Protein AF-0000000080063330 (afdb_homodimer)

Organism: NCBI:txid656916

Foldseek 3Di:
DPPPPDDPPDDQPFDPLFADFFLCGQPVFQFDALVNVVSLVVLLCQQLDPQFPPVQQCDFLDPQWHRNLLQLQQLLLCLQLLQCVLVVHDGQPPPCSCQANPAIWGADPVGRVDIPDGHDHDPDDDDSVVSVVSSVVSSVVVVVCNVDCCCQAPLSNRVSNNVSSQVSLVVSVVSNLSCLSPPRGAPRPPRDDDPLLVQLLVLLVQFDDFDKDKQAKDKDKFAAADDLDSVVDHSRGHDDALQRHDIDMDIDHMWIWTQAFQFQLLLLVVCQVVVNLVPDFSQKDFDPPDDDLPGSPHPPDDVSSSVSQQRMWGGFSNGTHRSSSRRQFFDDWFLQSLQSSQVVVVFGFAAPVVLLSLQVVQQVVVCVVVVPPPPPQDPSPVFFPRQVPALARPSDRDFHGLRNDPPHHAHARRRRFAWEFHPDQLAHDPPRDARPSCRPPRPVRSPRFKTKIAAGGSSRRRVQNGGSSHIDIDGRHDRRHRHTHMTMHGDD/DPPPPDDPPDDQPFDPLFADFFLCGQPVFQFDALVNVVSLVVLLCQQLDPQFPPVQQCDFLDPQWHRNLLQLQQLLLCLQLLQCVLVVHDGQPPPCSCQANPAIWGADPVGRVDIPDGHDHDPDDDDSVVSVVSSVVSSVVVVVCNVDCCCQAPLSNRVSNNVSSQVSLVVSVVSNLSCLSPPRGAPRPPRDDDPLLVQLLVLLVQFDDFDKDKQAKDKDKFAAADDLDSVVDHSRGHDDALQRHDIDMDIDHMWIWTQAFQFQLLLLVVCQVVVNLVPDFSQKDFDPPDDDCPGSPHPPDDPSSSVSQQRMWGGFSNGTHRSSSRRQFFDDWFLQSLQSSQVVVVFGFAAPVVLLSLQVVQQVVVCVVVVPPPPPQDPSPVFFPRQVPALARPSDRDFHGLRNDPPHHAHARRRRFAWEFHPDQLAHDPPRDARPSCRPPRPVRSPRFKTKIAAGGSSRRRVQRGGSSHIDIDGRPDRRHRHTHMTIHGDD

Solvent-accessible surface area (backbone atoms only — not comparable to full-atom values): 52958 Å² total; per-residue (Å²): 133,80,76,75,67,76,77,71,89,73,78,76,75,69,42,94,65,36,51,56,42,42,39,75,69,43,46,69,50,41,42,74,49,70,67,56,48,51,55,50,50,51,45,46,47,41,58,62,64,60,16,24,54,78,68,52,32,60,30,48,62,42,84,64,42,67,34,51,49,50,55,63,39,18,48,41,37,43,32,32,54,40,42,19,64,49,68,71,45,79,62,67,72,68,63,65,46,57,54,51,20,52,42,70,64,64,35,36,83,93,46,59,90,44,55,66,89,51,38,54,80,66,97,66,78,78,56,67,68,58,40,53,52,41,37,50,51,41,52,47,54,55,54,55,45,68,77,49,63,46,49,61,66,34,34,52,41,15,47,26,52,30,54,33,50,54,50,46,33,52,45,49,30,50,52,49,58,40,39,59,63,34,91,60,45,38,47,61,79,95,49,80,80,76,64,49,63,60,52,25,40,52,37,62,75,40,50,46,77,80,46,76,39,83,42,74,57,49,70,49,75,47,50,39,81,53,71,88,56,52,84,76,53,60,43,71,50,54,78,61,57,45,89,22,30,46,58,47,78,47,76,42,76,53,29,30,31,40,21,46,48,43,26,32,46,56,49,50,46,50,26,54,77,66,72,38,74,84,69,61,47,75,54,47,44,81,47,84,69,59,44,64,76,72,56,49,59,67,74,98,59,59,65,70,51,51,55,56,37,59,34,27,23,32,62,47,42,83,38,73,37,58,30,56,48,44,32,43,16,49,31,49,38,21,52,56,56,43,51,54,50,25,53,73,70,74,39,32,56,29,40,58,66,54,50,51,50,47,28,49,52,34,52,53,53,53,46,61,71,61,65,56,63,86,54,85,72,48,73,60,57,74,41,29,44,74,34,72,91,32,35,35,13,32,50,40,84,56,64,36,65,56,36,50,62,66,98,44,69,48,33,66,28,46,42,18,20,20,20,35,48,33,67,30,64,34,60,83,54,73,84,55,52,66,35,84,93,52,44,68,76,58,59,75,50,50,69,80,50,21,30,30,28,38,43,20,28,15,55,26,38,40,62,51,28,26,27,73,51,49,73,49,68,45,48,41,78,43,58,79,47,61,24,22,42,39,46,24,42,77,64,128,132,81,74,75,68,76,78,74,88,78,80,77,77,69,41,94,66,35,52,56,41,43,39,75,68,41,46,68,50,41,43,74,49,71,67,56,48,52,54,50,51,50,44,44,46,42,59,62,63,60,16,25,55,79,69,52,33,59,31,47,63,42,84,64,43,65,34,51,51,49,55,63,39,19,49,41,36,43,31,32,55,38,42,19,63,48,68,71,46,80,64,66,71,68,64,66,45,56,53,50,21,50,41,70,64,65,35,35,84,92,47,59,90,44,56,68,90,51,38,53,80,65,96,64,77,77,55,66,69,58,39,51,51,39,36,52,51,41,52,47,55,54,55,56,45,68,77,49,63,46,50,62,68,33,34,53,42,16,48,25,51,31,53,33,51,55,49,43,34,52,47,49,31,50,53,50,57,40,40,59,63,33,92,60,44,38,48,60,80,96,48,79,82,76,64,50,62,60,52,26,39,53,38,63,74,39,51,45,77,80,46,76,41,82,42,75,57,47,72,49,75,47,49,38,80,54,71,88,54,50,84,77,53,59,40,71,52,52,79,58,58,43,89,22,29,46,58,45,77,47,77,43,74,54,31,30,31,41,21,46,47,42,25,33,47,57,50,49,45,50,25,53,77,67,73,38,74,84,70,61,46,76,53,48,45,80,48,83,69,58,44,65,78,73,58,47,59,67,74,99,60,60,65,69,51,52,55,56,38,60,34,27,23,34,62,47,40,83,38,74,37,57,31,56,48,44,33,42,16,47,31,48,38,21,51,56,57,42,51,52,52,24,53,72,70,72,39,31,56,28,41,57,67,54,49,51,49,48,29,49,51,35,53,52,54,52,47,62,70,63,64,55,62,88,55,86,74,48,71,60,58,72,43,30,44,75,34,73,92,32,35,34,14,33,52,38,86,54,65,37,66,56,35,50,61,67,97,43,67,49,34,65,29,45,41,18,21,20,19,36,47,32,66,30,64,34,60,84,54,73,82,55,53,66,36,83,92,51,47,68,76,57,60,76,51,51,69,80,52,20,31,30,29,39,43,22,27,16,54,25,37,39,61,51,30,27,28,73,50,51,72,50,69,44,45,40,78,44,54,79,47,59,24,22,43,38,46,26,43,77,64,131

pLDDT: mean 90.63, std 13.73, range [19.3, 98.75]

Secondary structure (DSSP, 8-state):
----------S----TTPPP-SHHHH-SSSSPPHHHHHHHHHHHHIIIIISS-GGGTT--SSTTS--HHHHHHHHHHHHHHHHHHHHT-PPPSPTTHHHHHS------SS-TT---S-PPPPSSPPPHHHHHHHHHHHHHHHHHHTTSSHHHH-HHHHHHHHHHHHHHHHHHHHHHHHHHTSTT--PPTTSPPP-HHHHHHHHHHH-----EEEEPPEEEEE-B---S-TTSS-TTSPP--GGGBS-EEEEE--EEEESSPPBHHHHHHHHHHTT-TT---TTEEE-SS-S-TTTT--SS--HHHHHHHHTEEEEETTEEEEGGGGTTSBPP--HHHHHHHHHHTT-BPPPHHHHHHHHHHHHHHHHHHTT-------HHHHHB---TTSS-TTS-SS----SS-TT----TT-SSS-EEEEEEE--PPTT----SS-TTTTGGG-SSSEEEEEE--TTS-HHHHTBTT--EEEETT-----EE---EEE--/----------S----TTPPP-SHHHH-SSSSPPHHHHHHHHHHHHIIIIISS-GGGTT--SSTTS--HHHHHHHHHHHHHHHHHHHHT-PPPSPTTHHHHHS------SS-TT---S-PPPPSSPPPHHHHHHHHHHHHHHHHHHTTSSHHHH-HHHHHHHHHHHHHHHHHHHHHHHHHHTSTT--PPTTSPPP-HHHHHHHHHHH-----EEEEPPEEEEE-B---S-TTSS-TTSPP--GGGBS-EEEEE--EEEESSPPBHHHHHHHHHHTT-TT---TTEEE-SS-S-TTTT--SS--HHHHHHHHTEEEEETTEEEEGGGGTTSBPP--HHHHHHHHHHTT-BPPPHHHHHHHHHHHHHHHHHHTT-------HHHHHB---TTSS-TTS-SS----SS-TT----TT-SSS-EEEEEEE--PPTT----SS-TTTTGGG-SSSEEEEEE--TTS-HHHHTBTT--EEEETT-----EE---EEE--

Structure (mmCIF, N/CA/C/O backbone):
data_AF-0000000080063330-model_v1
#
loop_
_entity.id
_entity.type
_entity.pdbx_description
1 polymer 'Sulfatase-modifying factor enzyme domain-containing protein'
#
loop_
_atom_site.group_PDB
_atom_site.id
_atom_site.type_symbol
_atom_site.label_atom_id
_atom_site.label_alt_id
_atom_site.label_comp_id
_atom_site.label_asym_id
_atom_site.label_entity_id
_atom_site.label_seq_id
_atom_site.pdbx_PDB_ins_code
_atom_site.Cartn_x
_atom_site.Cartn_y
_atom_site.Cartn_z
_atom_site.occupancy
_atom_site.B_iso_or_equiv
_atom_site.auth_seq_id
_atom_site.auth_comp_id
_atom_site.auth_asym_id
_atom_site.auth_atom_id
_atom_site.pdbx_PDB_model_num
ATOM 1 N N . MET A 1 1 ? 43.281 0.624 14.016 1 19.88 1 MET A N 1
ATOM 2 C CA . MET A 1 1 ? 42.25 0.145 14.93 1 19.88 1 MET A CA 1
ATOM 3 C C . MET A 1 1 ? 40.969 -0.174 14.172 1 19.88 1 MET A C 1
ATOM 5 O O . MET A 1 1 ? 40.375 0.697 13.516 1 19.88 1 MET A O 1
ATOM 9 N N . GLY A 1 2 ? 40.781 -1.378 13.539 1 19.64 2 GLY A N 1
ATOM 10 C CA . GLY A 1 2 ? 40.062 -1.909 12.391 1 19.64 2 GLY A CA 1
ATOM 11 C C . GLY A 1 2 ? 38.562 -1.984 12.602 1 19.64 2 GLY A C 1
ATOM 12 O O . GLY A 1 2 ? 38.062 -2.77 13.422 1 19.64 2 GLY A O 1
ATOM 13 N N . ALA A 1 3 ? 38 -0.767 12.695 1 23.09 3 ALA A N 1
ATOM 14 C CA . ALA A 1 3 ? 36.688 -0.627 13.336 1 23.09 3 ALA A CA 1
ATOM 15 C C . ALA A 1 3 ? 35.688 -1.68 12.82 1 23.09 3 ALA A C 1
ATOM 17 O O . ALA A 1 3 ? 35.625 -1.923 11.617 1 23.09 3 ALA A O 1
ATOM 18 N N . ASN A 1 4 ? 35.5 -2.734 13.547 1 21.28 4 ASN A N 1
ATOM 19 C CA . ASN A 1 4 ? 34.625 -3.889 13.492 1 21.28 4 ASN A CA 1
ATOM 20 C C . ASN A 1 4 ? 33.219 -3.494 13.047 1 21.28 4 ASN A C 1
ATOM 22 O O . ASN A 1 4 ? 32.5 -2.781 13.758 1 21.28 4 ASN A O 1
ATOM 26 N N . TYR A 1 5 ? 33.094 -3.113 11.781 1 22.16 5 TYR A N 1
ATOM 27 C CA . TYR A 1 5 ? 31.812 -2.715 11.203 1 22.16 5 TYR A CA 1
ATOM 28 C C . TYR A 1 5 ? 30.719 -3.699 11.578 1 22.16 5 TYR A C 1
ATOM 30 O O . TYR A 1 5 ? 30.891 -4.914 11.445 1 22.16 5 TYR A O 1
ATOM 38 N N . PRO A 1 6 ? 30 -3.389 12.594 1 27.75 6 PRO A N 1
ATOM 39 C CA . PRO A 1 6 ? 29.047 -4.414 13.039 1 27.75 6 PRO A CA 1
ATOM 40 C C . PRO A 1 6 ? 28.484 -5.238 11.891 1 27.75 6 PRO A C 1
ATOM 42 O O . PRO A 1 6 ? 28.516 -4.797 10.734 1 27.75 6 PRO A O 1
ATOM 45 N N . GLY A 1 7 ? 28.281 -6.57 12.062 1 26.25 7 GLY A N 1
ATOM 46 C CA . GLY A 1 7 ? 27.922 -7.695 11.211 1 26.25 7 GLY A CA 1
ATOM 47 C C . GLY A 1 7 ? 26.766 -7.398 10.281 1 26.25 7 GLY A C 1
ATOM 48 O O . GLY A 1 7 ? 26 -6.461 10.516 1 26.25 7 GLY A O 1
ATOM 49 N N . THR A 1 8 ? 26.906 -7.59 8.984 1 28.14 8 THR A N 1
ATOM 50 C CA . THR A 1 8 ? 25.969 -7.637 7.867 1 28.14 8 THR A CA 1
ATOM 51 C C . THR A 1 8 ? 24.641 -8.242 8.297 1 28.14 8 THR A C 1
ATOM 53 O O . THR A 1 8 ? 24.578 -9.406 8.695 1 28.14 8 THR A O 1
ATOM 56 N N . PRO A 1 9 ? 23.812 -7.57 9.023 1 32.69 9 PRO A N 1
ATOM 57 C CA . PRO A 1 9 ? 22.609 -8.359 9.344 1 32.69 9 PRO A CA 1
ATOM 58 C C . PRO A 1 9 ? 22.203 -9.297 8.211 1 32.69 9 PRO A C 1
ATOM 60 O O . PRO A 1 9 ? 21.922 -8.844 7.098 1 32.69 9 PRO A O 1
ATOM 63 N N . ASN A 1 10 ? 22.922 -10.367 7.918 1 32.94 10 ASN A N 1
ATOM 64 C CA . ASN A 1 10 ? 22.781 -11.414 6.914 1 32.94 10 ASN A CA 1
ATOM 65 C C . ASN A 1 10 ? 21.328 -11.617 6.504 1 32.94 10 ASN A C 1
ATOM 67 O O . ASN A 1 10 ? 21 -11.586 5.316 1 32.94 10 ASN A O 1
ATOM 71 N N . LEU A 1 11 ? 20.672 -12.875 7.078 1 36.94 11 LEU A N 1
ATOM 72 C CA . LEU A 1 11 ? 19.672 -13.875 6.688 1 36.94 11 LEU A CA 1
ATOM 73 C C . LEU A 1 11 ? 18.266 -13.281 6.711 1 36.94 11 LEU A C 1
ATOM 75 O O . LEU A 1 11 ? 17.859 -12.68 7.707 1 36.94 11 LEU A O 1
ATOM 79 N N . THR A 1 12 ? 17.688 -13.016 5.672 1 45.28 12 THR A N 1
ATOM 80 C CA . THR A 1 12 ? 16.281 -12.758 5.375 1 45.28 12 THR A CA 1
ATOM 81 C C . THR A 1 12 ? 15.375 -13.555 6.316 1 45.28 12 THR A C 1
ATOM 83 O O . THR A 1 12 ? 15.43 -14.781 6.352 1 45.28 12 THR A O 1
ATOM 86 N N . GLU A 1 13 ? 15.281 -13.18 7.48 1 55.09 13 GLU A N 1
ATOM 87 C CA . GLU A 1 13 ? 14.266 -13.789 8.336 1 55.09 13 GLU A CA 1
ATOM 88 C C . GLU A 1 13 ? 13.055 -14.242 7.523 1 55.09 13 GLU A C 1
ATOM 90 O O . GLU A 1 13 ? 12.469 -13.453 6.789 1 55.09 13 GLU A O 1
ATOM 95 N N . THR A 1 14 ? 13.023 -15.57 7.273 1 65.38 14 THR A N 1
ATOM 96 C CA . THR A 1 14 ? 11.93 -16.234 6.566 1 65.38 14 THR A CA 1
ATOM 97 C C . THR A 1 14 ? 10.578 -15.766 7.109 1 65.38 14 THR A C 1
ATOM 99 O O . THR A 1 14 ? 10.398 -15.648 8.32 1 65.38 14 THR A O 1
ATOM 102 N N . SER A 1 15 ? 9.773 -15.32 6.203 1 76.81 15 SER A N 1
ATOM 103 C CA . SER A 1 15 ? 8.406 -14.93 6.516 1 76.81 15 SER A CA 1
ATOM 104 C C . SER A 1 15 ? 7.727 -15.953 7.414 1 76.81 15 SER A C 1
ATOM 106 O O . SER A 1 15 ? 7.969 -17.156 7.285 1 76.81 15 SER A O 1
ATOM 108 N N . GLN A 1 16 ? 7.078 -15.547 8.461 1 85.38 16 GLN A N 1
ATOM 109 C CA . GLN A 1 16 ? 6.297 -16.438 9.297 1 85.38 16 GLN A CA 1
ATOM 110 C C . GLN A 1 16 ? 5.25 -17.203 8.477 1 85.38 16 GLN A C 1
ATOM 112 O O . GLN A 1 16 ? 4.68 -18.188 8.945 1 85.38 16 GLN A O 1
ATOM 117 N N . TYR A 1 17 ? 5.094 -16.828 7.242 1 90.88 17 TYR A N 1
ATOM 118 C CA . TYR A 1 17 ? 4.09 -17.438 6.391 1 90.88 17 TYR A CA 1
ATOM 119 C C . TYR A 1 17 ? 4.73 -18.406 5.395 1 90.88 17 TYR A C 1
ATOM 121 O O . TYR A 1 17 ? 4.035 -19.078 4.629 1 90.88 17 TYR A O 1
ATOM 129 N N . ALA A 1 18 ? 6.066 -18.484 5.43 1 95.44 18 ALA A N 1
ATOM 130 C CA . ALA A 1 18 ? 6.773 -19.375 4.508 1 95.44 18 ALA A CA 1
ATOM 131 C C . ALA A 1 18 ? 6.457 -20.844 4.805 1 95.44 18 ALA A C 1
ATOM 133 O O . ALA A 1 18 ? 6.484 -21.266 5.961 1 95.44 18 ALA A O 1
ATOM 134 N N . PHE A 1 19 ? 6.129 -21.562 3.781 1 97.75 19 PHE A N 1
ATOM 135 C CA . PHE A 1 19 ? 5.918 -23 3.916 1 97.75 19 PHE A CA 1
ATOM 136 C C . PHE A 1 19 ? 7.242 -23.75 3.879 1 97.75 19 PHE A C 1
ATOM 138 O O . PHE A 1 19 ? 8.227 -23.25 3.322 1 97.75 19 PHE A O 1
ATOM 145 N N . PRO A 1 20 ? 7.242 -24.938 4.48 1 96.81 20 PRO A N 1
ATOM 146 C CA . PRO A 1 20 ? 8.469 -25.734 4.395 1 96.81 20 PRO A CA 1
ATOM 147 C C . PRO A 1 20 ? 8.789 -26.172 2.965 1 96.81 20 PRO A C 1
ATOM 149 O O . PRO A 1 20 ? 7.891 -26.219 2.115 1 96.81 20 PRO A O 1
ATOM 152 N N . LEU A 1 21 ? 10.062 -26.578 2.74 1 96.5 21 LEU A N 1
ATOM 153 C CA . LEU A 1 21 ? 10.484 -26.781 1.361 1 96.5 21 LEU A CA 1
ATOM 154 C C . LEU A 1 21 ? 10.992 -28.203 1.163 1 96.5 21 LEU A C 1
ATOM 156 O O . LEU A 1 21 ? 11.25 -28.625 0.032 1 96.5 21 LEU A O 1
ATOM 160 N N . LYS A 1 22 ? 11.102 -28.938 2.201 1 95.88 22 LYS A N 1
ATOM 161 C CA . LYS A 1 22 ? 11.492 -30.328 2.092 1 95.88 22 LYS A CA 1
ATOM 162 C C . LYS A 1 22 ? 10.273 -31.234 2.041 1 95.88 22 LYS A C 1
ATOM 164 O O . LYS A 1 22 ? 9.32 -31.062 2.805 1 95.88 22 LYS A O 1
ATOM 169 N N . PRO A 1 23 ? 10.297 -32.219 1.199 1 95.75 23 PRO A N 1
ATOM 170 C CA . PRO A 1 23 ? 9.125 -33.094 1.052 1 95.75 23 PRO A CA 1
ATOM 171 C C . PRO A 1 23 ? 8.672 -33.688 2.379 1 95.75 23 PRO A C 1
ATOM 173 O O . PRO A 1 23 ? 7.465 -33.781 2.641 1 95.75 23 PRO A O 1
ATOM 176 N N . LYS A 1 24 ? 9.555 -34.062 3.25 1 94.81 24 LYS A N 1
ATOM 177 C CA . LYS A 1 24 ? 9.195 -34.656 4.527 1 94.81 24 LYS A CA 1
ATOM 178 C C . LYS A 1 24 ? 8.398 -33.688 5.391 1 94.81 24 LYS A C 1
ATOM 180 O O . LYS A 1 24 ? 7.672 -34.125 6.297 1 94.81 24 LYS A O 1
ATOM 185 N N . ASP A 1 25 ? 8.586 -32.406 5.043 1 95.75 25 ASP A N 1
ATOM 186 C CA . ASP A 1 25 ? 7.938 -31.375 5.859 1 95.75 25 ASP A CA 1
ATOM 187 C C . ASP A 1 25 ? 6.676 -30.844 5.176 1 95.75 25 ASP A C 1
ATOM 189 O O . ASP A 1 25 ? 5.672 -30.578 5.84 1 95.75 25 ASP A O 1
ATOM 193 N N . TYR A 1 26 ? 6.656 -30.703 3.791 1 97.12 26 TYR A N 1
ATOM 194 C CA . TYR A 1 26 ? 5.5 -30.078 3.156 1 97.12 26 TYR A CA 1
ATOM 195 C C . TYR A 1 26 ? 4.531 -31.141 2.635 1 97.12 26 TYR A C 1
ATOM 197 O O . TYR A 1 26 ? 3.406 -30.812 2.246 1 97.12 26 TYR A O 1
ATOM 205 N N . ALA A 1 27 ? 4.914 -32.344 2.615 1 96.56 27 ALA A N 1
ATOM 206 C CA . ALA A 1 27 ? 4.074 -33.5 2.264 1 96.56 27 ALA A CA 1
ATOM 207 C C . ALA A 1 27 ? 4.449 -34.719 3.08 1 96.56 27 ALA A C 1
ATOM 209 O O . ALA A 1 27 ? 4.805 -35.781 2.52 1 96.56 27 ALA A O 1
ATOM 210 N N . PRO A 1 28 ? 4.289 -34.656 4.387 1 95.56 28 PRO A N 1
ATOM 211 C CA . PRO A 1 28 ? 4.707 -35.781 5.23 1 95.56 28 PRO A CA 1
ATOM 212 C C . PRO A 1 28 ? 3.914 -37.062 4.953 1 95.56 28 PRO A C 1
ATOM 214 O O . PRO A 1 28 ? 4.406 -38.156 5.199 1 95.56 28 PRO A O 1
ATOM 217 N N . GLY A 1 29 ? 2.73 -36.938 4.488 1 95.5 29 GLY A N 1
ATOM 218 C CA . GLY A 1 29 ? 1.872 -38.062 4.141 1 95.5 29 GLY A CA 1
ATOM 219 C C . GLY A 1 29 ? 0.851 -37.719 3.07 1 95.5 29 GLY A C 1
ATOM 220 O O . GLY A 1 29 ? 0.811 -36.594 2.582 1 95.5 29 GLY A O 1
ATOM 221 N N . ALA A 1 30 ? 0.068 -38.781 2.734 1 95.94 30 ALA A N 1
ATOM 222 C CA . ALA A 1 30 ? -0.929 -38.625 1.68 1 95.94 30 ALA A CA 1
ATOM 223 C C . ALA A 1 30 ? -1.987 -37.594 2.082 1 95.94 30 ALA A C 1
ATOM 225 O O . ALA A 1 30 ? -2.377 -36.75 1.277 1 95.94 30 ALA A O 1
ATOM 226 N N . VAL A 1 31 ? -2.436 -37.656 3.336 1 97.75 31 VAL A N 1
ATOM 227 C CA . VAL A 1 31 ? -3.428 -36.719 3.877 1 97.75 31 VAL A CA 1
ATOM 228 C C . VAL A 1 31 ? -2.725 -35.562 4.586 1 97.75 31 VAL A C 1
ATOM 230 O O . VAL A 1 31 ? -1.835 -35.781 5.41 1 97.75 31 VAL A O 1
ATOM 233 N N . PRO A 1 32 ? -3.066 -34.281 4.246 1 98.12 32 PRO A N 1
ATOM 234 C CA . PRO A 1 32 ? -2.469 -33.156 4.984 1 98.12 32 PRO A CA 1
ATOM 235 C C . PRO A 1 32 ? -2.744 -33.25 6.484 1 98.12 32 PRO A C 1
ATOM 237 O O . PRO A 1 32 ? -3.834 -33.656 6.898 1 98.12 32 PRO A O 1
ATOM 240 N N . THR A 1 33 ? -1.76 -32.844 7.289 1 97.69 33 THR A N 1
ATOM 241 C CA . THR A 1 33 ? -1.933 -32.812 8.734 1 97.69 33 THR A CA 1
ATOM 242 C C . THR A 1 33 ? -2.719 -31.578 9.148 1 97.69 33 THR A C 1
ATOM 244 O O . THR A 1 33 ? -2.902 -30.656 8.352 1 97.69 33 THR A O 1
ATOM 247 N N . LEU A 1 34 ? -3.193 -31.656 10.367 1 98.12 34 LEU A N 1
ATOM 248 C CA . LEU A 1 34 ? -3.887 -30.484 10.883 1 98.12 34 LEU A CA 1
ATOM 249 C C . LEU A 1 34 ? -2.953 -29.281 10.922 1 98.12 34 LEU A C 1
ATOM 251 O O . LEU A 1 34 ? -3.381 -28.141 10.688 1 98.12 34 LEU A O 1
ATOM 255 N N . GLU A 1 35 ? -1.698 -29.516 11.227 1 97.25 35 GLU A N 1
ATOM 256 C CA . GLU A 1 35 ? -0.711 -28.438 11.227 1 97.25 35 GLU A CA 1
ATOM 257 C C . GLU A 1 35 ? -0.576 -27.812 9.836 1 97.25 35 GLU A C 1
ATOM 259 O O . GLU A 1 35 ? -0.47 -26.594 9.711 1 97.25 35 GLU A O 1
ATOM 264 N N . GLU A 1 36 ? -0.546 -28.594 8.82 1 97.81 36 GLU A N 1
ATOM 265 C CA . GLU A 1 36 ? -0.504 -28.094 7.453 1 97.81 36 GLU A CA 1
ATOM 266 C C . GLU A 1 36 ? -1.725 -27.234 7.141 1 97.81 36 GLU A C 1
ATOM 268 O O . GLU A 1 36 ? -1.604 -26.188 6.516 1 97.81 36 GLU A O 1
ATOM 273 N N . TRP A 1 37 ? -2.887 -27.703 7.602 1 98.5 37 TRP A N 1
ATOM 274 C CA . TRP A 1 37 ? -4.117 -26.938 7.422 1 98.5 37 TRP A CA 1
ATOM 275 C C . TRP A 1 37 ? -4.02 -25.578 8.094 1 98.5 37 TRP A C 1
ATOM 277 O O . TRP A 1 37 ? -4.34 -24.547 7.492 1 98.5 37 TRP A O 1
ATOM 287 N N . GLN A 1 38 ? -3.545 -25.609 9.289 1 97.94 38 GLN A N 1
ATOM 288 C CA . GLN A 1 38 ? -3.463 -24.375 10.062 1 97.94 38 GLN A CA 1
ATOM 289 C C . GLN A 1 38 ? -2.527 -23.375 9.398 1 97.94 38 GLN A C 1
ATOM 291 O O . GLN A 1 38 ? -2.814 -22.172 9.367 1 97.94 38 GLN A O 1
ATOM 296 N N . LYS A 1 39 ? -1.451 -23.828 8.867 1 97.56 39 LYS A N 1
ATOM 297 C CA . LYS A 1 39 ? -0.531 -22.953 8.156 1 97.56 39 LYS A CA 1
ATOM 298 C C . LYS A 1 39 ? -1.171 -22.406 6.879 1 97.56 39 LYS A C 1
ATOM 300 O O . LYS A 1 39 ? -1.009 -21.219 6.559 1 97.56 39 LYS A O 1
ATOM 305 N N . LEU A 1 40 ? -1.871 -23.25 6.176 1 98.44 40 LEU A N 1
ATOM 306 C CA . LEU A 1 40 ? -2.545 -22.828 4.957 1 98.44 40 LEU A CA 1
ATOM 307 C C . LEU A 1 40 ? -3.646 -21.812 5.273 1 98.44 40 LEU A C 1
ATOM 309 O O . LEU A 1 40 ? -3.795 -20.812 4.57 1 98.44 40 LEU A O 1
ATOM 313 N N . TRP A 1 41 ? -4.418 -22.109 6.391 1 98.44 41 TRP A N 1
ATOM 314 C CA . TRP A 1 41 ? -5.477 -21.203 6.809 1 98.44 41 TRP A CA 1
ATOM 315 C C . TRP A 1 41 ? -4.906 -19.844 7.191 1 98.44 41 TRP A C 1
ATOM 317 O O . TRP A 1 41 ? -5.488 -18.797 6.871 1 98.44 41 TRP A O 1
ATOM 327 N N . ALA A 1 42 ? -3.766 -19.859 7.832 1 97.06 42 ALA A N 1
ATOM 328 C CA . ALA A 1 42 ? -3.113 -18.609 8.195 1 97.06 42 ALA A CA 1
ATOM 329 C C . ALA A 1 42 ? -2.693 -17.828 6.957 1 97.06 42 ALA A C 1
ATOM 331 O O . ALA A 1 42 ? -2.854 -16.609 6.898 1 97.06 42 ALA A O 1
ATOM 332 N N . ALA A 1 43 ? -2.16 -18.516 5.984 1 97.44 43 ALA A N 1
ATOM 333 C CA . ALA A 1 43 ? -1.756 -17.875 4.734 1 97.44 43 ALA A CA 1
ATOM 334 C C . ALA A 1 43 ? -2.967 -17.328 3.984 1 97.44 43 ALA A C 1
ATOM 336 O O . ALA A 1 43 ? -2.912 -16.234 3.418 1 97.44 43 ALA A O 1
ATOM 337 N N . TRP A 1 44 ? -4.035 -18.062 3.973 1 97.94 44 TRP A N 1
ATOM 338 C CA . TRP A 1 44 ? -5.266 -17.625 3.322 1 97.94 44 TRP A CA 1
ATOM 339 C C . TRP A 1 44 ? -5.809 -16.359 3.977 1 97.94 44 TRP A C 1
ATOM 341 O O . TRP A 1 44 ? -6.184 -15.414 3.287 1 97.94 44 TRP A O 1
ATOM 351 N N . ASP A 1 45 ? -5.816 -16.344 5.297 1 96.38 45 ASP A N 1
ATOM 352 C CA . ASP A 1 45 ? -6.27 -15.164 6.035 1 96.38 45 ASP A CA 1
ATOM 353 C C . ASP A 1 45 ? -5.383 -13.953 5.746 1 96.38 45 ASP A C 1
ATOM 355 O O . ASP A 1 45 ? -5.879 -12.844 5.586 1 96.38 45 ASP A O 1
ATOM 359 N N . LEU A 1 46 ? -4.148 -14.203 5.688 1 95.38 46 LEU A N 1
ATOM 360 C CA . LEU A 1 46 ? -3.209 -13.125 5.379 1 95.38 46 LEU A CA 1
ATOM 361 C C . LEU A 1 46 ? -3.545 -12.484 4.039 1 95.38 46 LEU A C 1
ATOM 363 O O . LEU A 1 46 ? -3.734 -11.266 3.963 1 95.38 46 LEU A O 1
ATOM 367 N N . VAL A 1 47 ? -3.703 -13.281 2.994 1 96.69 47 VAL A N 1
ATOM 368 C CA . VAL A 1 47 ? -3.811 -12.797 1.622 1 96.69 47 VAL A CA 1
ATOM 369 C C . VAL A 1 47 ? -5.188 -12.18 1.398 1 96.69 47 VAL A C 1
ATOM 371 O O . VAL A 1 47 ? -5.32 -11.18 0.689 1 96.69 47 VAL A O 1
ATOM 374 N N . THR A 1 48 ? -6.227 -12.656 2.066 1 96.75 48 THR A N 1
ATOM 375 C CA . THR A 1 48 ? -7.59 -12.25 1.742 1 96.75 48 THR A CA 1
ATOM 376 C C . THR A 1 48 ? -8.055 -11.133 2.672 1 96.75 48 THR A C 1
ATOM 378 O O . THR A 1 48 ? -8.867 -10.289 2.281 1 96.75 48 THR A O 1
ATOM 381 N N . LEU A 1 49 ? -7.492 -11.125 3.92 1 93.25 49 LEU A N 1
ATOM 382 C CA . LEU A 1 49 ? -8.109 -10.234 4.898 1 93.25 49 LEU A CA 1
ATOM 383 C C . LEU A 1 49 ? -7.105 -9.203 5.402 1 93.25 49 LEU A C 1
ATOM 385 O O . LEU A 1 49 ? -7.492 -8.195 5.996 1 93.25 49 LEU A O 1
ATOM 389 N N . LYS A 1 50 ? -5.895 -9.492 5.156 1 91.56 50 LYS A N 1
ATOM 390 C CA . LYS A 1 50 ? -4.902 -8.555 5.68 1 91.56 50 LYS A CA 1
ATOM 391 C C . LYS A 1 50 ? -4.199 -7.812 4.547 1 91.56 50 LYS A C 1
ATOM 393 O O . LYS A 1 50 ? -3.902 -6.621 4.672 1 91.56 50 LYS A O 1
ATOM 398 N N . MET A 1 51 ? -3.939 -8.477 3.451 1 93.38 51 MET A N 1
ATOM 399 C CA . MET A 1 51 ? -3.232 -7.863 2.33 1 93.38 51 MET A CA 1
ATOM 400 C C . MET A 1 51 ? -4.211 -7.207 1.36 1 93.38 51 MET A C 1
ATOM 402 O O . MET A 1 51 ? -3.803 -6.676 0.326 1 93.38 51 MET A O 1
ATOM 406 N N . PHE A 1 52 ? -5.453 -7.293 1.644 1 92.38 52 PHE A N 1
ATOM 407 C CA . PHE A 1 52 ? -6.477 -6.68 0.804 1 92.38 52 PHE A CA 1
ATOM 408 C C . PHE A 1 52 ? -7.598 -6.098 1.655 1 92.38 52 PHE A C 1
ATOM 410 O O . PHE A 1 52 ? -8.07 -6.738 2.596 1 92.38 52 PHE A O 1
ATOM 417 N N . PRO A 1 53 ? -8.055 -4.879 1.345 1 88.75 53 PRO A N 1
ATOM 418 C CA . PRO A 1 53 ? -9.078 -4.242 2.178 1 88.75 53 PRO A CA 1
ATOM 419 C C . PRO A 1 53 ? -10.445 -4.902 2.035 1 88.75 53 PRO A C 1
ATOM 421 O O . PRO A 1 53 ? -10.867 -5.223 0.921 1 88.75 53 PRO A O 1
ATOM 424 N N . LYS A 1 54 ? -11.172 -5.008 3.178 1 88.19 54 LYS A N 1
ATOM 425 C CA . LYS A 1 54 ? -12.492 -5.629 3.205 1 88.19 54 LYS A CA 1
ATOM 426 C C . LYS A 1 54 ? -13.477 -4.871 2.314 1 88.19 54 LYS A C 1
ATOM 428 O O . LYS A 1 54 ? -14.328 -5.48 1.666 1 88.19 54 LYS A O 1
ATOM 433 N N . GLU A 1 55 ? -13.328 -3.594 2.252 1 86.5 55 GLU A N 1
ATOM 434 C CA . GLU A 1 55 ? -14.281 -2.756 1.523 1 86.5 55 GLU A CA 1
ATOM 435 C C . GLU A 1 55 ? -14.062 -2.861 0.016 1 86.5 55 GLU A C 1
ATOM 437 O O . GLU A 1 55 ? -14.891 -2.402 -0.769 1 86.5 55 GLU A O 1
ATOM 442 N N . ALA A 1 56 ? -12.969 -3.533 -0.407 1 88.31 56 ALA A N 1
ATOM 443 C CA . ALA A 1 56 ? -12.664 -3.637 -1.832 1 88.31 56 ALA A CA 1
ATOM 444 C C . ALA A 1 56 ? -12.883 -5.059 -2.338 1 88.31 56 ALA A C 1
ATOM 446 O O . ALA A 1 56 ? -12.602 -5.359 -3.5 1 88.31 56 ALA A O 1
ATOM 447 N N . LEU A 1 57 ? -13.445 -5.977 -1.584 1 91.75 57 LEU A N 1
ATOM 448 C CA . LEU A 1 57 ? -13.531 -7.398 -1.905 1 91.75 57 LEU A CA 1
ATOM 449 C C . LEU A 1 57 ? -14.562 -7.648 -2.998 1 91.75 57 LEU A C 1
ATOM 451 O O . LEU A 1 57 ? -14.625 -8.742 -3.562 1 91.75 57 LEU A O 1
ATOM 455 N N . HIS A 1 58 ? -15.336 -6.648 -3.398 1 88.69 58 HIS A N 1
ATOM 456 C CA . HIS A 1 58 ? -16.281 -6.805 -4.492 1 88.69 58 HIS A CA 1
ATOM 457 C C . HIS A 1 58 ? -15.656 -6.434 -5.832 1 88.69 58 HIS A C 1
ATOM 459 O O . HIS A 1 58 ? -16.281 -6.574 -6.883 1 88.69 58 HIS A O 1
ATOM 465 N N . GLU A 1 59 ? -14.406 -6.027 -5.754 1 88.25 59 GLU A N 1
ATOM 466 C CA . GLU A 1 59 ? -13.672 -5.754 -6.984 1 88.25 59 GLU A CA 1
ATOM 467 C C . GLU A 1 59 ? -13.523 -7.016 -7.828 1 88.25 59 GLU A C 1
ATOM 469 O O . GLU A 1 59 ? -13.477 -8.125 -7.293 1 88.25 59 GLU A O 1
ATOM 474 N N . GLN A 1 60 ? -13.531 -6.809 -9.109 1 89.62 60 GLN A N 1
ATOM 475 C CA . GLN A 1 60 ? -13.172 -7.801 -10.109 1 89.62 60 GLN A CA 1
ATOM 476 C C . GLN A 1 60 ? -11.945 -7.363 -10.898 1 89.62 60 GLN A C 1
ATOM 478 O O . GLN A 1 60 ? -12.055 -6.957 -12.062 1 89.62 60 GLN A O 1
ATOM 483 N N . PRO A 1 61 ? -10.758 -7.531 -10.258 1 89.19 61 PRO A N 1
ATOM 484 C CA . PRO A 1 61 ? -9.547 -6.973 -10.859 1 89.19 61 PRO A CA 1
ATOM 485 C C . PRO A 1 61 ? -9.258 -7.551 -12.25 1 89.19 61 PRO A C 1
ATOM 487 O O . PRO A 1 61 ? -8.641 -6.883 -13.078 1 89.19 61 PRO A O 1
ATOM 490 N N . ILE A 1 62 ? -9.586 -8.859 -12.445 1 90.12 62 ILE A N 1
ATOM 491 C CA . ILE A 1 62 ? -9.484 -9.516 -13.742 1 90.12 62 ILE A CA 1
ATOM 492 C C . ILE A 1 62 ? -10.883 -9.828 -14.273 1 90.12 62 ILE A C 1
ATOM 494 O O . ILE A 1 62 ? -11.625 -10.594 -13.664 1 90.12 62 ILE A O 1
ATOM 498 N N . ALA A 1 63 ? -11.211 -9.312 -15.406 1 85.44 63 ALA A N 1
ATOM 499 C CA . ALA A 1 63 ? -12.562 -9.391 -15.945 1 85.44 63 ALA A CA 1
ATOM 500 C C . ALA A 1 63 ? -12.961 -10.844 -16.219 1 85.44 63 ALA A C 1
ATOM 502 O O . ALA A 1 63 ? -14.141 -11.195 -16.141 1 85.44 63 ALA A O 1
ATOM 503 N N . LEU A 1 64 ? -11.992 -11.68 -16.422 1 89.12 64 LEU A N 1
ATOM 504 C CA . LEU A 1 64 ? -12.242 -13.07 -16.766 1 89.12 64 LEU A CA 1
ATOM 505 C C . LEU A 1 64 ? -12.43 -13.922 -15.523 1 89.12 64 LEU A C 1
ATOM 507 O O . LEU A 1 64 ? -12.609 -15.133 -15.609 1 89.12 64 LEU A O 1
ATOM 511 N N . ARG A 1 65 ? -12.406 -13.336 -14.344 1 92.25 65 ARG A N 1
ATOM 512 C CA . ARG A 1 65 ? -12.562 -14.031 -13.07 1 92.25 65 ARG A CA 1
ATOM 513 C C . ARG A 1 65 ? -13.727 -13.453 -12.273 1 92.25 65 ARG A C 1
ATOM 515 O O . ARG A 1 65 ? -14.211 -12.359 -12.578 1 92.25 65 ARG A O 1
ATOM 522 N N . ASN A 1 66 ? -14.211 -14.117 -11.32 1 92.12 66 ASN A N 1
ATOM 523 C CA . ASN A 1 66 ? -15.25 -13.633 -10.414 1 92.12 66 ASN A CA 1
ATOM 524 C C . ASN A 1 66 ? -14.711 -12.539 -9.492 1 92.12 66 ASN A C 1
ATOM 526 O O . ASN A 1 66 ? -13.5 -12.391 -9.344 1 92.12 66 ASN A O 1
ATOM 530 N N . PRO A 1 67 ? -15.664 -11.711 -8.914 1 91.69 67 PRO A N 1
ATOM 531 C CA . PRO A 1 67 ? -15.211 -10.789 -7.871 1 91.69 67 PRO A CA 1
ATOM 532 C C . PRO A 1 67 ? -14.492 -11.508 -6.727 1 91.69 67 PRO A C 1
ATOM 534 O O . PRO A 1 67 ? -14.758 -12.688 -6.473 1 91.69 67 PRO A O 1
ATOM 537 N N . LEU A 1 68 ? -13.648 -10.836 -6.094 1 95.25 68 LEU A N 1
ATOM 538 C CA . LEU A 1 68 ? -12.781 -11.43 -5.078 1 95.25 68 LEU A CA 1
ATOM 539 C C . LEU A 1 68 ? -13.602 -12.078 -3.973 1 95.25 68 LEU A C 1
ATOM 541 O O . LEU A 1 68 ? -13.219 -13.125 -3.439 1 95.25 68 LEU A O 1
ATOM 545 N N . ILE A 1 69 ? -14.805 -11.523 -3.645 1 94.5 69 ILE A N 1
ATOM 546 C CA . ILE A 1 69 ? -15.648 -12.016 -2.562 1 94.5 69 ILE A CA 1
ATOM 547 C C . ILE A 1 69 ? -16.094 -13.445 -2.865 1 94.5 69 ILE A C 1
ATOM 549 O O . ILE A 1 69 ? -16.266 -14.258 -1.951 1 94.5 69 ILE A O 1
ATOM 553 N N . PHE A 1 70 ? -16.234 -13.805 -4.113 1 96.88 70 PHE A N 1
ATOM 554 C CA . PHE A 1 70 ? -16.625 -15.148 -4.527 1 96.88 70 PHE A CA 1
ATOM 555 C C . PHE A 1 70 ? -15.68 -16.188 -3.945 1 96.88 70 PHE A C 1
ATOM 557 O O . PHE A 1 70 ? -16.125 -17.234 -3.447 1 96.88 70 PHE A O 1
ATOM 564 N N . TYR A 1 71 ? -14.438 -15.945 -4.008 1 97.88 71 TYR A N 1
ATOM 565 C CA . TYR A 1 71 ? -13.43 -16.938 -3.645 1 97.88 71 TYR A CA 1
ATOM 566 C C . TYR A 1 71 ? -13.438 -17.188 -2.143 1 97.88 71 TYR A C 1
ATOM 568 O O . TYR A 1 71 ? -13.117 -18.297 -1.699 1 97.88 71 TYR A O 1
ATOM 576 N N . LEU A 1 72 ? -13.789 -16.172 -1.38 1 97.88 72 LEU A N 1
ATOM 577 C CA . LEU A 1 72 ? -13.898 -16.359 0.062 1 97.88 72 LEU A CA 1
ATOM 578 C C . LEU A 1 72 ? -15.023 -17.344 0.398 1 97.88 72 LEU A C 1
ATOM 580 O O . LEU A 1 72 ? -14.922 -18.094 1.362 1 97.88 72 LEU A O 1
ATOM 584 N N . GLY A 1 73 ? -16.047 -17.344 -0.397 1 98.06 73 GLY A N 1
ATOM 585 C CA . GLY A 1 73 ? -17.141 -18.281 -0.218 1 98.06 73 GLY A CA 1
ATOM 586 C C . GLY A 1 73 ? -16.891 -19.609 -0.914 1 98.06 73 GLY A C 1
ATOM 587 O O . GLY A 1 73 ? -17.266 -20.672 -0.403 1 98.06 73 GLY A O 1
ATOM 588 N N . HIS A 1 74 ? -16.25 -19.562 -2.049 1 98 74 HIS A N 1
ATOM 589 C CA . HIS A 1 74 ? -16.016 -20.719 -2.906 1 98 74 HIS A CA 1
ATOM 590 C C . HIS A 1 74 ? -15.172 -21.766 -2.199 1 98 74 HIS A C 1
ATOM 592 O O . HIS A 1 74 ? -15.492 -22.953 -2.227 1 98 74 HIS A O 1
ATOM 598 N N . ILE A 1 75 ? -14.133 -21.359 -1.515 1 98.25 75 ILE A N 1
ATOM 599 C CA . ILE A 1 75 ? -13.141 -22.281 -0.97 1 98.25 75 ILE A CA 1
ATOM 600 C C . ILE A 1 75 ? -13.781 -23.156 0.115 1 98.25 75 ILE A C 1
ATOM 602 O O . ILE A 1 75 ? -13.773 -24.375 0.023 1 98.25 75 ILE A O 1
ATOM 606 N N . PRO A 1 76 ? -14.414 -22.516 1.146 1 98.44 76 PRO A N 1
ATOM 607 C CA . PRO A 1 76 ? -15.039 -23.375 2.16 1 98.44 76 PRO A CA 1
ATOM 608 C C . PRO A 1 76 ? -16.219 -24.172 1.611 1 98.44 76 PRO A C 1
ATOM 610 O O . PRO A 1 76 ? -16.469 -25.297 2.068 1 98.44 76 PRO A O 1
ATOM 613 N N . THR A 1 77 ? -16.922 -23.641 0.635 1 98.5 77 THR A N 1
ATOM 614 C CA . THR A 1 77 ? -18.047 -24.375 0.048 1 98.5 77 THR A CA 1
ATOM 615 C C . THR A 1 77 ? -17.547 -25.641 -0.662 1 98.5 77 THR A C 1
ATOM 617 O O . THR A 1 77 ? -18.109 -26.719 -0.49 1 98.5 77 THR A O 1
ATOM 620 N N . PHE A 1 78 ? -16.516 -25.5 -1.455 1 98.12 78 PHE A N 1
ATOM 621 C CA . PHE A 1 78 ? -15.914 -26.641 -2.152 1 98.12 78 PHE A CA 1
ATOM 622 C C . PHE A 1 78 ? -15.461 -27.703 -1.163 1 98.12 78 PHE A C 1
ATOM 624 O O . PHE A 1 78 ? -15.734 -28.891 -1.35 1 98.12 78 PHE A O 1
ATOM 631 N N . GLU A 1 79 ? -14.758 -27.266 -0.133 1 98.5 79 GLU A N 1
ATOM 632 C CA . GLU A 1 79 ? -14.305 -28.188 0.909 1 98.5 79 GLU A CA 1
ATOM 633 C C . GLU A 1 79 ? -15.484 -28.922 1.555 1 98.5 79 GLU A C 1
ATOM 635 O O . GLU A 1 79 ? -15.438 -30.125 1.746 1 98.5 79 GLU A O 1
ATOM 640 N N . ASP A 1 80 ? -16.484 -28.172 1.848 1 98.5 80 ASP A N 1
ATOM 641 C CA . ASP A 1 80 ? -17.641 -28.719 2.543 1 98.5 80 ASP A CA 1
ATOM 642 C C . ASP A 1 80 ? -18.375 -29.734 1.676 1 98.5 80 ASP A C 1
ATOM 644 O O . ASP A 1 80 ? -18.875 -30.75 2.18 1 98.5 80 ASP A O 1
ATOM 648 N N . ILE A 1 81 ? -18.516 -29.484 0.434 1 97.81 81 ILE A N 1
ATOM 649 C CA . ILE A 1 81 ? -19.156 -30.406 -0.496 1 97.81 81 ILE A CA 1
ATOM 650 C C . ILE A 1 81 ? -18.453 -31.75 -0.464 1 97.81 81 ILE A C 1
ATOM 652 O O . ILE A 1 81 ? -19.094 -32.781 -0.333 1 97.81 81 ILE A O 1
ATOM 656 N N . HIS A 1 82 ? -17.141 -31.766 -0.559 1 97.94 82 HIS A N 1
ATOM 657 C CA . HIS A 1 82 ? -16.375 -33 -0.579 1 97.94 82 HIS A CA 1
ATOM 658 C C . HIS A 1 82 ? -16.406 -33.688 0.78 1 97.94 82 HIS A C 1
ATOM 660 O O . HIS A 1 82 ? -16.422 -34.938 0.855 1 97.94 82 HIS A O 1
ATOM 666 N N . LEU A 1 83 ? -16.391 -32.875 1.846 1 98.06 83 LEU A N 1
ATOM 667 C CA . LEU A 1 83 ? -16.469 -33.469 3.184 1 98.06 83 LEU A CA 1
ATOM 668 C C . LEU A 1 83 ? -17.828 -34.125 3.42 1 98.06 83 LEU A C 1
ATOM 670 O O . LEU A 1 83 ? -17.906 -35.219 3.965 1 98.06 83 LEU A O 1
ATOM 674 N N . ALA A 1 84 ? -18.859 -33.375 3.074 1 98.06 84 ALA A N 1
ATOM 675 C CA . ALA A 1 84 ? -20.219 -33.906 3.236 1 98.06 84 ALA A CA 1
ATOM 676 C C . ALA A 1 84 ? -20.375 -35.219 2.473 1 98.06 84 ALA A C 1
ATOM 678 O O . ALA A 1 84 ? -20.922 -36.188 2.998 1 98.06 84 ALA A O 1
ATOM 679 N N . ARG A 1 85 ? -19.922 -35.312 1.285 1 97.38 85 ARG A N 1
ATOM 680 C CA . ARG A 1 85 ? -19.969 -36.531 0.473 1 97.38 85 ARG A CA 1
ATOM 681 C C . ARG A 1 85 ? -19.219 -37.656 1.151 1 97.38 85 ARG A C 1
ATOM 683 O O . ARG A 1 85 ? -19.75 -38.781 1.284 1 97.38 85 ARG A O 1
ATOM 690 N N . ALA A 1 86 ? -17.984 -37.438 1.584 1 97.62 86 ALA A N 1
ATOM 691 C CA . ALA A 1 86 ? -17.109 -38.469 2.098 1 97.62 86 ALA A CA 1
ATOM 692 C C . ALA A 1 86 ? -17.578 -38.969 3.451 1 97.62 86 ALA A C 1
ATOM 694 O O . ALA A 1 86 ? -17.453 -40.156 3.752 1 97.62 86 ALA A O 1
ATOM 695 N N . THR A 1 87 ? -18.109 -38.062 4.273 1 97.12 87 THR A N 1
ATOM 696 C CA . THR A 1 87 ? -18.531 -38.438 5.621 1 97.12 87 THR A CA 1
ATOM 697 C C . THR A 1 87 ? -19.984 -38.875 5.629 1 97.12 87 THR A C 1
ATOM 699 O O . THR A 1 87 ? -20.5 -39.344 6.652 1 97.12 87 THR A O 1
ATOM 702 N N . LYS A 1 88 ? -20.688 -38.656 4.539 1 96.88 88 LYS A N 1
ATOM 703 C CA . LYS A 1 88 ? -22.125 -38.938 4.441 1 96.88 88 LYS A CA 1
ATOM 704 C C . LYS A 1 88 ? -22.906 -38.188 5.508 1 96.88 88 LYS A C 1
ATOM 706 O O . LYS A 1 88 ? -23.719 -38.781 6.223 1 96.88 88 LYS A O 1
ATOM 711 N N . THR A 1 89 ? -22.578 -36.938 5.719 1 96.69 89 THR A N 1
ATOM 712 C CA . THR A 1 89 ? -23.25 -36.031 6.629 1 96.69 89 THR A CA 1
ATOM 713 C C . THR A 1 89 ? -23.781 -34.812 5.883 1 96.69 89 THR A C 1
ATOM 715 O O . THR A 1 89 ? -23.297 -34.5 4.785 1 96.69 89 THR A O 1
ATOM 718 N N . PRO A 1 90 ? -24.766 -34.094 6.418 1 96.56 90 PRO A N 1
ATOM 719 C CA . PRO A 1 90 ? -25.281 -32.906 5.738 1 96.56 90 PRO A CA 1
ATOM 720 C C . PRO A 1 90 ? -24.234 -31.797 5.574 1 96.56 90 PRO A C 1
ATOM 722 O O . PRO A 1 90 ? -23.328 -31.672 6.41 1 96.56 90 PRO A O 1
ATOM 725 N N . PRO A 1 91 ? -24.422 -31.062 4.531 1 96.69 91 PRO A N 1
ATOM 726 C CA . PRO A 1 91 ? -23.516 -29.922 4.375 1 96.69 91 PRO A CA 1
ATOM 727 C C . PRO A 1 91 ? -23.688 -28.875 5.469 1 96.69 91 PRO A C 1
ATOM 729 O O . PRO A 1 91 ? -24.734 -28.828 6.125 1 96.69 91 PRO A O 1
ATOM 732 N N . THR A 1 92 ? -22.672 -28.094 5.645 1 97.44 92 THR A N 1
ATOM 733 C CA . THR A 1 92 ? -22.703 -26.984 6.578 1 97.44 92 THR A CA 1
ATOM 734 C C . THR A 1 92 ? -23.672 -25.906 6.098 1 97.44 92 THR A C 1
ATOM 736 O O . THR A 1 92 ? -23.75 -25.609 4.906 1 97.44 92 THR A O 1
ATOM 739 N N . GLU A 1 93 ? -24.531 -25.359 6.961 1 96.69 93 GLU A N 1
ATOM 740 C CA . GLU A 1 93 ? -25.438 -24.281 6.629 1 96.69 93 GLU A CA 1
ATOM 741 C C . GLU A 1 93 ? -24.688 -22.953 6.496 1 96.69 93 GLU A C 1
ATOM 743 O O . GLU A 1 93 ? -23.734 -22.703 7.227 1 96.69 93 GLU A O 1
ATOM 748 N N . PRO A 1 94 ? -25.141 -22.047 5.473 1 96.44 94 PRO A N 1
ATOM 749 C CA . PRO A 1 94 ? -26.328 -22.219 4.637 1 96.44 94 PRO A CA 1
ATOM 750 C C . PRO A 1 94 ? -26.062 -23.094 3.408 1 96.44 94 PRO A C 1
ATOM 752 O O . PRO A 1 94 ? -25.078 -22.875 2.691 1 96.44 94 PRO A O 1
ATOM 755 N N . LYS A 1 95 ? -26.953 -23.953 3.119 1 93.69 95 LYS A N 1
ATOM 756 C CA . LYS A 1 95 ? -26.812 -24.938 2.053 1 93.69 95 LYS A CA 1
ATOM 757 C C . LYS A 1 95 ? -26.812 -24.266 0.681 1 93.69 95 LYS A C 1
ATOM 759 O O . LYS A 1 95 ? -26.203 -24.781 -0.265 1 93.69 95 LYS A O 1
ATOM 764 N N . TYR A 1 96 ? -27.438 -23.125 0.612 1 94.12 96 TYR A N 1
ATOM 765 C CA . TYR A 1 96 ? -27.578 -22.484 -0.695 1 94.12 96 TYR A CA 1
ATOM 766 C C . TYR A 1 96 ? -26.234 -21.984 -1.22 1 94.12 96 TYR A C 1
ATOM 768 O O . TYR A 1 96 ? -26.109 -21.672 -2.402 1 94.12 96 TYR A O 1
ATOM 776 N N . TYR A 1 97 ? -25.188 -21.891 -0.328 1 96.44 97 TYR A N 1
ATOM 777 C CA . TYR A 1 97 ? -23.859 -21.5 -0.78 1 96.44 97 TYR A CA 1
ATOM 778 C C . TYR A 1 97 ? -23.359 -22.453 -1.863 1 96.44 97 TYR A C 1
ATOM 780 O O . TYR A 1 97 ? -22.562 -22.062 -2.729 1 96.44 97 TYR A O 1
ATOM 788 N N . GLU A 1 98 ? -23.828 -23.719 -1.903 1 95.62 98 GLU A N 1
ATOM 789 C CA . GLU A 1 98 ? -23.484 -24.672 -2.955 1 95.62 98 GLU A CA 1
ATOM 790 C C . GLU A 1 98 ? -23.953 -24.188 -4.32 1 95.62 98 GLU A C 1
ATOM 792 O O . GLU A 1 98 ? -23.328 -24.469 -5.344 1 95.62 98 GLU A O 1
ATOM 797 N N . GLN A 1 99 ? -24.984 -23.422 -4.324 1 93.94 99 GLN A N 1
ATOM 798 C CA . GLN A 1 99 ? -25.562 -22.953 -5.578 1 93.94 99 GLN A CA 1
ATOM 799 C C . GLN A 1 99 ? -24.766 -21.781 -6.152 1 93.94 99 GLN A C 1
ATOM 801 O O . GLN A 1 99 ? -24.672 -21.625 -7.371 1 93.94 99 GLN A O 1
ATOM 806 N N . ILE A 1 100 ? -24.109 -21.016 -5.273 1 94.38 100 ILE A N 1
ATOM 807 C CA . ILE A 1 100 ? -23.562 -19.766 -5.766 1 94.38 100 ILE A CA 1
ATOM 808 C C . ILE A 1 100 ? -22.031 -19.797 -5.672 1 94.38 100 ILE A C 1
ATOM 810 O O . ILE A 1 100 ? -21.344 -19 -6.32 1 94.38 100 ILE A O 1
ATOM 814 N N . PHE A 1 101 ? -21.453 -20.734 -4.871 1 95 101 PHE A N 1
ATOM 815 C CA . PHE A 1 101 ? -20.016 -20.703 -4.613 1 95 101 PHE A CA 1
ATOM 816 C C . PHE A 1 101 ? -19.344 -21.984 -5.066 1 95 101 PHE A C 1
ATOM 818 O O . PHE A 1 101 ? -18.172 -22.219 -4.773 1 95 101 PHE A O 1
ATOM 825 N N . GLU A 1 102 ? -20.031 -22.906 -5.738 1 91.75 102 GLU A N 1
ATOM 826 C CA . GLU A 1 102 ? -19.469 -24.219 -6.031 1 91.75 102 GLU A CA 1
ATOM 827 C C . GLU A 1 102 ? -18.359 -24.141 -7.074 1 91.75 102 GLU A C 1
ATOM 829 O O . GLU A 1 102 ? -17.281 -24.703 -6.891 1 91.75 102 GLU A O 1
ATOM 834 N N . ARG A 1 103 ? -18.719 -23.469 -8.164 1 87.56 103 ARG A N 1
ATOM 835 C CA . ARG A 1 103 ? -17.797 -23.516 -9.297 1 87.56 103 ARG A CA 1
ATOM 836 C C . ARG A 1 103 ? -17.578 -22.125 -9.883 1 87.56 103 ARG A C 1
ATOM 838 O O . ARG A 1 103 ? -18.516 -21.359 -10.055 1 87.56 103 ARG A O 1
ATOM 845 N N . GLY A 1 104 ? -16.297 -21.844 -10.141 1 86.62 104 GLY A N 1
ATOM 846 C CA . GLY A 1 104 ? -15.922 -20.562 -10.719 1 86.62 104 GLY A CA 1
ATOM 847 C C . GLY A 1 104 ? -16.031 -20.531 -12.227 1 86.62 104 GLY A C 1
ATOM 848 O O . GLY A 1 104 ? -16.688 -21.391 -12.828 1 86.62 104 GLY A O 1
ATOM 849 N N . ILE A 1 105 ? -15.492 -19.453 -12.766 1 81.06 105 ILE A N 1
ATOM 850 C CA . ILE A 1 105 ? -15.633 -19.234 -14.203 1 81.06 105 ILE A CA 1
ATOM 851 C C . ILE A 1 105 ? -14.258 -19.234 -14.867 1 81.06 105 ILE A C 1
ATOM 853 O O . ILE A 1 105 ? -13.25 -18.984 -14.211 1 81.06 105 ILE A O 1
ATOM 857 N N . ASP A 1 106 ? -14.125 -19.594 -16.078 1 84.25 106 ASP A N 1
ATOM 858 C CA . ASP A 1 106 ? -12.992 -19.5 -17 1 84.25 106 ASP A CA 1
ATOM 859 C C . ASP A 1 106 ? -13.461 -19.203 -18.422 1 84.25 106 ASP A C 1
ATOM 861 O O . ASP A 1 106 ? -13.297 -20.047 -19.312 1 84.25 106 ASP A O 1
ATOM 865 N N . PRO A 1 107 ? -13.914 -18 -18.594 1 81.62 107 PRO A N 1
ATOM 866 C CA . PRO A 1 107 ? -14.414 -17.656 -19.938 1 81.62 107 PRO A CA 1
ATOM 867 C C . PRO A 1 107 ? -13.328 -17.703 -21 1 81.62 107 PRO A C 1
ATOM 869 O O . PRO A 1 107 ? -12.148 -17.516 -20.703 1 81.62 107 PRO A O 1
ATOM 872 N N . ASP A 1 108 ? -13.773 -18 -22.156 1 86.69 108 ASP A N 1
ATOM 873 C CA . ASP A 1 108 ? -12.883 -17.953 -23.312 1 86.69 108 ASP A CA 1
ATOM 874 C C . ASP A 1 108 ? -12.242 -16.578 -23.453 1 86.69 108 ASP A C 1
ATOM 876 O O . ASP A 1 108 ? -12.945 -15.562 -23.422 1 86.69 108 ASP A O 1
ATOM 880 N N . VAL A 1 109 ? -10.945 -16.562 -23.594 1 83.31 109 VAL A N 1
ATOM 881 C CA . VAL A 1 109 ? -10.219 -15.297 -23.609 1 83.31 109 VAL A CA 1
ATOM 882 C C . VAL A 1 109 ? -10.586 -14.508 -24.859 1 83.31 109 VAL A C 1
ATOM 884 O O . VAL A 1 109 ? -10.711 -13.281 -24.812 1 83.31 109 VAL A O 1
ATOM 887 N N . ASP A 1 110 ? -10.781 -15.195 -25.984 1 80.75 110 ASP A N 1
ATOM 888 C CA . ASP A 1 110 ? -11.078 -14.555 -27.266 1 80.75 110 ASP A CA 1
ATOM 889 C C . ASP A 1 110 ? -12.562 -14.195 -27.359 1 80.75 110 ASP A C 1
ATOM 891 O O . ASP A 1 110 ? -12.93 -13.25 -28.062 1 80.75 110 ASP A O 1
ATOM 895 N N . ASP A 1 111 ? -13.438 -14.992 -26.734 1 82.56 111 ASP A N 1
ATOM 896 C CA . ASP A 1 111 ? -14.883 -14.773 -26.703 1 82.56 111 ASP A CA 1
ATOM 897 C C . ASP A 1 111 ? -15.453 -15.039 -25.312 1 82.56 111 ASP A C 1
ATOM 899 O O . ASP A 1 111 ? -16.031 -16.094 -25.078 1 82.56 111 ASP A O 1
ATOM 903 N N . PRO A 1 112 ? -15.438 -14.094 -24.516 1 82.69 112 PRO A N 1
ATOM 904 C CA . PRO A 1 112 ? -15.773 -14.273 -23.109 1 82.69 112 PRO A CA 1
ATOM 905 C C . PRO A 1 112 ? -17.234 -14.672 -22.891 1 82.69 112 PRO A C 1
ATOM 907 O O . PRO A 1 112 ? -17.625 -15.055 -21.797 1 82.69 112 PRO A O 1
ATOM 910 N N . SER A 1 113 ? -18.078 -14.562 -23.891 1 82 113 SER A N 1
ATOM 911 C CA . SER A 1 113 ? -19.453 -15.031 -23.781 1 82 113 SER A CA 1
ATOM 912 C C . SER A 1 113 ? -19.516 -16.547 -23.641 1 82 113 SER A C 1
ATOM 914 O O . SER A 1 113 ? -20.531 -17.094 -23.203 1 82 113 SER A O 1
ATOM 916 N N . GLN A 1 114 ? -18.406 -17.203 -24.062 1 78.56 114 GLN A N 1
ATOM 917 C CA . GLN A 1 114 ? -18.297 -18.641 -23.906 1 78.56 114 GLN A CA 1
ATOM 918 C C . GLN A 1 114 ? -17.578 -19.016 -22.609 1 78.56 114 GLN A C 1
ATOM 920 O O . GLN A 1 114 ? -16.453 -18.562 -22.359 1 78.56 114 GLN A O 1
ATOM 925 N N . CYS A 1 115 ? -18.359 -19.688 -21.875 1 82.94 115 CYS A N 1
ATOM 926 C CA . CYS A 1 115 ? -17.812 -20.125 -20.594 1 82.94 115 CYS A CA 1
ATOM 927 C C . CYS A 1 115 ? -18.359 -21.5 -20.203 1 82.94 115 CYS A C 1
ATOM 929 O O . CYS A 1 115 ? -19.5 -21.828 -20.531 1 82.94 115 CYS A O 1
ATOM 931 N N . HIS A 1 116 ? -17.578 -22.328 -19.594 1 79.88 116 HIS A N 1
ATOM 932 C CA . HIS A 1 116 ? -18.031 -23.625 -19.109 1 79.88 116 HIS A CA 1
ATOM 933 C C . HIS A 1 116 ? -19.109 -23.469 -18.047 1 79.88 116 HIS A C 1
ATOM 935 O O . HIS A 1 116 ? -19.375 -22.359 -17.578 1 79.88 116 HIS A O 1
ATOM 941 N N . ASP A 1 117 ? -19.703 -24.609 -17.688 1 79.12 117 ASP A N 1
ATOM 942 C CA . ASP A 1 117 ? -20.703 -24.594 -16.625 1 79.12 117 ASP A CA 1
ATOM 943 C C . ASP A 1 117 ? -20.125 -24.031 -15.328 1 79.12 117 ASP A C 1
ATOM 945 O O . ASP A 1 117 ? -18.984 -24.344 -14.969 1 79.12 117 ASP A O 1
ATOM 949 N N . HIS A 1 118 ? -20.859 -23.125 -14.734 1 83.25 118 HIS A N 1
ATOM 950 C CA . HIS A 1 118 ? -20.438 -22.453 -13.516 1 83.25 118 HIS A CA 1
ATOM 951 C C . HIS A 1 118 ? -21.641 -22.078 -12.648 1 83.25 118 HIS A C 1
ATOM 953 O O . HIS A 1 118 ? -22.781 -22.25 -13.07 1 83.25 118 HIS A O 1
ATOM 959 N N . SER A 1 119 ? -21.344 -21.641 -11.484 1 85.38 119 SER A N 1
ATOM 960 C CA . SER A 1 119 ? -22.391 -21.312 -10.523 1 85.38 119 SER A CA 1
ATOM 961 C C . SER A 1 119 ? -23.172 -20.078 -10.945 1 85.38 119 SER A C 1
ATOM 963 O O . SER A 1 119 ? -22.656 -19.234 -11.688 1 85.38 119 SER A O 1
ATOM 965 N N . GLU A 1 120 ? -24.359 -20 -10.398 1 83.5 120 GLU A N 1
ATOM 966 C CA . GLU A 1 120 ? -25.172 -18.812 -10.609 1 83.5 120 GLU A CA 1
ATOM 967 C C . GLU A 1 120 ? -24.547 -17.578 -9.969 1 83.5 120 GLU A C 1
ATOM 969 O O . GLU A 1 120 ? -23.984 -17.672 -8.867 1 83.5 120 GLU A O 1
ATOM 974 N N . VAL A 1 121 ? -24.609 -16.547 -10.695 1 83.06 121 VAL A N 1
ATOM 975 C CA . VAL A 1 121 ? -24.188 -15.281 -10.125 1 83.06 121 VAL A CA 1
ATOM 976 C C . VAL A 1 121 ? -25.344 -14.633 -9.383 1 83.06 121 VAL A C 1
ATOM 978 O O . VAL A 1 121 ? -26.359 -14.289 -9.984 1 83.06 121 VAL A O 1
ATOM 981 N N . PRO A 1 122 ? -25.172 -14.453 -8.109 1 86.12 122 PRO A N 1
ATOM 982 C CA . PRO A 1 122 ? -26.281 -13.859 -7.363 1 86.12 122 PRO A CA 1
ATOM 983 C C . PRO A 1 122 ? -26.438 -12.367 -7.625 1 86.12 122 PRO A C 1
ATOM 985 O O . PRO A 1 122 ? -25.484 -11.703 -8.031 1 86.12 122 PRO A O 1
ATOM 988 N N . ASN A 1 123 ? -27.594 -11.891 -7.336 1 80.06 123 ASN A N 1
ATOM 989 C CA . ASN A 1 123 ? -27.828 -10.453 -7.441 1 80.06 123 ASN A CA 1
ATOM 990 C C . ASN A 1 123 ? -26.984 -9.672 -6.449 1 80.06 123 ASN A C 1
ATOM 992 O O . ASN A 1 123 ? -26.5 -8.586 -6.766 1 80.06 123 ASN A O 1
ATOM 996 N N . THR A 1 124 ? -26.938 -10.297 -5.305 1 83.94 124 THR A N 1
ATOM 997 C CA . THR A 1 124 ? -26.094 -9.727 -4.254 1 83.94 124 THR A CA 1
ATOM 998 C C . THR A 1 124 ? -25.312 -10.82 -3.537 1 83.94 124 THR A C 1
ATOM 1000 O O . THR A 1 124 ? -25.875 -11.852 -3.158 1 83.94 124 THR A O 1
ATOM 1003 N N . TRP A 1 125 ? -24.062 -10.602 -3.418 1 89.38 125 TRP A N 1
ATOM 1004 C CA . TRP A 1 125 ? -23.25 -11.547 -2.664 1 89.38 125 TRP A CA 1
ATOM 1005 C C . TRP A 1 125 ? -23.578 -11.484 -1.177 1 89.38 125 TRP A C 1
ATOM 1007 O O . TRP A 1 125 ? -23.953 -10.43 -0.66 1 89.38 125 TRP A O 1
ATOM 1017 N N . PRO A 1 126 ? -23.469 -12.586 -0.523 1 91.69 126 PRO A N 1
ATOM 1018 C CA . PRO A 1 126 ? -23.656 -12.555 0.929 1 91.69 126 PRO A CA 1
ATOM 1019 C C . PRO A 1 126 ? -22.688 -11.602 1.627 1 91.69 126 PRO A C 1
ATOM 1021 O O . PRO A 1 126 ? -21.625 -11.297 1.085 1 91.69 126 PRO A O 1
ATOM 1024 N N . GLU A 1 127 ? -23.062 -11.172 2.848 1 89.06 127 GLU A N 1
ATOM 1025 C CA . GLU A 1 127 ? -22.188 -10.312 3.645 1 89.06 127 GLU A CA 1
ATOM 1026 C C . GLU A 1 127 ? -20.891 -11.031 3.998 1 89.06 127 GLU A C 1
ATOM 1028 O O . GLU A 1 127 ? -20.891 -12.227 4.273 1 89.06 127 GLU A O 1
ATOM 1033 N N . LEU A 1 128 ? -19.859 -10.25 3.99 1 92.31 128 LEU A N 1
ATOM 1034 C CA . LEU A 1 128 ? -18.547 -10.805 4.305 1 92.31 128 LEU A CA 1
ATOM 1035 C C . LEU A 1 128 ? -18.578 -11.539 5.645 1 92.31 128 LEU A C 1
ATOM 1037 O O . LEU A 1 128 ? -18.016 -12.625 5.777 1 92.31 128 LEU A O 1
ATOM 1041 N N . SER A 1 129 ? -19.25 -10.93 6.668 1 92.38 129 SER A N 1
ATOM 1042 C CA . SER A 1 129 ? -19.297 -11.539 7.996 1 92.38 129 SER A CA 1
ATOM 1043 C C . SER A 1 129 ? -19.938 -12.922 7.949 1 92.38 129 SER A C 1
ATOM 1045 O O . SER A 1 129 ? -19.484 -13.844 8.625 1 92.38 129 SER A O 1
ATOM 1047 N N . ASP A 1 130 ? -20.969 -13.086 7.125 1 96.38 130 ASP A N 1
ATOM 1048 C CA . ASP A 1 130 ? -21.656 -14.367 6.98 1 96.38 130 ASP A CA 1
ATOM 1049 C C . ASP A 1 130 ? -20.734 -15.406 6.32 1 96.38 130 ASP A C 1
ATOM 1051 O O . ASP A 1 130 ? -20.719 -16.562 6.723 1 96.38 130 ASP A O 1
ATOM 1055 N N . ILE A 1 131 ? -20.062 -14.961 5.32 1 97.62 131 ILE A N 1
ATOM 1056 C CA . ILE A 1 131 ? -19.156 -15.844 4.598 1 97.62 131 ILE A CA 1
ATOM 1057 C C . ILE A 1 131 ? -18.047 -16.312 5.535 1 97.62 131 ILE A C 1
ATOM 1059 O O . ILE A 1 131 ? -17.688 -17.5 5.547 1 97.62 131 ILE A O 1
ATOM 1063 N N . LEU A 1 132 ? -17.516 -15.406 6.324 1 97.44 132 LEU A N 1
ATOM 1064 C CA . LEU A 1 132 ? -16.438 -15.734 7.246 1 97.44 132 LEU A CA 1
ATOM 1065 C C . LEU A 1 132 ? -16.922 -16.688 8.336 1 97.44 132 LEU A C 1
ATOM 1067 O O . LEU A 1 132 ? -16.188 -17.594 8.75 1 97.44 132 LEU A O 1
ATOM 1071 N N . GLU A 1 133 ? -18.156 -16.469 8.805 1 97.5 133 GLU A N 1
ATOM 1072 C CA . GLU A 1 133 ? -18.734 -17.391 9.766 1 97.5 133 GLU A CA 1
ATOM 1073 C C . GLU A 1 133 ? -18.875 -18.797 9.172 1 97.5 133 GLU A C 1
ATOM 1075 O O . GLU A 1 133 ? -18.594 -19.781 9.836 1 97.5 133 GLU A O 1
ATOM 1080 N N . PHE A 1 134 ? -19.391 -18.891 7.973 1 98.12 134 PHE A N 1
ATOM 1081 C CA . PHE A 1 134 ? -19.484 -20.156 7.262 1 98.12 134 PHE A CA 1
ATOM 1082 C C . PHE A 1 134 ? -18.125 -20.844 7.18 1 98.12 134 PHE A C 1
ATOM 1084 O O . PHE A 1 134 ? -18.016 -22.047 7.441 1 98.12 134 PHE A O 1
ATOM 1091 N N . ARG A 1 135 ? -17.062 -20.109 6.781 1 98.5 135 ARG A N 1
ATOM 1092 C CA . ARG A 1 135 ? -15.703 -20.641 6.699 1 98.5 135 ARG A CA 1
ATOM 1093 C C . ARG A 1 135 ? -15.25 -21.203 8.039 1 98.5 135 ARG A C 1
ATOM 1095 O O . ARG A 1 135 ? -14.641 -22.281 8.102 1 98.5 135 ARG A O 1
ATOM 1102 N N . GLU A 1 136 ? -15.547 -20.484 9.102 1 98.12 136 GLU A N 1
ATOM 1103 C CA . GLU A 1 136 ? -15.18 -20.953 10.438 1 98.12 136 GLU A CA 1
ATOM 1104 C C . GLU A 1 136 ? -15.836 -22.297 10.742 1 98.12 136 GLU A C 1
ATOM 1106 O O . GLU A 1 136 ? -15.211 -23.172 11.344 1 98.12 136 GLU A O 1
ATOM 1111 N N . LYS A 1 137 ? -17.047 -22.391 10.344 1 98.44 137 LYS A N 1
ATOM 1112 C CA . LYS A 1 137 ? -17.781 -23.641 10.562 1 98.44 137 LYS A CA 1
ATOM 1113 C C . LYS A 1 137 ? -17.141 -24.797 9.781 1 98.44 137 LYS A C 1
ATOM 1115 O O . LYS A 1 137 ? -17.016 -25.906 10.297 1 98.44 137 LYS A O 1
ATOM 1120 N N . VAL A 1 138 ? -16.797 -24.578 8.562 1 98.62 138 VAL A N 1
ATOM 1121 C CA . VAL A 1 138 ? -16.188 -25.609 7.73 1 98.62 138 VAL A CA 1
ATOM 1122 C C . VAL A 1 138 ? -14.82 -25.984 8.297 1 98.62 138 VAL A C 1
ATOM 1124 O O . VAL A 1 138 ? -14.484 -27.172 8.367 1 98.62 138 VAL A O 1
ATOM 1127 N N . CYS A 1 139 ? -14.008 -24.953 8.688 1 98.56 139 CYS A N 1
ATOM 1128 C CA . CYS A 1 139 ? -12.719 -25.234 9.312 1 98.56 139 CYS A CA 1
ATOM 1129 C C . CYS A 1 139 ? -12.891 -26.094 10.562 1 98.56 139 CYS A C 1
ATOM 1131 O O . CYS A 1 139 ? -12.094 -26.984 10.82 1 98.56 139 CYS A O 1
ATOM 1133 N N . ALA A 1 140 ? -13.93 -25.781 11.344 1 98.19 140 ALA A N 1
ATOM 1134 C CA . ALA A 1 140 ? -14.219 -26.562 12.539 1 98.19 140 ALA A CA 1
ATOM 1135 C C . ALA A 1 140 ? -14.562 -28.016 12.188 1 98.19 140 ALA A C 1
ATOM 1137 O O . ALA A 1 140 ? -14.188 -28.938 12.898 1 98.19 140 ALA A O 1
ATOM 1138 N N . ARG A 1 141 ? -15.32 -28.156 11.141 1 97.69 141 ARG A N 1
ATOM 1139 C CA . ARG A 1 141 ? -15.672 -29.5 10.656 1 97.69 141 ARG A CA 1
ATOM 1140 C C . ARG A 1 141 ? -14.422 -30.297 10.289 1 97.69 141 ARG A C 1
ATOM 1142 O O . ARG A 1 141 ? -14.312 -31.469 10.625 1 97.69 141 ARG A O 1
ATOM 1149 N N . ILE A 1 142 ? -13.477 -29.688 9.609 1 98.5 142 ILE A N 1
ATOM 1150 C CA . ILE A 1 142 ? -12.211 -30.312 9.242 1 98.5 142 ILE A CA 1
ATOM 1151 C C . ILE A 1 142 ? -11.43 -30.656 10.508 1 98.5 142 ILE A C 1
ATOM 1153 O O . ILE A 1 142 ? -10.961 -31.797 10.664 1 98.5 142 ILE A O 1
ATOM 1157 N N . THR A 1 143 ? -11.312 -29.688 11.414 1 98.56 143 THR A N 1
ATOM 1158 C CA . THR A 1 143 ? -10.562 -29.859 12.648 1 98.56 143 THR A CA 1
ATOM 1159 C C . THR A 1 143 ? -11.125 -31.031 13.453 1 98.56 143 THR A C 1
ATOM 1161 O O . THR A 1 143 ? -10.359 -31.812 14.039 1 98.56 143 THR A O 1
ATOM 1164 N N . ALA A 1 144 ? -12.398 -31.188 13.469 1 97.94 144 ALA A N 1
ATOM 1165 C CA . ALA A 1 144 ? -13.062 -32.25 14.227 1 97.94 144 ALA A CA 1
ATOM 1166 C C . ALA A 1 144 ? -12.672 -33.625 13.703 1 97.94 144 ALA A C 1
ATOM 1168 O O . ALA A 1 144 ? -12.57 -34.594 14.469 1 97.94 144 ALA A O 1
ATOM 1169 N N . LEU A 1 145 ? -12.492 -33.781 12.414 1 97.88 145 LEU A N 1
ATOM 1170 C CA . LEU A 1 145 ? -12.094 -35.062 11.836 1 97.88 145 LEU A CA 1
ATOM 1171 C C . LEU A 1 145 ? -10.734 -35.5 12.367 1 97.88 145 LEU A C 1
ATOM 1173 O O . LEU A 1 145 ? -10.492 -36.688 12.562 1 97.88 145 LEU A O 1
ATOM 1177 N N . TYR A 1 146 ? -9.859 -34.5 12.602 1 97.88 146 TYR A N 1
ATOM 1178 C CA . TYR A 1 146 ? -8.5 -34.812 13.023 1 97.88 146 TYR A CA 1
ATOM 1179 C C . TYR A 1 146 ? -8.453 -35.188 14.5 1 97.88 146 TYR A C 1
ATOM 1181 O O . TYR A 1 146 ? -7.41 -35.594 15.016 1 97.88 146 TYR A O 1
ATOM 1189 N N . GLN A 1 147 ? -9.539 -35.031 15.195 1 96.69 147 GLN A N 1
ATOM 1190 C CA . GLN A 1 147 ? -9.664 -35.531 16.547 1 96.69 147 GLN A CA 1
ATOM 1191 C C . GLN A 1 147 ? -9.938 -37.062 16.531 1 96.69 147 GLN A C 1
ATOM 1193 O O . GLN A 1 147 ? -9.938 -37.688 17.578 1 96.69 147 GLN A O 1
ATOM 1198 N N . THR A 1 148 ? -10.094 -37.562 15.352 1 96.06 148 THR A N 1
ATOM 1199 C CA . THR A 1 148 ? -10.289 -39 15.141 1 96.06 148 THR A CA 1
ATOM 1200 C C . THR A 1 148 ? -9.172 -39.594 14.281 1 96.06 148 THR A C 1
ATOM 1202 O O . THR A 1 148 ? -8.234 -38.875 13.906 1 96.06 148 THR A O 1
ATOM 1205 N N . GLN A 1 149 ? -9.289 -40.875 13.969 1 95.19 149 GLN A N 1
ATOM 1206 C CA . GLN A 1 149 ? -8.305 -41.531 13.109 1 95.19 149 GLN A CA 1
ATOM 1207 C C . GLN A 1 149 ? -8.82 -41.656 11.68 1 95.19 149 GLN A C 1
ATOM 1209 O O . GLN A 1 149 ? -8.117 -42.156 10.805 1 95.19 149 GLN A O 1
ATOM 1214 N N . LYS A 1 150 ? -9.93 -41.094 11.398 1 95.88 150 LYS A N 1
ATOM 1215 C CA . LYS A 1 150 ? -10.633 -41.312 10.141 1 95.88 150 LYS A CA 1
ATOM 1216 C C . LYS A 1 150 ? -9.82 -40.781 8.961 1 95.88 150 LYS A C 1
ATOM 1218 O O . LYS A 1 150 ? -9.773 -41.375 7.902 1 95.88 150 LYS A O 1
ATOM 1223 N N . PRO A 1 151 ? -9.172 -39.625 9.133 1 96.69 151 PRO A N 1
ATOM 1224 C CA . PRO A 1 151 ? -8.406 -39.125 7.992 1 96.69 151 PRO A CA 1
ATOM 1225 C C . PRO A 1 151 ? -7.355 -40.125 7.492 1 96.69 151 PRO A C 1
ATOM 1227 O O . PRO A 1 151 ? -7.066 -40.156 6.293 1 96.69 151 PRO A O 1
ATOM 1230 N N . TRP A 1 152 ? -6.906 -40.969 8.398 1 95.56 152 TRP A N 1
ATOM 1231 C CA . TRP A 1 152 ? -5.805 -41.875 8.047 1 95.56 152 TRP A CA 1
ATOM 1232 C C . TRP A 1 152 ? -6.305 -43.281 7.785 1 95.56 152 TRP A C 1
ATOM 1234 O O . TRP A 1 152 ? -5.594 -44.094 7.199 1 95.56 152 TRP A O 1
ATOM 1244 N N . GLN A 1 153 ? -7.484 -43.594 8.188 1 96.12 153 GLN A N 1
ATOM 1245 C CA . GLN A 1 153 ? -7.996 -44.969 8.086 1 96.12 153 GLN A CA 1
ATOM 1246 C C . GLN A 1 153 ? -9.008 -45.094 6.953 1 96.12 153 GLN A C 1
ATOM 1248 O O . GLN A 1 153 ? -9.188 -46.156 6.395 1 96.12 153 GLN A O 1
ATOM 1253 N N . ASP A 1 154 ? -9.656 -44.094 6.695 1 96.88 154 ASP A N 1
ATOM 1254 C CA . ASP A 1 154 ? -10.664 -44.062 5.637 1 96.88 154 ASP A CA 1
ATOM 1255 C C . ASP A 1 154 ? -10.172 -43.25 4.441 1 96.88 154 ASP A C 1
ATOM 1257 O O . ASP A 1 154 ? -10.195 -42 4.473 1 96.88 154 ASP A O 1
ATOM 1261 N N . ARG A 1 155 ? -9.852 -43.875 3.367 1 97.38 155 ARG A N 1
ATOM 1262 C CA . ARG A 1 155 ? -9.242 -43.25 2.207 1 97.38 155 ARG A CA 1
ATOM 1263 C C . ARG A 1 155 ? -10.211 -42.25 1.562 1 97.38 155 ARG A C 1
ATOM 1265 O O . ARG A 1 155 ? -9.789 -41.25 0.987 1 97.38 155 ARG A O 1
ATOM 1272 N N . THR A 1 156 ? -11.539 -42.531 1.652 1 97.56 156 THR A N 1
ATOM 1273 C CA . THR A 1 156 ? -12.531 -41.625 1.102 1 97.56 156 THR A CA 1
ATOM 1274 C C . THR A 1 156 ? -12.484 -40.281 1.833 1 97.56 156 THR A C 1
ATOM 1276 O O . THR A 1 156 ? -12.555 -39.219 1.206 1 97.56 156 THR A O 1
ATOM 1279 N N . ILE A 1 157 ? -12.367 -40.344 3.143 1 98.06 157 ILE A N 1
ATOM 1280 C CA . ILE A 1 157 ? -12.266 -39.125 3.949 1 98.06 157 ILE A CA 1
ATOM 1281 C C . ILE A 1 157 ? -10.914 -38.469 3.705 1 98.06 157 ILE A C 1
ATOM 1283 O O . ILE A 1 157 ? -10.828 -37.25 3.551 1 98.06 157 ILE A O 1
ATOM 1287 N N . GLY A 1 158 ? -9.867 -39.25 3.641 1 98.12 158 GLY A N 1
ATOM 1288 C CA . GLY A 1 158 ? -8.562 -38.719 3.312 1 98.12 158 GLY A CA 1
ATOM 1289 C C . GLY A 1 158 ? -8.531 -37.969 1.991 1 98.12 158 GLY A C 1
ATOM 1290 O O . GLY A 1 158 ? -7.953 -36.875 1.895 1 98.12 158 GLY A O 1
ATOM 1291 N N . ARG A 1 159 ? -9.156 -38.562 1.003 1 98 159 ARG A N 1
ATOM 1292 C CA . ARG A 1 159 ? -9.211 -37.938 -0.321 1 98 159 ARG A CA 1
ATOM 1293 C C . ARG A 1 159 ? -9.969 -36.625 -0.279 1 98 159 ARG A C 1
ATOM 1295 O O . ARG A 1 159 ? -9.578 -35.656 -0.942 1 98 159 ARG A O 1
ATOM 1302 N N . ALA A 1 160 ? -11.055 -36.594 0.454 1 98.25 160 ALA A N 1
ATOM 1303 C CA . ALA A 1 160 ? -11.812 -35.344 0.592 1 98.25 160 ALA A CA 1
ATOM 1304 C C . ALA A 1 160 ? -10.961 -34.25 1.218 1 98.25 160 ALA A C 1
ATOM 1306 O O . ALA A 1 160 ? -11.016 -33.094 0.794 1 98.25 160 ALA A O 1
ATOM 1307 N N . LEU A 1 161 ? -10.18 -34.594 2.225 1 98.69 161 LEU A N 1
ATOM 1308 C CA . LEU A 1 161 ? -9.305 -33.625 2.889 1 98.69 161 LEU A CA 1
ATOM 1309 C C . LEU A 1 161 ? -8.188 -33.188 1.955 1 98.69 161 LEU A C 1
ATOM 1311 O O . LEU A 1 161 ? -7.875 -31.984 1.88 1 98.69 161 LEU A O 1
ATOM 1315 N N . TRP A 1 162 ? -7.652 -34.125 1.224 1 98.31 162 TRP A N 1
ATOM 1316 C CA . TRP A 1 162 ? -6.586 -33.812 0.273 1 98.31 162 TRP A CA 1
ATOM 1317 C C . TRP A 1 162 ? -7.086 -32.875 -0.818 1 98.31 162 TRP A C 1
ATOM 1319 O O . TRP A 1 162 ? -6.441 -31.859 -1.115 1 98.31 162 TRP A O 1
ATOM 1329 N N . ILE A 1 163 ? -8.18 -33.188 -1.428 1 97.94 163 ILE A N 1
ATOM 1330 C CA . ILE A 1 163 ? -8.711 -32.375 -2.535 1 97.94 163 ILE A CA 1
ATOM 1331 C C . ILE A 1 163 ? -8.992 -30.969 -2.068 1 97.94 163 ILE A C 1
ATOM 1333 O O . ILE A 1 163 ? -8.703 -30 -2.781 1 97.94 163 ILE A O 1
ATOM 1337 N N . GLY A 1 164 ? -9.594 -30.844 -0.884 1 98.44 164 GLY A N 1
ATOM 1338 C CA . GLY A 1 164 ? -9.859 -29.531 -0.329 1 98.44 164 GLY A CA 1
ATOM 1339 C C . GLY A 1 164 ? -8.594 -28.734 -0.072 1 98.44 164 GLY A C 1
ATOM 1340 O O . GLY A 1 164 ? -8.539 -27.531 -0.375 1 98.44 164 GLY A O 1
ATOM 1341 N N . PHE A 1 165 ? -7.59 -29.375 0.467 1 98.75 165 PHE A N 1
ATOM 1342 C CA . PHE A 1 165 ? -6.336 -28.734 0.838 1 98.75 165 PHE A CA 1
ATOM 1343 C C . PHE A 1 165 ? -5.617 -28.203 -0.394 1 98.75 165 PHE A C 1
ATOM 1345 O O . PHE A 1 165 ? -5.234 -27.031 -0.433 1 98.75 165 PHE A O 1
ATOM 1352 N N . GLU A 1 166 ? -5.43 -29.031 -1.402 1 98.38 166 GLU A N 1
ATOM 1353 C CA . GLU A 1 166 ? -4.715 -28.594 -2.598 1 98.38 166 GLU A CA 1
ATOM 1354 C C . GLU A 1 166 ? -5.527 -27.562 -3.379 1 98.38 166 GLU A C 1
ATOM 1356 O O . GLU A 1 166 ? -4.961 -26.641 -3.961 1 98.38 166 GLU A O 1
ATOM 1361 N N . HIS A 1 167 ? -6.848 -27.734 -3.35 1 98.5 167 HIS A N 1
ATOM 1362 C CA . HIS A 1 167 ? -7.703 -26.734 -3.988 1 98.5 167 HIS A CA 1
ATOM 1363 C C . HIS A 1 167 ? -7.527 -25.359 -3.348 1 98.5 167 HIS A C 1
ATOM 1365 O O . HIS A 1 167 ? -7.41 -24.359 -4.051 1 98.5 167 HIS A O 1
ATOM 1371 N N . GLU A 1 168 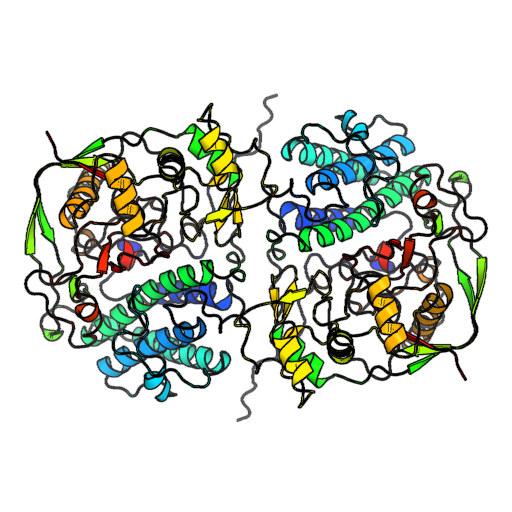? -7.523 -25.328 -2.031 1 98.62 168 GLU A N 1
ATOM 1372 C CA . GLU A 1 168 ? -7.309 -24.062 -1.341 1 98.62 168 GLU A CA 1
ATOM 1373 C C . GLU A 1 168 ? -5.922 -23.484 -1.647 1 98.62 168 GLU A C 1
ATOM 1375 O O . GLU A 1 168 ? -5.766 -22.281 -1.827 1 98.62 168 GLU A O 1
ATOM 1380 N N . GLY A 1 169 ? -4.914 -24.375 -1.71 1 98.38 169 GLY A N 1
ATOM 1381 C CA . GLY A 1 169 ? -3.582 -23.938 -2.088 1 98.38 169 GLY A CA 1
ATOM 1382 C C . GLY A 1 169 ? -3.527 -23.328 -3.471 1 98.38 169 GLY A C 1
ATOM 1383 O O . GLY A 1 169 ? -2.84 -22.328 -3.682 1 98.38 169 GLY A O 1
ATOM 1384 N N . LEU A 1 170 ? -4.219 -23.891 -4.402 1 97.88 170 LEU A N 1
ATOM 1385 C CA . LEU A 1 170 ? -4.293 -23.359 -5.758 1 97.88 170 LEU A CA 1
ATOM 1386 C C . LEU A 1 170 ? -4.977 -21.984 -5.773 1 97.88 170 LEU A C 1
ATOM 1388 O O . LEU A 1 170 ? -4.523 -21.062 -6.457 1 97.88 170 LEU A O 1
ATOM 1392 N N . HIS A 1 171 ? -6.031 -21.859 -5.004 1 98.06 171 HIS A N 1
ATOM 1393 C CA . HIS A 1 171 ? -6.777 -20.609 -4.988 1 98.06 171 HIS A CA 1
ATOM 1394 C C . HIS A 1 171 ? -6.031 -19.531 -4.195 1 98.06 171 HIS A C 1
ATOM 1396 O O . HIS A 1 171 ? -6.223 -18.344 -4.43 1 98.06 171 HIS A O 1
ATOM 1402 N N . LEU A 1 172 ? -5.199 -20.031 -3.225 1 98.12 172 LEU A N 1
ATOM 1403 C CA . LEU A 1 172 ? -4.316 -19.062 -2.578 1 98.12 172 LEU A CA 1
ATOM 1404 C C . LEU A 1 172 ? -3.475 -18.328 -3.609 1 98.12 172 LEU A C 1
ATOM 1406 O O . LEU A 1 172 ? -3.393 -17.094 -3.58 1 98.12 172 LEU A O 1
ATOM 1410 N N . GLU A 1 173 ? -2.902 -19 -4.48 1 97.25 173 GLU A N 1
ATOM 1411 C CA . GLU A 1 173 ? -2.088 -18.422 -5.547 1 97.25 173 GLU A CA 1
ATOM 1412 C C . GLU A 1 173 ? -2.934 -17.578 -6.492 1 97.25 173 GLU A C 1
ATOM 1414 O O . GLU A 1 173 ? -2.559 -16.453 -6.82 1 97.25 173 GLU A O 1
ATOM 1419 N N . THR A 1 174 ? -4.047 -18.094 -6.91 1 95.81 174 THR A N 1
ATOM 1420 C CA . THR A 1 174 ? -4.91 -17.391 -7.855 1 95.81 174 THR A CA 1
ATOM 1421 C C . THR A 1 174 ? -5.406 -16.078 -7.258 1 95.81 174 THR A C 1
ATOM 1423 O O . THR A 1 174 ? -5.473 -15.07 -7.949 1 95.81 174 THR A O 1
ATOM 1426 N N . PHE A 1 175 ? -5.848 -16.141 -5.984 1 97.19 175 PHE A N 1
ATOM 1427 C CA . PHE A 1 175 ? -6.32 -14.93 -5.324 1 97.19 175 PHE A CA 1
ATOM 1428 C C . PHE A 1 175 ? -5.23 -13.867 -5.301 1 97.19 175 PHE A C 1
ATOM 1430 O O . PHE A 1 175 ? -5.5 -12.688 -5.547 1 97.19 175 PHE A O 1
ATOM 1437 N N . LEU A 1 176 ? -4.055 -14.281 -5.027 1 96.12 176 LEU A N 1
ATOM 1438 C CA . LEU A 1 176 ? -2.932 -13.352 -4.98 1 96.12 176 LEU A CA 1
ATOM 1439 C C . LEU A 1 176 ? -2.67 -12.75 -6.355 1 96.12 176 LEU A C 1
ATOM 1441 O O . LEU A 1 176 ? -2.4 -11.547 -6.469 1 96.12 176 LEU A O 1
ATOM 1445 N N . TRP A 1 177 ? -2.746 -13.57 -7.328 1 92.88 177 TRP A N 1
ATOM 1446 C CA . TRP A 1 177 ? -2.566 -13.07 -8.688 1 92.88 177 TRP A CA 1
ATOM 1447 C C . TRP A 1 177 ? -3.619 -12.023 -9.023 1 92.88 177 TRP A C 1
ATOM 1449 O O . TRP A 1 177 ? -3.301 -10.977 -9.594 1 92.88 177 TRP A O 1
ATOM 1459 N N . MET A 1 178 ? -4.812 -12.266 -8.688 1 95.56 178 MET A N 1
ATOM 1460 C CA . MET A 1 178 ? -5.902 -11.336 -8.977 1 95.56 178 MET A CA 1
ATOM 1461 C C . MET A 1 178 ? -5.707 -10.023 -8.227 1 95.56 178 MET A C 1
ATOM 1463 O O . MET A 1 178 ? -5.848 -8.945 -8.812 1 95.56 178 MET A O 1
ATOM 1467 N N . THR A 1 179 ? -5.375 -10.148 -6.977 1 95.31 179 THR A N 1
ATOM 1468 C CA . THR A 1 179 ? -5.266 -8.945 -6.156 1 95.31 179 THR A CA 1
ATOM 1469 C C . THR A 1 179 ? -4.051 -8.117 -6.57 1 95.31 179 THR A C 1
ATOM 1471 O O . THR A 1 179 ? -4.043 -6.895 -6.41 1 95.31 179 THR A O 1
ATOM 1474 N N . LEU A 1 180 ? -3.051 -8.758 -7.121 1 94.12 180 LEU A N 1
ATOM 1475 C CA . LEU A 1 180 ? -1.898 -8.031 -7.645 1 94.12 180 LEU A CA 1
ATOM 1476 C C . LEU A 1 180 ? -2.32 -7.062 -8.742 1 94.12 180 LEU A C 1
ATOM 1478 O O . LEU A 1 180 ? -1.656 -6.051 -8.977 1 94.12 180 LEU A O 1
ATOM 1482 N N . MET A 1 181 ? -3.434 -7.312 -9.414 1 92.06 181 MET A N 1
ATOM 1483 C CA . MET A 1 181 ? -3.914 -6.461 -10.5 1 92.06 181 MET A CA 1
ATOM 1484 C C . MET A 1 181 ? -4.734 -5.297 -9.953 1 92.06 181 MET A C 1
ATOM 1486 O O . MET A 1 181 ? -5.051 -4.355 -10.688 1 92.06 181 MET A O 1
ATOM 1490 N N . SER A 1 182 ? -5.012 -5.336 -8.672 1 91.12 182 SER A N 1
ATOM 1491 C CA . SER A 1 182 ? -5.766 -4.266 -8.023 1 91.12 182 SER A CA 1
ATOM 1492 C C . SER A 1 182 ? -4.84 -3.184 -7.484 1 91.12 182 SER A C 1
ATOM 1494 O O . SER A 1 182 ? -3.777 -3.486 -6.934 1 91.12 182 SER A O 1
ATOM 1496 N N . PRO A 1 183 ? -5.238 -1.886 -7.641 1 84.75 183 PRO A N 1
ATOM 1497 C CA . PRO A 1 183 ? -4.461 -0.828 -6.996 1 84.75 183 PRO A CA 1
ATOM 1498 C C . PRO A 1 183 ? -4.555 -0.874 -5.473 1 84.75 183 PRO A C 1
ATOM 1500 O O . PRO A 1 183 ? -3.801 -0.18 -4.781 1 84.75 183 PRO A O 1
ATOM 1503 N N . ASN A 1 184 ? -5.406 -1.766 -4.922 1 88.25 184 ASN A N 1
ATOM 1504 C CA . ASN A 1 184 ? -5.691 -1.743 -3.492 1 88.25 184 ASN A CA 1
ATOM 1505 C C . ASN A 1 184 ? -4.887 -2.799 -2.742 1 88.25 184 ASN A C 1
ATOM 1507 O O . ASN A 1 184 ? -4.973 -2.9 -1.518 1 88.25 184 ASN A O 1
ATOM 1511 N N . ILE A 1 185 ? -4.098 -3.607 -3.477 1 92.38 185 ILE A N 1
ATOM 1512 C CA . ILE A 1 185 ? -3.299 -4.641 -2.826 1 92.38 185 ILE A CA 1
ATOM 1513 C C . ILE A 1 185 ? -2.316 -3.996 -1.852 1 92.38 185 ILE A C 1
ATOM 1515 O O . ILE A 1 185 ? -1.755 -2.936 -2.135 1 92.38 185 ILE A O 1
ATOM 1519 N N . LEU A 1 186 ? -2.135 -4.598 -0.697 1 88.81 186 LEU A N 1
ATOM 1520 C CA . LEU A 1 186 ? -1.222 -4.137 0.345 1 88.81 186 LEU A CA 1
ATOM 1521 C C . LEU A 1 186 ? -0.118 -5.16 0.591 1 88.81 186 LEU A C 1
ATOM 1523 O O . LEU A 1 186 ? -0.318 -6.359 0.382 1 88.81 186 LEU A O 1
ATOM 1527 N N . PRO A 1 187 ? 1.098 -4.652 0.956 1 90.19 187 PRO A N 1
ATOM 1528 C CA . PRO A 1 187 ? 2.123 -5.617 1.364 1 90.19 187 PRO A CA 1
ATOM 1529 C C . PRO A 1 187 ? 1.723 -6.414 2.602 1 90.19 187 PRO A C 1
ATOM 1531 O O . PRO A 1 187 ? 0.856 -5.984 3.367 1 90.19 187 PRO A O 1
ATOM 1534 N N . PRO A 1 188 ? 2.25 -7.652 2.73 1 90.62 188 PRO A N 1
ATOM 1535 C CA . PRO A 1 188 ? 1.957 -8.398 3.957 1 90.62 188 PRO A CA 1
ATOM 1536 C C . PRO A 1 188 ? 2.383 -7.648 5.219 1 90.62 188 PRO A C 1
ATOM 1538 O O . PRO A 1 188 ? 3.525 -7.188 5.309 1 90.62 188 PRO A O 1
ATOM 1541 N N . PRO A 1 189 ? 1.379 -7.582 6.105 1 82.56 189 PRO A N 1
ATOM 1542 C CA . PRO A 1 189 ? 1.751 -6.906 7.352 1 82.56 189 PRO A CA 1
ATOM 1543 C C . PRO A 1 189 ? 2.789 -7.684 8.156 1 82.56 189 PRO A C 1
ATOM 1545 O O . PRO A 1 189 ? 2.834 -8.914 8.086 1 82.56 189 PRO A O 1
ATOM 1548 N N . ASP A 1 190 ? 3.76 -7.062 8.828 1 76.69 190 ASP A N 1
ATOM 1549 C CA . ASP A 1 190 ? 4.742 -7.625 9.75 1 76.69 190 ASP A CA 1
ATOM 1550 C C . ASP A 1 190 ? 5.855 -8.344 8.992 1 76.69 190 ASP A C 1
ATOM 1552 O O . ASP A 1 190 ? 6.555 -9.188 9.555 1 76.69 190 ASP A O 1
ATOM 1556 N N . VAL A 1 191 ? 5.77 -8.328 7.719 1 83.31 191 VAL A N 1
ATOM 1557 C CA . VAL A 1 191 ? 6.895 -8.781 6.902 1 83.31 191 VAL A CA 1
ATOM 1558 C C . VAL A 1 191 ? 7.699 -7.578 6.418 1 83.31 191 VAL A C 1
ATOM 1560 O O . VAL A 1 191 ? 7.16 -6.68 5.766 1 83.31 191 VAL A O 1
ATOM 1563 N N . PRO A 1 192 ? 8.922 -7.547 6.84 1 83 192 PRO A N 1
ATOM 1564 C CA . PRO A 1 192 ? 9.727 -6.398 6.418 1 83 192 PRO A CA 1
ATOM 1565 C C . PRO A 1 192 ? 9.828 -6.277 4.898 1 83 192 PRO A C 1
ATOM 1567 O O . PRO A 1 192 ? 9.945 -7.289 4.203 1 83 192 PRO A O 1
ATOM 1570 N N . ARG A 1 193 ? 9.695 -5.062 4.422 1 86.69 193 ARG A N 1
ATOM 1571 C CA . ARG A 1 193 ? 9.898 -4.816 3 1 86.69 193 ARG A CA 1
ATOM 1572 C C . ARG A 1 193 ? 11.32 -5.176 2.58 1 86.69 193 ARG A C 1
ATOM 1574 O O . ARG A 1 193 ? 12.289 -4.789 3.24 1 86.69 193 ARG A O 1
ATOM 1581 N N . PRO A 1 194 ? 11.492 -5.863 1.514 1 90.38 194 PRO A N 1
ATOM 1582 C CA . PRO A 1 194 ? 12.836 -6.215 1.055 1 90.38 194 PRO A CA 1
ATOM 1583 C C . PRO A 1 194 ? 13.648 -5 0.617 1 90.38 194 PRO A C 1
ATOM 1585 O O . PRO A 1 194 ? 13.078 -3.994 0.185 1 90.38 194 PRO A O 1
ATOM 1588 N N . ASP A 1 195 ? 15.008 -5.082 0.793 1 89.19 195 ASP A N 1
ATOM 1589 C CA . ASP A 1 195 ? 15.906 -4.105 0.187 1 89.19 195 ASP A CA 1
ATOM 1590 C C . ASP A 1 195 ? 16.109 -4.398 -1.297 1 89.19 195 ASP A C 1
ATOM 1592 O O . ASP A 1 195 ? 17.094 -5.043 -1.678 1 89.19 195 ASP A O 1
ATOM 1596 N N . PHE A 1 196 ? 15.258 -3.922 -2.137 1 92.31 196 PHE A N 1
ATOM 1597 C CA . PHE A 1 196 ? 15.266 -4.23 -3.562 1 92.31 196 PHE A CA 1
ATOM 1598 C C . PHE A 1 196 ? 16.5 -3.654 -4.238 1 92.31 196 PHE A C 1
ATOM 1600 O O . PHE A 1 196 ? 16.984 -4.207 -5.223 1 92.31 196 PHE A O 1
ATOM 1607 N N . ILE A 1 197 ? 16.984 -2.535 -3.729 1 89.12 197 ILE A N 1
ATOM 1608 C CA . ILE A 1 197 ? 18.188 -1.939 -4.297 1 89.12 197 ILE A CA 1
ATOM 1609 C C . ILE A 1 197 ? 19.375 -2.875 -4.094 1 89.12 197 ILE A C 1
ATOM 1611 O O . ILE A 1 197 ? 20.078 -3.215 -5.047 1 89.12 197 ILE A O 1
ATOM 1615 N N . ARG A 1 198 ? 19.562 -3.275 -2.857 1 89.94 198 ARG A N 1
ATOM 1616 C CA . ARG A 1 198 ? 20.656 -4.184 -2.555 1 89.94 198 ARG A CA 1
ATOM 1617 C C . ARG A 1 198 ? 20.516 -5.492 -3.326 1 89.94 198 ARG A C 1
ATOM 1619 O O . ARG A 1 198 ? 21.5 -6.023 -3.846 1 89.94 198 ARG A O 1
ATOM 1626 N N . MET A 1 199 ? 19.328 -6.008 -3.373 1 93.69 199 MET A N 1
ATOM 1627 C CA . MET A 1 199 ? 19.062 -7.242 -4.109 1 93.69 199 MET A CA 1
ATOM 1628 C C . MET A 1 199 ? 19.469 -7.098 -5.574 1 93.69 199 MET A C 1
ATOM 1630 O O . MET A 1 199 ? 20.109 -7.977 -6.137 1 93.69 199 MET A O 1
ATOM 1634 N N . ALA A 1 200 ? 19.062 -6.023 -6.199 1 93.44 200 ALA A N 1
ATOM 1635 C CA . ALA A 1 200 ? 19.375 -5.766 -7.602 1 93.44 200 ALA A CA 1
ATOM 1636 C C . ALA A 1 200 ? 20.891 -5.617 -7.805 1 93.44 200 ALA A C 1
ATOM 1638 O O . ALA A 1 200 ? 21.438 -6.141 -8.773 1 93.44 200 ALA A O 1
ATOM 1639 N N . GLU A 1 201 ? 21.531 -4.879 -6.906 1 90.88 201 GLU A N 1
ATOM 1640 C CA . GLU A 1 201 ? 22.969 -4.688 -7 1 90.88 201 GLU A CA 1
ATOM 1641 C C . GLU A 1 201 ? 23.719 -6.02 -6.922 1 90.88 201 GLU A C 1
ATOM 1643 O O . GLU A 1 201 ? 24.656 -6.258 -7.688 1 90.88 201 GLU A O 1
ATOM 1648 N N . GLN A 1 202 ? 23.312 -6.832 -6.004 1 92.75 202 GLN A N 1
ATOM 1649 C CA . GLN A 1 202 ? 23.922 -8.148 -5.859 1 92.75 202 GLN A CA 1
ATOM 1650 C C . GLN A 1 202 ? 23.688 -9.008 -7.098 1 92.75 202 GLN A C 1
ATOM 1652 O O . GLN A 1 202 ? 24.594 -9.727 -7.539 1 92.75 202 GLN A O 1
ATOM 1657 N N . ALA A 1 203 ? 22.484 -8.969 -7.648 1 93.75 203 ALA A N 1
ATOM 1658 C CA . ALA A 1 203 ? 22.172 -9.742 -8.852 1 93.75 203 ALA A CA 1
ATOM 1659 C C . ALA A 1 203 ? 23.031 -9.297 -10.031 1 93.75 203 ALA A C 1
ATOM 1661 O O . ALA A 1 203 ? 23.516 -10.133 -10.797 1 93.75 203 ALA A O 1
ATOM 1662 N N . VAL A 1 204 ? 23.219 -7.996 -10.195 1 91.12 204 VAL A N 1
ATOM 1663 C CA . VAL A 1 204 ? 24.031 -7.453 -11.281 1 91.12 204 VAL A CA 1
ATOM 1664 C C . VAL A 1 204 ? 25.469 -7.941 -11.148 1 91.12 204 VAL A C 1
ATOM 1666 O O . VAL A 1 204 ? 26.094 -8.336 -12.141 1 91.12 204 VAL A O 1
ATOM 1669 N N . ARG A 1 205 ? 25.984 -7.934 -9.953 1 91.56 205 ARG A N 1
ATOM 1670 C CA . ARG A 1 205 ? 27.359 -8.344 -9.711 1 91.56 205 ARG A CA 1
ATOM 1671 C C . ARG A 1 205 ? 27.547 -9.82 -10.008 1 91.56 205 ARG A C 1
ATOM 1673 O O . ARG A 1 205 ? 28.625 -10.234 -10.461 1 91.56 205 ARG A O 1
ATOM 1680 N N . GLY A 1 206 ? 26.547 -10.578 -9.789 1 93.44 206 GLY A N 1
ATOM 1681 C CA . GLY A 1 206 ? 26.672 -12.023 -9.961 1 93.44 206 GLY A CA 1
ATOM 1682 C C . GLY A 1 206 ? 26.125 -12.508 -11.289 1 93.44 206 GLY A C 1
ATOM 1683 O O . GLY A 1 206 ? 26.109 -13.711 -11.555 1 93.44 206 GLY A O 1
ATOM 1684 N N . ARG A 1 207 ? 25.734 -11.641 -12.125 1 94.5 207 ARG A N 1
ATOM 1685 C CA . ARG A 1 207 ? 25.047 -12 -13.367 1 94.5 207 ARG A CA 1
ATOM 1686 C C . ARG A 1 207 ? 25.969 -12.797 -14.289 1 94.5 207 ARG A C 1
ATOM 1688 O O . ARG A 1 207 ? 27.125 -12.414 -14.5 1 94.5 207 ARG A O 1
ATOM 1695 N N . VAL A 1 208 ? 25.469 -13.93 -14.82 1 95.38 208 VAL A N 1
ATOM 1696 C CA . VAL A 1 208 ? 26.172 -14.719 -15.82 1 95.38 208 VAL A CA 1
ATOM 1697 C C . VAL A 1 208 ? 25.266 -14.945 -17.031 1 95.38 208 VAL A C 1
ATOM 1699 O O . VAL A 1 208 ? 24.047 -14.789 -16.938 1 95.38 208 VAL A O 1
ATOM 1702 N N . ASP A 1 209 ? 25.844 -15.297 -18.094 1 94.62 209 ASP A N 1
ATOM 1703 C CA . ASP A 1 209 ? 25.078 -15.594 -19.297 1 94.62 209 ASP A CA 1
ATOM 1704 C C . ASP A 1 209 ? 24.188 -16.828 -19.094 1 94.62 209 ASP A C 1
ATOM 1706 O O . ASP A 1 209 ? 24.531 -17.719 -18.328 1 94.62 209 ASP A O 1
ATOM 1710 N N . ASN A 1 210 ? 23.047 -16.797 -19.766 1 97.19 210 ASN A N 1
ATOM 1711 C CA . ASN A 1 210 ? 22.172 -17.969 -19.75 1 97.19 210 ASN A CA 1
ATOM 1712 C C . ASN A 1 210 ? 22.75 -19.094 -20.594 1 97.19 210 ASN A C 1
ATOM 1714 O O . ASN A 1 210 ? 22.484 -19.172 -21.797 1 97.19 210 ASN A O 1
ATOM 1718 N N . GLN A 1 211 ? 23.391 -20.047 -19.984 1 97.19 211 GLN A N 1
ATOM 1719 C CA . GLN A 1 211 ? 24.141 -21.094 -20.672 1 97.19 211 GLN A CA 1
ATOM 1720 C C . GLN A 1 211 ? 23.203 -22.188 -21.188 1 97.19 211 GLN A C 1
ATOM 1722 O O . GLN A 1 211 ? 22.109 -22.375 -20.656 1 97.19 211 GLN A O 1
ATOM 1727 N N . TRP A 1 212 ? 23.672 -22.812 -22.266 1 97.81 212 TRP A N 1
ATOM 1728 C CA . TRP A 1 212 ? 22.969 -23.969 -22.797 1 97.81 212 TRP A CA 1
ATOM 1729 C C . TRP A 1 212 ? 23.516 -25.266 -22.203 1 97.81 212 TRP A C 1
ATOM 1731 O O . TRP A 1 212 ? 24.734 -25.422 -22.062 1 97.81 212 TRP A O 1
ATOM 1741 N N . PHE A 1 213 ? 22.688 -26.141 -21.781 1 98.12 213 PHE A N 1
ATOM 1742 C CA . PHE A 1 213 ? 23.062 -27.438 -21.219 1 98.12 213 PHE A CA 1
ATOM 1743 C C . PHE A 1 213 ? 22.531 -28.562 -22.078 1 98.12 213 PHE A C 1
ATOM 1745 O O . PHE A 1 213 ? 21.422 -28.5 -22.594 1 98.12 213 PHE A O 1
ATOM 1752 N N . SER A 1 214 ? 23.328 -29.609 -22.141 1 98 214 SER A N 1
ATOM 1753 C CA . SER A 1 214 ? 22.859 -30.812 -22.812 1 98 214 SER A CA 1
ATOM 1754 C C . SER A 1 214 ? 21.984 -31.641 -21.875 1 98 214 SER A C 1
ATOM 1756 O O . SER A 1 214 ? 22.359 -31.938 -20.75 1 98 214 SER A O 1
ATOM 1758 N N . ILE A 1 215 ? 20.828 -31.953 -22.359 1 98.5 215 ILE A N 1
ATOM 1759 C CA . ILE A 1 215 ? 19.906 -32.844 -21.656 1 98.5 215 ILE A CA 1
ATOM 1760 C C . ILE A 1 215 ? 20 -34.25 -22.25 1 98.5 215 ILE A C 1
ATOM 1762 O O . ILE A 1 215 ? 19.75 -34.438 -23.438 1 98.5 215 ILE A O 1
ATOM 1766 N N . LYS A 1 216 ? 20.281 -35.188 -21.484 1 97.25 216 LYS A N 1
ATOM 1767 C CA . LYS A 1 216 ? 20.5 -36.562 -21.969 1 97.25 216 LYS A CA 1
ATOM 1768 C C . LYS A 1 216 ? 19.188 -37.219 -22.344 1 97.25 216 LYS A C 1
ATOM 1770 O O . LYS A 1 216 ? 18.156 -36.969 -21.719 1 97.25 216 LYS A O 1
ATOM 1775 N N . PRO A 1 217 ? 19.266 -38.031 -23.406 1 97.44 217 PRO A N 1
ATOM 1776 C CA . PRO A 1 217 ? 18.078 -38.844 -23.672 1 97.44 217 PRO A CA 1
ATOM 1777 C C . PRO A 1 217 ? 17.688 -39.75 -22.5 1 97.44 217 PRO A C 1
ATOM 1779 O O . PRO A 1 217 ? 18.562 -40.25 -21.812 1 97.44 217 PRO A O 1
ATOM 1782 N N . ARG A 1 218 ? 16.422 -39.906 -22.328 1 96.75 218 ARG A N 1
ATOM 1783 C CA . ARG A 1 218 ? 15.992 -40.75 -21.203 1 96.75 218 ARG A CA 1
ATOM 1784 C C . ARG A 1 218 ? 14.586 -41.281 -21.438 1 96.75 218 ARG A C 1
ATOM 1786 O O . ARG A 1 218 ? 13.812 -40.688 -22.188 1 96.75 218 ARG A O 1
ATOM 1793 N N . THR A 1 219 ? 14.352 -42.406 -20.859 1 97.31 219 THR A N 1
ATOM 1794 C CA . THR A 1 219 ? 13.016 -42.969 -20.719 1 97.31 219 THR A CA 1
ATOM 1795 C C . THR A 1 219 ? 12.594 -42.969 -19.25 1 97.31 219 THR A C 1
ATOM 1797 O O . THR A 1 219 ? 13.367 -43.375 -18.375 1 97.31 219 THR A O 1
ATOM 1800 N N . PHE A 1 220 ? 11.445 -42.438 -19 1 94.5 220 PHE A N 1
ATOM 1801 C CA . PHE A 1 220 ? 10.984 -42.375 -17.625 1 94.5 220 PHE A CA 1
ATOM 1802 C C . PHE A 1 220 ? 9.469 -42.531 -17.547 1 94.5 220 PHE A C 1
ATOM 1804 O O . PHE A 1 220 ? 8.781 -42.438 -18.562 1 94.5 220 PHE A O 1
ATOM 1811 N N . THR A 1 221 ? 8.992 -42.875 -16.359 1 93.75 221 THR A N 1
ATOM 1812 C CA . THR A 1 221 ? 7.566 -43.031 -16.094 1 93.75 221 THR A CA 1
ATOM 1813 C C . THR A 1 221 ? 6.992 -41.781 -15.477 1 93.75 221 THR A C 1
ATOM 1815 O O . THR A 1 221 ? 7.637 -41.125 -14.633 1 93.75 221 THR A O 1
ATOM 1818 N N . ILE A 1 222 ? 5.84 -41.438 -15.906 1 92.56 222 ILE A N 1
ATOM 1819 C CA . ILE A 1 222 ? 5.129 -40.281 -15.375 1 92.56 222 ILE A CA 1
ATOM 1820 C C . ILE A 1 222 ? 3.762 -40.719 -14.844 1 92.56 222 ILE A C 1
ATOM 1822 O O . ILE A 1 222 ? 3.092 -41.531 -15.453 1 92.56 222 ILE A O 1
ATOM 1826 N N . GLY A 1 223 ? 3.383 -40.156 -13.695 1 93.56 223 GLY A N 1
ATOM 1827 C CA . GLY A 1 223 ? 2.061 -40.438 -13.156 1 93.56 223 GLY A CA 1
ATOM 1828 C C . GLY A 1 223 ? 2.096 -41.062 -11.781 1 93.56 223 GLY A C 1
ATOM 1829 O O . GLY A 1 223 ? 3.121 -41.625 -11.375 1 93.56 223 GLY A O 1
ATOM 1830 N N . ILE A 1 224 ? 1 -41 -11.109 1 94.75 224 ILE A N 1
ATOM 1831 C CA . ILE A 1 224 ? 0.807 -41.594 -9.789 1 94.75 224 ILE A CA 1
ATOM 1832 C C . ILE A 1 224 ? -0.288 -42.656 -9.859 1 94.75 224 ILE A C 1
ATOM 1834 O O . ILE A 1 224 ? -1.311 -42.469 -10.523 1 94.75 224 ILE A O 1
ATOM 1838 N N . GLU A 1 225 ? 0.022 -43.781 -9.273 1 92.69 225 GLU A N 1
ATOM 1839 C CA . GLU A 1 225 ? -1.022 -44.812 -9.18 1 92.69 225 GLU A CA 1
ATOM 1840 C C . GLU A 1 225 ? -2.143 -44.344 -8.242 1 92.69 225 GLU A C 1
ATOM 1842 O O . GLU A 1 225 ? -1.944 -44.25 -7.031 1 92.69 225 GLU A O 1
ATOM 1847 N N . ASP A 1 226 ? -3.211 -44.031 -8.742 1 94.12 226 ASP A N 1
ATOM 1848 C CA . ASP A 1 226 ? -4.426 -43.656 -8.031 1 94.12 226 ASP A CA 1
ATOM 1849 C C . ASP A 1 226 ? -5.668 -43.906 -8.875 1 94.12 226 ASP A C 1
ATOM 1851 O O . ASP A 1 226 ? -5.586 -43.969 -10.109 1 94.12 226 ASP A O 1
ATOM 1855 N N . THR A 1 227 ? -6.781 -44.219 -8.211 1 93.62 227 THR A N 1
ATOM 1856 C CA . THR A 1 227 ? -8.031 -44.5 -8.898 1 93.62 227 THR A CA 1
ATOM 1857 C C . THR A 1 227 ? -9.219 -43.938 -8.125 1 93.62 227 THR A C 1
ATOM 1859 O O . THR A 1 227 ? -9.07 -43.5 -6.984 1 93.62 227 THR A O 1
ATOM 1862 N N . ASP A 1 228 ? -10.375 -43.938 -8.75 1 92.75 228 ASP A N 1
ATOM 1863 C CA . ASP A 1 228 ? -11.57 -43.406 -8.102 1 92.75 228 ASP A CA 1
ATOM 1864 C C . ASP A 1 228 ? -12.094 -44.406 -7.047 1 92.75 228 ASP A C 1
ATOM 1866 O O . ASP A 1 228 ? -12.875 -44 -6.172 1 92.75 228 ASP A O 1
ATOM 1870 N N . ASP A 1 229 ? -11.633 -45.656 -7.133 1 94.5 229 ASP A N 1
ATOM 1871 C CA . ASP A 1 229 ? -12.047 -46.656 -6.152 1 94.5 229 ASP A CA 1
ATOM 1872 C C . ASP A 1 229 ? -11.164 -46.594 -4.906 1 94.5 229 ASP A C 1
ATOM 1874 O O . ASP A 1 229 ? -10.094 -47.219 -4.867 1 94.5 229 ASP A O 1
ATOM 1878 N N . ASP A 1 230 ? -11.617 -46.094 -3.889 1 94.19 230 ASP A N 1
ATOM 1879 C CA . ASP A 1 230 ? -10.852 -45.875 -2.67 1 94.19 230 ASP A CA 1
ATOM 1880 C C . ASP A 1 230 ? -10.594 -47.188 -1.93 1 94.19 230 ASP A C 1
ATOM 1882 O O . ASP A 1 230 ? -9.758 -47.25 -1.028 1 94.19 230 ASP A O 1
ATOM 1886 N N . SER A 1 231 ? -11.32 -48.156 -2.309 1 94 231 SER A N 1
ATOM 1887 C CA . SER A 1 231 ? -11.094 -49.469 -1.683 1 94 231 SER A CA 1
ATOM 1888 C C . SER A 1 231 ? -9.93 -50.188 -2.334 1 94 231 SER A C 1
ATOM 1890 O O . SER A 1 231 ? -9.422 -51.188 -1.789 1 94 231 SER A O 1
ATOM 1892 N N . ALA A 1 232 ? -9.492 -49.656 -3.398 1 92.94 232 ALA A N 1
ATOM 1893 C CA . ALA A 1 232 ? -8.492 -50.375 -4.207 1 92.94 232 ALA A CA 1
ATOM 1894 C C . ALA A 1 232 ? -7.082 -50.094 -3.695 1 92.94 232 ALA A C 1
ATOM 1896 O O . ALA A 1 232 ? -6.148 -50.812 -4.012 1 92.94 232 ALA A O 1
ATOM 1897 N N . LEU A 1 233 ? -6.844 -49.062 -2.963 1 93.19 233 LEU A N 1
ATOM 1898 C CA . LEU A 1 233 ? -5.52 -48.656 -2.51 1 93.19 233 LEU A CA 1
ATOM 1899 C C . LEU A 1 233 ? -5.504 -48.438 -1.003 1 93.19 233 LEU A C 1
ATOM 1901 O O . LEU A 1 233 ? -6.562 -48.312 -0.378 1 93.19 233 LEU A O 1
ATOM 1905 N N . SER A 1 234 ? -4.281 -48.312 -0.519 1 92.12 234 SER A N 1
ATOM 1906 C CA . SER A 1 234 ? -4.113 -48.062 0.908 1 92.12 234 SER A CA 1
ATOM 1907 C C . SER A 1 234 ? -4.383 -46.594 1.247 1 92.12 234 SER A C 1
ATOM 1909 O O . SER A 1 234 ? -4.113 -45.719 0.438 1 92.12 234 SER A O 1
ATOM 1911 N N . PRO A 1 235 ? -4.883 -46.375 2.479 1 88.69 235 PRO A N 1
ATOM 1912 C CA . PRO A 1 235 ? -5.062 -44.969 2.912 1 88.69 235 PRO A CA 1
ATOM 1913 C C . PRO A 1 235 ? -3.754 -44.188 2.939 1 88.69 235 PRO A C 1
ATOM 1915 O O . PRO A 1 235 ? -3.77 -42.969 2.938 1 88.69 235 PRO A O 1
ATOM 1918 N N . ALA A 1 236 ? -2.682 -44.906 2.912 1 90.56 236 ALA A N 1
ATOM 1919 C CA . ALA A 1 236 ? -1.378 -44.25 3.002 1 90.56 236 ALA A CA 1
ATOM 1920 C C . ALA A 1 236 ? -0.854 -43.906 1.618 1 90.56 236 ALA A C 1
ATOM 1922 O O . ALA A 1 236 ? 0.107 -43.125 1.495 1 90.56 236 ALA A O 1
ATOM 1923 N N . ASP A 1 237 ? -1.486 -44.375 0.6 1 94.44 237 ASP A N 1
ATOM 1924 C CA . ASP A 1 237 ? -1.062 -44.062 -0.761 1 94.44 237 ASP A CA 1
ATOM 1925 C C . ASP A 1 237 ? -1.433 -42.625 -1.131 1 94.44 237 ASP A C 1
ATOM 1927 O O . ASP A 1 237 ? -2.51 -42.156 -0.774 1 94.44 237 ASP A O 1
ATOM 1931 N N . PHE A 1 238 ? -0.561 -41.969 -1.787 1 95.94 238 PHE A N 1
ATOM 1932 C CA . PHE A 1 238 ? -0.772 -40.562 -2.137 1 95.94 238 PHE A CA 1
ATOM 1933 C C . PHE A 1 238 ? -1.891 -40.406 -3.164 1 95.94 238 PHE A C 1
ATOM 1935 O O . PHE A 1 238 ? -2.164 -41.344 -3.92 1 95.94 238 PHE A O 1
ATOM 1942 N N . PHE A 1 239 ? -2.488 -39.312 -3.133 1 96.75 239 PHE A N 1
ATOM 1943 C CA . PHE A 1 239 ? -3.605 -39 -4.012 1 96.75 239 PHE A CA 1
ATOM 1944 C C . PHE A 1 239 ? -3.131 -38.219 -5.238 1 96.75 239 PHE A C 1
ATOM 1946 O O . PHE A 1 239 ? -2.055 -37.625 -5.219 1 96.75 239 PHE A O 1
ATOM 1953 N N . ALA A 1 240 ? -3.877 -38.25 -6.328 1 96.5 240 ALA A N 1
ATOM 1954 C CA . ALA A 1 240 ? -3.557 -37.531 -7.555 1 96.5 240 ALA A CA 1
ATOM 1955 C C . ALA A 1 240 ? -4.82 -36.969 -8.203 1 96.5 240 ALA A C 1
ATOM 1957 O O . ALA A 1 240 ? -5.887 -37.594 -8.133 1 96.5 240 ALA A O 1
ATOM 1958 N N . TRP A 1 241 ? -4.711 -35.812 -8.75 1 97.5 241 TRP A N 1
ATOM 1959 C CA . TRP A 1 241 ? -5.758 -35.312 -9.633 1 97.5 241 TRP A CA 1
ATOM 1960 C C . TRP A 1 241 ? -5.895 -36.219 -10.867 1 97.5 241 TRP A C 1
ATOM 1962 O O . TRP A 1 241 ? -5 -37 -11.18 1 97.5 241 TRP A O 1
ATOM 1972 N N . ASP A 1 242 ? -6.965 -36.094 -11.602 1 97.06 242 ASP A N 1
ATOM 1973 C CA . ASP A 1 242 ? -7.242 -37 -12.734 1 97.06 242 ASP A CA 1
ATOM 1974 C C . ASP A 1 242 ? -6.152 -36.875 -13.797 1 97.06 242 ASP A C 1
ATOM 1976 O O . ASP A 1 242 ? -5.84 -37.844 -14.477 1 97.06 242 ASP A O 1
ATOM 1980 N N . ASN A 1 243 ? -5.547 -35.688 -13.961 1 96.75 243 ASN A N 1
ATOM 1981 C CA . ASN A 1 243 ? -4.547 -35.469 -15.008 1 96.75 243 ASN A CA 1
ATOM 1982 C C . ASN A 1 243 ? -3.154 -35.875 -14.531 1 96.75 243 ASN A C 1
ATOM 1984 O O . ASN A 1 243 ? -2.174 -35.688 -15.258 1 96.75 243 ASN A O 1
ATOM 1988 N N . GLU A 1 244 ? -3.023 -36.406 -13.344 1 96.44 244 GLU A N 1
ATOM 1989 C CA . GLU A 1 244 ? -1.749 -36.844 -12.789 1 96.44 244 GLU A CA 1
ATOM 1990 C C . GLU A 1 244 ? -1.702 -38.375 -12.656 1 96.44 244 GLU A C 1
ATOM 1992 O O . GLU A 1 244 ? -0.675 -38.938 -12.273 1 96.44 244 GLU A O 1
ATOM 1997 N N . ARG A 1 245 ? -2.803 -39.062 -12.93 1 95.12 245 ARG A N 1
ATOM 1998 C CA . ARG A 1 245 ? -2.951 -40.469 -12.664 1 95.12 245 ARG A CA 1
ATOM 1999 C C . ARG A 1 245 ? -2.475 -41.312 -13.844 1 95.12 245 ARG A C 1
ATOM 2001 O O . ARG A 1 245 ? -1.986 -40.781 -14.844 1 95.12 245 ARG A O 1
ATOM 2008 N N . ASN A 1 246 ? -2.539 -42.688 -13.633 1 91.75 246 ASN A N 1
ATOM 2009 C CA . ASN A 1 246 ? -2.301 -43.688 -14.672 1 91.75 246 ASN A CA 1
ATOM 2010 C C . ASN A 1 246 ? -0.888 -43.594 -15.242 1 91.75 246 ASN A C 1
ATOM 2012 O O . ASN A 1 246 ? -0.702 -43.125 -16.375 1 91.75 246 ASN A O 1
ATOM 2016 N N . PRO A 1 247 ? 0.075 -44.094 -14.539 1 94.19 247 PRO A N 1
ATOM 2017 C CA . PRO A 1 247 ? 1.471 -44 -14.969 1 94.19 247 PRO A CA 1
ATOM 2018 C C . PRO A 1 247 ? 1.687 -44.531 -16.391 1 94.19 247 PRO A C 1
ATOM 2020 O O . PRO A 1 247 ? 1.077 -45.531 -16.766 1 94.19 247 PRO A O 1
ATOM 2023 N N . TYR A 1 248 ? 2.436 -43.875 -17.172 1 95.25 248 TYR A N 1
ATOM 2024 C CA . TYR A 1 248 ? 2.832 -44.281 -18.516 1 95.25 248 TYR A CA 1
ATOM 2025 C C . TYR A 1 248 ? 4.297 -43.938 -18.781 1 95.25 248 TYR A C 1
ATOM 2027 O O . TYR A 1 248 ? 4.867 -43.062 -18.125 1 95.25 248 TYR A O 1
ATOM 2035 N N . GLU A 1 249 ? 4.906 -44.656 -19.656 1 96.38 249 GLU A N 1
ATOM 2036 C CA . GLU A 1 249 ? 6.316 -44.469 -19.984 1 96.38 249 GLU A CA 1
ATOM 2037 C C . GLU A 1 249 ? 6.484 -43.5 -21.156 1 96.38 249 GLU A C 1
ATOM 2039 O O . GLU A 1 249 ? 5.707 -43.531 -22.109 1 96.38 249 GLU A O 1
ATOM 2044 N N . VAL A 1 250 ? 7.48 -42.656 -21.062 1 95.88 250 VAL A N 1
ATOM 2045 C CA . VAL A 1 250 ? 7.789 -41.719 -22.141 1 95.88 250 VAL A CA 1
ATOM 2046 C C . VAL A 1 250 ? 9.289 -41.719 -22.422 1 95.88 250 VAL A C 1
ATOM 2048 O O . VAL A 1 250 ? 10.102 -41.844 -21.5 1 95.88 250 VAL A O 1
ATOM 2051 N N . SER A 1 251 ? 9.617 -41.625 -23.672 1 97.12 251 SER A N 1
ATOM 2052 C CA . SER A 1 251 ? 11.008 -41.5 -24.094 1 97.12 251 SER A CA 1
ATOM 2053 C C . SER A 1 251 ? 11.258 -40.156 -24.734 1 97.12 251 SER A C 1
ATOM 2055 O O . SER A 1 251 ? 10.516 -39.719 -25.625 1 97.12 251 SER A O 1
ATOM 2057 N N . VAL A 1 252 ? 12.266 -39.469 -24.25 1 97.25 252 VAL A N 1
ATOM 2058 C CA . VAL A 1 252 ? 12.656 -38.156 -24.75 1 97.25 252 VAL A CA 1
ATOM 2059 C C . VAL A 1 252 ? 14.07 -38.219 -25.328 1 97.25 252 VAL A C 1
ATOM 2061 O O . VAL A 1 252 ? 14.977 -38.75 -24.688 1 97.25 252 VAL A O 1
ATOM 2064 N N . GLN A 1 253 ? 14.203 -37.75 -26.531 1 96.94 253 GLN A N 1
ATOM 2065 C CA . GLN A 1 253 ? 15.531 -37.656 -27.141 1 96.94 253 GLN A CA 1
ATOM 2066 C C . GLN A 1 253 ? 16.359 -36.562 -26.5 1 96.94 253 GLN A C 1
ATOM 2068 O O . GLN A 1 253 ? 15.812 -35.688 -25.828 1 96.94 253 GLN A O 1
ATOM 2073 N N . GLY A 1 254 ? 17.625 -36.625 -26.719 1 97.62 254 GLY A N 1
ATOM 2074 C CA . GLY A 1 254 ? 18.484 -35.594 -26.219 1 97.62 254 GLY A CA 1
ATOM 2075 C C . GLY A 1 254 ? 18.234 -34.25 -26.875 1 97.62 254 GLY A C 1
ATOM 2076 O O . GLY A 1 254 ? 17.859 -34.188 -28.062 1 97.62 254 GLY A O 1
ATOM 2077 N N . PHE A 1 255 ? 18.406 -33.156 -26.172 1 98.31 255 PHE A N 1
ATOM 2078 C CA . PHE A 1 255 ? 18.266 -31.781 -26.641 1 98.31 255 PHE A CA 1
ATOM 2079 C C . PHE A 1 255 ? 19.062 -30.828 -25.766 1 98.31 255 PHE A C 1
ATOM 2081 O O . PHE A 1 255 ? 19.859 -31.266 -24.922 1 98.31 255 PHE A O 1
ATOM 2088 N N . GLU A 1 256 ? 19.016 -29.578 -26.031 1 98.69 256 GLU A N 1
ATOM 2089 C CA . GLU A 1 256 ? 19.703 -28.578 -25.219 1 98.69 256 GLU A CA 1
ATOM 2090 C C . GLU A 1 256 ? 18.703 -27.625 -24.578 1 98.69 256 GLU A C 1
ATOM 2092 O O . GLU A 1 256 ? 17.688 -27.266 -25.188 1 98.69 256 GLU A O 1
ATOM 2097 N N . ALA A 1 257 ? 18.953 -27.312 -23.375 1 98.62 257 ALA A N 1
ATOM 2098 C CA . ALA A 1 257 ? 18.094 -26.391 -22.641 1 98.62 257 ALA A CA 1
ATOM 2099 C C . ALA A 1 257 ? 18.922 -25.25 -22.047 1 98.62 257 ALA A C 1
ATOM 2101 O O . ALA A 1 257 ? 20.062 -25.438 -21.625 1 98.62 257 ALA A O 1
ATOM 2102 N N . GLN A 1 258 ? 18.359 -24.062 -22.078 1 98.25 258 GLN A N 1
ATOM 2103 C CA . GLN A 1 258 ? 18.969 -22.984 -21.312 1 98.25 258 GLN A CA 1
ATOM 2104 C C . GLN A 1 258 ? 18.906 -23.266 -19.812 1 98.25 258 GLN A C 1
ATOM 2106 O O . GLN A 1 258 ? 17.984 -23.938 -19.328 1 98.25 258 GLN A O 1
ATOM 2111 N N . ALA A 1 259 ? 19.812 -22.75 -19.094 1 97.75 259 ALA A N 1
ATOM 2112 C CA . ALA A 1 259 ? 20.031 -23.016 -17.672 1 97.75 259 ALA A CA 1
ATOM 2113 C C . ALA A 1 259 ? 18.859 -22.5 -16.844 1 97.75 259 ALA A C 1
ATOM 2115 O O . ALA A 1 259 ? 18.516 -23.094 -15.812 1 97.75 259 ALA A O 1
ATOM 2116 N N . ARG A 1 260 ? 18.312 -21.391 -17.203 1 97.56 260 ARG A N 1
ATOM 2117 C CA . ARG A 1 260 ? 17.281 -20.672 -16.469 1 97.56 260 ARG A CA 1
ATOM 2118 C C . ARG A 1 260 ? 16.312 -19.969 -17.406 1 97.56 260 ARG A C 1
ATOM 2120 O O . ARG A 1 260 ? 16.531 -19.938 -18.625 1 97.56 260 ARG A O 1
ATOM 2127 N N . PRO A 1 261 ? 15.172 -19.469 -16.891 1 97.81 261 PRO A N 1
ATOM 2128 C CA . PRO A 1 261 ? 14.25 -18.75 -17.766 1 97.81 261 PRO A CA 1
ATOM 2129 C C . PRO A 1 261 ? 14.812 -17.406 -18.219 1 97.81 261 PRO A C 1
ATOM 2131 O O . PRO A 1 261 ? 15.797 -16.922 -17.656 1 97.81 261 PRO A O 1
ATOM 2134 N N . ALA A 1 262 ? 14.172 -16.891 -19.234 1 98.19 262 ALA A N 1
ATOM 2135 C CA . ALA A 1 262 ? 14.492 -15.523 -19.656 1 98.19 262 ALA A CA 1
ATOM 2136 C C . ALA A 1 262 ? 14.234 -14.523 -18.531 1 98.19 262 ALA A C 1
ATOM 2138 O O . ALA A 1 262 ? 13.234 -14.633 -17.812 1 98.19 262 ALA A O 1
ATOM 2139 N N . SER A 1 263 ? 15.148 -13.633 -18.359 1 97.81 263 SER A N 1
ATOM 2140 C CA . SER A 1 263 ? 15 -12.57 -17.375 1 97.81 263 SER A CA 1
ATOM 2141 C C . SER A 1 263 ? 14.219 -11.391 -17.938 1 97.81 263 SER A C 1
ATOM 2143 O O . SER A 1 263 ? 13.953 -11.328 -19.141 1 97.81 263 SER A O 1
ATOM 2145 N N . ILE A 1 264 ? 13.805 -10.477 -17.062 1 97.31 264 ILE A N 1
ATOM 2146 C CA . ILE A 1 264 ? 13.148 -9.242 -17.469 1 97.31 264 ILE A CA 1
ATOM 2147 C C . ILE A 1 264 ? 14.055 -8.453 -18.406 1 97.31 264 ILE A C 1
ATOM 2149 O O . ILE A 1 264 ? 13.594 -7.883 -19.406 1 97.31 264 ILE A O 1
ATOM 2153 N N . LEU A 1 265 ? 15.344 -8.469 -18.156 1 96.5 265 LEU A N 1
ATOM 2154 C CA . LEU A 1 265 ? 16.281 -7.801 -19.047 1 96.5 265 LEU A CA 1
ATOM 2155 C C . LEU A 1 265 ? 16.25 -8.422 -20.438 1 96.5 265 LEU A C 1
ATOM 2157 O O . LEU A 1 265 ? 16.234 -7.703 -21.438 1 96.5 265 LEU A O 1
ATOM 2161 N N . ASP A 1 266 ? 16.312 -9.742 -20.5 1 97.25 266 ASP A N 1
ATOM 2162 C CA . ASP A 1 266 ? 16.234 -10.438 -21.781 1 97.25 266 ASP A CA 1
ATOM 2163 C C . ASP A 1 266 ? 15.008 -10 -22.562 1 97.25 266 ASP A C 1
ATOM 2165 O O . ASP A 1 266 ? 15.102 -9.695 -23.766 1 97.25 266 ASP A O 1
ATOM 2169 N N . TYR A 1 267 ? 13.922 -9.984 -21.906 1 97.81 267 TYR A N 1
ATOM 2170 C CA . TYR A 1 267 ? 12.656 -9.711 -22.578 1 97.81 267 TYR A CA 1
ATOM 2171 C C . TYR A 1 267 ? 12.555 -8.242 -22.969 1 97.81 267 TYR A C 1
ATOM 2173 O O . TYR A 1 267 ? 12.031 -7.914 -24.047 1 97.81 267 TYR A O 1
ATOM 2181 N N . ALA A 1 268 ? 12.977 -7.367 -22.062 1 96.62 268 ALA A N 1
ATOM 2182 C CA . ALA A 1 268 ? 13.023 -5.949 -22.422 1 96.62 268 ALA A CA 1
ATOM 2183 C C . ALA A 1 268 ? 13.859 -5.73 -23.672 1 96.62 268 ALA A C 1
ATOM 2185 O O . ALA A 1 268 ? 13.484 -4.941 -24.547 1 96.62 268 ALA A O 1
ATOM 2186 N N . THR A 1 269 ? 14.961 -6.379 -23.766 1 96.81 269 THR A N 1
ATOM 2187 C CA . THR A 1 269 ? 15.812 -6.309 -24.938 1 96.81 269 THR A CA 1
ATOM 2188 C C . THR A 1 269 ? 15.055 -6.766 -26.188 1 96.81 269 THR A C 1
ATOM 2190 O O . THR A 1 269 ? 15.109 -6.113 -27.234 1 96.81 269 THR A O 1
ATOM 2193 N N . TYR A 1 270 ? 14.359 -7.852 -26.062 1 98 270 TYR A N 1
ATOM 2194 C CA . TYR A 1 270 ? 13.531 -8.383 -27.141 1 98 270 TYR A CA 1
ATOM 2195 C C . TYR A 1 270 ? 12.523 -7.34 -27.609 1 98 270 TYR A C 1
ATOM 2197 O O . TYR A 1 270 ? 12.383 -7.105 -28.812 1 98 270 TYR A O 1
ATOM 2205 N N . LEU A 1 271 ? 11.844 -6.695 -26.625 1 97.5 271 LEU A N 1
ATOM 2206 C CA . LEU A 1 271 ? 10.812 -5.723 -26.969 1 97.5 271 LEU A CA 1
ATOM 2207 C C . LEU A 1 271 ? 11.414 -4.551 -27.734 1 97.5 271 LEU A C 1
ATOM 2209 O O . LEU A 1 271 ? 10.836 -4.082 -28.719 1 97.5 271 LEU A O 1
ATOM 2213 N N . VAL A 1 272 ? 12.57 -4.105 -27.312 1 96.56 272 VAL A N 1
ATOM 2214 C CA . VAL A 1 272 ? 13.211 -2.961 -27.953 1 96.56 272 VAL A CA 1
ATOM 2215 C C . VAL A 1 272 ? 13.719 -3.361 -29.328 1 96.56 272 VAL A C 1
ATOM 2217 O O . VAL A 1 272 ? 13.477 -2.662 -30.312 1 96.56 272 VAL A O 1
ATOM 2220 N N . LYS A 1 273 ? 14.398 -4.461 -29.469 1 96.81 273 LYS A N 1
ATOM 2221 C CA . LYS A 1 273 ? 15.039 -4.895 -30.703 1 96.81 273 LYS A CA 1
ATOM 2222 C C . LYS A 1 273 ? 14 -5.238 -31.766 1 96.81 273 LYS A C 1
ATOM 2224 O O . LYS A 1 273 ? 14.281 -5.145 -32.969 1 96.81 273 LYS A O 1
ATOM 2229 N N . THR A 1 274 ? 12.859 -5.621 -31.359 1 97 274 THR A N 1
ATOM 2230 C CA . THR A 1 274 ? 11.82 -5.992 -32.312 1 97 274 THR A CA 1
ATOM 2231 C C . THR A 1 274 ? 10.805 -4.863 -32.469 1 97 274 THR A C 1
ATOM 2233 O O . THR A 1 274 ? 9.75 -5.055 -33.062 1 97 274 THR A O 1
ATOM 2236 N N . SER A 1 275 ? 10.969 -3.699 -31.891 1 95.38 275 SER A N 1
ATOM 2237 C CA . SER A 1 275 ? 10.125 -2.514 -31.969 1 95.38 275 SER A CA 1
ATOM 2238 C C . SER A 1 275 ? 8.727 -2.795 -31.422 1 95.38 275 SER A C 1
ATOM 2240 O O . SER A 1 275 ? 7.727 -2.432 -32.062 1 95.38 275 SER A O 1
ATOM 2242 N N . GLN A 1 276 ? 8.688 -3.553 -30.297 1 95.44 276 GLN A N 1
ATOM 2243 C CA . GLN A 1 276 ? 7.426 -3.898 -29.641 1 95.44 276 GLN A CA 1
ATOM 2244 C C . GLN A 1 276 ? 7.332 -3.271 -28.25 1 95.44 276 GLN A C 1
ATOM 2246 O O . GLN A 1 276 ? 6.871 -3.914 -27.312 1 95.44 276 GLN A O 1
ATOM 2251 N N . LYS A 1 277 ? 7.746 -2.031 -28.141 1 92.31 277 LYS A N 1
ATOM 2252 C CA . LYS A 1 277 ? 7.789 -1.329 -26.859 1 92.31 277 LYS A CA 1
ATOM 2253 C C . LYS A 1 277 ? 6.387 -1.097 -26.312 1 92.31 277 LYS A C 1
ATOM 2255 O O . LYS A 1 277 ? 6.215 -0.854 -25.109 1 92.31 277 LYS A O 1
ATOM 2260 N N . ASP A 1 278 ? 5.398 -1.201 -27.125 1 89.19 278 ASP A N 1
ATOM 2261 C CA . ASP A 1 278 ? 4.02 -0.954 -26.703 1 89.19 278 ASP A CA 1
ATOM 2262 C C . ASP A 1 278 ? 3.354 -2.24 -26.219 1 89.19 278 ASP A C 1
ATOM 2264 O O . ASP A 1 278 ? 2.254 -2.203 -25.656 1 89.19 278 ASP A O 1
ATOM 2268 N N . CYS A 1 279 ? 3.963 -3.363 -26.391 1 92.75 279 CYS A N 1
ATOM 2269 C CA . CYS A 1 279 ? 3.432 -4.656 -25.984 1 92.75 279 CYS A CA 1
ATOM 2270 C C . CYS A 1 279 ? 4.016 -5.086 -24.641 1 92.75 279 CYS A C 1
ATOM 2272 O O . CYS A 1 279 ? 4.68 -6.121 -24.562 1 92.75 279 CYS A O 1
ATOM 2274 N N . LEU A 1 280 ? 3.697 -4.32 -23.625 1 95.06 280 LEU A N 1
ATOM 2275 C CA . LEU A 1 280 ? 4.258 -4.574 -22.297 1 95.06 280 LEU A CA 1
ATOM 2276 C C . LEU A 1 280 ? 3.504 -5.699 -21.594 1 95.06 280 LEU A C 1
ATOM 2278 O O . LEU A 1 280 ? 2.281 -5.797 -21.703 1 95.06 280 LEU A O 1
ATOM 2282 N N . PRO A 1 281 ? 4.258 -6.613 -20.922 1 94.75 281 PRO A N 1
ATOM 2283 C CA . PRO A 1 281 ? 3.551 -7.504 -19.984 1 94.75 281 PRO A CA 1
ATOM 2284 C C . PRO A 1 281 ? 2.596 -6.754 -19.062 1 94.75 281 PRO A C 1
ATOM 2286 O O . PRO A 1 281 ? 2.861 -5.609 -18.688 1 94.75 281 PRO A O 1
ATOM 2289 N N . VAL A 1 282 ? 1.55 -7.391 -18.609 1 91.88 282 VAL A N 1
ATOM 2290 C CA . VAL A 1 282 ? 0.426 -6.762 -17.938 1 91.88 282 VAL A CA 1
ATOM 2291 C C . VAL A 1 282 ? 0.888 -6.199 -16.594 1 91.88 282 VAL A C 1
ATOM 2293 O O . VAL A 1 282 ? 0.311 -5.23 -16.078 1 91.88 282 VAL A O 1
ATOM 2296 N N . THR A 1 283 ? 1.964 -6.727 -16.016 1 92.44 283 THR A N 1
ATOM 2297 C CA . THR A 1 283 ? 2.424 -6.273 -14.703 1 92.44 283 THR A CA 1
ATOM 2298 C C . THR A 1 283 ? 3.359 -5.078 -14.844 1 92.44 283 THR A C 1
ATOM 2300 O O . THR A 1 283 ? 3.812 -4.52 -13.844 1 92.44 283 THR A O 1
ATOM 2303 N N . TRP A 1 284 ? 3.756 -4.754 -16.109 1 94.56 284 TRP A N 1
ATOM 2304 C CA . TRP A 1 284 ? 4.617 -3.598 -16.344 1 94.56 284 TRP A CA 1
ATOM 2305 C C . TRP A 1 284 ? 3.787 -2.344 -16.609 1 94.56 284 TRP A C 1
ATOM 2307 O O . TRP A 1 284 ? 2.691 -2.418 -17.172 1 94.56 284 TRP A O 1
ATOM 2317 N N . SER A 1 285 ? 4.262 -1.137 -16.156 1 91.12 285 SER A N 1
ATOM 2318 C CA . SER A 1 285 ? 3.607 0.138 -16.438 1 91.12 285 SER A CA 1
ATOM 2319 C C . SER A 1 285 ? 4.629 1.239 -16.688 1 91.12 285 SER A C 1
ATOM 2321 O O . SER A 1 285 ? 5.754 1.179 -16.203 1 91.12 285 SER A O 1
ATOM 2323 N N . THR A 1 286 ? 4.191 2.184 -17.531 1 89 286 THR A N 1
ATOM 2324 C CA . THR A 1 286 ? 5.02 3.361 -17.766 1 89 286 THR A CA 1
ATOM 2325 C C . THR A 1 286 ? 4.953 4.312 -16.562 1 89 286 THR A C 1
ATOM 2327 O O . THR A 1 286 ? 3.881 4.531 -16 1 89 286 THR A O 1
ATOM 2330 N N . VAL A 1 287 ? 6.035 4.77 -16.141 1 81.25 287 VAL A N 1
ATOM 2331 C CA . VAL A 1 287 ? 6.074 5.711 -15.031 1 81.25 287 VAL A CA 1
ATOM 2332 C C . VAL A 1 287 ? 6.914 6.93 -15.414 1 81.25 287 VAL A C 1
ATOM 2334 O O . VAL A 1 287 ? 7.836 6.828 -16.219 1 81.25 287 VAL A O 1
ATOM 2337 N N . SER A 1 288 ? 6.367 8.156 -14.969 1 66.88 288 SER A N 1
ATOM 2338 C CA . SER A 1 288 ? 7.129 9.383 -15.164 1 66.88 288 SER A CA 1
ATOM 2339 C C . SER A 1 288 ? 7.98 9.703 -13.938 1 66.88 288 SER A C 1
ATOM 2341 O O . SER A 1 288 ? 7.578 9.422 -12.805 1 66.88 288 SER A O 1
ATOM 2343 N N . GLY A 1 289 ? 9.273 10.141 -14.039 1 57.34 289 GLY A N 1
ATOM 2344 C CA . GLY A 1 289 ? 10.07 10.688 -12.953 1 57.34 289 GLY A CA 1
ATOM 2345 C C . GLY A 1 289 ? 10.773 9.625 -12.141 1 57.34 289 GLY A C 1
ATOM 2346 O O . GLY A 1 289 ? 10.969 9.781 -10.93 1 57.34 289 GLY A O 1
ATOM 2347 N N . LEU A 1 290 ? 10.812 8.445 -12.688 1 55.28 290 LEU A N 1
ATOM 2348 C CA . LEU A 1 290 ? 11.297 7.367 -11.836 1 55.28 290 LEU A CA 1
ATOM 2349 C C . LEU A 1 290 ? 12.703 7.664 -11.328 1 55.28 290 LEU A C 1
ATOM 2351 O O . LEU A 1 290 ? 13.422 8.469 -11.93 1 55.28 290 LEU A O 1
ATOM 2355 N N . PRO A 1 291 ? 13.258 6.66 -10.352 1 56.5 291 PRO A N 1
ATOM 2356 C CA . PRO A 1 291 ? 14.375 6.684 -9.406 1 56.5 291 PRO A CA 1
ATOM 2357 C C . PRO A 1 291 ? 15.68 7.164 -10.039 1 56.5 291 PRO A C 1
ATOM 2359 O O . PRO A 1 291 ? 15.766 7.273 -11.266 1 56.5 291 PRO A O 1
ATOM 2362 N N . ASP A 1 292 ? 16.516 7.508 -9.125 1 57.59 292 ASP A N 1
ATOM 2363 C CA . ASP A 1 292 ? 17.922 7.797 -9.383 1 57.59 292 ASP A CA 1
ATOM 2364 C C . ASP A 1 292 ? 18.516 6.773 -10.344 1 57.59 292 ASP A C 1
ATOM 2366 O O . ASP A 1 292 ? 18.562 5.578 -10.047 1 57.59 292 ASP A O 1
ATOM 2370 N N . ARG A 1 293 ? 18.734 7.227 -11.656 1 55.94 293 ARG A N 1
ATOM 2371 C CA . ARG A 1 293 ? 19.359 6.438 -12.711 1 55.94 293 ARG A CA 1
ATOM 2372 C C . ARG A 1 293 ? 20.578 5.68 -12.172 1 55.94 293 ARG A C 1
ATOM 2374 O O . ARG A 1 293 ? 21 4.691 -12.766 1 55.94 293 ARG A O 1
ATOM 2381 N N . ASN A 1 294 ? 21.016 6.004 -11.031 1 60.41 294 ASN A N 1
ATOM 2382 C CA . ASN A 1 294 ? 22.234 5.383 -10.555 1 60.41 294 ASN A CA 1
ATOM 2383 C C . ASN A 1 294 ? 21.953 4.113 -9.758 1 60.41 294 ASN A C 1
ATOM 2385 O O . ASN A 1 294 ? 22.875 3.371 -9.414 1 60.41 294 ASN A O 1
ATOM 2389 N N . ILE A 1 295 ? 20.766 3.887 -9.625 1 58.31 295 ILE A N 1
ATOM 2390 C CA . ILE A 1 295 ? 20.484 2.711 -8.805 1 58.31 295 ILE A CA 1
ATOM 2391 C C . ILE A 1 295 ? 20.578 1.451 -9.664 1 58.31 295 ILE A C 1
ATOM 2393 O O . ILE A 1 295 ? 19.984 1.391 -10.75 1 58.31 295 ILE A O 1
ATOM 2397 N N . ALA A 1 296 ? 21.328 0.464 -9.258 1 53.59 296 ALA A N 1
ATOM 2398 C CA . ALA A 1 296 ? 21.5 -0.865 -9.844 1 53.59 296 ALA A CA 1
ATOM 2399 C C . ALA A 1 296 ? 21.859 -0.774 -11.32 1 53.59 296 ALA A C 1
ATOM 2401 O O . ALA A 1 296 ? 21.328 -1.517 -12.141 1 53.59 296 ALA A O 1
ATOM 2402 N N . SER A 1 297 ? 22.547 0.314 -11.695 1 58.19 297 SER A N 1
ATOM 2403 C CA . SER A 1 297 ? 22.906 0.567 -13.094 1 58.19 297 SER A CA 1
ATOM 2404 C C . SER A 1 297 ? 23.734 -0.576 -13.664 1 58.19 297 SER A C 1
ATOM 2406 O O . SER A 1 297 ? 24.547 -1.166 -12.969 1 58.19 297 SER A O 1
ATOM 2408 N N . SER A 1 298 ? 23.109 -1.353 -14.523 1 54.31 298 SER A N 1
ATOM 2409 C CA . SER A 1 298 ? 23.875 -2.312 -15.312 1 54.31 298 SER A CA 1
ATOM 2410 C C . SER A 1 298 ? 24.875 -1.607 -16.219 1 54.31 298 SER A C 1
ATOM 2412 O O . SER A 1 298 ? 24.672 -0.45 -16.594 1 54.31 298 SER A O 1
ATOM 2414 N N . PRO A 1 299 ? 25.984 -2.266 -16.406 1 52.09 299 PRO A N 1
ATOM 2415 C CA . PRO A 1 299 ? 26.984 -1.742 -17.344 1 52.09 299 PRO A CA 1
ATOM 2416 C C . PRO A 1 299 ? 26.359 -1.079 -18.578 1 52.09 299 PRO A C 1
ATOM 2418 O O . PRO A 1 299 ? 25.172 -1.27 -18.844 1 52.09 299 PRO A O 1
ATOM 2421 N N . GLN A 1 300 ? 27.344 -0.514 -19.516 1 56.62 300 GLN A N 1
ATOM 2422 C CA . GLN A 1 300 ? 27.312 0.194 -20.781 1 56.62 300 GLN A CA 1
ATOM 2423 C C . GLN A 1 300 ? 26.359 -0.467 -21.766 1 56.62 300 GLN A C 1
ATOM 2425 O O . GLN A 1 300 ? 26.719 -1.425 -22.453 1 56.62 300 GLN A O 1
ATOM 2430 N N . GLY A 1 301 ? 25.016 -0.681 -21.328 1 66.81 301 GLY A N 1
ATOM 2431 C CA . GLY A 1 301 ? 24.094 -1.316 -22.234 1 66.81 301 GLY A CA 1
ATOM 2432 C C . GLY A 1 301 ? 23.609 -0.392 -23.344 1 66.81 301 GLY A C 1
ATOM 2433 O O . GLY A 1 301 ? 24.047 0.758 -23.422 1 66.81 301 GLY A O 1
ATOM 2434 N N . ASP A 1 302 ? 23.031 -0.858 -24.312 1 83.94 302 ASP A N 1
ATOM 2435 C CA . ASP A 1 302 ? 22.359 -0.167 -25.406 1 83.94 302 ASP A CA 1
ATOM 2436 C C . ASP A 1 302 ? 21.469 0.961 -24.891 1 83.94 302 ASP A C 1
ATOM 2438 O O . ASP A 1 302 ? 20.562 0.725 -24.094 1 83.94 302 ASP A O 1
ATOM 2442 N N . PRO A 1 303 ? 21.844 2.201 -25.219 1 87.06 303 PRO A N 1
ATOM 2443 C CA . PRO A 1 303 ? 21.125 3.365 -24.688 1 87.06 303 PRO A CA 1
ATOM 2444 C C . PRO A 1 303 ? 19.609 3.266 -24.891 1 87.06 303 PRO A C 1
ATOM 2446 O O . PRO A 1 303 ? 18.844 3.74 -24.047 1 87.06 303 PRO A O 1
ATOM 2449 N N . ASP A 1 304 ? 19.219 2.688 -26 1 90.5 304 ASP A N 1
ATOM 2450 C CA . ASP A 1 304 ? 17.797 2.541 -26.25 1 90.5 304 ASP A CA 1
ATOM 2451 C C . ASP A 1 304 ? 17.141 1.613 -25.219 1 90.5 304 ASP A C 1
ATOM 2453 O O . ASP A 1 304 ? 16.016 1.864 -24.766 1 90.5 304 ASP A O 1
ATOM 2457 N N . ILE A 1 305 ? 17.812 0.571 -24.906 1 92.5 305 ILE A N 1
ATOM 2458 C CA . ILE A 1 305 ? 17.312 -0.394 -23.938 1 92.5 305 ILE A CA 1
ATOM 2459 C C . ILE A 1 305 ? 17.281 0.238 -22.547 1 92.5 305 ILE A C 1
ATOM 2461 O O . ILE A 1 305 ? 16.312 0.071 -21.812 1 92.5 305 ILE A O 1
ATOM 2465 N N . GLU A 1 306 ? 18.297 1.018 -22.234 1 88.88 306 GLU A N 1
ATOM 2466 C CA . GLU A 1 306 ? 18.375 1.683 -20.938 1 88.88 306 GLU A CA 1
ATOM 2467 C C . GLU A 1 306 ? 17.25 2.691 -20.75 1 88.88 306 GLU A C 1
ATOM 2469 O O . GLU A 1 306 ? 16.625 2.75 -19.703 1 88.88 306 GLU A O 1
ATOM 2474 N N . GLU A 1 307 ? 17.047 3.443 -21.766 1 87.38 307 GLU A N 1
ATOM 2475 C CA . GLU A 1 307 ? 15.969 4.434 -21.734 1 87.38 307 GLU A CA 1
ATOM 2476 C C . GLU A 1 307 ? 14.609 3.766 -21.562 1 87.38 307 GLU A C 1
ATOM 2478 O O . GLU A 1 307 ? 13.758 4.262 -20.828 1 87.38 307 GLU A O 1
ATOM 2483 N N . PHE A 1 308 ? 14.406 2.654 -22.312 1 91.69 308 PHE A N 1
ATOM 2484 C CA . PHE A 1 308 ? 13.164 1.896 -22.219 1 91.69 308 PHE A CA 1
ATOM 2485 C C . PHE A 1 308 ? 12.945 1.375 -20.812 1 91.69 308 PHE A C 1
ATOM 2487 O O . PHE A 1 308 ? 11.859 1.535 -20.25 1 91.69 308 PHE A O 1
ATOM 2494 N N . ILE A 1 309 ? 13.977 0.889 -20.188 1 92 309 ILE A N 1
ATOM 2495 C CA . ILE A 1 309 ? 13.93 0.3 -18.859 1 92 309 ILE A CA 1
ATOM 2496 C C . ILE A 1 309 ? 13.633 1.385 -17.828 1 92 309 ILE A C 1
ATOM 2498 O O . ILE A 1 309 ? 12.82 1.186 -16.922 1 92 309 ILE A O 1
ATOM 2502 N N . ASP A 1 310 ? 14.227 2.518 -17.984 1 86.62 310 ASP A N 1
ATOM 2503 C CA . ASP A 1 310 ? 14.125 3.596 -17.016 1 86.62 310 ASP A CA 1
ATOM 2504 C C . ASP A 1 310 ? 12.719 4.18 -16.969 1 86.62 310 ASP A C 1
ATOM 2506 O O . ASP A 1 310 ? 12.32 4.789 -15.984 1 86.62 310 ASP A O 1
ATOM 2510 N N . GLY A 1 311 ? 11.961 3.98 -18 1 86.88 311 GLY A N 1
ATOM 2511 C CA . GLY A 1 311 ? 10.609 4.504 -18.062 1 86.88 311 GLY A CA 1
ATOM 2512 C C . GLY A 1 311 ? 9.555 3.51 -17.609 1 86.88 311 GLY A C 1
ATOM 2513 O O . GLY A 1 311 ? 8.359 3.752 -17.766 1 86.88 311 GLY A O 1
ATOM 2514 N N . LEU A 1 312 ? 10.008 2.404 -17.016 1 91.81 312 LEU A N 1
ATOM 2515 C CA . LEU A 1 312 ? 9.055 1.347 -16.703 1 91.81 312 LEU A CA 1
ATOM 2516 C C . LEU A 1 312 ? 9.156 0.93 -15.242 1 91.81 312 LEU A C 1
ATOM 2518 O O . LEU A 1 312 ? 10.195 1.121 -14.609 1 91.81 312 LEU A O 1
ATOM 2522 N N . ALA A 1 313 ? 8.07 0.49 -14.719 1 92.44 313 ALA A N 1
ATOM 2523 C CA . ALA A 1 313 ? 7.984 -0.136 -13.398 1 92.44 313 ALA A CA 1
ATOM 2524 C C . ALA A 1 313 ? 7.254 -1.474 -13.469 1 92.44 313 ALA A C 1
ATOM 2526 O O . ALA A 1 313 ? 6.543 -1.747 -14.445 1 92.44 313 ALA A O 1
ATOM 2527 N N . VAL A 1 314 ? 7.535 -2.357 -12.547 1 94.5 314 VAL A N 1
ATOM 2528 C CA . VAL A 1 314 ? 6.836 -3.633 -12.438 1 94.5 314 VAL A CA 1
ATOM 2529 C C . VAL A 1 314 ? 5.988 -3.654 -11.164 1 94.5 314 VAL A C 1
ATOM 2531 O O . VAL A 1 314 ? 6.426 -3.184 -10.117 1 94.5 314 VAL A O 1
ATOM 2534 N N . LYS A 1 315 ? 4.754 -4.133 -11.289 1 93.5 315 LYS A N 1
ATOM 2535 C CA . LYS A 1 315 ? 3.826 -4.195 -10.164 1 93.5 315 LYS A CA 1
ATOM 2536 C C . LYS A 1 315 ? 4.168 -5.352 -9.234 1 93.5 315 LYS A C 1
ATOM 2538 O O . LYS A 1 315 ? 4.398 -6.477 -9.688 1 93.5 315 LYS A O 1
ATOM 2543 N N . THR A 1 316 ? 4.324 -5.094 -7.934 1 94.69 316 THR A N 1
ATOM 2544 C CA . THR A 1 316 ? 4.488 -6.086 -6.875 1 94.69 316 THR A CA 1
ATOM 2545 C C . THR A 1 316 ? 3.49 -5.844 -5.746 1 94.69 316 THR A C 1
ATOM 2547 O O . THR A 1 316 ? 2.723 -4.883 -5.785 1 94.69 316 THR A O 1
ATOM 2550 N N . VAL A 1 317 ? 3.5 -6.695 -4.742 1 93.5 317 VAL A N 1
ATOM 2551 C CA . VAL A 1 317 ? 2.635 -6.496 -3.584 1 93.5 317 VAL A CA 1
ATOM 2552 C C . VAL A 1 317 ? 3.139 -5.316 -2.758 1 93.5 317 VAL A C 1
ATOM 2554 O O . VAL A 1 317 ? 2.43 -4.816 -1.881 1 93.5 317 VAL A O 1
ATOM 2557 N N . TYR A 1 318 ? 4.34 -4.816 -3.035 1 90.44 318 TYR A N 1
ATOM 2558 C CA . TYR A 1 318 ? 4.926 -3.674 -2.346 1 90.44 318 TYR A CA 1
ATOM 2559 C C . TYR A 1 318 ? 4.738 -2.395 -3.154 1 90.44 318 TYR A C 1
ATOM 2561 O O . TYR A 1 318 ? 5.387 -1.38 -2.883 1 90.44 318 TYR A O 1
ATOM 2569 N N . GLY A 1 319 ? 3.824 -2.492 -4.18 1 88.06 319 GLY A N 1
ATOM 2570 C CA . GLY A 1 319 ? 3.629 -1.36 -5.07 1 88.06 319 GLY A CA 1
ATOM 2571 C C . GLY A 1 319 ? 4.449 -1.454 -6.344 1 88.06 319 GLY A C 1
ATOM 2572 O O . GLY A 1 319 ? 4.832 -2.549 -6.762 1 88.06 319 GLY A O 1
ATOM 2573 N N . LEU A 1 320 ? 4.656 -0.319 -7.012 1 88.88 320 LEU A N 1
ATOM 2574 C CA . LEU A 1 320 ? 5.434 -0.258 -8.242 1 88.88 320 LEU A CA 1
ATOM 2575 C C . LEU A 1 320 ? 6.93 -0.23 -7.945 1 88.88 320 LEU A C 1
ATOM 2577 O O . LEU A 1 320 ? 7.387 0.558 -7.113 1 88.88 320 LEU A O 1
ATOM 2581 N N . LEU A 1 321 ? 7.605 -1.09 -8.5 1 91.5 321 LEU A N 1
ATOM 2582 C CA . LEU A 1 321 ? 9.062 -1.152 -8.422 1 91.5 321 LEU A CA 1
ATOM 2583 C C . LEU A 1 321 ? 9.695 -0.738 -9.75 1 91.5 321 LEU A C 1
ATOM 2585 O O . LEU A 1 321 ? 9.312 -1.241 -10.805 1 91.5 321 LEU A O 1
ATOM 2589 N N . PRO A 1 322 ? 10.633 0.266 -9.695 1 90.38 322 PRO A N 1
ATOM 2590 C CA . PRO A 1 322 ? 11.336 0.529 -10.953 1 90.38 322 PRO A CA 1
ATOM 2591 C C . PRO A 1 322 ? 11.836 -0.747 -11.625 1 90.38 322 PRO A C 1
ATOM 2593 O O . PRO A 1 322 ? 12.422 -1.607 -10.969 1 90.38 322 PRO A O 1
ATOM 2596 N N . LEU A 1 323 ? 11.57 -0.89 -12.914 1 93.31 323 LEU A N 1
ATOM 2597 C CA . LEU A 1 323 ? 11.922 -2.109 -13.633 1 93.31 323 LEU A CA 1
ATOM 2598 C C . LEU A 1 323 ? 13.406 -2.414 -13.5 1 93.31 323 LEU A C 1
ATOM 2600 O O . LEU A 1 323 ? 13.805 -3.58 -13.438 1 93.31 323 LEU A O 1
ATOM 2604 N N . ARG A 1 324 ? 14.234 -1.388 -13.383 1 91.62 324 ARG A N 1
ATOM 2605 C CA . ARG A 1 324 ? 15.688 -1.502 -13.258 1 91.62 324 ARG A CA 1
ATOM 2606 C C . ARG A 1 324 ? 16.062 -2.365 -12.062 1 91.62 324 ARG A C 1
ATOM 2608 O O . ARG A 1 324 ? 17.109 -3.033 -12.078 1 91.62 324 ARG A O 1
ATOM 2615 N N . LEU A 1 325 ? 15.242 -2.396 -11.07 1 93.19 325 LEU A N 1
ATOM 2616 C CA . LEU A 1 325 ? 15.547 -3.135 -9.852 1 93.19 325 LEU A CA 1
ATOM 2617 C C . LEU A 1 325 ? 15.117 -4.594 -9.977 1 93.19 325 LEU A C 1
ATOM 2619 O O . LEU A 1 325 ? 15.43 -5.414 -9.109 1 93.19 325 LEU A O 1
ATOM 2623 N N . ALA A 1 326 ? 14.445 -4.957 -11.062 1 95.75 326 ALA A N 1
ATOM 2624 C CA . ALA A 1 326 ? 13.906 -6.305 -11.211 1 95.75 326 ALA A CA 1
ATOM 2625 C C . ALA A 1 326 ? 14.453 -6.973 -12.469 1 95.75 326 ALA A C 1
ATOM 2627 O O . ALA A 1 326 ? 13.93 -8.008 -12.906 1 95.75 326 ALA A O 1
ATOM 2628 N N . LEU A 1 327 ? 15.5 -6.465 -13.062 1 95.94 327 LEU A N 1
ATOM 2629 C CA . LEU A 1 327 ? 15.984 -6.898 -14.367 1 95.94 327 LEU A CA 1
ATOM 2630 C C . LEU A 1 327 ? 16.422 -8.359 -14.336 1 95.94 327 LEU A C 1
ATOM 2632 O O . LEU A 1 327 ? 16.375 -9.047 -15.352 1 95.94 327 LEU A O 1
ATOM 2636 N N . ASP A 1 328 ? 16.797 -8.812 -13.18 1 97.25 328 ASP A N 1
ATOM 2637 C CA . ASP A 1 328 ? 17.344 -10.164 -13.07 1 97.25 328 ASP A CA 1
ATOM 2638 C C . ASP A 1 328 ? 16.266 -11.148 -12.594 1 97.25 328 ASP A C 1
ATOM 2640 O O . ASP A 1 328 ? 16.578 -12.312 -12.312 1 97.25 328 ASP A O 1
ATOM 2644 N N . TRP A 1 329 ? 15 -10.727 -12.5 1 97.88 329 TRP A N 1
ATOM 2645 C CA . TRP A 1 329 ? 13.867 -11.602 -12.211 1 97.88 329 TRP A CA 1
ATOM 2646 C C . TRP A 1 329 ? 13.398 -12.328 -13.469 1 97.88 329 TRP A C 1
ATOM 2648 O O . TRP A 1 329 ? 13.68 -11.883 -14.586 1 97.88 329 TRP A O 1
ATOM 2658 N N . PRO A 1 330 ? 12.742 -13.531 -13.281 1 98.31 330 PRO A N 1
ATOM 2659 C CA . PRO A 1 330 ? 12.086 -14.117 -14.453 1 98.31 330 PRO A CA 1
ATOM 2660 C C . PRO A 1 330 ? 10.977 -13.234 -15.016 1 98.31 330 PRO A C 1
ATOM 2662 O O . PRO A 1 330 ? 10.242 -12.602 -14.25 1 98.31 330 PRO A O 1
ATOM 2665 N N . VAL A 1 331 ? 10.875 -13.164 -16.328 1 97.81 331 VAL A N 1
ATOM 2666 C CA . VAL A 1 331 ? 9.773 -12.422 -16.938 1 97.81 331 VAL A CA 1
ATOM 2667 C C . VAL A 1 331 ? 8.508 -13.281 -16.953 1 97.81 331 VAL A C 1
ATOM 2669 O O . VAL A 1 331 ? 8.586 -14.492 -17.141 1 97.81 331 VAL A O 1
ATOM 2672 N N . TYR A 1 332 ? 7.359 -12.727 -16.625 1 97.44 332 TYR A N 1
ATOM 2673 C CA . TYR A 1 332 ? 6.055 -13.359 -16.766 1 97.44 332 TYR A CA 1
ATOM 2674 C C . TYR A 1 332 ? 5.391 -12.961 -18.078 1 97.44 332 TYR A C 1
ATOM 2676 O O . TYR A 1 332 ? 5.297 -11.773 -18.391 1 97.44 332 TYR A O 1
ATOM 2684 N N . THR A 1 333 ? 4.977 -13.906 -18.812 1 96.62 333 THR A N 1
ATOM 2685 C CA . THR A 1 333 ? 4.363 -13.594 -20.094 1 96.62 333 THR A CA 1
ATOM 2686 C C . THR A 1 333 ? 3.168 -14.508 -20.359 1 96.62 333 THR A C 1
ATOM 2688 O O . THR A 1 333 ? 3.021 -15.547 -19.719 1 96.62 333 THR A O 1
ATOM 2691 N N . SER A 1 334 ? 2.275 -14.07 -21.266 1 95.75 334 SER A N 1
ATOM 2692 C CA . SER A 1 334 ? 1.337 -15.008 -21.875 1 95.75 334 SER A CA 1
ATOM 2693 C C . SER A 1 334 ? 2.061 -16.016 -22.75 1 95.75 334 SER A C 1
ATOM 2695 O O . SER A 1 334 ? 3.248 -15.867 -23.047 1 95.75 334 SER A O 1
ATOM 2697 N N . TYR A 1 335 ? 1.324 -17.016 -23.078 1 97.44 335 TYR A N 1
ATOM 2698 C CA . TYR A 1 335 ? 1.899 -18.031 -23.969 1 97.44 335 TYR A CA 1
ATOM 2699 C C . TYR A 1 335 ? 2.262 -17.422 -25.312 1 97.44 335 TYR A C 1
ATOM 2701 O O . TYR A 1 335 ? 3.34 -17.672 -25.859 1 97.44 335 TYR A O 1
ATOM 2709 N N . ASN A 1 336 ? 1.351 -16.641 -25.859 1 95.62 336 ASN A N 1
ATOM 2710 C CA . ASN A 1 336 ? 1.597 -16 -27.141 1 95.62 336 ASN A CA 1
ATOM 2711 C C . ASN A 1 336 ? 2.855 -15.141 -27.125 1 95.62 336 ASN A C 1
ATOM 2713 O O . ASN A 1 336 ? 3.646 -15.164 -28.062 1 95.62 336 ASN A O 1
ATOM 2717 N N . GLU A 1 337 ? 3.018 -14.406 -26.078 1 95.81 337 GLU A N 1
ATOM 2718 C CA . GLU A 1 337 ? 4.211 -13.586 -25.906 1 95.81 337 GLU A CA 1
ATOM 2719 C C . GLU A 1 337 ? 5.465 -14.453 -25.781 1 95.81 337 GLU A C 1
ATOM 2721 O O . GLU A 1 337 ? 6.516 -14.117 -26.344 1 95.81 337 GLU A O 1
ATOM 2726 N N . ALA A 1 338 ? 5.383 -15.516 -25.078 1 98.12 338 ALA A N 1
ATOM 2727 C CA . ALA A 1 338 ? 6.504 -16.438 -24.891 1 98.12 338 ALA A CA 1
ATOM 2728 C C . ALA A 1 338 ? 6.945 -17.031 -26.234 1 98.12 338 ALA A C 1
ATOM 2730 O O . ALA A 1 338 ? 8.141 -17.156 -26.484 1 98.12 338 ALA A O 1
ATOM 2731 N N . VAL A 1 339 ? 6.012 -17.406 -27.062 1 97.75 339 VAL A N 1
ATOM 2732 C CA . VAL A 1 339 ? 6.301 -17.969 -28.359 1 97.75 339 VAL A CA 1
ATOM 2733 C C . VAL A 1 339 ? 7.027 -16.953 -29.234 1 97.75 339 VAL A C 1
ATOM 2735 O O . VAL A 1 339 ? 7.996 -17.281 -29.922 1 97.75 339 VAL A O 1
ATOM 2738 N N . GLY A 1 340 ? 6.48 -15.703 -29.203 1 96.88 340 GLY A N 1
ATOM 2739 C CA . GLY A 1 340 ? 7.148 -14.648 -29.938 1 96.88 340 GLY A CA 1
ATOM 2740 C C . GLY A 1 340 ? 8.602 -14.469 -29.547 1 96.88 340 GLY A C 1
ATOM 2741 O O . GLY A 1 340 ? 9.477 -14.344 -30.406 1 96.88 340 GLY A O 1
ATOM 2742 N N . TYR A 1 341 ? 8.859 -14.484 -28.281 1 98.19 341 TYR A N 1
ATOM 2743 C CA . TYR A 1 341 ? 10.219 -14.352 -27.766 1 98.19 341 TYR A CA 1
ATOM 2744 C C . TYR A 1 341 ? 11.078 -15.531 -28.219 1 98.19 341 TYR A C 1
ATOM 2746 O O . TYR A 1 341 ? 12.227 -15.344 -28.641 1 98.19 341 TYR A O 1
ATOM 2754 N N . ALA A 1 342 ? 10.594 -16.734 -28.062 1 98.56 342 ALA A N 1
ATOM 2755 C CA . ALA A 1 342 ? 11.336 -17.938 -28.422 1 98.56 342 ALA A CA 1
ATOM 2756 C C . ALA A 1 342 ? 11.719 -17.922 -29.906 1 98.56 342 ALA A C 1
ATOM 2758 O O . ALA A 1 342 ? 12.852 -18.266 -30.266 1 98.56 342 ALA A O 1
ATOM 2759 N N . GLU A 1 343 ? 10.773 -17.547 -30.734 1 97.81 343 GLU A N 1
ATOM 2760 C CA . GLU A 1 343 ? 11.039 -17.469 -32.156 1 97.81 343 GLU A CA 1
ATOM 2761 C C . GLU A 1 343 ? 12.141 -16.453 -32.469 1 97.81 343 GLU A C 1
ATOM 2763 O O . GLU A 1 343 ? 13.039 -16.734 -33.25 1 97.81 343 GLU A O 1
ATOM 2768 N N . TRP A 1 344 ? 11.977 -15.32 -31.828 1 98.12 344 TRP A N 1
ATOM 2769 C CA . TRP A 1 344 ? 12.977 -14.273 -32 1 98.12 344 TRP A CA 1
ATOM 2770 C C . TRP A 1 344 ? 14.359 -14.773 -31.594 1 98.12 344 TRP A C 1
ATOM 2772 O O . TRP A 1 344 ? 15.359 -14.438 -32.219 1 98.12 344 TRP A O 1
ATOM 2782 N N . ALA A 1 345 ? 14.438 -15.578 -30.547 1 97.62 345 ALA A N 1
ATOM 2783 C CA . ALA A 1 345 ? 15.695 -16.078 -30 1 97.62 345 ALA A CA 1
ATOM 2784 C C . ALA A 1 345 ? 16.203 -17.266 -30.812 1 97.62 345 ALA A C 1
ATOM 2786 O O . ALA A 1 345 ? 17.297 -17.781 -30.547 1 97.62 345 ALA A O 1
ATOM 2787 N N . GLY A 1 346 ? 15.484 -17.703 -31.781 1 97.19 346 GLY A N 1
ATOM 2788 C CA . GLY A 1 346 ? 15.898 -18.812 -32.625 1 97.19 346 GLY A CA 1
ATOM 2789 C C . GLY A 1 346 ? 15.812 -20.156 -31.906 1 97.19 346 GLY A C 1
ATOM 2790 O O . GLY A 1 346 ? 16.625 -21.047 -32.156 1 97.19 346 GLY A O 1
ATOM 2791 N N . ALA A 1 347 ? 14.984 -20.25 -30.953 1 98.38 347 ALA A N 1
ATOM 2792 C CA . ALA A 1 347 ? 14.766 -21.453 -30.156 1 98.38 347 ALA A CA 1
ATOM 2793 C C . ALA A 1 347 ? 13.281 -21.734 -29.984 1 98.38 347 ALA A C 1
ATOM 2795 O O . ALA A 1 347 ? 12.461 -21.328 -30.812 1 98.38 347 ALA A O 1
ATOM 2796 N N . ARG A 1 348 ? 12.93 -22.594 -29.094 1 98.38 348 ARG A N 1
ATOM 2797 C CA . ARG A 1 348 ? 11.523 -22.922 -28.875 1 98.38 348 ARG A CA 1
ATOM 2798 C C . ARG A 1 348 ? 11.258 -23.219 -27.391 1 98.38 348 ARG A C 1
ATOM 2800 O O . ARG A 1 348 ? 12.195 -23.297 -26.594 1 98.38 348 ARG A O 1
ATOM 2807 N N . LEU A 1 349 ? 9.984 -23.25 -27.047 1 98.69 349 LEU A N 1
ATOM 2808 C CA . LEU A 1 349 ? 9.578 -23.719 -25.734 1 98.69 349 LEU A CA 1
ATOM 2809 C C . LEU A 1 349 ? 9.641 -25.25 -25.656 1 98.69 349 LEU A C 1
ATOM 2811 O O . LEU A 1 349 ? 9.438 -25.922 -26.672 1 98.69 349 LEU A O 1
ATOM 2815 N N . PRO A 1 350 ? 9.914 -25.797 -24.562 1 98.75 350 PRO A N 1
ATOM 2816 C CA . PRO A 1 350 ? 9.914 -27.266 -24.453 1 98.75 350 PRO A CA 1
ATOM 2817 C C . PRO A 1 350 ? 8.508 -27.859 -24.516 1 98.75 350 PRO A C 1
ATOM 2819 O O . PRO A 1 350 ? 7.547 -27.234 -24.078 1 98.75 350 PRO A O 1
ATOM 2822 N N . ILE A 1 351 ? 8.383 -29.031 -25.062 1 98.31 351 ILE A N 1
ATOM 2823 C CA . ILE A 1 351 ? 7.164 -29.797 -24.828 1 98.31 351 ILE A CA 1
ATOM 2824 C C . ILE A 1 351 ? 7.145 -30.312 -23.391 1 98.31 351 ILE A C 1
ATOM 2826 O O . ILE A 1 351 ? 8.172 -30.297 -22.703 1 98.31 351 ILE A O 1
ATOM 2830 N N . LEU A 1 352 ? 6.012 -30.828 -22.938 1 98.06 352 LEU A N 1
ATOM 2831 C CA . LEU A 1 352 ? 5.824 -31.25 -21.547 1 98.06 352 LEU A CA 1
ATOM 2832 C C . LEU A 1 352 ? 6.922 -32.219 -21.125 1 98.06 352 LEU A C 1
ATOM 2834 O O . LEU A 1 352 ? 7.562 -32.031 -20.094 1 98.06 352 LEU A O 1
ATOM 2838 N N . HIS A 1 353 ? 7.199 -33.188 -21.938 1 97.81 353 HIS A N 1
ATOM 2839 C CA . HIS A 1 353 ? 8.094 -34.281 -21.562 1 97.81 353 HIS A CA 1
ATOM 2840 C C . HIS A 1 353 ? 9.547 -33.812 -21.562 1 97.81 353 HIS A C 1
ATOM 2842 O O . HIS A 1 353 ? 10.367 -34.312 -20.781 1 97.81 353 HIS A O 1
ATOM 2848 N N . GLU A 1 354 ? 9.883 -32.875 -22.406 1 98.5 354 GLU A N 1
ATOM 2849 C CA . GLU A 1 354 ? 11.211 -32.25 -22.344 1 98.5 354 GLU A CA 1
ATOM 2850 C C . GLU A 1 354 ? 11.406 -31.484 -21.047 1 98.5 354 GLU A C 1
ATOM 2852 O O . GLU A 1 354 ? 12.469 -31.562 -20.422 1 98.5 354 GLU A O 1
ATOM 2857 N N . ALA A 1 355 ? 10.398 -30.703 -20.656 1 98.25 355 ALA A N 1
ATOM 2858 C CA . ALA A 1 355 ? 10.477 -30 -19.391 1 98.25 355 ALA A CA 1
ATOM 2859 C C . ALA A 1 355 ? 10.695 -30.969 -18.234 1 98.25 355 ALA A C 1
ATOM 2861 O O . ALA A 1 355 ? 11.523 -30.703 -17.359 1 98.25 355 ALA A O 1
ATOM 2862 N N . ARG A 1 356 ? 9.992 -32.031 -18.234 1 97.31 356 ARG A N 1
ATOM 2863 C CA . ARG A 1 356 ? 10.133 -33.031 -17.188 1 97.31 356 ARG A CA 1
ATOM 2864 C C . ARG A 1 356 ? 11.516 -33.688 -17.219 1 97.31 356 ARG A C 1
ATOM 2866 O O . ARG A 1 356 ? 12.078 -34.031 -16.188 1 97.31 356 ARG A O 1
ATOM 2873 N N . SER A 1 357 ? 12 -33.875 -18.438 1 97.81 357 SER A N 1
ATOM 2874 C CA . SER A 1 357 ? 13.352 -34.438 -18.594 1 97.81 357 SER A CA 1
ATOM 2875 C C . SER A 1 357 ? 14.391 -33.5 -17.953 1 97.81 357 SER A C 1
ATOM 2877 O O . SER A 1 357 ? 15.328 -33.969 -17.312 1 97.81 357 SER A O 1
ATOM 2879 N N . ILE A 1 358 ? 14.25 -32.219 -18.172 1 98.25 358 ILE A N 1
ATOM 2880 C CA . ILE A 1 358 ? 15.148 -31.25 -17.578 1 98.25 358 ILE A CA 1
ATOM 2881 C C . ILE A 1 358 ? 15.102 -31.375 -16.047 1 98.25 358 ILE A C 1
ATOM 2883 O O . ILE A 1 358 ? 16.141 -31.469 -15.398 1 98.25 358 ILE A O 1
ATOM 2887 N N . HIS A 1 359 ? 13.867 -31.391 -15.469 1 97.44 359 HIS A N 1
ATOM 2888 C CA . HIS A 1 359 ? 13.695 -31.469 -14.023 1 97.44 359 HIS A CA 1
ATOM 2889 C C . HIS A 1 359 ? 14.328 -32.75 -13.461 1 97.44 359 HIS A C 1
ATOM 2891 O O . HIS A 1 359 ? 14.953 -32.719 -12.406 1 97.44 359 HIS A O 1
ATOM 2897 N N . ARG A 1 360 ? 14.164 -33.812 -14.156 1 95.69 360 ARG A N 1
ATOM 2898 C CA . ARG A 1 360 ? 14.711 -35.094 -13.711 1 95.69 360 ARG A CA 1
ATOM 2899 C C . ARG A 1 360 ? 16.234 -35.062 -13.727 1 95.69 360 ARG A C 1
ATOM 2901 O O . ARG A 1 360 ? 16.875 -35.625 -12.828 1 95.69 360 ARG A O 1
ATOM 2908 N N . GLN A 1 361 ? 16.812 -34.5 -14.766 1 96.81 361 GLN A N 1
ATOM 2909 C CA . GLN A 1 361 ? 18.266 -34.375 -14.82 1 96.81 361 GLN A CA 1
ATOM 2910 C C . GLN A 1 361 ? 18.797 -33.594 -13.625 1 96.81 361 GLN A C 1
ATOM 2912 O O . GLN A 1 361 ? 19.812 -33.969 -13.039 1 96.81 361 GLN A O 1
ATOM 2917 N N . VAL A 1 362 ? 18.156 -32.531 -13.328 1 96.06 362 VAL A N 1
ATOM 2918 C CA . VAL A 1 362 ? 18.578 -31.719 -12.195 1 96.06 362 VAL A CA 1
ATOM 2919 C C . VAL A 1 362 ? 18.453 -32.531 -10.906 1 96.06 362 VAL A C 1
ATOM 2921 O O . VAL A 1 362 ? 19.344 -32.469 -10.047 1 96.06 362 VAL A O 1
ATOM 2924 N N . ASP A 1 363 ? 17.344 -33.25 -10.703 1 92.88 363 ASP A N 1
ATOM 2925 C CA . ASP A 1 363 ? 17.172 -34.094 -9.523 1 92.88 363 ASP A CA 1
ATOM 2926 C C . ASP A 1 363 ? 18.297 -35.125 -9.398 1 92.88 363 ASP A C 1
ATOM 2928 O O . ASP A 1 363 ? 18.797 -35.375 -8.297 1 92.88 363 ASP A O 1
ATOM 2932 N N . GLU A 1 364 ? 18.641 -35.688 -10.516 1 91.62 364 GLU A N 1
ATOM 2933 C CA . GLU A 1 364 ? 19.719 -36.688 -10.539 1 91.62 364 GLU A CA 1
ATOM 2934 C C . GLU A 1 364 ? 21.062 -36.062 -10.156 1 91.62 364 GLU A C 1
ATOM 2936 O O . GLU A 1 364 ? 21.828 -36.625 -9.391 1 91.62 364 GLU A O 1
ATOM 2941 N N . GLU A 1 365 ? 21.281 -34.875 -10.734 1 90.81 365 GLU A N 1
ATOM 2942 C CA . GLU A 1 365 ? 22.516 -34.188 -10.438 1 90.81 365 GLU A CA 1
ATOM 2943 C C . GLU A 1 365 ? 22.594 -33.781 -8.961 1 90.81 365 GLU A C 1
ATOM 2945 O O . GLU A 1 365 ? 23.672 -33.875 -8.344 1 90.81 365 GLU A O 1
ATOM 2950 N N . ASN A 1 366 ? 21.516 -33.344 -8.398 1 88.5 366 ASN A N 1
ATOM 2951 C CA . ASN A 1 366 ? 21.469 -32.969 -6.988 1 88.5 366 ASN A CA 1
ATOM 2952 C C . ASN A 1 366 ? 21.672 -34.188 -6.082 1 88.5 366 ASN A C 1
ATOM 2954 O O . ASN A 1 366 ? 22.297 -34.094 -5.027 1 88.5 366 ASN A O 1
ATOM 2958 N N . ALA A 1 367 ? 21.094 -35.312 -6.406 1 85.12 367 ALA A N 1
ATOM 2959 C CA . ALA A 1 367 ? 21.25 -36.531 -5.637 1 85.12 367 ALA A CA 1
ATOM 2960 C C . ALA A 1 367 ? 22.703 -37 -5.629 1 85.12 367 ALA A C 1
ATOM 2962 O O . ALA A 1 367 ? 23.188 -37.531 -4.625 1 85.12 367 ALA A O 1
ATOM 2963 N N . GLU A 1 368 ? 23.344 -36.812 -6.727 1 82.31 368 GLU A N 1
ATOM 2964 C CA . GLU A 1 368 ? 24.75 -37.188 -6.836 1 82.31 368 GLU A CA 1
ATOM 2965 C C . GLU A 1 368 ? 25.625 -36.312 -5.934 1 82.31 368 GLU A C 1
ATOM 2967 O O . GLU A 1 368 ? 26.641 -36.812 -5.402 1 82.31 368 GLU A O 1
ATOM 2972 N N . LYS A 1 369 ? 25.344 -35.094 -5.809 1 76.12 369 LYS A N 1
ATOM 2973 C CA . LYS A 1 369 ? 26.141 -34.156 -5.008 1 76.12 369 LYS A CA 1
ATOM 2974 C C . LYS A 1 369 ? 25.984 -34.438 -3.518 1 76.12 369 LYS A C 1
ATOM 2976 O O . LYS A 1 369 ? 26.906 -34.25 -2.738 1 76.12 369 LYS A O 1
ATOM 2981 N N . THR A 1 370 ? 24.844 -34.75 -3.072 1 70.25 370 THR A N 1
ATOM 2982 C CA . THR A 1 370 ? 24.594 -34.938 -1.647 1 70.25 370 THR A CA 1
ATOM 2983 C C . THR A 1 370 ? 24.938 -36.375 -1.226 1 70.25 370 THR A C 1
ATOM 2985 O O . THR A 1 370 ? 24.922 -36.688 -0.036 1 70.25 370 THR A O 1
ATOM 2988 N N . GLN A 1 371 ? 25.891 -37.094 -1.884 1 61.31 371 GLN A N 1
ATOM 2989 C CA . GLN A 1 371 ? 26.297 -38.469 -1.596 1 61.31 371 GLN A CA 1
ATOM 2990 C C . GLN A 1 371 ? 25.172 -39.219 -0.898 1 61.31 371 GLN A C 1
ATOM 2992 O O . GLN A 1 371 ? 25.422 -39.969 0.051 1 61.31 371 GLN A O 1
ATOM 2997 N N . GLU A 1 372 ? 24.047 -38.75 -0.948 1 55.25 372 GLU A N 1
ATOM 2998 C CA . GLU A 1 372 ? 22.969 -39.438 -0.275 1 55.25 372 GLU A CA 1
ATOM 2999 C C . GLU A 1 372 ? 22.828 -40.875 -0.788 1 55.25 372 GLU A C 1
ATOM 3001 O O . GLU A 1 372 ? 22.797 -41.094 -1.999 1 55.25 372 GLU A O 1
ATOM 3006 N N . GLU A 1 373 ? 23.531 -41.75 -0.086 1 50.12 373 GLU A N 1
ATOM 3007 C CA . GLU A 1 373 ? 23.359 -43.188 -0.378 1 50.12 373 GLU A CA 1
ATOM 3008 C C . GLU A 1 373 ? 21.938 -43.469 -0.841 1 50.12 373 GLU A C 1
ATOM 3010 O O . GLU A 1 373 ? 20.984 -42.844 -0.388 1 50.12 373 GLU A O 1
ATOM 3015 N N . PRO A 1 374 ? 21.875 -44.125 -2.066 1 46.03 374 PRO A N 1
ATOM 3016 C CA . PRO A 1 374 ? 20.5 -44.469 -2.49 1 46.03 374 PRO A CA 1
ATOM 3017 C C . PRO A 1 374 ? 19.609 -44.875 -1.325 1 46.03 374 PRO A C 1
ATOM 3019 O O . PRO A 1 374 ? 19.625 -46.031 -0.91 1 46.03 374 PRO A O 1
ATOM 3022 N N . ALA A 1 375 ? 19.797 -44.219 -0.282 1 47.97 375 ALA A N 1
ATOM 3023 C CA . ALA A 1 375 ? 18.844 -44.625 0.746 1 47.97 375 ALA A CA 1
ATOM 3024 C C . ALA A 1 375 ? 17.453 -44.875 0.144 1 47.97 375 ALA A C 1
ATOM 3026 O O . ALA A 1 375 ? 17.141 -44.344 -0.931 1 47.97 375 ALA A O 1
ATOM 3027 N N . PHE A 1 376 ? 16.844 -45.906 0.661 1 46.81 376 PHE A N 1
ATOM 3028 C CA . PHE A 1 376 ? 15.484 -46.312 0.318 1 46.81 376 PHE A CA 1
ATOM 3029 C C . PHE A 1 376 ? 14.602 -45.125 -0 1 46.81 376 PHE A C 1
ATOM 3031 O O . PHE A 1 376 ? 14.375 -44.281 0.861 1 46.81 376 PHE A O 1
ATOM 3038 N N . LYS A 1 377 ? 14.539 -44.719 -1.214 1 62.88 377 LYS A N 1
ATOM 3039 C CA . LYS A 1 377 ? 13.625 -43.719 -1.718 1 62.88 377 LYS A CA 1
ATOM 3040 C C . LYS A 1 377 ? 12.18 -44.062 -1.375 1 62.88 377 LYS A C 1
ATOM 3042 O O . LYS A 1 377 ? 11.695 -45.125 -1.708 1 62.88 377 LYS A O 1
ATOM 3047 N N . SER A 1 378 ? 11.648 -43.344 -0.427 1 75.75 378 SER A N 1
ATOM 3048 C CA . SER A 1 378 ? 10.234 -43.5 -0.098 1 75.75 378 SER A CA 1
ATOM 3049 C C . SER A 1 378 ? 9.352 -43.062 -1.266 1 75.75 378 SER A C 1
ATOM 3051 O O . SER A 1 378 ? 9.812 -42.406 -2.197 1 75.75 378 SER A O 1
ATOM 3053 N N . ILE A 1 379 ? 8.234 -43.594 -1.347 1 77.19 379 ILE A N 1
ATOM 3054 C CA . ILE A 1 379 ? 7.238 -43.25 -2.352 1 77.19 379 ILE A CA 1
ATOM 3055 C C . ILE A 1 379 ? 7.074 -41.75 -2.412 1 77.19 379 ILE A C 1
ATOM 3057 O O . ILE A 1 379 ? 6.895 -41.188 -3.49 1 77.19 379 ILE A O 1
ATOM 3061 N N . ARG A 1 380 ? 7.27 -41.125 -1.321 1 82.06 380 ARG A N 1
ATOM 3062 C CA . ARG A 1 380 ? 7.195 -39.656 -1.24 1 82.06 380 ARG A CA 1
ATOM 3063 C C . ARG A 1 380 ? 8.273 -39.031 -2.096 1 82.06 380 ARG A C 1
ATOM 3065 O O . ARG A 1 380 ? 8.016 -38.031 -2.803 1 82.06 380 ARG A O 1
ATOM 3072 N N . ASP A 1 381 ? 9.406 -39.594 -2.068 1 80.44 381 ASP A N 1
ATOM 3073 C CA . ASP A 1 381 ? 10.531 -39 -2.779 1 80.44 381 ASP A CA 1
ATOM 3074 C C . ASP A 1 381 ? 10.406 -39.219 -4.285 1 80.44 381 ASP A C 1
ATOM 3076 O O . ASP A 1 381 ? 11.023 -38.5 -5.074 1 80.44 381 ASP A O 1
ATOM 3080 N N . ASP A 1 382 ? 9.656 -40.156 -4.57 1 87.31 382 ASP A N 1
ATOM 3081 C CA . ASP A 1 382 ? 9.391 -40.375 -5.988 1 87.31 382 ASP A CA 1
ATOM 3082 C C . ASP A 1 382 ? 8.375 -39.375 -6.516 1 87.31 382 ASP A C 1
ATOM 3084 O O . ASP A 1 382 ? 8.414 -39 -7.691 1 87.31 382 ASP A O 1
ATOM 3088 N N . ILE A 1 383 ? 7.551 -38.906 -5.637 1 94 383 ILE A N 1
ATOM 3089 C CA . ILE A 1 383 ? 6.426 -38.094 -6.035 1 94 383 ILE A CA 1
ATOM 3090 C C . ILE A 1 383 ? 6.809 -36.594 -5.91 1 94 383 ILE A C 1
ATOM 3092 O O . ILE A 1 383 ? 6.426 -35.781 -6.742 1 94 383 ILE A O 1
ATOM 3096 N N . TYR A 1 384 ? 7.613 -36.281 -4.871 1 96 384 TYR A N 1
ATOM 3097 C CA . TYR A 1 384 ? 7.883 -34.875 -4.543 1 96 384 TYR A CA 1
ATOM 3098 C C . TYR A 1 384 ? 9.367 -34.594 -4.648 1 96 384 TYR A C 1
ATOM 3100 O O . TYR A 1 384 ? 10.211 -35.438 -4.328 1 96 384 TYR A O 1
ATOM 3108 N N . THR A 1 385 ? 9.664 -33.406 -5.094 1 95.75 385 THR A N 1
ATOM 3109 C CA . THR A 1 385 ? 11.047 -32.969 -5.223 1 95.75 385 THR A CA 1
ATOM 3110 C C . THR A 1 385 ? 11.438 -32.062 -4.055 1 95.75 385 THR A C 1
ATOM 3112 O O . THR A 1 385 ? 10.578 -31.469 -3.398 1 95.75 385 THR A O 1
ATOM 3115 N N . ASP A 1 386 ? 12.703 -32.094 -3.699 1 94.81 386 ASP A N 1
ATOM 3116 C CA . ASP A 1 386 ? 13.258 -31.156 -2.717 1 94.81 386 ASP A CA 1
ATOM 3117 C C . ASP A 1 386 ? 13.297 -29.734 -3.271 1 94.81 386 ASP A C 1
ATOM 3119 O O . ASP A 1 386 ? 13.93 -29.484 -4.301 1 94.81 386 ASP A O 1
ATOM 3123 N N . LEU A 1 387 ? 12.664 -28.75 -2.6 1 96.81 387 LEU A N 1
ATOM 3124 C CA . LEU A 1 387 ? 12.555 -27.375 -3.08 1 96.81 387 LEU A CA 1
ATOM 3125 C C . LEU A 1 387 ? 13.453 -26.453 -2.277 1 96.81 387 LEU A C 1
ATOM 3127 O O . LEU A 1 387 ? 13.289 -25.234 -2.326 1 96.81 387 LEU A O 1
ATOM 3131 N N . THR A 1 388 ? 14.344 -27 -1.484 1 94.62 388 THR A N 1
ATOM 3132 C CA . THR A 1 388 ? 15.242 -26.172 -0.685 1 94.62 388 THR A CA 1
ATOM 3133 C C . THR A 1 388 ? 15.969 -25.156 -1.562 1 94.62 388 THR A C 1
ATOM 3135 O O . THR A 1 388 ? 16.516 -25.516 -2.604 1 94.62 388 THR A O 1
ATOM 3138 N N . GLY A 1 389 ? 15.898 -23.953 -1.175 1 93.12 389 GLY A N 1
ATOM 3139 C CA . GLY A 1 389 ? 16.562 -22.891 -1.902 1 93.12 389 GLY A CA 1
ATOM 3140 C C . GLY A 1 389 ? 15.711 -22.281 -3 1 93.12 389 GLY A C 1
ATOM 3141 O O . GLY A 1 389 ? 16.078 -21.266 -3.596 1 93.12 389 GLY A O 1
ATOM 3142 N N . CYS A 1 390 ? 14.57 -22.875 -3.342 1 96.38 390 CYS A N 1
ATOM 3143 C CA . CYS A 1 390 ? 13.68 -22.359 -4.375 1 96.38 390 CYS A CA 1
ATOM 3144 C C . CYS A 1 390 ? 12.75 -21.297 -3.818 1 96.38 390 CYS A C 1
ATOM 3146 O O . CYS A 1 390 ? 12.406 -21.312 -2.635 1 96.38 390 CYS A O 1
ATOM 3148 N N . ASN A 1 391 ? 12.469 -20.266 -4.641 1 96.75 391 ASN A N 1
ATOM 3149 C CA . ASN A 1 391 ? 11.492 -19.234 -4.273 1 96.75 391 ASN A CA 1
ATOM 3150 C C . ASN A 1 391 ? 10.062 -19.703 -4.52 1 96.75 391 ASN A C 1
ATOM 3152 O O . ASN A 1 391 ? 9.422 -19.266 -5.477 1 96.75 391 ASN A O 1
ATOM 3156 N N . VAL A 1 392 ? 9.531 -20.594 -3.656 1 96.38 392 VAL A N 1
ATOM 3157 C CA . VAL A 1 392 ? 8.188 -21.141 -3.684 1 96.38 392 VAL A CA 1
ATOM 3158 C C . VAL A 1 392 ? 7.582 -21.109 -2.283 1 96.38 392 VAL A C 1
ATOM 3160 O O . VAL A 1 392 ? 8.289 -20.891 -1.299 1 96.38 392 VAL A O 1
ATOM 3163 N N . GLY A 1 393 ? 6.309 -21.188 -2.178 1 97 393 GLY A N 1
ATOM 3164 C CA . GLY A 1 393 ? 5.656 -21.344 -0.886 1 97 393 GLY A CA 1
ATOM 3165 C C . GLY A 1 393 ? 5.781 -20.109 -0.006 1 97 393 GLY A C 1
ATOM 3166 O O . GLY A 1 393 ? 6.004 -20.234 1.201 1 97 393 GLY A O 1
ATOM 3167 N N . LEU A 1 394 ? 5.816 -18.969 -0.574 1 96.88 394 LEU A N 1
ATOM 3168 C CA . LEU A 1 394 ? 5.805 -17.688 0.117 1 96.88 394 LEU A CA 1
ATOM 3169 C C . LEU A 1 394 ? 7.109 -17.469 0.869 1 96.88 394 LEU A C 1
ATOM 3171 O O . LEU A 1 394 ? 7.113 -16.875 1.952 1 96.88 394 LEU A O 1
ATOM 3175 N N . GLN A 1 395 ? 8.188 -18.078 0.286 1 96.38 395 GLN A N 1
ATOM 3176 C CA . GLN A 1 395 ? 9.492 -17.703 0.82 1 96.38 395 GLN A CA 1
ATOM 3177 C C . GLN A 1 395 ? 9.711 -16.188 0.688 1 96.38 395 GLN A C 1
ATOM 3179 O O . GLN A 1 395 ? 10.32 -15.57 1.562 1 96.38 395 GLN A O 1
ATOM 3184 N N . ASN A 1 396 ? 9.312 -15.672 -0.403 1 95.75 396 ASN A N 1
ATOM 3185 C CA . ASN A 1 396 ? 9.234 -14.25 -0.729 1 95.75 396 ASN A CA 1
ATOM 3186 C C . ASN A 1 396 ? 7.898 -13.898 -1.376 1 95.75 396 ASN A C 1
ATOM 3188 O O . ASN A 1 396 ? 7.258 -14.75 -1.996 1 95.75 396 ASN A O 1
ATOM 3192 N N . PHE A 1 397 ? 7.5 -12.656 -1.228 1 96.31 397 PHE A N 1
ATOM 3193 C CA . PHE A 1 397 ? 6.254 -12.211 -1.842 1 96.31 397 PHE A CA 1
ATOM 3194 C C . PHE A 1 397 ? 6.531 -11.492 -3.158 1 96.31 397 PHE A C 1
ATOM 3196 O O . PHE A 1 397 ? 5.91 -10.469 -3.457 1 96.31 397 PHE A O 1
ATOM 3203 N N . HIS A 1 398 ? 7.539 -11.93 -3.838 1 95.81 398 HIS A N 1
ATOM 3204 C CA . HIS A 1 398 ? 8 -11.414 -5.121 1 95.81 398 HIS A CA 1
ATOM 3205 C C . HIS A 1 398 ? 8.938 -12.406 -5.805 1 95.81 398 HIS A C 1
ATOM 3207 O O . HIS A 1 398 ? 9.477 -13.305 -5.156 1 95.81 398 HIS A O 1
ATOM 3213 N N . PRO A 1 399 ? 9.094 -12.297 -7.164 1 97.25 399 PRO A N 1
ATOM 3214 C CA . PRO A 1 399 ? 10.133 -13.094 -7.809 1 97.25 399 PRO A CA 1
ATOM 3215 C C . PRO A 1 399 ? 11.539 -12.742 -7.32 1 97.25 399 PRO A C 1
ATOM 3217 O O . PRO A 1 399 ? 11.734 -11.68 -6.723 1 97.25 399 PRO A O 1
ATOM 3220 N N . THR A 1 400 ? 12.461 -13.641 -7.473 1 97.44 400 THR A N 1
ATOM 3221 C CA . THR A 1 400 ? 13.852 -13.406 -7.09 1 97.44 400 THR A CA 1
ATOM 3222 C C . THR A 1 400 ? 14.773 -13.555 -8.297 1 97.44 400 THR A C 1
ATOM 3224 O O . THR A 1 400 ? 14.398 -14.156 -9.305 1 97.44 400 THR A O 1
ATOM 3227 N N . PRO A 1 401 ? 15.953 -12.945 -8.203 1 97.38 401 PRO A N 1
ATOM 3228 C CA . PRO A 1 401 ? 16.891 -13.008 -9.32 1 97.38 401 PRO A CA 1
ATOM 3229 C C . PRO A 1 401 ? 17.234 -14.445 -9.719 1 97.38 401 PRO A C 1
ATOM 3231 O O . PRO A 1 401 ? 17.344 -15.32 -8.859 1 97.38 401 PRO A O 1
ATOM 3234 N N . ILE A 1 402 ? 17.453 -14.672 -11.023 1 97.5 402 ILE A N 1
ATOM 3235 C CA . ILE A 1 402 ? 17.719 -16 -11.562 1 97.5 402 ILE A CA 1
ATOM 3236 C C . ILE A 1 402 ? 19.016 -15.992 -12.352 1 97.5 402 ILE A C 1
ATOM 3238 O O . ILE A 1 402 ? 19.391 -17 -12.961 1 97.5 402 ILE A O 1
ATOM 3242 N N . THR A 1 403 ? 19.781 -14.938 -12.312 1 95.56 403 THR A N 1
ATOM 3243 C CA . THR A 1 403 ? 20.891 -14.781 -13.25 1 95.56 403 THR A CA 1
ATOM 3244 C C . THR A 1 403 ? 22.219 -15.102 -12.586 1 95.56 403 THR A C 1
ATOM 3246 O O . THR A 1 403 ? 23.266 -15.148 -13.25 1 95.56 403 THR A O 1
ATOM 3249 N N . GLN A 1 404 ? 22.156 -15.367 -11.281 1 90.38 404 GLN A N 1
ATOM 3250 C CA . GLN A 1 404 ? 23.422 -15.398 -10.539 1 90.38 404 GLN A CA 1
ATOM 3251 C C . GLN A 1 404 ? 24 -16.812 -10.516 1 90.38 404 GLN A C 1
ATOM 3253 O O . GLN A 1 404 ? 25.156 -17 -10.117 1 90.38 404 GLN A O 1
ATOM 3258 N N . ASN A 1 405 ? 23.188 -17.828 -10.93 1 87.5 405 ASN A N 1
ATOM 3259 C CA . ASN A 1 405 ? 23.625 -19.203 -10.766 1 87.5 405 ASN A CA 1
ATOM 3260 C C . ASN A 1 405 ? 24.266 -19.734 -12.039 1 87.5 405 ASN A C 1
ATOM 3262 O O . ASN A 1 405 ? 23.656 -20.5 -12.789 1 87.5 405 ASN A O 1
ATOM 3266 N N . GLY A 1 406 ? 25.656 -19.547 -12.18 1 89.56 406 GLY A N 1
ATOM 3267 C CA . GLY A 1 406 ? 26.359 -20.031 -13.344 1 89.56 406 GLY A CA 1
ATOM 3268 C C . GLY A 1 406 ? 26.672 -21.516 -13.281 1 89.56 406 GLY A C 1
ATOM 3269 O O . GLY A 1 406 ? 26.812 -22.078 -12.195 1 89.56 406 GLY A O 1
ATOM 3270 N N . ASN A 1 407 ? 26.672 -22.156 -14.445 1 93 407 ASN A N 1
ATOM 3271 C CA . ASN A 1 407 ? 27.031 -23.562 -14.602 1 93 407 ASN A CA 1
ATOM 3272 C C . ASN A 1 407 ? 26.094 -24.469 -13.836 1 93 407 ASN A C 1
ATOM 3274 O O . ASN A 1 407 ? 26.516 -25.438 -13.219 1 93 407 ASN A O 1
ATOM 3278 N N . ARG A 1 408 ? 24.906 -24.016 -13.852 1 93.69 408 ARG A N 1
ATOM 3279 C CA . ARG A 1 408 ? 23.891 -24.781 -13.141 1 93.69 408 ARG A CA 1
ATOM 3280 C C . ARG A 1 408 ? 22.562 -24.75 -13.883 1 93.69 408 ARG A C 1
ATOM 3282 O O . ARG A 1 408 ? 22.125 -23.688 -14.328 1 93.69 408 ARG A O 1
ATOM 3289 N N . LEU A 1 409 ? 22.016 -25.969 -14.039 1 96.5 409 LEU A N 1
ATOM 3290 C CA . LEU A 1 409 ? 20.703 -26.125 -14.641 1 96.5 409 LEU A CA 1
ATOM 3291 C C . LEU A 1 409 ? 19.609 -25.969 -13.578 1 96.5 409 LEU A C 1
ATOM 3293 O O . LEU A 1 409 ? 19.688 -26.594 -12.516 1 96.5 409 LEU A O 1
ATOM 3297 N N . SER A 1 410 ? 18.625 -25.047 -13.859 1 97 410 SER A N 1
ATOM 3298 C CA . SER A 1 410 ? 17.516 -24.875 -12.922 1 97 410 SER A CA 1
ATOM 3299 C C . SER A 1 410 ? 16.5 -26 -13.07 1 97 410 SER A C 1
ATOM 3301 O O . SER A 1 410 ? 16.141 -26.375 -14.188 1 97 410 SER A O 1
ATOM 3303 N N . GLY A 1 411 ? 16.094 -26.578 -11.961 1 96.69 411 GLY A N 1
ATOM 3304 C CA . GLY A 1 411 ? 15.078 -27.625 -11.945 1 96.69 411 GLY A CA 1
ATOM 3305 C C . GLY A 1 411 ? 13.703 -27.109 -11.562 1 96.69 411 GLY A C 1
ATOM 3306 O O . GLY A 1 411 ? 13.438 -25.906 -11.641 1 96.69 411 GLY A O 1
ATOM 3307 N N . GLN A 1 412 ? 12.828 -28.062 -11.242 1 96.44 412 GLN A N 1
ATOM 3308 C CA . GLN A 1 412 ? 11.469 -27.734 -10.836 1 96.44 412 GLN A CA 1
ATOM 3309 C C . GLN A 1 412 ? 11.469 -26.812 -9.617 1 96.44 412 GLN A C 1
ATOM 3311 O O . GLN A 1 412 ? 12.148 -27.094 -8.625 1 96.44 412 GLN A O 1
ATOM 3316 N N . GLY A 1 413 ? 10.727 -25.688 -9.742 1 95.06 413 GLY A N 1
ATOM 3317 C CA . GLY A 1 413 ? 10.648 -24.719 -8.648 1 95.06 413 GLY A CA 1
ATOM 3318 C C . GLY A 1 413 ? 11.812 -23.75 -8.625 1 95.06 413 GLY A C 1
ATOM 3319 O O . GLY A 1 413 ? 11.758 -22.734 -7.922 1 95.06 413 GLY A O 1
ATOM 3320 N N . GLY A 1 414 ? 12.836 -24 -9.367 1 95.19 414 GLY A N 1
ATOM 3321 C CA . GLY A 1 414 ? 14.055 -23.219 -9.32 1 95.19 414 GLY A CA 1
ATOM 3322 C C . GLY A 1 414 ? 14.062 -22.078 -10.32 1 95.19 414 GLY A C 1
ATOM 3323 O O . GLY A 1 414 ? 15.133 -21.641 -10.766 1 95.19 414 GLY A O 1
ATOM 3324 N N . LEU A 1 415 ? 12.938 -21.594 -10.68 1 96.31 415 LEU A N 1
ATOM 3325 C CA . LEU A 1 415 ? 12.867 -20.594 -11.75 1 96.31 415 LEU A CA 1
ATOM 3326 C C . LEU A 1 415 ? 12.609 -19.203 -11.18 1 96.31 415 LEU A C 1
ATOM 3328 O O . LEU A 1 415 ? 12.039 -18.344 -11.867 1 96.31 415 LEU A O 1
ATOM 3332 N N . GLY A 1 416 ? 12.914 -18.984 -9.883 1 97.31 416 GLY A N 1
ATOM 3333 C CA . GLY A 1 416 ? 12.844 -17.672 -9.281 1 97.31 416 GLY A CA 1
ATOM 3334 C C . GLY A 1 416 ? 11.43 -17.25 -8.914 1 97.31 416 GLY A C 1
ATOM 3335 O O . GLY A 1 416 ? 11.148 -16.062 -8.758 1 97.31 416 GLY A O 1
ATOM 3336 N N . GLY A 1 417 ? 10.523 -18.219 -8.875 1 97.5 417 GLY A N 1
ATOM 3337 C CA . GLY A 1 417 ? 9.148 -17.938 -8.508 1 97.5 417 GLY A CA 1
ATOM 3338 C C . GLY A 1 417 ? 8.203 -17.922 -9.703 1 97.5 417 GLY A C 1
ATOM 3339 O O . GLY A 1 417 ? 7.211 -17.203 -9.703 1 97.5 417 GLY A O 1
ATOM 3340 N N . ALA A 1 418 ? 8.539 -18.688 -10.711 1 97.94 418 ALA A N 1
ATOM 3341 C CA . ALA A 1 418 ? 7.719 -18.75 -11.922 1 97.94 418 ALA A CA 1
ATOM 3342 C C . ALA A 1 418 ? 7.441 -20.203 -12.312 1 97.94 418 ALA A C 1
ATOM 3344 O O . ALA A 1 418 ? 8.289 -21.078 -12.133 1 97.94 418 ALA A O 1
ATOM 3345 N N . TYR A 1 419 ? 6.219 -20.375 -12.883 1 98.19 419 TYR A N 1
ATOM 3346 C CA . TYR A 1 419 ? 5.98 -21.578 -13.664 1 98.19 419 TYR A CA 1
ATOM 3347 C C . TYR A 1 419 ? 6.824 -21.578 -14.938 1 98.19 419 TYR A C 1
ATOM 3349 O O . TYR A 1 419 ? 7.516 -20.609 -15.227 1 98.19 419 TYR A O 1
ATOM 3357 N N . GLU A 1 420 ? 6.777 -22.703 -15.57 1 97.56 420 GLU A N 1
ATOM 3358 C CA . GLU A 1 420 ? 7.434 -22.844 -16.859 1 97.56 420 GLU A CA 1
ATOM 3359 C C . GLU A 1 420 ? 6.434 -23.219 -17.953 1 97.56 420 GLU A C 1
ATOM 3361 O O . GLU A 1 420 ? 5.723 -24.219 -17.844 1 97.56 420 GLU A O 1
ATOM 3366 N N . TRP A 1 421 ? 6.422 -22.359 -19.031 1 98.25 421 TRP A N 1
ATOM 3367 C CA . TRP A 1 421 ? 5.602 -22.703 -20.188 1 98.25 421 TRP A CA 1
ATOM 3368 C C . TRP A 1 421 ? 6.145 -23.938 -20.891 1 98.25 421 TRP A C 1
ATOM 3370 O O . TRP A 1 421 ? 7.359 -24.094 -21.047 1 98.25 421 TRP A O 1
ATOM 3380 N N . THR A 1 422 ? 5.27 -24.75 -21.328 1 98.62 422 THR A N 1
ATOM 3381 C CA . THR A 1 422 ? 5.574 -25.734 -22.359 1 98.62 422 THR A CA 1
ATOM 3382 C C . THR A 1 422 ? 4.891 -25.375 -23.672 1 98.62 422 THR A C 1
ATOM 3384 O O . THR A 1 422 ? 4.191 -24.359 -23.75 1 98.62 422 THR A O 1
ATOM 3387 N N . SER A 1 423 ? 5.152 -26.156 -24.672 1 98.31 423 SER A N 1
ATOM 3388 C CA . SER A 1 423 ? 4.449 -25.969 -25.938 1 98.31 423 SER A CA 1
ATOM 3389 C C . SER A 1 423 ? 3.385 -27.031 -26.141 1 98.31 423 SER A C 1
ATOM 3391 O O . SER A 1 423 ? 2.861 -27.188 -27.25 1 98.31 423 SER A O 1
ATOM 3393 N N . SER A 1 424 ? 3.066 -27.797 -25.109 1 98.31 424 SER A N 1
ATOM 3394 C CA . SER A 1 424 ? 2.09 -28.875 -25.219 1 98.31 424 SER A CA 1
ATOM 3395 C C . SER A 1 424 ? 0.687 -28.391 -24.875 1 98.31 424 SER A C 1
ATOM 3397 O O . SER A 1 424 ? 0.493 -27.688 -23.875 1 98.31 424 SER A O 1
ATOM 3399 N N . LEU A 1 425 ? -0.238 -28.766 -25.688 1 97.69 425 LEU A N 1
ATOM 3400 C CA . LEU A 1 425 ? -1.645 -28.531 -25.391 1 97.69 425 LEU A CA 1
ATOM 3401 C C . LEU A 1 425 ? -2.098 -29.359 -24.203 1 97.69 425 LEU A C 1
ATOM 3403 O O . LEU A 1 425 ? -1.608 -30.484 -24 1 97.69 425 LEU A O 1
ATOM 3407 N N . PHE A 1 426 ? -2.998 -28.781 -23.453 1 97.69 426 PHE A N 1
ATOM 3408 C CA . PHE A 1 426 ? -3.633 -29.578 -22.406 1 97.69 426 PHE A CA 1
ATOM 3409 C C . PHE A 1 426 ? -4.59 -30.609 -23.016 1 97.69 426 PHE A C 1
ATOM 3411 O O . PHE A 1 426 ? -5.691 -30.25 -23.438 1 97.69 426 PHE A O 1
ATOM 3418 N N . GLU A 1 427 ? -4.152 -31.828 -23.031 1 96.81 427 GLU A N 1
ATOM 3419 C CA . GLU A 1 427 ? -4.883 -32.938 -23.625 1 96.81 427 GLU A CA 1
ATOM 3420 C C . GLU A 1 427 ? -4.844 -34.156 -22.719 1 96.81 427 GLU A C 1
ATOM 3422 O O . GLU A 1 427 ? -3.988 -34.25 -21.828 1 96.81 427 GLU A O 1
ATOM 3427 N N . PRO A 1 428 ? -5.809 -35.062 -22.922 1 95.25 428 PRO A N 1
ATOM 3428 C CA . PRO A 1 428 ? -5.816 -36.281 -22.094 1 95.25 428 PRO A CA 1
ATOM 3429 C C . PRO A 1 428 ? -4.527 -37.094 -22.219 1 95.25 428 PRO A C 1
ATOM 3431 O O . PRO A 1 428 ? -4.078 -37.375 -23.344 1 95.25 428 PRO A O 1
ATOM 3434 N N . GLN A 1 429 ? -3.914 -37.375 -21.125 1 92.12 429 GLN A N 1
ATOM 3435 C CA . GLN A 1 429 ? -2.801 -38.344 -21.094 1 92.12 429 GLN A CA 1
ATOM 3436 C C . GLN A 1 429 ? -3.289 -39.75 -21.281 1 92.12 429 GLN A C 1
ATOM 3438 O O . GLN A 1 429 ? -4.496 -40.031 -21.281 1 92.12 429 GLN A O 1
ATOM 3443 N N . PRO A 1 430 ? -2.352 -40.719 -21.453 1 91.56 430 PRO A N 1
ATOM 3444 C CA . PRO A 1 430 ? -2.789 -42.094 -21.656 1 91.56 430 PRO A CA 1
ATOM 3445 C C . PRO A 1 430 ? -3.676 -42.594 -20.516 1 91.56 430 PRO A C 1
ATOM 3447 O O . PRO A 1 430 ? -3.326 -42.438 -19.344 1 91.56 430 PRO A O 1
ATOM 3450 N N . ASN A 1 431 ? -4.84 -43.156 -20.844 1 92.38 431 ASN A N 1
ATOM 3451 C CA . ASN A 1 431 ? -5.797 -43.75 -19.922 1 92.38 431 ASN A CA 1
ATOM 3452 C C . ASN A 1 431 ? -6.453 -42.688 -19.031 1 92.38 431 ASN A C 1
ATOM 3454 O O . ASN A 1 431 ? -6.906 -43.031 -17.922 1 92.38 431 ASN A O 1
ATOM 3458 N N . PHE A 1 432 ? -6.422 -41.5 -19.469 1 95 432 PHE A N 1
ATOM 3459 C CA . PHE A 1 432 ? -7.039 -40.406 -18.719 1 95 432 PHE A CA 1
ATOM 3460 C C . PHE A 1 432 ? -8.523 -40.688 -18.5 1 95 432 PHE A C 1
ATOM 3462 O O . PHE A 1 432 ? -9.234 -41.094 -19.406 1 95 432 PHE A O 1
ATOM 3469 N N . LYS A 1 433 ? -9.008 -40.531 -17.297 1 95.25 433 LYS A N 1
ATOM 3470 C CA . LYS A 1 433 ? -10.406 -40.531 -16.891 1 95.25 433 LYS A CA 1
ATOM 3471 C C . LYS A 1 433 ? -10.695 -39.406 -15.906 1 95.25 433 LYS A C 1
ATOM 3473 O O . LYS A 1 433 ? -10.031 -39.281 -14.875 1 95.25 433 LYS A O 1
ATOM 3478 N N . PRO A 1 434 ? -11.68 -38.531 -16.281 1 95.5 434 PRO A N 1
ATOM 3479 C CA . PRO A 1 434 ? -12.039 -37.5 -15.305 1 95.5 434 PRO A CA 1
ATOM 3480 C C . PRO A 1 434 ? -12.422 -38.094 -13.953 1 95.5 434 PRO A C 1
ATOM 3482 O O . PRO A 1 434 ? -13.031 -39.156 -13.891 1 95.5 434 PRO A O 1
ATOM 3485 N N . MET A 1 435 ? -12.086 -37.344 -12.867 1 94.94 435 MET A N 1
ATOM 3486 C CA . MET A 1 435 ? -12.453 -37.812 -11.523 1 94.94 435 MET A CA 1
ATOM 3487 C C . MET A 1 435 ? -13.969 -37.906 -11.391 1 94.94 435 MET A C 1
ATOM 3489 O O . MET A 1 435 ? -14.703 -37.031 -11.844 1 94.94 435 MET A O 1
ATOM 3493 N N . ASP A 1 436 ? -14.438 -38.938 -10.742 1 94.81 436 ASP A N 1
ATOM 3494 C CA . ASP A 1 436 ? -15.867 -39.094 -10.5 1 94.81 436 ASP A CA 1
ATOM 3495 C C . ASP A 1 436 ? 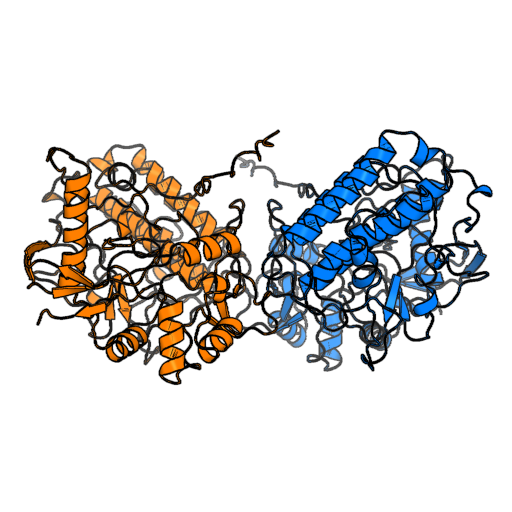-16.406 -38 -9.594 1 94.81 436 ASP A C 1
ATOM 3497 O O . ASP A 1 436 ? -17.5 -37.5 -9.812 1 94.81 436 ASP A O 1
ATOM 3501 N N . ILE A 1 437 ? -15.648 -37.625 -8.602 1 93.69 437 ILE A N 1
ATOM 3502 C CA . ILE A 1 437 ? -16.125 -36.75 -7.539 1 93.69 437 ILE A CA 1
ATOM 3503 C C . ILE A 1 437 ? -15.953 -35.281 -7.957 1 93.69 437 ILE A C 1
ATOM 3505 O O . ILE A 1 437 ? -16.5 -34.375 -7.32 1 93.69 437 ILE A O 1
ATOM 3509 N N . TYR A 1 438 ? -15.148 -34.969 -8.969 1 93.56 438 TYR A N 1
ATOM 3510 C CA . TYR A 1 438 ? -14.883 -33.656 -9.5 1 93.56 438 TYR A CA 1
ATOM 3511 C C . TYR A 1 438 ? -14.562 -33.719 -10.984 1 93.56 438 TYR A C 1
ATOM 3513 O O . TYR A 1 438 ? -13.453 -33.375 -11.406 1 93.56 438 TYR A O 1
ATOM 3521 N N . PRO A 1 439 ? -15.516 -34.031 -11.844 1 91 439 PRO A N 1
ATOM 3522 C CA . PRO A 1 439 ? -15.281 -34.312 -13.266 1 91 439 PRO A CA 1
ATOM 3523 C C . PRO A 1 439 ? -14.812 -33.062 -14.023 1 91 439 PRO A C 1
ATOM 3525 O O . PRO A 1 439 ? -14.141 -33.188 -15.055 1 91 439 PRO A O 1
ATOM 3528 N N . GLY A 1 440 ? -15.094 -31.953 -13.586 1 90.31 440 GLY A N 1
ATOM 3529 C CA . GLY A 1 440 ? -14.789 -30.719 -14.297 1 90.31 440 GLY A CA 1
ATOM 3530 C C . GLY A 1 440 ? -13.406 -30.188 -13.984 1 90.31 440 GLY A C 1
ATOM 3531 O O . GLY A 1 440 ? -13.031 -29.109 -14.453 1 90.31 440 GLY A O 1
ATOM 3532 N N . TYR A 1 441 ? -12.641 -30.922 -13.203 1 94.31 441 TYR A N 1
ATOM 3533 C CA . TYR A 1 441 ? -11.328 -30.422 -12.844 1 94.31 441 TYR A CA 1
ATOM 3534 C C . TYR A 1 441 ? -10.469 -30.203 -14.086 1 94.31 441 TYR A C 1
ATOM 3536 O O . TYR A 1 441 ? -9.922 -29.109 -14.281 1 94.31 441 TYR A O 1
ATOM 3544 N N . SER A 1 442 ? -10.328 -31.234 -14.984 1 94.75 442 SER A N 1
ATOM 3545 C CA . SER A 1 442 ? -9.422 -31.172 -16.125 1 94.75 442 SER A CA 1
ATOM 3546 C C . SER A 1 442 ? -10.188 -31.156 -17.438 1 94.75 442 SER A C 1
ATOM 3548 O O . SER A 1 442 ? -9.898 -30.359 -18.328 1 94.75 442 SER A O 1
ATOM 3550 N N . ALA A 1 443 ? -11.188 -31.938 -17.578 1 93.31 443 ALA A N 1
ATOM 3551 C CA . ALA A 1 443 ? -11.812 -32.281 -18.844 1 93.31 443 ALA A CA 1
ATOM 3552 C C . ALA A 1 443 ? -12.336 -31.047 -19.562 1 93.31 443 ALA A C 1
ATOM 3554 O O . ALA A 1 443 ? -12.242 -30.938 -20.797 1 93.31 443 ALA A O 1
ATOM 3555 N N . ASP A 1 444 ? -12.852 -30.125 -18.859 1 91.31 444 ASP A N 1
ATOM 3556 C CA . ASP A 1 444 ? -13.461 -28.922 -19.438 1 91.31 444 ASP A CA 1
ATOM 3557 C C . ASP A 1 444 ? -12.422 -28.078 -20.172 1 91.31 444 ASP A C 1
ATOM 3559 O O . ASP A 1 444 ? -12.781 -27.25 -21.016 1 91.31 444 ASP A O 1
ATOM 3563 N N . PHE A 1 445 ? -11.18 -28.281 -19.875 1 94 445 PHE A N 1
ATOM 3564 C CA . PHE A 1 445 ? -10.141 -27.391 -20.375 1 94 445 PHE A CA 1
ATOM 3565 C C . PHE A 1 445 ? -9.305 -28.078 -21.453 1 94 445 PHE A C 1
ATOM 3567 O O . PHE A 1 445 ? -8.32 -27.516 -21.938 1 94 445 PHE A O 1
ATOM 3574 N N . MET A 1 446 ? -9.594 -29.344 -21.703 1 94.81 446 MET A N 1
ATOM 3575 C CA . MET A 1 446 ? -9.008 -30.062 -22.828 1 94.81 446 MET A CA 1
ATOM 3576 C C . MET A 1 446 ? -9.734 -29.734 -24.125 1 94.81 446 MET A C 1
ATOM 3578 O O . MET A 1 446 ? -10.375 -30.594 -24.734 1 94.81 446 MET A O 1
ATOM 3582 N N . ASP A 1 447 ? -9.578 -28.469 -24.562 1 92.19 447 ASP A N 1
ATOM 3583 C CA . ASP A 1 447 ? -10.391 -27.859 -25.609 1 92.19 447 ASP A CA 1
ATOM 3584 C C . ASP A 1 447 ? -9.516 -27.312 -26.734 1 92.19 447 ASP A C 1
ATOM 3586 O O . ASP A 1 447 ? -10.008 -26.578 -27.609 1 92.19 447 ASP A O 1
ATOM 3590 N N . GLY A 1 448 ? -8.258 -27.547 -26.672 1 92.88 448 GLY A N 1
ATOM 3591 C CA . GLY A 1 448 ? -7.344 -27.062 -27.703 1 92.88 448 GLY A CA 1
ATOM 3592 C C . GLY A 1 448 ? -6.918 -25.625 -27.5 1 92.88 448 GLY A C 1
ATOM 3593 O O . GLY A 1 448 ? -6.188 -25.062 -28.328 1 92.88 448 GLY A O 1
ATOM 3594 N N . LYS A 1 449 ? -7.293 -25.031 -26.406 1 93.25 449 LYS A N 1
ATOM 3595 C CA . LYS A 1 449 ? -6.996 -23.609 -26.203 1 93.25 449 LYS A CA 1
ATOM 3596 C C . LYS A 1 449 ? -6.051 -23.422 -25.016 1 93.25 449 LYS A C 1
ATOM 3598 O O . LYS A 1 449 ? -5.441 -22.359 -24.859 1 93.25 449 LYS A O 1
ATOM 3603 N N . HIS A 1 450 ? -5.949 -24.406 -24.203 1 96.81 450 HIS A N 1
ATOM 3604 C CA . HIS A 1 450 ? -5.125 -24.328 -23 1 96.81 450 HIS A CA 1
ATOM 3605 C C . HIS A 1 450 ? -3.775 -25 -23.203 1 96.81 450 HIS A C 1
ATOM 3607 O O . HIS A 1 450 ? -3.691 -26.047 -23.875 1 96.81 450 HIS A O 1
ATOM 3613 N N . ILE A 1 451 ? -2.75 -24.359 -22.688 1 98 451 ILE A N 1
ATOM 3614 C CA . ILE A 1 451 ? -1.385 -24.875 -22.766 1 98 451 ILE A CA 1
ATOM 3615 C C . ILE A 1 451 ? -0.925 -25.312 -21.375 1 98 451 ILE A C 1
ATOM 3617 O O . ILE A 1 451 ? -1.192 -24.641 -20.375 1 98 451 ILE A O 1
ATOM 3621 N N . LEU A 1 452 ? -0.173 -26.406 -21.375 1 98.12 452 LEU A N 1
ATOM 3622 C CA . LEU A 1 452 ? 0.31 -26.969 -20.109 1 98.12 452 LEU A CA 1
ATOM 3623 C C . LEU A 1 452 ? 1.474 -26.156 -19.562 1 98.12 452 LEU A C 1
ATOM 3625 O O . LEU A 1 452 ? 2.33 -25.688 -20.328 1 98.12 452 LEU A O 1
ATOM 3629 N N . VAL A 1 453 ? 1.502 -25.984 -18.25 1 97.88 453 VAL A N 1
ATOM 3630 C CA . VAL A 1 453 ? 2.623 -25.375 -17.547 1 97.88 453 VAL A CA 1
ATOM 3631 C C . VAL A 1 453 ? 3.045 -26.25 -16.375 1 97.88 453 VAL A C 1
ATOM 3633 O O . VAL A 1 453 ? 2.227 -26.984 -15.82 1 97.88 453 VAL A O 1
ATOM 3636 N N . VAL A 1 454 ? 4.336 -26.234 -16.016 1 97.94 454 VAL A N 1
ATOM 3637 C CA . VAL A 1 454 ? 4.855 -27.062 -14.938 1 97.94 454 VAL A CA 1
ATOM 3638 C C . VAL A 1 454 ? 5.594 -26.188 -13.922 1 97.94 454 VAL A C 1
ATOM 3640 O O . VAL A 1 454 ? 5.961 -25.047 -14.219 1 97.94 454 VAL A O 1
ATOM 3643 N N . GLY A 1 455 ? 5.762 -26.734 -12.742 1 96.69 455 GLY A N 1
ATOM 3644 C CA . GLY A 1 455 ? 6.41 -26 -11.656 1 96.69 455 GLY A CA 1
ATOM 3645 C C . GLY A 1 455 ? 5.434 -25.234 -10.781 1 96.69 455 GLY A C 1
ATOM 3646 O O . GLY A 1 455 ? 4.422 -25.781 -10.344 1 96.69 455 GLY A O 1
ATOM 3647 N N . GLY A 1 456 ? 5.875 -23.984 -10.469 1 96.75 456 GLY A N 1
ATOM 3648 C CA . GLY A 1 456 ? 5.051 -23.172 -9.594 1 96.75 456 GLY A CA 1
ATOM 3649 C C . GLY A 1 456 ? 5.625 -21.781 -9.359 1 96.75 456 GLY A C 1
ATOM 3650 O O . GLY A 1 456 ? 6.836 -21.578 -9.461 1 96.75 456 GLY A O 1
ATOM 3651 N N . SER A 1 457 ? 4.75 -20.891 -9.078 1 97.5 457 SER A N 1
ATOM 3652 C CA . SER A 1 457 ? 5.152 -19.531 -8.734 1 97.5 457 SER A CA 1
ATOM 3653 C C . SER A 1 457 ? 5.637 -19.438 -7.289 1 97.5 457 SER A C 1
ATOM 3655 O O . SER A 1 457 ? 5.633 -20.438 -6.566 1 97.5 457 SER A O 1
ATOM 3657 N N . TRP A 1 458 ? 6.055 -18.234 -6.91 1 97.5 458 TRP A N 1
ATOM 3658 C CA . TRP A 1 458 ? 6.535 -18.031 -5.551 1 97.5 458 TRP A CA 1
ATOM 3659 C C . TRP A 1 458 ? 5.402 -18.172 -4.539 1 97.5 458 TRP A C 1
ATOM 3661 O O . TRP A 1 458 ? 5.648 -18.328 -3.342 1 97.5 458 TRP A O 1
ATOM 3671 N N . ALA A 1 459 ? 4.152 -18.219 -5.02 1 97.19 459 ALA A N 1
ATOM 3672 C CA . ALA A 1 459 ? 3.004 -18.203 -4.117 1 97.19 459 ALA A CA 1
ATOM 3673 C C . ALA A 1 459 ? 2.395 -19.594 -3.975 1 97.19 459 ALA A C 1
ATOM 3675 O O . ALA A 1 459 ? 1.546 -19.828 -3.109 1 97.19 459 ALA A O 1
ATOM 3676 N N . LEU A 1 460 ? 2.781 -20.5 -4.781 1 98 460 LEU A N 1
ATOM 3677 C CA . LEU A 1 460 ? 2.131 -21.797 -4.805 1 98 460 LEU A CA 1
ATOM 3678 C C . LEU A 1 460 ? 2.607 -22.672 -3.643 1 98 460 LEU A C 1
ATOM 3680 O O . LEU A 1 460 ? 3.805 -22.703 -3.348 1 98 460 LEU A O 1
ATOM 3684 N N . HIS A 1 461 ? 1.711 -23.312 -2.998 1 98.38 461 HIS A N 1
ATOM 3685 C CA . HIS A 1 461 ? 2.037 -24.203 -1.896 1 98.38 461 HIS A CA 1
ATOM 3686 C C . HIS A 1 461 ? 2.977 -25.328 -2.354 1 98.38 461 HIS A C 1
ATOM 3688 O O . HIS A 1 461 ? 2.756 -25.938 -3.4 1 98.38 461 HIS A O 1
ATOM 3694 N N . PRO A 1 462 ? 3.945 -25.734 -1.557 1 98.25 462 PRO A N 1
ATOM 3695 C CA . PRO A 1 462 ? 4.957 -26.703 -1.971 1 98.25 462 PRO A CA 1
ATOM 3696 C C . PRO A 1 462 ? 4.379 -28.094 -2.189 1 98.25 462 PRO A C 1
ATOM 3698 O O . PRO A 1 462 ? 4.895 -28.859 -3.008 1 98.25 462 PRO A O 1
ATOM 3701 N N . ARG A 1 463 ? 3.322 -28.422 -1.531 1 97.69 463 ARG A N 1
ATOM 3702 C CA . ARG A 1 463 ? 2.678 -29.719 -1.758 1 97.69 463 ARG A CA 1
ATOM 3703 C C . ARG A 1 463 ? 2.207 -29.844 -3.201 1 97.69 463 ARG A C 1
ATOM 3705 O O . ARG A 1 463 ? 2.047 -30.953 -3.711 1 97.69 463 ARG A O 1
ATOM 3712 N N . ILE A 1 464 ? 2.029 -28.734 -3.809 1 98.31 464 ILE A N 1
ATOM 3713 C CA . ILE A 1 464 ? 1.581 -28.703 -5.195 1 98.31 464 ILE A CA 1
ATOM 3714 C C . ILE A 1 464 ? 2.775 -28.469 -6.121 1 98.31 464 ILE A C 1
ATOM 3716 O O . ILE A 1 464 ? 3.045 -29.266 -7.016 1 98.31 464 ILE A O 1
ATOM 3720 N N . SER A 1 465 ? 3.545 -27.438 -5.836 1 97.69 465 SER A N 1
ATOM 3721 C CA . SER A 1 465 ? 4.648 -27.047 -6.707 1 97.69 465 SER A CA 1
ATOM 3722 C C . SER A 1 465 ? 5.766 -28.094 -6.684 1 97.69 465 SER A C 1
ATOM 3724 O O . SER A 1 465 ? 6.539 -28.203 -7.637 1 97.69 465 SER A O 1
ATOM 3726 N N . GLY A 1 466 ? 5.812 -28.828 -5.613 1 97.69 466 GLY A N 1
ATOM 3727 C CA . GLY A 1 466 ? 6.859 -29.828 -5.484 1 97.69 466 GLY A CA 1
ATOM 3728 C C . GLY A 1 466 ? 6.469 -31.172 -6.059 1 97.69 466 GLY A C 1
ATOM 3729 O O . GLY A 1 466 ? 7.305 -32.062 -6.168 1 97.69 466 GLY A O 1
ATOM 3730 N N . LYS A 1 467 ? 5.227 -31.328 -6.355 1 97.56 467 LYS A N 1
ATOM 3731 C CA . LYS A 1 467 ? 4.75 -32.562 -6.941 1 97.56 467 LYS A CA 1
ATOM 3732 C C . LYS A 1 467 ? 5.207 -32.719 -8.391 1 97.56 467 LYS A C 1
ATOM 3734 O O . LYS A 1 467 ? 4.848 -31.906 -9.242 1 97.56 467 LYS A O 1
ATOM 3739 N N . LYS A 1 468 ? 5.922 -33.75 -8.648 1 96.31 468 LYS A N 1
ATOM 3740 C CA . LYS A 1 468 ? 6.57 -33.938 -9.945 1 96.31 468 LYS A CA 1
ATOM 3741 C C . LYS A 1 468 ? 5.539 -34.125 -11.055 1 96.31 468 LYS A C 1
ATOM 3743 O O . LYS A 1 468 ? 5.832 -33.875 -12.227 1 96.31 468 LYS A O 1
ATOM 3748 N N . THR A 1 469 ? 4.32 -34.5 -10.695 1 96.06 469 THR A N 1
ATOM 3749 C CA . THR A 1 469 ? 3.309 -34.812 -11.695 1 96.06 469 THR A CA 1
ATOM 3750 C C . THR A 1 469 ? 2.336 -33.656 -11.867 1 96.06 469 THR A C 1
ATOM 3752 O O . THR A 1 469 ? 1.497 -33.656 -12.773 1 96.06 469 THR A O 1
ATOM 3755 N N . PHE A 1 470 ? 2.414 -32.625 -11.031 1 97.38 470 PHE A N 1
ATOM 3756 C CA . PHE A 1 470 ? 1.435 -31.547 -11.07 1 97.38 470 PHE A CA 1
ATOM 3757 C C . PHE A 1 470 ? 1.463 -30.828 -12.414 1 97.38 470 PHE A C 1
ATOM 3759 O O . PHE A 1 470 ? 2.537 -30.547 -12.953 1 97.38 470 PHE A O 1
ATOM 3766 N N . LEU A 1 471 ? 0.287 -30.594 -12.938 1 97.38 471 LEU A N 1
ATOM 3767 C CA . LEU A 1 471 ? 0.085 -29.812 -14.156 1 97.38 471 LEU A CA 1
ATOM 3768 C C . LEU A 1 471 ? -0.859 -28.641 -13.914 1 97.38 471 LEU A C 1
ATOM 3770 O O . LEU A 1 471 ? -1.889 -28.797 -13.25 1 97.38 471 LEU A O 1
ATOM 3774 N N . ASN A 1 472 ? -0.493 -27.484 -14.312 1 97.25 472 ASN A N 1
ATOM 3775 C CA . ASN A 1 472 ? -1.396 -26.344 -14.477 1 97.25 472 ASN A CA 1
ATOM 3776 C C . ASN A 1 472 ? -1.562 -25.969 -15.945 1 97.25 472 ASN A C 1
ATOM 3778 O O . ASN A 1 472 ? -0.918 -26.562 -16.812 1 97.25 472 ASN A O 1
ATOM 3782 N N . TRP A 1 473 ? -2.527 -25.188 -16.281 1 97.31 473 TRP A N 1
ATOM 3783 C CA . TRP A 1 473 ? -2.82 -24.844 -17.672 1 97.31 473 TRP A CA 1
ATOM 3784 C C . TRP A 1 473 ? -3.441 -23.453 -17.766 1 97.31 473 TRP A C 1
ATOM 3786 O O . TRP A 1 473 ? -4.141 -23.016 -16.844 1 97.31 473 TRP A O 1
ATOM 3796 N N . TRP A 1 474 ? -3.141 -22.75 -18.812 1 95.81 474 TRP A N 1
ATOM 3797 C CA . TRP A 1 474 ? -3.699 -21.438 -19.109 1 95.81 474 TRP A CA 1
ATOM 3798 C C . TRP A 1 474 ? -3.99 -21.281 -20.594 1 95.81 474 TRP A C 1
ATOM 3800 O O . TRP A 1 474 ? -3.348 -21.938 -21.422 1 95.81 474 TRP A O 1
ATOM 3810 N N . GLN A 1 475 ? -4.98 -20.484 -20.859 1 95.12 475 GLN A N 1
ATOM 3811 C CA . GLN A 1 475 ? -5.281 -20.188 -22.266 1 95.12 475 GLN A CA 1
ATOM 3812 C C . GLN A 1 475 ? -4.137 -19.422 -22.922 1 95.12 475 GLN A C 1
ATOM 3814 O O . GLN A 1 475 ? -3.486 -18.594 -22.281 1 95.12 475 GLN A O 1
ATOM 3819 N N . LYS A 1 476 ? -3.969 -19.562 -24.172 1 92.38 476 LYS A N 1
ATOM 3820 C CA . LYS A 1 476 ? -2.852 -19.031 -24.938 1 92.38 476 LYS A CA 1
ATOM 3821 C C . LYS A 1 476 ? -2.758 -17.516 -24.797 1 92.38 476 LYS A C 1
ATOM 3823 O O . LYS A 1 476 ? -1.667 -16.969 -24.625 1 92.38 476 LYS A O 1
ATOM 3828 N N . GLY A 1 477 ? -3.852 -16.844 -24.812 1 90.12 477 GLY A N 1
ATOM 3829 C CA . GLY A 1 477 ? -3.85 -15.383 -24.828 1 90.12 477 GLY A CA 1
ATOM 3830 C C . GLY A 1 477 ? -4.078 -14.773 -23.469 1 90.12 477 GLY A C 1
ATOM 3831 O O . GLY A 1 477 ? -4.152 -13.547 -23.328 1 90.12 477 GLY A O 1
ATOM 3832 N N . TYR A 1 478 ? -4.168 -15.617 -22.438 1 93.25 478 TYR A N 1
ATOM 3833 C CA . TYR A 1 478 ? -4.406 -15.109 -21.094 1 93.25 478 TYR A CA 1
ATOM 3834 C C . TYR A 1 478 ? -3.215 -14.297 -20.594 1 93.25 478 TYR A C 1
ATOM 3836 O O . TYR A 1 478 ? -2.117 -14.836 -20.422 1 93.25 478 TYR A O 1
ATOM 3844 N N . PRO A 1 479 ? -3.328 -13.023 -20.328 1 91.25 479 PRO A N 1
ATOM 3845 C CA . PRO A 1 479 ? -2.17 -12.148 -20.109 1 91.25 479 PRO A CA 1
ATOM 3846 C C . PRO A 1 479 ? -1.675 -12.164 -18.672 1 91.25 479 PRO A C 1
ATOM 3848 O O . PRO A 1 479 ? -0.633 -11.578 -18.359 1 91.25 479 PRO A O 1
ATOM 3851 N N . TYR A 1 480 ? -2.344 -12.812 -17.766 1 86.5 480 TYR A N 1
ATOM 3852 C CA . TYR A 1 480 ? -2.074 -12.578 -16.359 1 86.5 480 TYR A CA 1
ATOM 3853 C C . TYR A 1 480 ? -1.222 -13.695 -15.766 1 86.5 480 TYR A C 1
ATOM 3855 O O . TYR A 1 480 ? -0.978 -13.734 -14.555 1 86.5 480 TYR A O 1
ATOM 3863 N N . PRO A 1 481 ? -0.706 -14.625 -16.391 1 82.38 481 PRO A N 1
ATOM 3864 C CA . PRO A 1 481 ? -0.087 -15.758 -15.711 1 82.38 481 PRO A CA 1
ATOM 3865 C C . PRO A 1 481 ? 1.301 -15.438 -15.164 1 82.38 481 PRO A C 1
ATOM 3867 O O . PRO A 1 481 ? 2.01 -14.594 -15.727 1 82.38 481 PRO A O 1
ATOM 3870 N N . TRP A 1 482 ? 1.702 -16.047 -14.055 1 93.56 482 TRP A N 1
ATOM 3871 C CA . TRP A 1 482 ? 3.029 -15.961 -13.453 1 93.56 482 TRP A CA 1
ATOM 3872 C C . TRP A 1 482 ? 3.943 -17.047 -14.008 1 93.56 482 TRP A C 1
ATOM 3874 O O . TRP A 1 482 ? 4.52 -17.828 -13.242 1 93.56 482 TRP A O 1
ATOM 3884 N N . ILE A 1 483 ? 4.09 -17.047 -15.289 1 97.62 483 ILE A N 1
ATOM 3885 C CA . ILE A 1 483 ? 4.789 -18.125 -15.984 1 97.62 483 ILE A CA 1
ATOM 3886 C C . ILE A 1 483 ? 5.949 -17.547 -16.797 1 97.62 483 ILE A C 1
ATOM 3888 O O . ILE A 1 483 ? 5.785 -16.547 -17.5 1 97.62 483 ILE A O 1
ATOM 3892 N N . GLY A 1 484 ? 7.117 -18.172 -16.625 1 97.75 484 GLY A N 1
ATOM 3893 C CA . GLY A 1 484 ? 8.32 -17.734 -17.328 1 97.75 484 GLY A CA 1
ATOM 3894 C C . GLY A 1 484 ? 8.602 -18.531 -18.578 1 97.75 484 GLY A C 1
ATOM 3895 O O . GLY A 1 484 ? 7.82 -19.391 -18.969 1 97.75 484 GLY A O 1
ATOM 3896 N N . ILE A 1 485 ? 9.789 -18.156 -19.266 1 98.25 485 ILE A N 1
ATOM 3897 C CA . ILE A 1 485 ? 10.188 -18.734 -20.547 1 98.25 485 ILE A CA 1
ATOM 3898 C C . ILE A 1 485 ? 11.516 -19.453 -20.391 1 98.25 485 ILE A C 1
ATOM 3900 O O . ILE A 1 485 ? 12.539 -18.844 -20.109 1 98.25 485 ILE A O 1
ATOM 3904 N N . ARG A 1 486 ? 11.492 -20.672 -20.578 1 98.44 486 ARG A N 1
ATOM 3905 C CA . ARG A 1 486 ? 12.758 -21.375 -20.781 1 98.44 486 ARG A CA 1
ATOM 3906 C C . ARG A 1 486 ? 12.891 -21.859 -22.219 1 98.44 486 ARG A C 1
ATOM 3908 O O . ARG A 1 486 ? 11.969 -22.484 -22.766 1 98.44 486 ARG A O 1
ATOM 3915 N N . LEU A 1 487 ? 14.039 -21.609 -22.812 1 98.75 487 LEU A N 1
ATOM 3916 C CA . LEU A 1 487 ? 14.258 -21.984 -24.203 1 98.75 487 LEU A CA 1
ATOM 3917 C C . LEU A 1 487 ? 14.953 -23.328 -24.312 1 98.75 487 LEU A C 1
ATOM 3919 O O . LEU A 1 487 ? 15.812 -23.656 -23.484 1 98.75 487 LEU A O 1
ATOM 3923 N N . VAL A 1 488 ? 14.562 -24.078 -25.281 1 98.75 488 VAL A N 1
ATOM 3924 C CA . VAL A 1 488 ? 15.242 -25.328 -25.656 1 98.75 488 VAL A CA 1
ATOM 3925 C C . VAL A 1 488 ? 15.516 -25.328 -27.156 1 98.75 488 VAL A C 1
ATOM 3927 O O . VAL A 1 488 ? 14.953 -24.531 -27.906 1 98.75 488 VAL A O 1
ATOM 3930 N N . ARG A 1 489 ? 16.406 -26.156 -27.516 1 98.31 489 ARG A N 1
ATOM 3931 C CA . ARG A 1 489 ? 16.703 -26.344 -28.922 1 98.31 489 ARG A CA 1
ATOM 3932 C C . ARG A 1 489 ? 17.203 -27.766 -29.188 1 98.31 489 ARG A C 1
ATOM 3934 O O . ARG A 1 489 ? 17.656 -28.453 -28.281 1 98.31 489 ARG A O 1
ATOM 3941 N N . ASP A 1 490 ? 17.016 -28.188 -30.438 1 95.25 490 ASP A N 1
ATOM 3942 C CA . ASP A 1 490 ? 17.438 -29.531 -30.828 1 95.25 490 ASP A CA 1
ATOM 3943 C C . ASP A 1 490 ? 18.953 -29.609 -30.984 1 95.25 490 ASP A C 1
ATOM 3945 O O . ASP A 1 490 ? 19.594 -28.609 -31.297 1 95.25 490 ASP A O 1
ATOM 3949 N N . THR A 1 491 ? 19.484 -30.734 -30.594 1 83.38 491 THR A N 1
ATOM 3950 C CA . THR A 1 491 ? 20.922 -30.953 -30.797 1 83.38 491 THR A CA 1
ATOM 3951 C C . THR A 1 491 ? 21.234 -31.062 -32.281 1 83.38 491 THR A C 1
ATOM 3953 O O . THR A 1 491 ? 20.438 -31.609 -33.062 1 83.38 491 THR A O 1
ATOM 3956 N N . LYS A 1 492 ? 22.141 -30.359 -32.781 1 58.5 492 LYS A N 1
ATOM 3957 C CA . LYS A 1 492 ? 22.625 -30.547 -34.156 1 58.5 492 LYS A CA 1
ATOM 3958 C C . LYS A 1 492 ? 23.188 -31.938 -34.344 1 58.5 492 LYS A C 1
ATOM 3960 O O . LYS A 1 492 ? 23.734 -32.562 -33.438 1 58.5 492 LYS A O 1
ATOM 3965 N N . MET B 1 1 ? -30.375 -18.406 28.156 1 20 1 MET B N 1
ATOM 3966 C CA . MET B 1 1 ? -28.969 -18.484 28.562 1 20 1 MET B CA 1
ATOM 3967 C C . MET B 1 1 ? -28.125 -17.516 27.766 1 20 1 MET B C 1
ATOM 3969 O O . MET B 1 1 ? -28.078 -17.578 26.531 1 20 1 MET B O 1
ATOM 3973 N N . GLY B 1 2 ? -28.031 -16.188 28.125 1 19.3 2 GLY B N 1
ATOM 3974 C CA . GLY B 1 2 ? -27.812 -14.891 27.5 1 19.3 2 GLY B CA 1
ATOM 3975 C C . GLY B 1 2 ? -26.391 -14.695 27 1 19.3 2 GLY B C 1
ATOM 3976 O O . GLY B 1 2 ? -25.469 -14.555 27.781 1 19.3 2 GLY B O 1
ATOM 3977 N N . ALA B 1 3 ? -26.094 -15.602 26.047 1 23.14 3 ALA B N 1
ATOM 3978 C CA . ALA B 1 3 ? -24.688 -15.875 25.781 1 23.14 3 ALA B CA 1
ATOM 3979 C C . ALA B 1 3 ? -23.875 -14.586 25.672 1 23.14 3 ALA B C 1
ATOM 3981 O O . ALA B 1 3 ? -24.312 -13.625 25.031 1 23.14 3 ALA B O 1
ATOM 3982 N N . ASN B 1 4 ? -23.172 -14.219 26.703 1 21.19 4 ASN B N 1
ATOM 3983 C CA . ASN B 1 4 ? -22.188 -13.172 27 1 21.19 4 ASN B CA 1
ATOM 3984 C C . ASN B 1 4 ? -21.25 -12.93 25.828 1 21.19 4 ASN B C 1
ATOM 3986 O O . ASN B 1 4 ? -20.438 -13.797 25.484 1 21.19 4 ASN B O 1
ATOM 3990 N N . TYR B 1 5 ? -21.828 -12.406 24.75 1 22.77 5 TYR B N 1
ATOM 3991 C CA . TYR B 1 5 ? -21.047 -12.109 23.562 1 22.77 5 TYR B CA 1
ATOM 3992 C C . TYR B 1 5 ? -19.719 -11.438 23.922 1 22.77 5 TYR B C 1
ATOM 3994 O O . TYR B 1 5 ? -19.703 -10.477 24.688 1 22.77 5 TYR B O 1
ATOM 4002 N N . PRO B 1 6 ? -18.703 -12.203 24 1 27.36 6 PRO B N 1
ATOM 4003 C CA . PRO B 1 6 ? -17.469 -11.586 24.5 1 27.36 6 PRO B CA 1
ATOM 4004 C C . PRO B 1 6 ? -17.328 -10.125 24.094 1 27.36 6 PRO B C 1
ATOM 4006 O O . PRO B 1 6 ? -17.953 -9.688 23.125 1 27.36 6 PRO B O 1
ATOM 4009 N N . GLY B 1 7 ? -16.812 -9.211 24.969 1 26.81 7 GLY B N 1
ATOM 4010 C CA . GLY B 1 7 ? -16.625 -7.766 25.047 1 26.81 7 GLY B CA 1
ATOM 4011 C C . GLY B 1 7 ? -16.109 -7.168 23.75 1 26.81 7 GLY B C 1
ATOM 4012 O O . GLY B 1 7 ? -15.523 -7.875 22.922 1 26.81 7 GLY B O 1
ATOM 4013 N N . THR B 1 8 ? -16.766 -6.164 23.156 1 28.16 8 THR B N 1
ATOM 4014 C CA . THR B 1 8 ? -16.469 -5.207 22.094 1 28.16 8 THR B CA 1
ATOM 4015 C C . THR B 1 8 ? -14.992 -4.809 22.141 1 28.16 8 THR B C 1
ATOM 4017 O O . THR B 1 8 ? -14.523 -4.227 23.125 1 28.16 8 THR B O 1
ATOM 4020 N N . PRO B 1 9 ? -14.078 -5.641 21.75 1 33.28 9 PRO B N 1
ATOM 4021 C CA . PRO B 1 9 ? -12.742 -5.062 21.906 1 33.28 9 PRO B CA 1
ATOM 4022 C C . PRO B 1 9 ? -12.711 -3.557 21.656 1 33.28 9 PRO B C 1
ATOM 4024 O O . PRO B 1 9 ? -13.094 -3.105 20.562 1 33.28 9 PRO B O 1
ATOM 4027 N N . ASN B 1 10 ? -13.141 -2.668 22.609 1 33.53 10 ASN B N 1
ATOM 4028 C CA . ASN B 1 10 ? -13.227 -1.211 22.594 1 33.53 10 ASN B CA 1
ATOM 4029 C C . ASN B 1 10 ? -12.18 -0.603 21.672 1 33.53 10 ASN B C 1
ATOM 4031 O O . ASN B 1 10 ? -12.508 0.16 20.766 1 33.53 10 ASN B O 1
ATOM 4035 N N . LEU B 1 11 ? -11.031 0.224 22.469 1 34.75 11 LEU B N 1
ATOM 4036 C CA . LEU B 1 11 ? -10.188 1.41 22.375 1 34.75 11 LEU B CA 1
ATOM 4037 C C . LEU B 1 11 ? -9.086 1.202 21.344 1 34.75 11 LEU B C 1
ATOM 4039 O O . LEU B 1 11 ? -8.406 0.173 21.359 1 34.75 11 LEU B O 1
ATOM 4043 N N . THR B 1 12 ? -9.055 1.82 20.266 1 44.75 12 THR B N 1
ATOM 4044 C CA . THR B 1 12 ? -8.039 2.115 19.25 1 44.75 12 THR B CA 1
ATOM 4045 C C . THR B 1 12 ? -6.656 2.197 19.891 1 44.75 12 THR B C 1
ATOM 4047 O O . THR B 1 12 ? -6.422 3.031 20.766 1 44.75 12 THR B O 1
ATOM 4050 N N . GLU B 1 13 ? -6.098 1.181 20.281 1 54.91 13 GLU B N 1
ATOM 4051 C CA . GLU B 1 13 ? -4.695 1.236 20.688 1 54.91 13 GLU B CA 1
ATOM 4052 C C . GLU B 1 13 ? -3.951 2.342 19.938 1 54.91 13 GLU B C 1
ATOM 4054 O O . GLU B 1 13 ? -3.963 2.385 18.703 1 54.91 13 GLU B O 1
ATOM 4059 N N . THR B 1 14 ? -3.752 3.467 20.672 1 65.56 14 THR B N 1
ATOM 4060 C CA . THR B 1 14 ? -3.025 4.633 20.188 1 65.56 14 THR B CA 1
ATOM 4061 C C . THR B 1 14 ? -1.71 4.219 19.531 1 65.56 14 THR B C 1
ATOM 4063 O O . THR B 1 14 ? -0.993 3.363 20.062 1 65.56 14 THR B O 1
ATOM 4066 N N . SER B 1 15 ? -1.541 4.656 18.359 1 77.06 15 SER B N 1
ATOM 4067 C CA . SER B 1 15 ? -0.306 4.449 17.609 1 77.06 15 SER B CA 1
ATOM 4068 C C . SER B 1 15 ? 0.919 4.723 18.469 1 77.06 15 SER B C 1
ATOM 4070 O O . SER B 1 15 ? 0.9 5.617 19.312 1 77.06 15 SER B O 1
ATOM 4072 N N . GLN B 1 16 ? 1.887 3.863 18.469 1 85.62 16 GLN B N 1
ATOM 4073 C CA . GLN B 1 16 ? 3.146 4.102 19.172 1 85.62 16 GLN B CA 1
ATOM 4074 C C . GLN B 1 16 ? 3.795 5.402 18.703 1 85.62 16 GLN B C 1
ATOM 4076 O O . GLN B 1 16 ? 4.711 5.91 19.359 1 85.62 16 GLN B O 1
ATOM 4081 N N . TYR B 1 17 ? 3.25 6 17.688 1 91.06 17 TYR B N 1
ATOM 4082 C CA . TYR B 1 17 ? 3.824 7.223 17.141 1 91.06 17 TYR B CA 1
ATOM 4083 C C . TYR B 1 17 ? 2.996 8.438 17.531 1 91.06 17 TYR B C 1
ATOM 4085 O O . TYR B 1 17 ? 3.361 9.578 17.219 1 91.06 17 TYR B O 1
ATOM 4093 N N . ALA B 1 18 ? 1.896 8.195 18.266 1 95.5 18 ALA B N 1
ATOM 4094 C CA . ALA B 1 18 ? 1.038 9.297 18.688 1 95.5 18 ALA B CA 1
ATOM 4095 C C . ALA B 1 18 ? 1.757 10.203 19.688 1 95.5 18 ALA B C 1
ATOM 4097 O O . ALA B 1 18 ? 2.379 9.719 20.625 1 95.5 18 ALA B O 1
ATOM 4098 N N . PHE B 1 19 ? 1.704 11.477 19.422 1 97.81 19 PHE B N 1
ATOM 4099 C CA . PHE B 1 19 ? 2.25 12.453 20.375 1 97.81 19 PHE B CA 1
ATOM 4100 C C . PHE B 1 19 ? 1.262 12.734 21.5 1 97.81 19 PHE B C 1
ATOM 4102 O O . PHE B 1 19 ? 0.053 12.555 21.328 1 97.81 19 PHE B O 1
ATOM 4109 N N . PRO B 1 20 ? 1.799 13.18 22.625 1 96.81 20 PRO B N 1
ATOM 4110 C CA . PRO B 1 20 ? 0.879 13.547 23.703 1 96.81 20 PRO B CA 1
ATOM 4111 C C . PRO B 1 20 ? 0.007 14.75 23.344 1 96.81 20 PRO B C 1
ATOM 4113 O O . PRO B 1 20 ? 0.367 15.539 22.469 1 96.81 20 PRO B O 1
ATOM 4116 N N . LEU B 1 21 ? -1.104 14.914 24.125 1 96.5 21 LEU B N 1
ATOM 4117 C CA . LEU B 1 21 ? -2.09 15.906 23.703 1 96.5 21 LEU B CA 1
ATOM 4118 C C . LEU B 1 21 ? -2.322 16.938 24.797 1 96.5 21 LEU B C 1
ATOM 4120 O O . LEU B 1 21 ? -3.002 17.953 24.562 1 96.5 21 LEU B O 1
ATOM 4124 N N . LYS B 1 22 ? -1.77 16.734 25.906 1 95.94 22 LYS B N 1
ATOM 4125 C CA . LYS B 1 22 ? -1.861 17.719 26.984 1 95.94 22 LYS B CA 1
ATOM 4126 C C . LYS B 1 22 ? -0.655 18.656 26.984 1 95.94 22 LYS B C 1
ATOM 4128 O O . LYS B 1 22 ? 0.483 18.203 26.828 1 95.94 22 LYS B O 1
ATOM 4133 N N . PRO B 1 23 ? -0.877 19.906 27.172 1 95.69 23 PRO B N 1
ATOM 4134 C CA . PRO B 1 23 ? 0.226 20.859 27.125 1 95.69 23 PRO B CA 1
ATOM 4135 C C . PRO B 1 23 ? 1.381 20.5 28.047 1 95.69 23 PRO B C 1
ATOM 4137 O O . PRO B 1 23 ? 2.549 20.625 27.672 1 95.69 23 PRO B O 1
ATOM 4140 N N . LYS B 1 24 ? 1.125 20 29.219 1 94.81 24 LYS B N 1
ATOM 4141 C CA . LYS B 1 24 ? 2.172 19.641 30.172 1 94.81 24 LYS B CA 1
ATOM 4142 C C . LYS B 1 24 ? 3.07 18.531 29.609 1 94.81 24 LYS B C 1
ATOM 4144 O O . LYS B 1 24 ? 4.211 18.375 30.047 1 94.81 24 LYS B O 1
ATOM 4149 N N . ASP B 1 25 ? 2.465 17.797 28.609 1 95.75 25 ASP B N 1
ATOM 4150 C CA . ASP B 1 25 ? 3.201 16.672 28.078 1 95.75 25 ASP B CA 1
ATOM 4151 C C . ASP B 1 25 ? 3.834 17.016 26.734 1 95.75 25 ASP B C 1
ATOM 4153 O O . ASP B 1 25 ? 4.945 16.578 26.422 1 95.75 25 ASP B O 1
ATOM 4157 N N . TYR B 1 26 ? 3.143 17.844 25.844 1 97.12 26 TYR B N 1
ATOM 4158 C CA . TYR B 1 26 ? 3.691 18.062 24.516 1 97.12 26 TYR B CA 1
ATOM 4159 C C . TYR B 1 26 ? 4.484 19.375 24.469 1 97.12 26 TYR B C 1
ATOM 4161 O O . TYR B 1 26 ? 5.191 19.641 23.484 1 97.12 26 TYR B O 1
ATOM 4169 N N . ALA B 1 27 ? 4.41 20.172 25.469 1 96.56 27 ALA B N 1
ATOM 4170 C CA . ALA B 1 27 ? 5.195 21.391 25.625 1 96.56 27 ALA B CA 1
ATOM 4171 C C . ALA B 1 27 ? 5.531 21.641 27.094 1 96.56 27 ALA B C 1
ATOM 4173 O O . ALA B 1 27 ? 5.172 22.672 27.656 1 96.56 27 ALA B O 1
ATOM 4174 N N . PRO B 1 28 ? 6.285 20.734 27.719 1 95.56 28 PRO B N 1
ATOM 4175 C CA . PRO B 1 28 ? 6.578 20.875 29.141 1 95.56 28 PRO B CA 1
ATOM 4176 C C . PRO B 1 28 ? 7.379 22.141 29.469 1 95.56 28 PRO B C 1
ATOM 4178 O O . PRO B 1 28 ? 7.312 22.641 30.594 1 95.56 28 PRO B O 1
ATOM 4181 N N . GLY B 1 29 ? 8.141 22.609 28.547 1 95.44 29 GLY B N 1
ATOM 4182 C CA . GLY B 1 29 ? 8.93 23.828 28.703 1 95.44 29 GLY B CA 1
ATOM 4183 C C . GLY B 1 29 ? 9.211 24.516 27.375 1 95.44 29 GLY B C 1
ATOM 4184 O O . GLY B 1 29 ? 8.773 24.047 26.312 1 95.44 29 GLY B O 1
ATOM 4185 N N . ALA B 1 30 ? 9.93 25.656 27.516 1 95.94 30 ALA B N 1
ATOM 4186 C CA . ALA B 1 30 ? 10.234 26.453 26.344 1 95.94 30 ALA B CA 1
ATOM 4187 C C . ALA B 1 30 ? 11.117 25.672 25.359 1 95.94 30 ALA B C 1
ATOM 4189 O O . ALA B 1 30 ? 10.883 25.703 24.156 1 95.94 30 ALA B O 1
ATOM 4190 N N . VAL B 1 31 ? 12.125 24.984 25.891 1 97.75 31 VAL B N 1
ATOM 4191 C CA . VAL B 1 31 ? 13.031 24.172 25.078 1 97.75 31 VAL B CA 1
ATOM 4192 C C . VAL B 1 31 ? 12.539 22.719 25.047 1 97.75 31 VAL B C 1
ATOM 4194 O O . VAL B 1 31 ? 12.234 22.141 26.078 1 97.75 31 VAL B O 1
ATOM 4197 N N . PRO B 1 32 ? 12.391 22.109 23.828 1 98.12 32 PRO B N 1
ATOM 4198 C CA . PRO B 1 32 ? 12.008 20.703 23.766 1 98.12 32 PRO B CA 1
ATOM 4199 C C . PRO B 1 32 ? 12.984 19.797 24.531 1 98.12 32 PRO B C 1
ATOM 4201 O O . PRO B 1 32 ? 14.195 20.031 24.5 1 98.12 32 PRO B O 1
ATOM 4204 N N . THR B 1 33 ? 12.453 18.781 25.188 1 97.69 33 THR B N 1
ATOM 4205 C CA . THR B 1 33 ? 13.289 17.812 25.891 1 97.69 33 THR B CA 1
ATOM 4206 C C . THR B 1 33 ? 13.898 16.812 24.906 1 97.69 33 THR B C 1
ATOM 4208 O O . THR B 1 33 ? 13.484 16.734 23.75 1 97.69 33 THR B O 1
ATOM 4211 N N . LEU B 1 34 ? 14.914 16.141 25.406 1 98.12 34 LEU B N 1
ATOM 4212 C CA . LEU B 1 34 ? 15.508 15.109 24.578 1 98.12 34 LEU B CA 1
ATOM 4213 C C . LEU B 1 34 ? 14.484 14.031 24.234 1 98.12 34 LEU B C 1
ATOM 4215 O O . LEU B 1 34 ? 14.5 13.477 23.141 1 98.12 34 LEU B O 1
ATOM 4219 N N . GLU B 1 35 ? 13.617 13.734 25.172 1 97.31 35 GLU B N 1
ATOM 4220 C CA . GLU B 1 35 ? 12.547 12.766 24.922 1 97.31 35 GLU B CA 1
ATOM 4221 C C . GLU B 1 35 ? 11.633 13.234 23.797 1 97.31 35 GLU B C 1
ATOM 4223 O O . GLU B 1 35 ? 11.219 12.438 22.953 1 97.31 35 GLU B O 1
ATOM 4228 N N . GLU B 1 36 ? 11.281 14.477 23.766 1 97.81 36 GLU B N 1
ATOM 4229 C CA . GLU B 1 36 ? 10.477 15.031 22.688 1 97.81 36 GLU B CA 1
ATOM 4230 C C . GLU B 1 36 ? 11.188 14.883 21.344 1 97.81 36 GLU B C 1
ATOM 4232 O O . GLU B 1 36 ? 10.562 14.531 20.344 1 97.81 36 GLU B O 1
ATOM 4237 N N . TRP B 1 37 ? 12.492 15.148 21.344 1 98.5 37 TRP B N 1
ATOM 4238 C CA . TRP B 1 37 ? 13.289 14.984 20.141 1 98.5 37 TRP B CA 1
ATOM 4239 C C . TRP B 1 37 ? 13.25 13.539 19.641 1 98.5 37 TRP B C 1
ATOM 4241 O O . TRP B 1 37 ? 13.016 13.289 18.469 1 98.5 37 TRP B O 1
ATOM 4251 N N . GLN B 1 38 ? 13.43 12.664 20.578 1 98 38 GLN B N 1
ATOM 4252 C CA . GLN B 1 38 ? 13.477 11.25 20.219 1 98 38 GLN B CA 1
ATOM 4253 C C . GLN B 1 38 ? 12.148 10.789 19.625 1 98 38 GLN B C 1
ATOM 4255 O O . GLN B 1 38 ? 12.133 10.023 18.656 1 98 38 GLN B O 1
ATOM 4260 N N . LYS B 1 39 ? 11.086 11.25 20.141 1 97.56 39 LYS B N 1
ATOM 4261 C CA . LYS B 1 39 ? 9.773 10.914 19.594 1 97.56 39 LYS B CA 1
ATOM 4262 C C . LYS B 1 39 ? 9.586 11.516 18.203 1 97.56 39 LYS B C 1
ATOM 4264 O O . LYS B 1 39 ? 9.047 10.859 17.312 1 97.56 39 LYS B O 1
ATOM 4269 N N . LEU B 1 40 ? 10.016 12.742 18.047 1 98.44 40 LEU B N 1
ATOM 4270 C CA . LEU B 1 40 ? 9.914 13.398 16.75 1 98.44 40 LEU B CA 1
ATOM 4271 C C . LEU B 1 40 ? 10.789 12.703 15.719 1 98.44 40 LEU B C 1
ATOM 4273 O O . LEU B 1 40 ? 10.367 12.5 14.578 1 98.44 40 LEU B O 1
ATOM 4277 N N . TRP B 1 41 ? 12.047 12.312 16.172 1 98.5 41 TRP B N 1
ATOM 4278 C CA . TRP B 1 41 ? 12.961 11.609 15.281 1 98.5 41 TRP B CA 1
ATOM 4279 C C . TRP B 1 41 ? 12.375 10.266 14.852 1 98.5 41 TRP B C 1
ATOM 4281 O O . TRP B 1 41 ? 12.5 9.867 13.695 1 98.5 41 TRP B O 1
ATOM 4291 N N . ALA B 1 42 ? 11.719 9.602 15.773 1 97.12 42 ALA B N 1
ATOM 4292 C CA . ALA B 1 42 ? 11.078 8.336 15.453 1 97.12 42 ALA B CA 1
ATOM 4293 C C . ALA B 1 42 ? 9.961 8.523 14.43 1 97.12 42 ALA B C 1
ATOM 4295 O O . ALA B 1 42 ? 9.812 7.73 13.5 1 97.12 42 ALA B O 1
ATOM 4296 N N . ALA B 1 43 ? 9.18 9.562 14.609 1 97.5 43 ALA B N 1
ATOM 4297 C CA . ALA B 1 43 ? 8.102 9.859 13.672 1 97.5 43 ALA B CA 1
ATOM 4298 C C . ALA B 1 43 ? 8.656 10.227 12.297 1 97.5 43 ALA B C 1
ATOM 4300 O O . ALA B 1 43 ? 8.109 9.82 11.273 1 97.5 43 ALA B O 1
ATOM 4301 N N . TRP B 1 44 ? 9.703 10.984 12.273 1 98 44 TRP B N 1
ATOM 4302 C CA . TRP B 1 44 ? 10.344 11.367 11.023 1 98 44 TRP B CA 1
ATOM 4303 C C . TRP B 1 44 ? 10.859 10.141 10.273 1 98 44 TRP B C 1
ATOM 4305 O O . TRP B 1 44 ? 10.648 10.008 9.062 1 98 44 TRP B O 1
ATOM 4315 N N . ASP B 1 45 ? 11.508 9.234 10.992 1 96.44 45 ASP B N 1
ATOM 4316 C CA . ASP B 1 45 ? 12.008 8 10.398 1 96.44 45 ASP B CA 1
ATOM 4317 C C . ASP B 1 45 ? 10.859 7.156 9.852 1 96.44 45 ASP B C 1
ATOM 4319 O O . ASP B 1 45 ? 10.969 6.574 8.773 1 96.44 45 ASP B O 1
ATOM 4323 N N . LEU B 1 46 ? 9.828 7.105 10.578 1 95.44 46 LEU B N 1
ATOM 4324 C CA . LEU B 1 46 ? 8.664 6.355 10.133 1 95.44 46 LEU B CA 1
ATOM 4325 C C . LEU B 1 46 ? 8.164 6.867 8.781 1 95.44 46 LEU B C 1
ATOM 4327 O O . LEU B 1 46 ? 8.039 6.094 7.828 1 95.44 46 LEU B O 1
ATOM 4331 N N . VAL B 1 47 ? 7.957 8.18 8.664 1 96.69 47 VAL B N 1
ATOM 4332 C CA . VAL B 1 47 ? 7.285 8.781 7.516 1 96.69 47 VAL B CA 1
ATOM 4333 C C . VAL B 1 47 ? 8.227 8.773 6.312 1 96.69 47 VAL B C 1
ATOM 4335 O O . VAL B 1 47 ? 7.789 8.562 5.18 1 96.69 47 VAL B O 1
ATOM 4338 N N . THR B 1 48 ? 9.523 8.883 6.512 1 96.75 48 THR B N 1
ATOM 4339 C CA . THR B 1 48 ? 10.438 9.102 5.395 1 96.75 48 THR B CA 1
ATOM 4340 C C . THR B 1 48 ? 11.055 7.781 4.938 1 96.75 48 THR B C 1
ATOM 4342 O O . THR B 1 48 ? 11.375 7.617 3.76 1 96.75 48 THR B O 1
ATOM 4345 N N . LEU B 1 49 ? 11.188 6.824 5.906 1 93.31 49 LEU B N 1
ATOM 4346 C CA . LEU B 1 49 ? 12 5.66 5.555 1 93.31 49 LEU B CA 1
ATOM 4347 C C . LEU B 1 49 ? 11.18 4.383 5.621 1 93.31 49 LEU B C 1
ATOM 4349 O O . LEU B 1 49 ? 11.578 3.35 5.082 1 93.31 49 LEU B O 1
ATOM 4353 N N . LYS B 1 50 ? 10.094 4.496 6.266 1 91.69 50 LYS B N 1
ATOM 4354 C CA . LYS B 1 50 ? 9.305 3.27 6.402 1 91.69 50 LYS B CA 1
ATOM 4355 C C . LYS B 1 50 ? 8.008 3.357 5.605 1 91.69 50 LYS B C 1
ATOM 4357 O O . LYS B 1 50 ? 7.574 2.369 5.012 1 91.69 50 LYS B O 1
ATOM 4362 N N . MET B 1 51 ? 7.379 4.508 5.555 1 93.38 51 MET B N 1
ATOM 4363 C CA . MET B 1 51 ? 6.109 4.68 4.855 1 93.38 51 MET B CA 1
ATOM 4364 C C . MET B 1 51 ? 6.336 5.07 3.4 1 93.38 51 MET B C 1
ATOM 4366 O O . MET B 1 51 ? 5.379 5.281 2.652 1 93.38 51 MET B O 1
ATOM 4370 N N . PHE B 1 52 ? 7.547 5.211 3.021 1 92.44 52 PHE B N 1
ATOM 4371 C CA . PHE B 1 52 ? 7.879 5.555 1.643 1 92.44 52 PHE B CA 1
ATOM 4372 C C . PHE B 1 52 ? 9.117 4.801 1.182 1 92.44 52 PHE B C 1
ATOM 4374 O O . PHE B 1 52 ? 10.109 4.715 1.913 1 92.44 52 PHE B O 1
ATOM 4381 N N . PRO B 1 53 ? 9.109 4.242 -0.032 1 88.88 53 PRO B N 1
ATOM 4382 C CA . PRO B 1 53 ? 10.25 3.443 -0.489 1 88.88 53 PRO B CA 1
ATOM 4383 C C . PRO B 1 53 ? 11.484 4.289 -0.786 1 88.88 53 PRO B C 1
ATOM 4385 O O . PRO B 1 53 ? 11.375 5.355 -1.395 1 88.88 53 PRO B O 1
ATOM 4388 N N . LYS B 1 54 ? 12.68 3.75 -0.428 1 88.38 54 LYS B N 1
ATOM 4389 C CA . LYS B 1 54 ? 13.953 4.445 -0.631 1 88.38 54 LYS B CA 1
ATOM 4390 C C . LYS B 1 54 ? 14.195 4.719 -2.111 1 88.38 54 LYS B C 1
ATOM 4392 O O . LYS B 1 54 ? 14.742 5.766 -2.475 1 88.38 54 LYS B O 1
ATOM 4397 N N . GLU B 1 55 ? 13.766 3.826 -2.941 1 86.62 55 GLU B N 1
ATOM 4398 C CA . GLU B 1 55 ? 14.047 3.926 -4.371 1 86.62 55 GLU B CA 1
ATOM 4399 C C . GLU B 1 55 ? 13.156 4.969 -5.035 1 86.62 55 GLU B C 1
ATOM 4401 O O . GLU B 1 55 ? 13.391 5.352 -6.184 1 86.62 55 GLU B O 1
ATOM 4406 N N . ALA B 1 56 ? 12.156 5.508 -4.285 1 88.5 56 ALA B N 1
ATOM 4407 C CA . ALA B 1 56 ? 11.234 6.477 -4.859 1 88.5 56 ALA B CA 1
ATOM 4408 C C . ALA B 1 56 ? 11.477 7.871 -4.293 1 88.5 56 ALA B C 1
ATOM 4410 O O . ALA B 1 56 ? 10.734 8.812 -4.598 1 88.5 56 ALA B O 1
ATOM 4411 N N . LEU B 1 57 ? 12.516 8.125 -3.523 1 91.88 57 LEU B N 1
ATOM 4412 C CA . LEU B 1 57 ? 12.734 9.367 -2.789 1 91.88 57 LEU B CA 1
ATOM 4413 C C . LEU B 1 57 ? 13.141 10.5 -3.734 1 91.88 57 LEU B C 1
ATOM 4415 O O . LEU B 1 57 ? 13.148 11.664 -3.344 1 91.88 57 LEU B O 1
ATOM 4419 N N . HIS B 1 58 ? 13.391 10.219 -5.012 1 88.75 58 HIS B N 1
ATOM 4420 C CA . HIS B 1 58 ? 13.703 11.266 -5.977 1 88.75 58 HIS B CA 1
ATOM 4421 C C . HIS B 1 58 ? 12.445 11.773 -6.668 1 88.75 58 HIS B C 1
ATOM 4423 O O . HIS B 1 58 ? 12.508 12.711 -7.469 1 88.75 58 HIS B O 1
ATOM 4429 N N . GLU B 1 59 ? 11.336 11.172 -6.293 1 88.31 59 GLU B N 1
ATOM 4430 C CA . GLU B 1 59 ? 10.062 11.656 -6.812 1 88.31 59 GLU B CA 1
ATOM 4431 C C . GLU B 1 59 ? 9.789 13.094 -6.359 1 88.31 59 GLU B C 1
ATOM 4433 O O . GLU B 1 59 ? 10.242 13.508 -5.289 1 88.31 59 GLU B O 1
ATOM 4438 N N . GLN B 1 60 ? 9.141 13.805 -7.223 1 89.69 60 GLN B N 1
ATOM 4439 C CA . GLN B 1 60 ? 8.547 15.109 -6.941 1 89.69 60 GLN B CA 1
ATOM 4440 C C . GLN B 1 60 ? 7.031 15.07 -7.086 1 89.69 60 GLN B C 1
ATOM 4442 O O . GLN B 1 60 ? 6.484 15.586 -8.062 1 89.69 60 GLN B O 1
ATOM 4447 N N . PRO B 1 61 ? 6.379 14.508 -6.035 1 89.31 61 PRO B N 1
ATOM 4448 C CA . PRO B 1 61 ? 4.941 14.266 -6.164 1 89.31 61 PRO B CA 1
ATOM 4449 C C . PRO B 1 61 ? 4.145 15.547 -6.41 1 89.31 61 PRO B C 1
ATOM 4451 O O . PRO B 1 61 ? 3.074 15.5 -7.027 1 89.31 61 PRO B O 1
ATOM 4454 N N . ILE B 1 62 ? 4.59 16.672 -5.801 1 90.19 62 ILE B N 1
ATOM 4455 C CA . ILE B 1 62 ? 4.012 18 -6.039 1 90.19 62 ILE B CA 1
ATOM 4456 C C . ILE B 1 62 ? 5.008 18.859 -6.797 1 90.19 62 ILE B C 1
ATOM 4458 O O . ILE B 1 62 ? 6.098 19.156 -6.297 1 90.19 62 ILE B O 1
ATOM 4462 N N . ALA B 1 63 ? 4.641 19.328 -7.938 1 85.5 63 ALA B N 1
ATOM 4463 C CA . ALA B 1 63 ? 5.547 20.031 -8.836 1 85.5 63 ALA B CA 1
ATOM 4464 C C . ALA B 1 63 ? 6.059 21.328 -8.203 1 85.5 63 ALA B C 1
ATOM 4466 O O . ALA B 1 63 ? 7.176 21.766 -8.492 1 85.5 63 ALA B O 1
ATOM 4467 N N . LEU B 1 64 ? 5.309 21.859 -7.293 1 89.06 64 LEU B N 1
ATOM 4468 C CA . LEU B 1 64 ? 5.645 23.125 -6.668 1 89.06 64 LEU B CA 1
ATOM 4469 C C . LEU B 1 64 ? 6.586 22.922 -5.488 1 89.06 64 LEU B C 1
ATOM 4471 O O . LEU B 1 64 ? 6.957 23.891 -4.812 1 89.06 64 LEU B O 1
ATOM 4475 N N . ARG B 1 65 ? 7.008 21.719 -5.211 1 92.19 65 ARG B N 1
ATOM 4476 C CA . ARG B 1 65 ? 7.898 21.391 -4.105 1 92.19 65 ARG B CA 1
ATOM 4477 C C . ARG B 1 65 ? 9.156 20.688 -4.613 1 92.19 65 ARG B C 1
ATOM 4479 O O . ARG B 1 65 ? 9.195 20.219 -5.754 1 92.19 65 ARG B O 1
ATOM 4486 N N . ASN B 1 66 ? 10.172 20.609 -3.857 1 92.06 66 ASN B N 1
ATOM 4487 C CA . ASN B 1 66 ? 11.383 19.875 -4.176 1 92.06 66 ASN B CA 1
ATOM 4488 C C . ASN B 1 66 ? 11.148 18.375 -4.137 1 92.06 66 ASN B C 1
ATOM 4490 O O . ASN B 1 66 ? 10.156 17.906 -3.568 1 92.06 66 ASN B O 1
ATOM 4494 N N . PRO B 1 67 ? 12.078 17.594 -4.84 1 91.75 67 PRO B N 1
ATOM 4495 C CA . PRO B 1 67 ? 12 16.141 -4.652 1 91.75 67 PRO B CA 1
ATOM 4496 C C . PRO B 1 67 ? 12.102 15.734 -3.186 1 91.75 67 PRO B C 1
ATOM 4498 O O . PRO B 1 67 ? 12.695 16.453 -2.377 1 91.75 67 PRO B O 1
ATOM 4501 N N . LEU B 1 68 ? 11.539 14.648 -2.871 1 95.25 68 LEU B N 1
ATOM 4502 C CA . LEU B 1 68 ? 11.414 14.203 -1.487 1 95.25 68 LEU B CA 1
ATOM 4503 C C . LEU B 1 68 ? 12.789 14.094 -0.827 1 95.25 68 LEU B C 1
ATOM 4505 O O . LEU B 1 68 ? 12.938 14.398 0.359 1 95.25 68 LEU B O 1
ATOM 4509 N N . ILE B 1 69 ? 13.852 13.734 -1.597 1 94.56 69 ILE B N 1
ATOM 4510 C CA . ILE B 1 69 ? 15.195 13.531 -1.068 1 94.56 69 ILE B CA 1
ATOM 4511 C C . ILE B 1 69 ? 15.727 14.836 -0.492 1 94.56 69 ILE B C 1
ATOM 4513 O O . ILE B 1 69 ? 16.484 14.836 0.481 1 94.56 69 ILE B O 1
ATOM 4517 N N . PHE B 1 70 ? 15.328 15.969 -1.019 1 96.81 70 PHE B N 1
ATOM 4518 C CA . PHE B 1 70 ? 15.734 17.281 -0.531 1 96.81 70 PHE B CA 1
ATOM 4519 C C . PHE B 1 70 ? 15.422 17.422 0.954 1 96.81 70 PHE B C 1
ATOM 4521 O O . PHE B 1 70 ? 16.25 17.922 1.722 1 96.81 70 PHE B O 1
ATOM 4528 N N . TYR B 1 71 ? 14.281 17.031 1.354 1 97.81 71 TYR B N 1
ATOM 4529 C CA . TYR B 1 71 ? 13.797 17.266 2.709 1 97.81 71 TYR B CA 1
ATOM 4530 C C . TYR B 1 71 ? 14.578 16.438 3.723 1 97.81 71 TYR B C 1
ATOM 4532 O O . TYR B 1 71 ? 14.75 16.859 4.871 1 97.81 71 TYR B O 1
ATOM 4540 N N . LEU B 1 72 ? 15.047 15.289 3.297 1 97.88 72 LEU B N 1
ATOM 4541 C CA . LEU B 1 72 ? 15.875 14.469 4.18 1 97.88 72 LEU B CA 1
ATOM 4542 C C . LEU B 1 72 ? 17.188 15.172 4.484 1 97.88 72 LEU B C 1
ATOM 4544 O O . LEU B 1 72 ? 17.734 15.039 5.586 1 97.88 72 LEU B O 1
ATOM 4548 N N . GLY B 1 73 ? 17.688 15.922 3.535 1 98 73 GLY B N 1
ATOM 4549 C CA . GLY B 1 73 ? 18.891 16.703 3.75 1 98 73 GLY B CA 1
ATOM 4550 C C . GLY B 1 73 ? 18.625 18.062 4.375 1 98 73 GLY B C 1
ATOM 4551 O O . GLY B 1 73 ? 19.406 18.547 5.188 1 98 73 GLY B O 1
ATOM 4552 N N . HIS B 1 74 ? 17.516 18.656 4.008 1 97.94 74 HIS B N 1
ATOM 4553 C CA . HIS B 1 74 ? 17.156 20 4.418 1 97.94 74 HIS B CA 1
ATOM 4554 C C . HIS B 1 74 ? 16.984 20.094 5.934 1 97.94 74 HIS B C 1
ATOM 4556 O O . HIS B 1 74 ? 17.5 21.031 6.562 1 97.94 74 HIS B O 1
ATOM 4562 N N . ILE B 1 75 ? 16.344 19.125 6.551 1 98.19 75 ILE B N 1
ATOM 4563 C CA . ILE B 1 75 ? 15.953 19.219 7.953 1 98.19 75 ILE B CA 1
ATOM 4564 C C . ILE B 1 75 ? 17.203 19.219 8.836 1 98.19 75 ILE B C 1
ATOM 4566 O O . ILE B 1 75 ? 17.406 20.156 9.617 1 98.19 75 ILE B O 1
ATOM 4570 N N . PRO B 1 76 ? 18.109 18.219 8.672 1 98.44 76 PRO B N 1
ATOM 4571 C CA . PRO B 1 76 ? 19.312 18.281 9.516 1 98.44 76 PRO B CA 1
ATOM 4572 C C . PRO B 1 76 ? 20.219 19.453 9.18 1 98.44 76 PRO B C 1
ATOM 4574 O O . PRO B 1 76 ? 20.891 20 10.062 1 98.44 76 PRO B O 1
ATOM 4577 N N . THR B 1 77 ? 20.234 19.891 7.941 1 98.44 77 THR B N 1
ATOM 4578 C CA . THR B 1 77 ? 21.047 21.047 7.566 1 98.44 77 THR B CA 1
ATOM 4579 C C . THR B 1 77 ? 20.547 22.312 8.258 1 98.44 77 THR B C 1
ATOM 4581 O O . THR B 1 77 ? 21.344 23.078 8.797 1 98.44 77 THR B O 1
ATOM 4584 N N . PHE B 1 78 ? 19.266 22.516 8.227 1 98.06 78 PHE B N 1
ATOM 4585 C CA . PHE B 1 78 ? 18.656 23.672 8.883 1 98.06 78 PHE B CA 1
ATOM 4586 C C . PHE B 1 78 ? 18.969 23.656 10.375 1 98.06 78 PHE B C 1
ATOM 4588 O O . PHE B 1 78 ? 19.359 24.688 10.938 1 98.06 78 PHE B O 1
ATOM 4595 N N . GLU B 1 79 ? 18.781 22.531 11 1 98.5 79 GLU B N 1
ATOM 4596 C CA . GLU B 1 79 ? 19.078 22.375 12.414 1 98.5 79 GLU B CA 1
ATOM 4597 C C . GLU B 1 79 ? 20.547 22.703 12.703 1 98.5 79 GLU B C 1
ATOM 4599 O O . GLU B 1 79 ? 20.859 23.422 13.648 1 98.5 79 GLU B O 1
ATOM 4604 N N . ASP B 1 80 ? 21.375 22.188 11.883 1 98.5 80 ASP B N 1
ATOM 4605 C CA . ASP B 1 80 ? 22.812 22.344 12.078 1 98.5 80 ASP B CA 1
ATOM 4606 C C . ASP B 1 80 ? 23.234 23.797 11.93 1 98.5 80 ASP B C 1
ATOM 4608 O O . ASP B 1 80 ? 24.109 24.281 12.656 1 98.5 80 ASP B O 1
ATOM 4612 N N . ILE B 1 81 ? 22.703 24.484 11 1 97.81 81 ILE B N 1
ATOM 4613 C CA . ILE B 1 81 ? 22.984 25.891 10.781 1 97.81 81 ILE B CA 1
ATOM 4614 C C . ILE B 1 81 ? 22.688 26.688 12.055 1 97.81 81 ILE B C 1
ATOM 4616 O O . ILE B 1 81 ? 23.516 27.469 12.516 1 97.81 81 ILE B O 1
ATOM 4620 N N . HIS B 1 82 ? 21.531 26.469 12.641 1 97.94 82 HIS B N 1
ATOM 4621 C CA . HIS B 1 82 ? 21.125 27.203 13.836 1 97.94 82 HIS B CA 1
ATOM 4622 C C . HIS B 1 82 ? 21.953 26.797 15.047 1 97.94 82 HIS B C 1
ATOM 4624 O O . HIS B 1 82 ? 22.266 27.625 15.906 1 97.94 82 HIS B O 1
ATOM 4630 N N . LEU B 1 83 ? 22.281 25.5 15.094 1 98 83 LEU B N 1
ATOM 4631 C CA . LEU B 1 83 ? 23.109 25.031 16.203 1 98 83 LEU B CA 1
ATOM 4632 C C . LEU B 1 83 ? 24.516 25.609 16.109 1 98 83 LEU B C 1
ATOM 4634 O O . LEU B 1 83 ? 25.078 26.047 17.125 1 98 83 LEU B O 1
ATOM 4638 N N . ALA B 1 84 ? 25.078 25.547 14.93 1 98.06 84 ALA B N 1
ATOM 4639 C CA . ALA B 1 84 ? 26.422 26.109 14.734 1 98.06 84 ALA B CA 1
ATOM 4640 C C . ALA B 1 84 ? 26.469 27.594 15.102 1 98.06 84 ALA B C 1
ATOM 4642 O O . ALA B 1 84 ? 27.391 28.031 15.781 1 98.06 84 ALA B O 1
ATOM 4643 N N . ARG B 1 85 ? 25.516 28.328 14.727 1 97.31 85 ARG B N 1
ATOM 4644 C CA . ARG B 1 85 ? 25.422 29.75 15.062 1 97.31 85 ARG B CA 1
ATOM 4645 C C . ARG B 1 85 ? 25.344 29.953 16.578 1 97.31 85 ARG B C 1
ATOM 4647 O O . ARG B 1 85 ? 26.094 30.766 17.125 1 97.31 85 ARG B O 1
ATOM 4654 N N . ALA B 1 86 ? 24.453 29.234 17.234 1 97.62 86 ALA B N 1
ATOM 4655 C CA . ALA B 1 86 ? 24.172 29.438 18.656 1 97.62 86 ALA B CA 1
ATOM 4656 C C . ALA B 1 86 ? 25.344 29 19.531 1 97.62 86 ALA B C 1
ATOM 4658 O O . ALA B 1 86 ? 25.625 29.609 20.562 1 97.62 86 ALA B O 1
ATOM 4659 N N . THR B 1 87 ? 26 27.906 19.125 1 97.12 87 THR B N 1
ATOM 4660 C CA . THR B 1 87 ? 27.078 27.359 19.922 1 97.12 87 THR B CA 1
ATOM 4661 C C . THR B 1 87 ? 28.422 27.953 19.5 1 97.12 87 THR B C 1
ATOM 4663 O O . THR B 1 87 ? 29.453 27.688 20.141 1 97.12 87 THR B O 1
ATOM 4666 N N . LYS B 1 88 ? 28.453 28.688 18.422 1 96.94 88 LYS B N 1
ATOM 4667 C CA . LYS B 1 88 ? 29.672 29.25 17.859 1 96.94 88 LYS B CA 1
ATOM 4668 C C . LYS B 1 88 ? 30.703 28.141 17.562 1 96.94 88 LYS B C 1
ATOM 4670 O O . LYS B 1 88 ? 31.859 28.25 17.953 1 96.94 88 LYS B O 1
ATOM 4675 N N . THR B 1 89 ? 30.25 27.062 17.016 1 96.69 89 THR B N 1
ATOM 4676 C CA . THR B 1 89 ? 31.094 25.938 16.578 1 96.69 89 THR B CA 1
ATOM 4677 C C . THR B 1 89 ? 30.906 25.688 15.086 1 96.69 89 THR B C 1
ATOM 4679 O O . THR B 1 89 ? 29.922 26.109 14.492 1 96.69 89 THR B O 1
ATOM 4682 N N . PRO B 1 90 ? 31.859 25.016 14.422 1 96.5 90 PRO B N 1
ATOM 4683 C CA . PRO B 1 90 ? 31.734 24.734 12.992 1 96.5 90 PRO B CA 1
ATOM 4684 C C . PRO B 1 90 ? 30.531 23.859 12.672 1 96.5 90 PRO B C 1
ATOM 4686 O O . PRO B 1 90 ? 30.141 23.016 13.492 1 96.5 90 PRO B O 1
ATOM 4689 N N . PRO B 1 91 ? 30.047 24.062 11.484 1 96.62 91 PRO B N 1
ATOM 4690 C CA . PRO B 1 91 ? 28.953 23.172 11.07 1 96.62 91 PRO B CA 1
ATOM 4691 C C . PRO B 1 91 ? 29.406 21.719 10.898 1 96.62 91 PRO B C 1
ATOM 4693 O O . PRO B 1 91 ? 30.594 21.469 10.734 1 96.62 91 PRO B O 1
ATOM 4696 N N . THR B 1 92 ? 28.453 20.859 10.969 1 97.38 92 THR B N 1
ATOM 4697 C CA . THR B 1 92 ? 28.703 19.438 10.727 1 97.38 92 THR B CA 1
ATOM 4698 C C . THR B 1 92 ? 29.078 19.203 9.266 1 97.38 92 THR B C 1
ATOM 4700 O O . THR B 1 92 ? 28.5 19.812 8.359 1 97.38 92 THR B O 1
ATOM 4703 N N . GLU B 1 93 ? 30.109 18.406 8.984 1 96.62 93 GLU B N 1
ATOM 4704 C CA . GLU B 1 93 ? 30.5 18.047 7.629 1 96.62 93 GLU B CA 1
ATOM 4705 C C . GLU B 1 93 ? 29.516 17.047 7.023 1 96.62 93 GLU B C 1
ATOM 4707 O O . GLU B 1 93 ? 29 16.172 7.723 1 96.62 93 GLU B O 1
ATOM 4712 N N . PRO B 1 94 ? 29.219 17.188 5.609 1 96.38 94 PRO B N 1
ATOM 4713 C CA . PRO B 1 94 ? 29.859 18.109 4.688 1 96.38 94 PRO B CA 1
ATOM 4714 C C . PRO B 1 94 ? 29.234 19.5 4.711 1 96.38 94 PRO B C 1
ATOM 4716 O O . PRO B 1 94 ? 28 19.625 4.633 1 96.38 94 PRO B O 1
ATOM 4719 N N . LYS B 1 95 ? 30.031 20.484 4.695 1 93.56 95 LYS B N 1
ATOM 4720 C CA . LYS B 1 95 ? 29.609 21.875 4.828 1 93.56 95 LYS B CA 1
ATOM 4721 C C . LYS B 1 95 ? 28.812 22.328 3.609 1 93.56 95 LYS B C 1
ATOM 4723 O O . LYS B 1 95 ? 27.953 23.203 3.713 1 93.56 95 LYS B O 1
ATOM 4728 N N . TYR B 1 96 ? 29.047 21.688 2.504 1 93.94 96 TYR B N 1
ATOM 4729 C CA . TYR B 1 96 ? 28.422 22.156 1.274 1 93.94 96 TYR B CA 1
ATOM 4730 C C . TYR B 1 96 ? 26.922 21.875 1.292 1 93.94 96 TYR B C 1
ATOM 4732 O O . TYR B 1 96 ? 26.172 22.422 0.475 1 93.94 96 TYR B O 1
ATOM 4740 N N . TYR B 1 97 ? 26.438 20.984 2.234 1 96.31 97 TYR B N 1
ATOM 4741 C CA . TYR B 1 97 ? 25.016 20.75 2.365 1 96.31 97 TYR B CA 1
ATOM 4742 C C . TYR B 1 97 ? 24.266 22.047 2.643 1 96.31 97 TYR B C 1
ATOM 4744 O O . TYR B 1 97 ? 23.094 22.188 2.275 1 96.31 97 TYR B O 1
ATOM 4752 N N . GLU B 1 98 ? 24.906 23.062 3.244 1 95.5 98 GLU B N 1
ATOM 4753 C CA . GLU B 1 98 ? 24.297 24.375 3.465 1 95.5 98 GLU B CA 1
ATOM 4754 C C . GLU B 1 98 ? 23.953 25.047 2.143 1 95.5 98 GLU B C 1
ATOM 4756 O O . GLU B 1 98 ? 22.984 25.812 2.07 1 95.5 98 GLU B O 1
ATOM 4761 N N . GLN B 1 99 ? 24.656 24.719 1.128 1 93.75 99 GLN B N 1
ATOM 4762 C CA . GLN B 1 99 ? 24.438 25.359 -0.17 1 93.75 99 GLN B CA 1
ATOM 4763 C C . GLN B 1 99 ? 23.234 24.75 -0.89 1 93.75 99 GLN B C 1
ATOM 4765 O O . GLN B 1 99 ? 22.547 25.438 -1.635 1 93.75 99 GLN B O 1
ATOM 4770 N N . ILE B 1 100 ? 22.969 23.484 -0.603 1 94.19 100 ILE B N 1
ATOM 4771 C CA . ILE B 1 100 ? 22 22.797 -1.457 1 94.19 100 ILE B CA 1
ATOM 4772 C C . ILE B 1 100 ? 20.75 22.453 -0.646 1 94.19 100 ILE B C 1
ATOM 4774 O O . ILE B 1 100 ? 19.688 22.188 -1.212 1 94.19 100 ILE B O 1
ATOM 4778 N N . PHE B 1 101 ? 20.828 22.469 0.717 1 94.81 101 PHE B N 1
ATOM 4779 C CA . PHE B 1 101 ? 19.734 21.969 1.525 1 94.81 101 PHE B CA 1
ATOM 4780 C C . PHE B 1 101 ? 19.219 23.047 2.465 1 94.81 101 PHE B C 1
ATOM 4782 O O . PHE B 1 101 ? 18.406 22.766 3.357 1 94.81 101 PHE B O 1
ATOM 4789 N N . GLU B 1 102 ? 19.656 24.281 2.371 1 91.25 102 GLU B N 1
ATOM 4790 C CA . GLU B 1 102 ? 19.328 25.297 3.365 1 91.25 102 GLU B CA 1
ATOM 4791 C C . GLU B 1 102 ? 17.859 25.719 3.26 1 91.25 102 GLU B C 1
ATOM 4793 O O . GLU B 1 102 ? 17.156 25.781 4.266 1 91.25 102 GLU B O 1
ATOM 4798 N N . ARG B 1 103 ? 17.484 26.047 2.033 1 86.56 103 ARG B N 1
ATOM 4799 C CA . ARG B 1 103 ? 16.172 26.656 1.882 1 86.56 103 ARG B CA 1
ATOM 4800 C C . ARG B 1 103 ? 15.398 26.031 0.726 1 86.56 103 ARG B C 1
ATOM 4802 O O . ARG B 1 103 ? 15.969 25.781 -0.342 1 86.56 103 ARG B O 1
ATOM 4809 N N . GLY B 1 104 ? 14.125 25.734 1.02 1 85.88 104 GLY B N 1
ATOM 4810 C CA . GLY B 1 104 ? 13.25 25.141 0.021 1 85.88 104 GLY B CA 1
ATOM 4811 C C . GLY B 1 104 ? 12.617 26.156 -0.909 1 85.88 104 GLY B C 1
ATOM 4812 O O . GLY B 1 104 ? 13.078 27.297 -0.99 1 85.88 104 GLY B O 1
ATOM 4813 N N . ILE B 1 105 ? 11.672 25.641 -1.674 1 80.5 105 ILE B N 1
ATOM 4814 C CA . ILE B 1 105 ? 11.062 26.484 -2.703 1 80.5 105 ILE B CA 1
ATOM 4815 C C . ILE B 1 105 ? 9.57 26.656 -2.414 1 80.5 105 ILE B C 1
ATOM 4817 O O . ILE B 1 105 ? 8.969 25.828 -1.735 1 80.5 105 ILE B O 1
ATOM 4821 N N . ASP B 1 106 ? 8.961 27.688 -2.783 1 83.69 106 ASP B N 1
ATOM 4822 C CA . ASP B 1 106 ? 7.535 28 -2.82 1 83.69 106 ASP B CA 1
ATOM 4823 C C . ASP B 1 106 ? 7.188 28.844 -4.043 1 83.69 106 ASP B C 1
ATOM 4825 O O . ASP B 1 106 ? 6.797 30.016 -3.912 1 83.69 106 ASP B O 1
ATOM 4829 N N . PRO B 1 107 ? 7.227 28.219 -5.164 1 80.94 107 PRO B N 1
ATOM 4830 C CA . PRO B 1 107 ? 6.934 28.969 -6.391 1 80.94 107 PRO B CA 1
ATOM 4831 C C . PRO B 1 107 ? 5.504 29.5 -6.434 1 80.94 107 PRO B C 1
ATOM 4833 O O . PRO B 1 107 ? 4.605 28.922 -5.82 1 80.94 107 PRO B O 1
ATOM 4836 N N . ASP B 1 108 ? 5.391 30.578 -7.102 1 85.69 108 ASP B N 1
ATOM 4837 C CA . ASP B 1 108 ? 4.062 31.141 -7.352 1 85.69 108 ASP B CA 1
ATOM 4838 C C . ASP B 1 108 ? 3.168 30.125 -8.055 1 85.69 108 ASP B C 1
ATOM 4840 O O . ASP B 1 108 ? 3.568 29.516 -9.055 1 85.69 108 ASP B O 1
ATOM 4844 N N . VAL B 1 109 ? 1.99 29.922 -7.508 1 82.44 109 VAL B N 1
ATOM 4845 C CA . VAL B 1 109 ? 1.104 28.891 -8.016 1 82.44 109 VAL B CA 1
ATOM 4846 C C . VAL B 1 109 ? 0.64 29.25 -9.43 1 82.44 109 VAL B C 1
ATOM 4848 O O . VAL B 1 109 ? 0.515 28.375 -10.289 1 82.44 109 VAL B O 1
ATOM 4851 N N . ASP B 1 110 ? 0.397 30.531 -9.688 1 79.94 110 ASP B N 1
ATOM 4852 C CA . ASP B 1 110 ? -0.101 31 -10.977 1 79.94 110 ASP B CA 1
ATOM 4853 C C . ASP B 1 110 ? 1.034 31.125 -11.992 1 79.94 110 ASP B C 1
ATOM 4855 O O . ASP B 1 110 ? 0.814 30.984 -13.195 1 79.94 110 ASP B O 1
ATOM 4859 N N . ASP B 1 111 ? 2.25 31.453 -11.531 1 82.06 111 ASP B N 1
ATOM 4860 C CA . ASP B 1 111 ? 3.441 31.578 -12.359 1 82.06 111 ASP B CA 1
ATOM 4861 C C . ASP B 1 111 ? 4.656 30.953 -11.68 1 82.06 111 ASP B C 1
ATOM 4863 O O . ASP B 1 111 ? 5.488 31.656 -11.109 1 82.06 111 ASP B O 1
ATOM 4867 N N . PRO B 1 112 ? 4.832 29.734 -11.867 1 82.38 112 PRO B N 1
ATOM 4868 C CA . PRO B 1 112 ? 5.84 28.984 -11.117 1 82.38 112 PRO B CA 1
ATOM 4869 C C . PRO B 1 112 ? 7.266 29.422 -11.438 1 82.38 112 PRO B C 1
ATOM 4871 O O . PRO B 1 112 ? 8.211 29.031 -10.742 1 82.38 112 PRO B O 1
ATOM 4874 N N . SER B 1 113 ? 7.48 30.203 -12.477 1 81.62 113 SER B N 1
ATOM 4875 C CA . SER B 1 113 ? 8.805 30.734 -12.758 1 81.62 113 SER B CA 1
ATOM 4876 C C . SER B 1 113 ? 9.242 31.734 -11.688 1 81.62 113 SER B C 1
ATOM 4878 O O . SER B 1 113 ? 10.43 32.031 -11.562 1 81.62 113 SER B O 1
ATOM 4880 N N . GLN B 1 114 ? 8.234 32.25 -10.945 1 77.69 114 GLN B N 1
ATOM 4881 C CA . GLN B 1 114 ? 8.508 33.156 -9.836 1 77.69 114 GLN B CA 1
ATOM 4882 C C . GLN B 1 114 ? 8.609 32.375 -8.516 1 77.69 114 GLN B C 1
ATOM 4884 O O . GLN B 1 114 ? 7.68 31.672 -8.133 1 77.69 114 GLN B O 1
ATOM 4889 N N . CYS B 1 115 ? 9.773 32.531 -8.031 1 82.75 115 CYS B N 1
ATOM 4890 C CA . CYS B 1 115 ? 10.016 31.859 -6.758 1 82.75 115 CYS B CA 1
ATOM 4891 C C . CYS B 1 115 ? 10.953 32.688 -5.883 1 82.75 115 CYS B C 1
ATOM 4893 O O . CYS B 1 115 ? 11.828 33.406 -6.395 1 82.75 115 CYS B O 1
ATOM 4895 N N . HIS B 1 116 ? 10.758 32.719 -4.598 1 79.38 116 HIS B N 1
ATOM 4896 C CA . HIS B 1 116 ? 11.648 33.406 -3.672 1 79.38 116 HIS B CA 1
ATOM 4897 C C . HIS B 1 116 ? 13.047 32.781 -3.697 1 79.38 11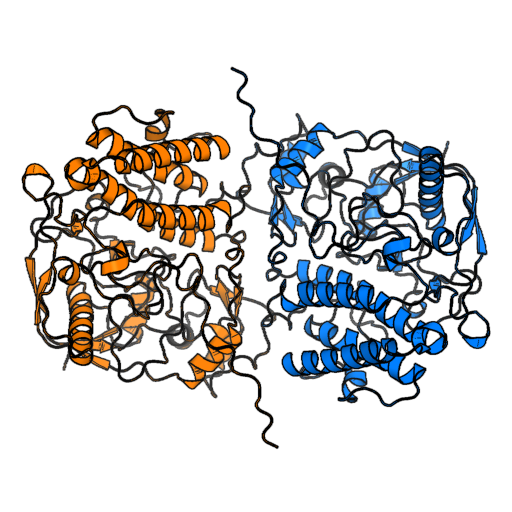6 HIS B C 1
ATOM 4899 O O . HIS B 1 116 ? 13.266 31.75 -4.312 1 79.38 116 HIS B O 1
ATOM 4905 N N . ASP B 1 117 ? 13.977 33.469 -3.02 1 78.25 117 ASP B N 1
ATOM 4906 C CA . ASP B 1 117 ? 15.336 32.969 -2.916 1 78.25 117 ASP B CA 1
ATOM 4907 C C . ASP B 1 117 ? 15.344 31.578 -2.287 1 78.25 117 ASP B C 1
ATOM 4909 O O . ASP B 1 117 ? 14.617 31.312 -1.33 1 78.25 117 ASP B O 1
ATOM 4913 N N . HIS B 1 118 ? 16.062 30.672 -2.932 1 83.12 118 HIS B N 1
ATOM 4914 C CA . HIS B 1 118 ? 16.156 29.281 -2.49 1 83.12 118 HIS B CA 1
ATOM 4915 C C . HIS B 1 118 ? 17.516 28.688 -2.836 1 83.12 118 HIS B C 1
ATOM 4917 O O . HIS B 1 118 ? 18.328 29.328 -3.51 1 83.12 118 HIS B O 1
ATOM 4923 N N . SER B 1 119 ? 17.734 27.547 -2.32 1 85.25 119 SER B N 1
ATOM 4924 C CA . SER B 1 119 ? 19.016 26.875 -2.506 1 85.25 119 SER B CA 1
ATOM 4925 C C . SER B 1 119 ? 19.203 26.453 -3.957 1 85.25 119 SER B C 1
ATOM 4927 O O . SER B 1 119 ? 18.234 26.25 -4.684 1 85.25 119 SER B O 1
ATOM 4929 N N . GLU B 1 120 ? 20.469 26.266 -4.277 1 83 120 GLU B N 1
ATOM 4930 C CA . GLU B 1 120 ? 20.828 25.734 -5.594 1 83 120 GLU B CA 1
ATOM 4931 C C . GLU B 1 120 ? 20.344 24.297 -5.754 1 83 120 GLU B C 1
ATOM 4933 O O . GLU B 1 120 ? 20.422 23.5 -4.816 1 83 120 GLU B O 1
ATOM 4938 N N . VAL B 1 121 ? 19.828 24.078 -6.895 1 82.69 121 VAL B N 1
ATOM 4939 C CA . VAL B 1 121 ? 19.484 22.703 -7.219 1 82.69 121 VAL B CA 1
ATOM 4940 C C . VAL B 1 121 ? 20.688 21.969 -7.805 1 82.69 121 VAL B C 1
ATOM 4942 O O . VAL B 1 121 ? 21.203 22.359 -8.859 1 82.69 121 VAL B O 1
ATOM 4945 N N . PRO B 1 122 ? 21.125 20.953 -7.121 1 85.62 122 PRO B N 1
ATOM 4946 C CA . PRO B 1 122 ? 22.297 20.266 -7.641 1 85.62 122 PRO B CA 1
ATOM 4947 C C . PRO B 1 122 ? 22 19.406 -8.875 1 85.62 122 PRO B C 1
ATOM 4949 O O . PRO B 1 122 ? 20.844 19.016 -9.078 1 85.62 122 PRO B O 1
ATOM 4952 N N . ASN B 1 123 ? 23.016 19.125 -9.594 1 79.56 123 ASN B N 1
ATOM 4953 C CA . ASN B 1 123 ? 22.875 18.234 -10.734 1 79.56 123 ASN B CA 1
ATOM 4954 C C . ASN B 1 123 ? 22.453 16.828 -10.297 1 79.56 123 ASN B C 1
ATOM 4956 O O . ASN B 1 123 ? 21.672 16.172 -10.977 1 79.56 123 ASN B O 1
ATOM 4960 N N . THR B 1 124 ? 23.094 16.484 -9.203 1 83.81 124 THR B N 1
ATOM 4961 C CA . THR B 1 124 ? 22.766 15.203 -8.594 1 83.81 124 THR B CA 1
ATOM 4962 C C . THR B 1 124 ? 22.688 15.328 -7.078 1 83.81 124 THR B C 1
ATOM 4964 O O . THR B 1 124 ? 23.562 15.922 -6.445 1 83.81 124 THR B O 1
ATOM 4967 N N . TRP B 1 125 ? 21.641 14.836 -6.57 1 89.31 125 TRP B N 1
ATOM 4968 C CA . TRP B 1 125 ? 21.5 14.828 -5.117 1 89.31 125 TRP B CA 1
ATOM 4969 C C . TRP B 1 125 ? 22.5 13.852 -4.488 1 89.31 125 TRP B C 1
ATOM 4971 O O . TRP B 1 125 ? 22.828 12.828 -5.09 1 89.31 125 TRP B O 1
ATOM 4981 N N . PRO B 1 126 ? 22.953 14.172 -3.32 1 91.62 126 PRO B N 1
ATOM 4982 C CA . PRO B 1 126 ? 23.797 13.211 -2.617 1 91.62 126 PRO B CA 1
ATOM 4983 C C . PRO B 1 126 ? 23.109 11.859 -2.398 1 91.62 126 PRO B C 1
ATOM 4985 O O . PRO B 1 126 ? 21.891 11.781 -2.396 1 91.62 126 PRO B O 1
ATOM 4988 N N . GLU B 1 127 ? 23.938 10.812 -2.182 1 89.19 127 GLU B N 1
ATOM 4989 C CA . GLU B 1 127 ? 23.406 9.484 -1.892 1 89.19 127 GLU B CA 1
ATOM 4990 C C . GLU B 1 127 ? 22.609 9.484 -0.585 1 89.19 127 GLU B C 1
ATOM 4992 O O . GLU B 1 127 ? 23 10.148 0.378 1 89.19 127 GLU B O 1
ATOM 4997 N N . LEU B 1 128 ? 21.578 8.727 -0.621 1 92.38 128 LEU B N 1
ATOM 4998 C CA . LEU B 1 128 ? 20.719 8.633 0.563 1 92.38 128 LEU B CA 1
ATOM 4999 C C . LEU B 1 128 ? 21.547 8.25 1.791 1 92.38 128 LEU B C 1
ATOM 5001 O O . LEU B 1 128 ? 21.344 8.82 2.871 1 92.38 128 LEU B O 1
ATOM 5005 N N . SER B 1 129 ? 22.469 7.281 1.633 1 92.38 129 SER B N 1
ATOM 5006 C CA . SER B 1 129 ? 23.281 6.824 2.758 1 92.38 129 SER B CA 1
ATOM 5007 C C . SER B 1 129 ? 24.094 7.973 3.355 1 92.38 129 SER B C 1
ATOM 5009 O O . SER B 1 129 ? 24.219 8.078 4.578 1 92.38 129 SER B O 1
ATOM 5011 N N . ASP B 1 130 ? 24.609 8.859 2.512 1 96.38 130 ASP B N 1
ATOM 5012 C CA . ASP B 1 130 ? 25.391 10.008 2.965 1 96.38 130 ASP B CA 1
ATOM 5013 C C . ASP B 1 130 ? 24.516 11 3.729 1 96.38 130 ASP B C 1
ATOM 5015 O O . ASP B 1 130 ? 24.938 11.547 4.75 1 96.38 130 ASP B O 1
ATOM 5019 N N . ILE B 1 131 ? 23.344 11.219 3.193 1 97.56 131 ILE B N 1
ATOM 5020 C CA . ILE B 1 131 ? 22.406 12.141 3.824 1 97.56 131 ILE B CA 1
ATOM 5021 C C . ILE B 1 131 ? 22.016 11.617 5.199 1 97.56 131 ILE B C 1
ATOM 5023 O O . ILE B 1 131 ? 21.969 12.367 6.172 1 97.56 131 ILE B O 1
ATOM 5027 N N . LEU B 1 132 ? 21.766 10.328 5.281 1 97.44 132 LEU B N 1
ATOM 5028 C CA . LEU B 1 132 ? 21.359 9.719 6.543 1 97.44 132 LEU B CA 1
ATOM 5029 C C . LEU B 1 132 ? 22.484 9.758 7.559 1 97.44 132 LEU B C 1
ATOM 5031 O O . LEU B 1 132 ? 22.25 9.953 8.75 1 97.44 132 LEU B O 1
ATOM 5035 N N . GLU B 1 133 ? 23.719 9.547 7.082 1 97.5 133 GLU B N 1
ATOM 5036 C CA . GLU B 1 133 ? 24.875 9.68 7.965 1 97.5 133 GLU B CA 1
ATOM 5037 C C . GLU B 1 133 ? 24.984 11.094 8.508 1 97.5 133 GLU B C 1
ATOM 5039 O O . GLU B 1 133 ? 25.281 11.289 9.695 1 97.5 133 GLU B O 1
ATOM 5044 N N . PHE B 1 134 ? 24.875 12.078 7.66 1 98.12 134 PHE B N 1
ATOM 5045 C CA . PHE B 1 134 ? 24.891 13.477 8.07 1 98.12 134 PHE B CA 1
ATOM 5046 C C . PHE B 1 134 ? 23.828 13.742 9.133 1 98.12 134 PHE B C 1
ATOM 5048 O O . PHE B 1 134 ? 24.109 14.391 10.148 1 98.12 134 PHE B O 1
ATOM 5055 N N . ARG B 1 135 ? 22.578 13.258 8.938 1 98.44 135 ARG B N 1
ATOM 5056 C CA . ARG B 1 135 ? 21.5 13.406 9.906 1 98.44 135 ARG B CA 1
ATOM 5057 C C . ARG B 1 135 ? 21.875 12.805 11.25 1 98.44 135 ARG B C 1
ATOM 5059 O O . ARG B 1 135 ? 21.609 13.398 12.297 1 98.44 135 ARG B O 1
ATOM 5066 N N . GLU B 1 136 ? 22.484 11.641 11.219 1 98.12 136 GLU B N 1
ATOM 5067 C CA . GLU B 1 136 ? 22.906 11 12.453 1 98.12 136 GLU B CA 1
ATOM 5068 C C . GLU B 1 136 ? 23.891 11.883 13.219 1 98.12 136 GLU B C 1
ATOM 5070 O O . GLU B 1 136 ? 23.844 11.969 14.445 1 98.12 136 GLU B O 1
ATOM 5075 N N . LYS B 1 137 ? 24.766 12.477 12.469 1 98.44 137 LYS B N 1
ATOM 5076 C CA . LYS B 1 137 ? 25.75 13.359 13.086 1 98.44 137 LYS B CA 1
ATOM 5077 C C . LYS B 1 137 ? 25.078 14.57 13.727 1 98.44 137 LYS B C 1
ATOM 5079 O O . LYS B 1 137 ? 25.453 14.992 14.82 1 98.44 137 LYS B O 1
ATOM 5084 N N . VAL B 1 138 ? 24.141 15.164 13.055 1 98.62 138 VAL B N 1
ATOM 5085 C CA . VAL B 1 138 ? 23.438 16.328 13.578 1 98.62 138 VAL B CA 1
ATOM 5086 C C . VAL B 1 138 ? 22.625 15.945 14.805 1 98.62 138 VAL B C 1
ATOM 5088 O O . VAL B 1 138 ? 22.625 16.672 15.805 1 98.62 138 VAL B O 1
ATOM 5091 N N . CYS B 1 139 ? 21.906 14.781 14.734 1 98.56 139 CYS B N 1
ATOM 5092 C CA . CYS B 1 139 ? 21.172 14.289 15.891 1 98.56 139 CYS B CA 1
ATOM 5093 C C . CYS B 1 139 ? 22.094 14.086 17.094 1 98.56 139 CYS B C 1
ATOM 5095 O O . CYS B 1 139 ? 21.734 14.391 18.219 1 98.56 139 CYS B O 1
ATOM 5097 N N . ALA B 1 140 ? 23.297 13.562 16.828 1 98.19 140 ALA B N 1
ATOM 5098 C CA . ALA B 1 140 ? 24.281 13.367 17.875 1 98.19 140 ALA B CA 1
ATOM 5099 C C . ALA B 1 140 ? 24.703 14.703 18.484 1 98.19 140 ALA B C 1
ATOM 5101 O O . ALA B 1 140 ? 24.922 14.805 19.688 1 98.19 140 ALA B O 1
ATOM 5102 N N . ARG B 1 141 ? 24.875 15.672 17.641 1 97.69 141 ARG B N 1
ATOM 5103 C CA . ARG B 1 141 ? 25.219 17.016 18.094 1 97.69 141 ARG B CA 1
ATOM 5104 C C . ARG B 1 141 ? 24.141 17.578 19.016 1 97.69 141 ARG B C 1
ATOM 5106 O O . ARG B 1 141 ? 24.453 18.156 20.062 1 97.69 141 ARG B O 1
ATOM 5113 N N . ILE B 1 142 ? 22.891 17.391 18.688 1 98.5 142 ILE B N 1
ATOM 5114 C CA . ILE B 1 142 ? 21.766 17.828 19.516 1 98.5 142 ILE B CA 1
ATOM 5115 C C . ILE B 1 142 ? 21.781 17.047 20.844 1 98.5 142 ILE B C 1
ATOM 5117 O O . ILE B 1 142 ? 21.703 17.656 21.922 1 98.5 142 ILE B O 1
ATOM 5121 N N . THR B 1 143 ? 21.922 15.727 20.75 1 98.56 143 THR B N 1
ATOM 5122 C CA . THR B 1 143 ? 21.906 14.867 21.922 1 98.56 143 THR B CA 1
ATOM 5123 C C . THR B 1 143 ? 23.016 15.266 22.891 1 98.56 143 THR B C 1
ATOM 5125 O O . THR B 1 143 ? 22.812 15.266 24.109 1 98.56 143 THR B O 1
ATOM 5128 N N . ALA B 1 144 ? 24.141 15.633 22.391 1 97.88 144 ALA B N 1
ATOM 5129 C CA . ALA B 1 144 ? 25.297 16.016 23.203 1 97.88 144 ALA B CA 1
ATOM 5130 C C . ALA B 1 144 ? 25 17.266 24.031 1 97.88 144 ALA B C 1
ATOM 5132 O O . ALA B 1 144 ? 25.484 17.406 25.156 1 97.88 144 ALA B O 1
ATOM 5133 N N . LEU B 1 145 ? 24.25 18.219 23.5 1 97.94 145 LEU B N 1
ATOM 5134 C CA . LEU B 1 145 ? 23.891 19.422 24.234 1 97.94 145 LEU B CA 1
ATOM 5135 C C . LEU B 1 145 ? 23.078 19.094 25.484 1 97.94 145 LEU B C 1
ATOM 5137 O O . LEU B 1 145 ? 23.219 19.75 26.516 1 97.94 145 LEU B O 1
ATOM 5141 N N . TYR B 1 146 ? 22.25 18.047 25.359 1 97.88 146 TYR B N 1
ATOM 5142 C CA . TYR B 1 146 ? 21.359 17.688 26.469 1 97.88 146 TYR B CA 1
ATOM 5143 C C . TYR B 1 146 ? 22.125 16.953 27.562 1 97.88 146 TYR B C 1
ATOM 5145 O O . TYR B 1 146 ? 21.562 16.688 28.641 1 97.88 146 TYR B O 1
ATOM 5153 N N . GLN B 1 147 ? 23.344 16.594 27.312 1 96.75 147 GLN B N 1
ATOM 5154 C CA . GLN B 1 147 ? 24.219 16.078 28.375 1 96.75 147 GLN B CA 1
ATOM 5155 C C . GLN B 1 147 ? 24.75 17.203 29.234 1 96.75 147 GLN B C 1
ATOM 5157 O O . GLN B 1 147 ? 25.391 16.969 30.266 1 96.75 147 GLN B O 1
ATOM 5162 N N . THR B 1 148 ? 24.422 18.406 28.859 1 96.06 148 THR B N 1
ATOM 5163 C CA . THR B 1 148 ? 24.781 19.609 29.609 1 96.06 148 THR B CA 1
ATOM 5164 C C . THR B 1 148 ? 23.547 20.359 30.062 1 96.06 148 THR B C 1
ATOM 5166 O O . 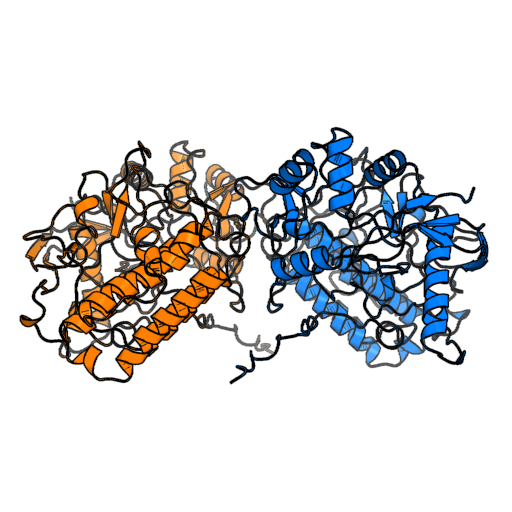THR B 1 148 ? 22.422 19.922 29.812 1 96.06 148 THR B O 1
ATOM 5169 N N . GLN B 1 149 ? 23.766 21.516 30.703 1 95.19 149 GLN B N 1
ATOM 5170 C CA . GLN B 1 149 ? 22.656 22.359 31.141 1 95.19 149 GLN B CA 1
ATOM 5171 C C . GLN B 1 149 ? 22.422 23.516 30.172 1 95.19 149 GLN B C 1
ATOM 5173 O O . GLN B 1 149 ? 21.5 24.312 30.359 1 95.19 149 GLN B O 1
ATOM 5178 N N . LYS B 1 150 ? 23.109 23.547 29.109 1 95.88 150 LYS B N 1
ATOM 5179 C CA . LYS B 1 150 ? 23.141 24.672 28.188 1 95.88 150 LYS B CA 1
ATOM 5180 C C . LYS B 1 150 ? 21.766 24.922 27.562 1 95.88 150 LYS B C 1
ATOM 5182 O O . LYS B 1 150 ? 21.344 26.062 27.406 1 95.88 150 LYS B O 1
ATOM 5187 N N . PRO B 1 151 ? 21.062 23.875 27.219 1 96.62 151 PRO B N 1
ATOM 5188 C CA . PRO B 1 151 ? 19.766 24.109 26.609 1 96.62 151 PRO B CA 1
ATOM 5189 C C . PRO B 1 151 ? 18.828 24.938 27.5 1 96.62 151 PRO B C 1
ATOM 5191 O O . PRO B 1 151 ? 18.016 25.703 27 1 96.62 151 PRO B O 1
ATOM 5194 N N . TRP B 1 152 ? 19.062 24.844 28.797 1 95.5 152 TRP B N 1
ATOM 5195 C CA . TRP B 1 152 ? 18.141 25.484 29.734 1 95.5 152 TRP B CA 1
ATOM 5196 C C . TRP B 1 152 ? 18.734 26.766 30.297 1 95.5 152 TRP B C 1
ATOM 5198 O O . TRP B 1 152 ? 18.016 27.594 30.859 1 95.5 152 TRP B O 1
ATOM 5208 N N . GLN B 1 153 ? 20 26.969 30.156 1 96.12 153 GLN B N 1
ATOM 5209 C CA . GLN B 1 153 ? 20.672 28.109 30.781 1 96.12 153 GLN B CA 1
ATOM 5210 C C . GLN B 1 153 ? 21.016 29.172 29.75 1 96.12 153 GLN B C 1
ATOM 5212 O O . GLN B 1 153 ? 21.109 30.359 30.078 1 96.12 153 GLN B O 1
ATOM 5217 N N . ASP B 1 154 ? 21.234 28.781 28.609 1 96.88 154 ASP B N 1
ATOM 5218 C CA . ASP B 1 154 ? 21.562 29.672 27.516 1 96.88 154 ASP B CA 1
ATOM 5219 C C . ASP B 1 154 ? 20.406 29.797 26.531 1 96.88 154 ASP B C 1
ATOM 5221 O O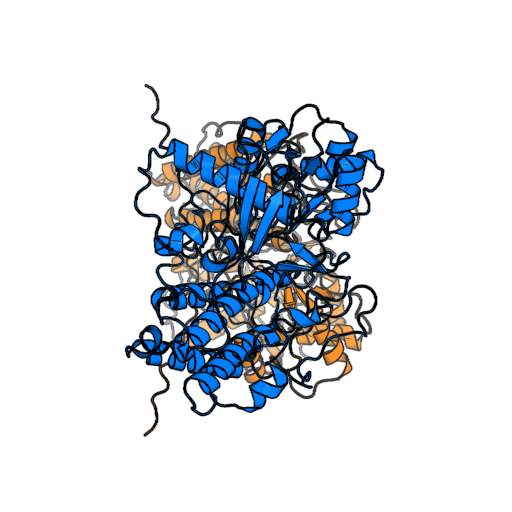 . ASP B 1 154 ? 20.188 28.922 25.703 1 96.88 154 ASP B O 1
ATOM 5225 N N . ARG B 1 155 ? 19.75 30.906 26.516 1 97.38 155 ARG B N 1
ATOM 5226 C CA . ARG B 1 155 ? 18.547 31.109 25.734 1 97.38 155 ARG B CA 1
ATOM 5227 C C . ARG B 1 155 ? 18.844 31.047 24.234 1 97.38 155 ARG B C 1
ATOM 5229 O O . ARG B 1 155 ? 18 30.641 23.438 1 97.38 155 ARG B O 1
ATOM 5236 N N . THR B 1 156 ? 20.078 31.469 23.844 1 97.56 156 THR B N 1
ATOM 5237 C CA . THR B 1 156 ? 20.453 31.391 22.438 1 97.56 156 THR B CA 1
ATOM 5238 C C . THR B 1 156 ? 20.5 29.938 21.969 1 97.56 156 THR B C 1
ATOM 5240 O O . THR B 1 156 ? 20.031 29.625 20.875 1 97.56 156 THR B O 1
ATOM 5243 N N . ILE B 1 157 ? 21.047 29.078 22.781 1 98 157 ILE B N 1
ATOM 5244 C CA . ILE B 1 157 ? 21.094 27.656 22.469 1 98 157 ILE B CA 1
ATOM 5245 C C . ILE B 1 157 ? 19.688 27.062 22.547 1 98 157 ILE B C 1
ATOM 5247 O O . ILE B 1 157 ? 19.281 26.281 21.672 1 98 157 ILE B O 1
ATOM 5251 N N . GLY B 1 158 ? 18.922 27.453 23.531 1 98.06 158 GLY B N 1
ATOM 5252 C CA . GLY B 1 158 ? 17.547 27.016 23.625 1 98.06 158 GLY B CA 1
ATOM 5253 C C . GLY B 1 158 ? 16.734 27.375 22.391 1 98.06 158 GLY B C 1
ATOM 5254 O O . GLY B 1 158 ? 15.953 26.562 21.891 1 98.06 158 GLY B O 1
ATOM 5255 N N . ARG B 1 159 ? 16.906 28.594 21.938 1 98 159 ARG B N 1
ATOM 5256 C CA . ARG B 1 159 ? 16.188 29.062 20.766 1 98 159 ARG B CA 1
ATOM 5257 C C . ARG B 1 159 ? 16.578 28.25 19.531 1 98 159 ARG B C 1
ATOM 5259 O O . ARG B 1 159 ? 15.719 27.938 18.703 1 98 159 ARG B O 1
ATOM 5266 N N . ALA B 1 160 ? 17.844 27.953 19.391 1 98.19 160 ALA B N 1
ATOM 5267 C CA . ALA B 1 160 ? 18.297 27.141 18.266 1 98.19 160 ALA B CA 1
ATOM 5268 C C . ALA B 1 160 ? 17.641 25.766 18.281 1 98.19 160 ALA B C 1
ATOM 5270 O O . ALA B 1 160 ? 17.234 25.234 17.25 1 98.19 160 ALA B O 1
ATOM 5271 N N . LEU B 1 161 ? 17.531 25.172 19.469 1 98.62 161 LEU B N 1
ATOM 5272 C CA . LEU B 1 161 ? 16.906 23.859 19.609 1 98.62 161 LEU B CA 1
ATOM 5273 C C . LEU B 1 161 ? 15.414 23.938 19.328 1 98.62 161 LEU B C 1
ATOM 5275 O O . LEU B 1 161 ? 14.867 23.078 18.625 1 98.62 161 LEU B O 1
ATOM 5279 N N . TRP B 1 162 ? 14.812 24.984 19.797 1 98.31 162 TRP B N 1
ATOM 5280 C CA . TRP B 1 162 ? 13.383 25.188 19.578 1 98.31 162 TRP B CA 1
ATOM 5281 C C . TRP B 1 162 ? 13.086 25.359 18.094 1 98.31 162 TRP B C 1
ATOM 5283 O O . TRP B 1 162 ? 12.18 24.703 17.562 1 98.31 162 TRP B O 1
ATOM 5293 N N . ILE B 1 163 ? 13.781 26.203 17.422 1 97.94 163 ILE B N 1
ATOM 5294 C CA . ILE B 1 163 ? 13.539 26.5 16.016 1 97.94 163 ILE B CA 1
ATOM 5295 C C . ILE B 1 163 ? 13.703 25.234 15.188 1 97.94 163 ILE B C 1
ATOM 5297 O O . ILE B 1 163 ? 12.914 24.984 14.281 1 97.94 163 ILE B O 1
ATOM 5301 N N . GLY B 1 164 ? 14.766 24.484 15.484 1 98.44 164 GLY B N 1
ATOM 5302 C CA . GLY B 1 164 ? 14.984 23.234 14.781 1 98.44 164 GLY B CA 1
ATOM 5303 C C . GLY B 1 164 ? 13.859 22.234 14.992 1 98.44 164 GLY B C 1
ATOM 5304 O O . GLY B 1 164 ? 13.414 21.578 14.047 1 98.44 164 GLY B O 1
ATOM 5305 N N . PHE B 1 165 ? 13.406 22.125 16.219 1 98.75 165 PHE B N 1
ATOM 5306 C CA . PHE B 1 165 ? 12.383 21.156 16.594 1 98.75 165 PHE B CA 1
ATOM 5307 C C . PHE B 1 165 ? 11.062 21.453 15.883 1 98.75 165 PHE B C 1
ATOM 5309 O O . PHE B 1 165 ? 10.477 20.562 15.266 1 98.75 165 PHE B O 1
ATOM 5316 N N . GLU B 1 166 ? 10.594 22.688 15.977 1 98.38 166 GLU B N 1
ATOM 5317 C CA . GLU B 1 166 ? 9.312 23.031 15.359 1 98.38 166 GLU B CA 1
ATOM 5318 C C . GLU B 1 166 ? 9.414 23 13.836 1 98.38 166 GLU B C 1
ATOM 5320 O O . GLU B 1 166 ? 8.461 22.609 13.156 1 98.38 166 GLU B O 1
ATOM 5325 N N . HIS B 1 167 ? 10.586 23.359 13.328 1 98.5 167 HIS B N 1
ATOM 5326 C CA . HIS B 1 167 ? 10.797 23.266 11.891 1 98.5 167 HIS B CA 1
ATOM 5327 C C . HIS B 1 167 ? 10.672 21.828 11.406 1 98.5 167 HIS B C 1
ATOM 5329 O O . HIS B 1 167 ? 10.023 21.562 10.391 1 98.5 167 HIS B O 1
ATOM 5335 N N . GLU B 1 168 ? 11.297 20.906 12.117 1 98.62 168 GLU B N 1
ATOM 5336 C CA . GLU B 1 168 ? 11.18 19.5 11.75 1 98.62 168 GLU B CA 1
ATOM 5337 C C . GLU B 1 168 ? 9.734 19.016 11.867 1 98.62 168 GLU B C 1
ATOM 5339 O O . GLU B 1 168 ? 9.266 18.25 11.031 1 98.62 168 GLU B O 1
ATOM 5344 N N . GLY B 1 169 ? 9.031 19.469 12.914 1 98.38 169 GLY B N 1
ATOM 5345 C CA . GLY B 1 169 ? 7.625 19.141 13.055 1 98.38 169 GLY B CA 1
ATOM 5346 C C . GLY B 1 169 ? 6.781 19.625 11.891 1 98.38 169 GLY B C 1
ATOM 5347 O O . GLY B 1 169 ? 5.887 18.906 11.43 1 98.38 169 GLY B O 1
ATOM 5348 N N . LEU B 1 170 ? 7.043 20.797 11.422 1 97.88 170 LEU B N 1
ATOM 5349 C CA . LEU B 1 170 ? 6.34 21.344 10.266 1 97.88 170 LEU B CA 1
ATOM 5350 C C . LEU B 1 170 ? 6.633 20.531 9.008 1 97.88 170 LEU B C 1
ATOM 5352 O O . LEU B 1 170 ? 5.727 20.25 8.227 1 97.88 170 LEU B O 1
ATOM 5356 N N . HIS B 1 171 ? 7.871 20.141 8.844 1 98 171 HIS B N 1
ATOM 5357 C CA . HIS B 1 171 ? 8.25 19.391 7.648 1 98 171 HIS B CA 1
ATOM 5358 C C . HIS B 1 171 ? 7.777 17.953 7.727 1 98 171 HIS B C 1
ATOM 5360 O O . HIS B 1 171 ? 7.578 17.297 6.699 1 98 171 HIS B O 1
ATOM 5366 N N . LEU B 1 172 ? 7.645 17.469 9.008 1 98.12 172 LEU B N 1
ATOM 5367 C CA . LEU B 1 172 ? 7.004 16.172 9.141 1 98.12 172 LEU B CA 1
ATOM 5368 C C . LEU B 1 172 ? 5.637 16.156 8.469 1 98.12 172 LEU B C 1
ATOM 5370 O O . LEU B 1 172 ? 5.324 15.25 7.699 1 98.12 172 LEU B O 1
ATOM 5374 N N . GLU B 1 173 ? 4.867 17.109 8.719 1 97.25 173 GLU B N 1
ATOM 5375 C CA . GLU B 1 173 ? 3.541 17.25 8.125 1 97.25 173 GLU B CA 1
ATOM 5376 C C . GLU B 1 173 ? 3.629 17.469 6.621 1 97.25 173 GLU B C 1
ATOM 5378 O O . GLU B 1 173 ? 2.918 16.812 5.855 1 97.25 173 GLU B O 1
ATOM 5383 N N . THR B 1 174 ? 4.48 18.359 6.203 1 95.81 174 THR B N 1
ATOM 5384 C CA . THR B 1 174 ? 4.613 18.672 4.789 1 95.81 174 THR B CA 1
ATOM 5385 C C . THR B 1 174 ? 5.055 17.453 3.994 1 95.81 174 THR B C 1
ATOM 5387 O O . THR B 1 174 ? 4.562 17.203 2.889 1 95.81 174 THR B O 1
ATOM 5390 N N . PHE B 1 175 ? 6.059 16.719 4.527 1 97.19 175 PHE B N 1
ATOM 5391 C CA . PHE B 1 175 ? 6.531 15.516 3.854 1 97.19 175 PHE B CA 1
ATOM 5392 C C . PHE B 1 175 ? 5.395 14.523 3.674 1 97.19 175 PHE B C 1
ATOM 5394 O O . PHE B 1 175 ? 5.258 13.914 2.611 1 97.19 175 PHE B O 1
ATOM 5401 N N . LEU B 1 176 ? 4.609 14.383 4.672 1 96.06 176 LEU B N 1
ATOM 5402 C CA . LEU B 1 176 ? 3.486 13.453 4.613 1 96.06 176 LEU B CA 1
ATOM 5403 C C . LEU B 1 176 ? 2.475 13.891 3.561 1 96.06 176 LEU B C 1
ATOM 5405 O O . LEU B 1 176 ? 1.946 13.055 2.818 1 96.06 176 LEU B O 1
ATOM 5409 N N . TRP B 1 177 ? 2.225 15.148 3.535 1 92.88 177 TRP B N 1
ATOM 5410 C CA . TRP B 1 177 ? 1.309 15.656 2.52 1 92.88 177 TRP B CA 1
ATOM 5411 C C . TRP B 1 177 ? 1.826 15.359 1.117 1 92.88 177 TRP B C 1
ATOM 5413 O O . TRP B 1 177 ? 1.063 14.938 0.245 1 92.88 177 TRP B O 1
ATOM 5423 N N . MET B 1 178 ? 3.066 15.57 0.906 1 95.62 178 MET B N 1
ATOM 5424 C CA . MET B 1 178 ? 3.658 15.328 -0.407 1 95.62 178 MET B CA 1
ATOM 5425 C C . MET B 1 178 ? 3.578 13.852 -0.779 1 95.62 178 MET B C 1
ATOM 5427 O O . MET B 1 178 ? 3.191 13.508 -1.897 1 95.62 178 MET B O 1
ATOM 5431 N N . THR B 1 179 ? 3.926 13.023 0.161 1 95.31 179 THR B N 1
ATOM 5432 C CA . THR B 1 179 ? 3.979 11.594 -0.139 1 95.31 179 THR B CA 1
ATOM 5433 C C . THR B 1 179 ? 2.574 11.031 -0.341 1 95.31 179 THR B C 1
ATOM 5435 O O . THR B 1 179 ? 2.391 10.055 -1.064 1 95.31 179 THR B O 1
ATOM 5438 N N . LEU B 1 180 ? 1.593 11.648 0.273 1 94.12 180 LEU B N 1
ATOM 5439 C CA . LEU B 1 180 ? 0.209 11.242 0.049 1 94.12 180 LEU B CA 1
ATOM 5440 C C . LEU B 1 180 ? -0.169 11.391 -1.421 1 94.12 180 LEU B C 1
ATOM 5442 O O . LEU B 1 180 ? -1.054 10.68 -1.912 1 94.12 180 LEU B O 1
ATOM 5446 N N . MET B 1 181 ? 0.498 12.25 -2.164 1 92.25 181 MET B N 1
ATOM 5447 C CA . MET B 1 181 ? 0.201 12.484 -3.574 1 92.25 181 MET B CA 1
ATOM 5448 C C . MET B 1 181 ? 0.917 11.461 -4.453 1 92.25 181 MET B C 1
ATOM 5450 O O . MET B 1 181 ? 0.633 11.359 -5.648 1 92.25 181 MET B O 1
ATOM 5454 N N . SER B 1 182 ? 1.785 10.68 -3.854 1 91.12 182 SER B N 1
ATOM 5455 C CA . SER B 1 182 ? 2.514 9.641 -4.578 1 91.12 182 SER B CA 1
ATOM 5456 C C . SER B 1 182 ? 1.761 8.32 -4.555 1 91.12 182 SER B C 1
ATOM 5458 O O . SER B 1 182 ? 1.188 7.941 -3.529 1 91.12 182 SER B O 1
ATOM 5460 N N . PRO B 1 183 ? 1.755 7.59 -5.707 1 84.88 183 PRO B N 1
ATOM 5461 C CA . PRO B 1 183 ? 1.184 6.242 -5.68 1 84.88 183 PRO B CA 1
ATOM 5462 C C . PRO B 1 183 ? 2.01 5.27 -4.84 1 84.88 183 PRO B C 1
ATOM 5464 O O . PRO B 1 183 ? 1.558 4.156 -4.555 1 84.88 183 PRO B O 1
ATOM 5467 N N . ASN B 1 184 ? 3.189 5.711 -4.352 1 88.38 184 ASN B N 1
ATOM 5468 C CA . ASN B 1 184 ? 4.121 4.789 -3.707 1 88.38 184 ASN B CA 1
ATOM 5469 C C . ASN B 1 184 ? 4.016 4.863 -2.186 1 88.38 184 ASN B C 1
ATOM 5471 O O . ASN B 1 184 ? 4.707 4.133 -1.477 1 88.38 184 ASN B O 1
ATOM 5475 N N . ILE B 1 185 ? 3.156 5.766 -1.67 1 92.38 185 ILE B N 1
ATOM 5476 C CA . ILE B 1 185 ? 3.01 5.891 -0.224 1 92.38 185 ILE B CA 1
ATOM 5477 C C . ILE B 1 185 ? 2.506 4.574 0.361 1 92.38 185 ILE B C 1
ATOM 5479 O O . ILE B 1 185 ? 1.665 3.902 -0.242 1 92.38 185 ILE B O 1
ATOM 5483 N N . LEU B 1 186 ? 3.045 4.184 1.506 1 88.94 186 LEU B N 1
ATOM 5484 C CA . LEU B 1 186 ? 2.672 2.967 2.219 1 88.94 186 LEU B CA 1
ATOM 5485 C C . LEU B 1 186 ? 2.066 3.299 3.58 1 88.94 186 LEU B C 1
ATOM 5487 O O . LEU B 1 186 ? 2.389 4.332 4.172 1 88.94 186 LEU B O 1
ATOM 5491 N N . PRO B 1 187 ? 1.095 2.436 4.027 1 90.19 187 PRO B N 1
ATOM 5492 C CA . PRO B 1 187 ? 0.622 2.629 5.402 1 90.19 187 PRO B CA 1
ATOM 5493 C C . PRO B 1 187 ? 1.728 2.441 6.438 1 90.19 187 PRO B C 1
ATOM 5495 O O . PRO B 1 187 ? 2.744 1.803 6.152 1 90.19 187 PRO B O 1
ATOM 5498 N N . PRO B 1 188 ? 1.6 3.129 7.59 1 90.62 188 PRO B N 1
ATOM 5499 C CA . PRO B 1 188 ? 2.598 2.887 8.633 1 90.62 188 PRO B CA 1
ATOM 5500 C C . PRO B 1 188 ? 2.688 1.417 9.039 1 90.62 188 PRO B C 1
ATOM 5502 O O . PRO B 1 188 ? 1.667 0.792 9.336 1 90.62 188 PRO B O 1
ATOM 5505 N N . PRO B 1 189 ? 3.961 0.983 9 1 82.62 189 PRO B N 1
ATOM 5506 C CA . PRO B 1 189 ? 4.105 -0.413 9.422 1 82.62 189 PRO B CA 1
ATOM 5507 C C . PRO B 1 189 ? 3.773 -0.623 10.898 1 82.62 189 PRO B C 1
ATOM 5509 O O . PRO B 1 189 ? 3.953 0.289 11.711 1 82.62 189 PRO B O 1
ATOM 5512 N N . ASP B 1 190 ? 3.143 -1.713 11.32 1 76.38 190 ASP B N 1
ATOM 5513 C CA . ASP B 1 190 ? 2.869 -2.137 12.695 1 76.38 190 ASP B CA 1
ATOM 5514 C C . ASP B 1 190 ? 1.706 -1.35 13.289 1 76.38 190 ASP B C 1
ATOM 5516 O O . ASP B 1 190 ? 1.562 -1.277 14.516 1 76.38 190 ASP B O 1
ATOM 5520 N N . VAL B 1 191 ? 1.157 -0.491 12.531 1 83.19 191 VAL B N 1
ATOM 5521 C CA . VAL B 1 191 ? -0.097 0.143 12.93 1 83.19 191 VAL B CA 1
ATOM 5522 C C . VAL B 1 191 ? -1.267 -0.551 12.234 1 83.19 191 VAL B C 1
ATOM 5524 O O . VAL B 1 191 ? -1.307 -0.631 11 1 83.19 191 VAL B O 1
ATOM 5527 N N . PRO B 1 192 ? -2.098 -1.11 13.039 1 82.94 192 PRO B N 1
ATOM 5528 C CA . PRO B 1 192 ? -3.229 -1.806 12.414 1 82.94 192 PRO B CA 1
ATOM 5529 C C . PRO B 1 192 ? -4.074 -0.887 11.539 1 82.94 192 PRO B C 1
ATOM 5531 O O . PRO B 1 192 ? -4.301 0.274 11.891 1 82.94 192 PRO B O 1
ATOM 5534 N N . ARG B 1 193 ? -4.453 -1.413 10.391 1 86.69 193 ARG B N 1
ATOM 5535 C CA . ARG B 1 193 ? -5.367 -0.671 9.531 1 86.69 193 ARG B CA 1
ATOM 5536 C C . ARG B 1 193 ? -6.699 -0.426 10.227 1 86.69 193 ARG B C 1
ATOM 5538 O O . ARG B 1 193 ? -7.285 -1.347 10.805 1 86.69 193 ARG B O 1
ATOM 5545 N N . PRO B 1 194 ? -7.215 0.751 10.172 1 90.31 194 PRO B N 1
ATOM 5546 C CA . PRO B 1 194 ? -8.508 1.029 10.805 1 90.31 194 PRO B CA 1
ATOM 5547 C C . PRO B 1 194 ? -9.664 0.291 10.133 1 90.31 194 PRO B C 1
ATOM 5549 O O . PRO B 1 194 ? -9.594 -0.013 8.938 1 90.31 194 PRO B O 1
ATOM 5552 N N . ASP B 1 195 ? -10.719 -0.052 10.945 1 89.12 195 ASP B N 1
ATOM 5553 C CA . ASP B 1 195 ? -11.977 -0.528 10.383 1 89.12 195 ASP B CA 1
ATOM 5554 C C . ASP B 1 195 ? -12.812 0.633 9.852 1 89.12 195 ASP B C 1
ATOM 5556 O O . ASP B 1 195 ? -13.703 1.137 10.547 1 89.12 195 ASP B O 1
ATOM 5560 N N . PHE B 1 196 ? -12.594 1.043 8.648 1 92.31 196 PHE B N 1
ATOM 5561 C CA . PHE B 1 196 ? -13.219 2.221 8.062 1 92.31 196 PHE B CA 1
ATOM 5562 C C . PHE B 1 196 ? -14.719 2.006 7.895 1 92.31 196 PHE B C 1
ATOM 5564 O O . PHE B 1 196 ? -15.5 2.959 7.953 1 92.31 196 PHE B O 1
ATOM 5571 N N . ILE B 1 197 ? -15.109 0.762 7.664 1 88.94 197 ILE B N 1
ATOM 5572 C CA . ILE B 1 197 ? -16.531 0.469 7.523 1 88.94 197 ILE B CA 1
ATOM 5573 C C . ILE B 1 197 ? -17.25 0.744 8.844 1 88.94 197 ILE B C 1
ATOM 5575 O O . ILE B 1 197 ? -18.234 1.479 8.875 1 88.94 197 ILE B O 1
ATOM 5579 N N . ARG B 1 198 ? -16.734 0.165 9.883 1 89.75 198 ARG B N 1
ATOM 5580 C CA . ARG B 1 198 ? -17.328 0.375 11.195 1 89.75 198 ARG B CA 1
ATOM 5581 C C . ARG B 1 198 ? -17.312 1.853 11.578 1 89.75 198 ARG B C 1
ATOM 5583 O O . ARG B 1 198 ? -18.297 2.369 12.125 1 89.75 198 ARG B O 1
ATOM 5590 N N . MET B 1 199 ? -16.219 2.498 11.32 1 93.75 199 MET B N 1
ATOM 5591 C CA . MET B 1 199 ? -16.094 3.922 11.617 1 93.75 199 MET B CA 1
ATOM 5592 C C . MET B 1 199 ? -17.172 4.719 10.891 1 93.75 199 MET B C 1
ATOM 5594 O O . MET B 1 199 ? -17.812 5.59 11.477 1 93.75 199 MET B O 1
ATOM 5598 N N . ALA B 1 200 ? -17.359 4.461 9.633 1 93.44 200 ALA B N 1
ATOM 5599 C CA . ALA B 1 200 ? -18.359 5.156 8.828 1 93.44 200 ALA B CA 1
ATOM 5600 C C . ALA B 1 200 ? -19.766 4.871 9.344 1 93.44 200 ALA B C 1
ATOM 5602 O O . ALA B 1 200 ? -20.594 5.773 9.414 1 93.44 200 ALA B O 1
ATOM 5603 N N . GLU B 1 201 ? -20.031 3.605 9.664 1 90.81 201 GLU B N 1
ATOM 5604 C CA . GLU B 1 201 ? -21.344 3.229 10.18 1 90.81 201 GLU B CA 1
ATOM 5605 C C . GLU B 1 201 ? -21.656 3.969 11.477 1 90.81 201 GLU B C 1
ATOM 5607 O O . GLU B 1 201 ? -22.781 4.457 11.656 1 90.81 201 GLU B O 1
ATOM 5612 N N . GLN B 1 202 ? -20.703 4.012 12.336 1 92.75 202 GLN B N 1
ATOM 5613 C CA . GLN B 1 202 ? -20.891 4.719 13.602 1 92.75 202 GLN B CA 1
ATOM 5614 C C . GLN B 1 202 ? -21.109 6.211 13.367 1 92.75 202 GLN B C 1
ATOM 5616 O O . GLN B 1 202 ? -21.938 6.828 14.039 1 92.75 202 GLN B O 1
ATOM 5621 N N . ALA B 1 203 ? -20.359 6.809 12.453 1 93.81 203 ALA B N 1
ATOM 5622 C CA . ALA B 1 203 ? -20.5 8.227 12.148 1 93.81 203 ALA B CA 1
ATOM 5623 C C . ALA B 1 203 ? -21.891 8.531 11.602 1 93.81 203 ALA B C 1
ATOM 5625 O O . ALA B 1 203 ? -22.5 9.539 11.969 1 93.81 203 ALA B O 1
ATOM 5626 N N . VAL B 1 204 ? -22.406 7.684 10.742 1 91.19 204 VAL B N 1
ATOM 5627 C CA . VAL B 1 204 ? -23.734 7.863 10.156 1 91.19 204 VAL B CA 1
ATOM 5628 C C . VAL B 1 204 ? -24.797 7.816 11.258 1 91.19 204 VAL B C 1
ATOM 5630 O O . VAL B 1 204 ? -25.719 8.633 11.266 1 91.19 204 VAL B O 1
ATOM 5633 N N . ARG B 1 205 ? -24.656 6.895 12.156 1 91.44 205 ARG B N 1
ATOM 5634 C CA . ARG B 1 205 ? -25.609 6.73 13.234 1 91.44 205 ARG B CA 1
ATOM 5635 C C . ARG B 1 205 ? -25.625 7.941 14.156 1 91.44 205 ARG B C 1
ATOM 5637 O O . ARG B 1 205 ? -26.656 8.312 14.695 1 91.44 205 ARG B O 1
ATOM 5644 N N . GLY B 1 206 ? -24.5 8.555 14.297 1 93.31 206 GLY B N 1
ATOM 5645 C CA . GLY B 1 206 ? -24.375 9.672 15.227 1 93.31 206 GLY B CA 1
ATOM 5646 C C . GLY B 1 206 ? -24.453 11.023 14.547 1 93.31 206 GLY B C 1
ATOM 5647 O O . GLY B 1 206 ? -24.328 12.062 15.203 1 93.31 206 GLY B O 1
ATOM 5648 N N . ARG B 1 207 ? -24.719 11.047 13.305 1 94.5 207 ARG B N 1
ATOM 5649 C CA . ARG B 1 207 ? -24.656 12.281 12.523 1 94.5 207 ARG B CA 1
ATOM 5650 C C . ARG B 1 207 ? -25.719 13.273 12.984 1 94.5 207 ARG B C 1
ATOM 5652 O O . ARG B 1 207 ? -26.891 12.898 13.172 1 94.5 207 ARG B O 1
ATOM 5659 N N . VAL B 1 208 ? -25.312 14.531 13.211 1 95.38 208 VAL B N 1
ATOM 5660 C CA . VAL B 1 208 ? -26.234 15.617 13.516 1 95.38 208 VAL B CA 1
ATOM 5661 C C . VAL B 1 208 ? -26 16.781 12.562 1 95.38 208 VAL B C 1
ATOM 5663 O O . VAL B 1 208 ? -24.953 16.875 11.922 1 95.38 208 VAL B O 1
ATOM 5666 N N . ASP B 1 209 ? -26.938 17.641 12.469 1 94.56 209 ASP B N 1
ATOM 5667 C CA . ASP B 1 209 ? -26.797 18.812 11.625 1 94.56 209 ASP B CA 1
ATOM 5668 C C . ASP B 1 209 ? -25.703 19.734 12.141 1 94.56 209 ASP B C 1
ATOM 5670 O O . ASP B 1 209 ? -25.438 19.781 13.344 1 94.56 209 ASP B O 1
ATOM 5674 N N . ASN B 1 210 ? -25.047 20.406 11.203 1 97.12 210 ASN B N 1
ATOM 5675 C CA . ASN B 1 210 ? -24.062 21.406 11.578 1 97.12 210 ASN B CA 1
ATOM 5676 C C . ASN B 1 210 ? -24.734 22.656 12.141 1 97.12 210 ASN B C 1
ATOM 5678 O O . ASN B 1 210 ? -25.078 23.562 11.391 1 97.12 210 ASN B O 1
ATOM 5682 N N . GLN B 1 211 ? -24.781 22.797 13.438 1 97.19 211 GLN B N 1
ATOM 5683 C CA . GLN B 1 211 ? -25.531 23.859 14.109 1 97.19 211 GLN B CA 1
ATOM 5684 C C . GLN B 1 211 ? -24.75 25.172 14.102 1 97.19 211 GLN B C 1
ATOM 5686 O O . GLN B 1 211 ? -23.531 25.172 14.008 1 97.19 211 GLN B O 1
ATOM 5691 N N . TRP B 1 212 ? -25.547 26.234 14.148 1 97.81 212 TRP B N 1
ATOM 5692 C CA . TRP B 1 212 ? -24.953 27.562 14.297 1 97.81 212 TRP B CA 1
ATOM 5693 C C . TRP B 1 212 ? -24.875 27.969 15.773 1 97.81 212 TRP B C 1
ATOM 5695 O O . TRP B 1 212 ? -25.812 27.734 16.531 1 97.81 212 TRP B O 1
ATOM 5705 N N . PHE B 1 213 ? -23.766 28.484 16.188 1 98.06 213 PHE B N 1
ATOM 5706 C CA . PHE B 1 213 ? -23.562 28.938 17.562 1 98.06 213 PHE B CA 1
ATOM 5707 C C . PHE B 1 213 ? -23.297 30.438 17.594 1 98.06 213 PHE B C 1
ATOM 5709 O O . PHE B 1 213 ? -22.594 30.969 16.719 1 98.06 213 PHE B O 1
ATOM 5716 N N . SER B 1 214 ? -23.766 31.047 18.641 1 98 214 SER B N 1
ATOM 5717 C CA . SER B 1 214 ? -23.438 32.469 18.859 1 98 214 SER B CA 1
ATOM 5718 C C . SER B 1 214 ? -22.078 32.594 19.516 1 98 214 SER B C 1
ATOM 5720 O O . SER B 1 214 ? -21.781 31.969 20.531 1 98 214 SER B O 1
ATOM 5722 N N . ILE B 1 215 ? -21.25 33.375 18.891 1 98.44 215 ILE B N 1
ATOM 5723 C CA . ILE B 1 215 ? -19.953 33.719 19.438 1 98.44 215 ILE B CA 1
ATOM 5724 C C . ILE B 1 215 ? -20.016 35.094 20.094 1 98.44 215 ILE B C 1
ATOM 5726 O O . ILE B 1 215 ? -20.344 36.094 19.438 1 98.44 215 ILE B O 1
ATOM 5730 N N . LYS B 1 216 ? -19.688 35.219 21.312 1 97.19 216 LYS B N 1
ATOM 5731 C CA . LYS B 1 216 ? -19.828 36.469 22.047 1 97.19 216 LYS B CA 1
ATOM 5732 C C . LYS B 1 216 ? -18.734 37.469 21.656 1 97.19 216 LYS B C 1
ATOM 5734 O O . LYS B 1 216 ? -17.609 37.062 21.328 1 97.19 216 LYS B O 1
ATOM 5739 N N . PRO B 1 217 ? -19.156 38.719 21.656 1 97.38 217 PRO B N 1
ATOM 5740 C CA . PRO B 1 217 ? -18.109 39.719 21.453 1 97.38 217 PRO B CA 1
ATOM 5741 C C . PRO B 1 217 ? -17.031 39.656 22.531 1 97.38 217 PRO B C 1
ATOM 5743 O O . PRO B 1 217 ? -17.328 39.375 23.703 1 97.38 217 PRO B O 1
ATOM 5746 N N . ARG B 1 218 ? -15.828 39.906 22.125 1 96.75 218 ARG B N 1
ATOM 5747 C CA . ARG B 1 218 ? -14.75 39.844 23.109 1 96.75 218 ARG B CA 1
ATOM 5748 C C . ARG B 1 218 ? -13.547 40.688 22.656 1 96.75 218 ARG B C 1
ATOM 5750 O O . ARG B 1 218 ? -13.375 40.938 21.469 1 96.75 218 ARG B O 1
ATOM 5757 N N . THR B 1 219 ? -12.844 41.156 23.641 1 97.25 219 THR B N 1
ATOM 5758 C CA . THR B 1 219 ? -11.516 41.719 23.453 1 97.25 219 THR B CA 1
ATOM 5759 C C . THR B 1 219 ? -10.453 40.844 24.078 1 97.25 219 THR B C 1
ATOM 5761 O O . THR B 1 219 ? -10.609 40.375 25.219 1 97.25 219 THR B O 1
ATOM 5764 N N . PHE B 1 220 ? -9.461 40.531 23.297 1 94.38 220 PHE B N 1
ATOM 5765 C CA . PHE B 1 220 ? -8.414 39.656 23.828 1 94.38 220 PHE B CA 1
ATOM 5766 C C . PHE B 1 220 ? -7.059 40.031 23.234 1 94.38 220 PHE B C 1
ATOM 5768 O O . PHE B 1 220 ? -6.984 40.781 22.25 1 94.38 220 PHE B O 1
ATOM 5775 N N . THR B 1 221 ? -6.004 39.562 23.906 1 93.56 221 THR B N 1
ATOM 5776 C CA . THR B 1 221 ? -4.633 39.781 23.453 1 93.56 221 THR B CA 1
ATOM 5777 C C . THR B 1 221 ? -4.117 38.594 22.672 1 93.56 221 THR B C 1
ATOM 5779 O O . THR B 1 221 ? -4.395 37.438 23.031 1 93.56 221 THR B O 1
ATOM 5782 N N . ILE B 1 222 ? -3.414 38.875 21.641 1 92.38 222 ILE B N 1
ATOM 5783 C CA . ILE B 1 222 ? -2.795 37.844 20.828 1 92.38 222 ILE B CA 1
ATOM 5784 C C . ILE B 1 222 ? -1.287 38.094 20.75 1 92.38 222 ILE B C 1
ATOM 5786 O O . ILE B 1 222 ? -0.834 39.219 20.656 1 92.38 222 ILE B O 1
ATOM 5790 N N . GLY B 1 223 ? -0.528 37 20.844 1 93.44 223 GLY B N 1
ATOM 5791 C CA . GLY B 1 223 ? 0.915 37.094 20.688 1 93.44 223 GLY B CA 1
ATOM 5792 C C . GLY B 1 223 ? 1.68 36.625 21.906 1 93.44 223 GLY B C 1
ATOM 5793 O O . GLY B 1 223 ? 1.119 36.531 23 1 93.44 223 GLY B O 1
ATOM 5794 N N . ILE B 1 224 ? 2.93 36.344 21.703 1 94.62 224 ILE B N 1
ATOM 5795 C CA . ILE B 1 224 ? 3.855 35.906 22.75 1 94.62 224 ILE B CA 1
ATOM 5796 C C . ILE B 1 224 ? 4.977 36.938 22.891 1 94.62 224 ILE B C 1
ATOM 5798 O O . ILE B 1 224 ? 5.488 37.469 21.891 1 94.62 224 ILE B O 1
ATOM 5802 N N . GLU B 1 225 ? 5.234 37.281 24.125 1 92.62 225 GLU B N 1
ATOM 5803 C CA . GLU B 1 225 ? 6.383 38.156 24.344 1 92.62 225 GLU B CA 1
ATOM 5804 C C . GLU B 1 225 ? 7.691 37.469 24.031 1 92.62 225 GLU B C 1
ATOM 5806 O O . GLU B 1 225 ? 8.086 36.531 24.75 1 92.62 225 GLU B O 1
ATOM 5811 N N . ASP B 1 226 ? 8.281 37.781 23.031 1 94.06 226 ASP B N 1
ATOM 5812 C CA . ASP B 1 226 ? 9.578 37.281 22.578 1 94.06 226 ASP B CA 1
ATOM 5813 C C . ASP B 1 226 ? 10.289 38.281 21.688 1 94.06 226 ASP B C 1
ATOM 5815 O O . ASP B 1 226 ? 9.633 39.125 21.062 1 94.06 226 ASP B O 1
ATOM 5819 N N . THR B 1 227 ? 11.617 38.312 21.734 1 93.69 227 THR B N 1
ATOM 5820 C CA . THR B 1 227 ? 12.414 39.25 20.953 1 93.69 227 THR B CA 1
ATOM 5821 C C . THR B 1 227 ? 13.68 38.562 20.422 1 93.69 227 THR B C 1
ATOM 5823 O O . THR B 1 227 ? 14.016 37.438 20.844 1 93.69 227 THR B O 1
ATOM 5826 N N . ASP B 1 228 ? 14.359 39.219 19.516 1 92.75 228 ASP B N 1
ATOM 5827 C CA . ASP B 1 228 ? 15.586 38.656 18.953 1 92.75 228 ASP B CA 1
ATOM 5828 C C . ASP B 1 228 ? 16.734 38.75 19.938 1 92.75 228 ASP B C 1
ATOM 5830 O O . ASP B 1 228 ? 17.75 38.062 19.797 1 92.75 228 ASP B O 1
ATOM 5834 N N . ASP B 1 229 ? 16.578 39.625 20.969 1 94.44 229 ASP B N 1
ATOM 5835 C CA . ASP B 1 229 ? 17.594 39.75 22 1 94.44 229 ASP B CA 1
ATOM 5836 C C . ASP B 1 229 ? 17.438 38.688 23.078 1 94.44 229 ASP B C 1
ATOM 5838 O O . ASP B 1 229 ? 16.672 38.875 24.031 1 94.44 229 ASP B O 1
ATOM 5842 N N . ASP B 1 230 ? 18.203 37.75 23.094 1 94.12 230 ASP B N 1
ATOM 5843 C CA . ASP B 1 230 ? 18.078 36.594 24 1 94.12 230 ASP B CA 1
ATOM 5844 C C . ASP B 1 230 ? 18.5 36.969 25.406 1 94.12 230 ASP B C 1
ATOM 5846 O O . ASP B 1 230 ? 18.219 36.25 26.359 1 94.12 230 ASP B O 1
ATOM 5850 N N . SER B 1 231 ? 19.156 38.062 25.516 1 93.94 231 SER B N 1
ATOM 5851 C CA . SER B 1 231 ? 19.531 38.531 26.844 1 93.94 231 SER B CA 1
ATOM 5852 C C . SER B 1 231 ? 18.375 39.25 27.531 1 93.94 231 SER B C 1
ATOM 5854 O O . SER B 1 231 ? 18.422 39.469 28.75 1 93.94 231 SER B O 1
ATOM 5856 N N . ALA B 1 232 ? 17.375 39.5 26.797 1 92.94 232 ALA B N 1
ATOM 5857 C CA . ALA B 1 232 ? 16.297 40.312 27.297 1 92.94 232 ALA B CA 1
ATOM 5858 C C . ALA B 1 232 ? 15.273 39.5 28.062 1 92.94 232 ALA B C 1
ATOM 5860 O O . ALA B 1 232 ? 14.469 40.031 28.828 1 92.94 232 ALA B O 1
ATOM 5861 N N . LEU B 1 233 ? 15.227 38.219 27.906 1 93.19 233 LEU B N 1
ATOM 5862 C CA . LEU B 1 233 ? 14.227 37.344 28.516 1 93.19 233 LEU B CA 1
ATOM 5863 C C . LEU B 1 233 ? 14.898 36.156 29.219 1 93.19 233 LEU B C 1
ATOM 5865 O O . LEU B 1 233 ? 16.078 35.875 28.984 1 93.19 233 LEU B O 1
ATOM 5869 N N . SER B 1 234 ? 14.062 35.5 30 1 92.06 234 SER B N 1
ATOM 5870 C CA . SER B 1 234 ? 14.555 34.344 30.719 1 92.06 234 SER B CA 1
ATOM 5871 C C . SER B 1 234 ? 14.641 33.125 29.797 1 92.06 234 SER B C 1
ATOM 5873 O O . SER B 1 234 ? 13.836 32.969 28.875 1 92.06 234 SER B O 1
ATOM 5875 N N . PRO B 1 235 ? 15.617 32.219 30.094 1 88.56 235 PRO B N 1
ATOM 5876 C CA . PRO B 1 235 ? 15.688 30.984 29.312 1 88.56 235 PRO B CA 1
ATOM 5877 C C . PRO B 1 235 ? 14.422 30.141 29.438 1 88.56 235 PRO B C 1
ATOM 5879 O O . PRO B 1 235 ? 14.172 29.281 28.594 1 88.56 235 PRO B O 1
ATOM 5882 N N . ALA B 1 236 ? 13.648 30.453 30.422 1 90.44 236 ALA B N 1
ATOM 5883 C CA . ALA B 1 236 ? 12.445 29.672 30.656 1 90.44 236 ALA B CA 1
ATOM 5884 C C . ALA B 1 236 ? 11.258 30.219 29.891 1 90.44 236 ALA B C 1
ATOM 5886 O O . ALA B 1 236 ? 10.219 29.562 29.766 1 90.44 236 ALA B O 1
ATOM 5887 N N . ASP B 1 237 ? 11.398 31.391 29.344 1 94.38 237 ASP B N 1
ATOM 5888 C CA . ASP B 1 237 ? 10.32 32 28.562 1 94.38 237 ASP B CA 1
ATOM 5889 C C . ASP B 1 237 ? 10.156 31.297 27.219 1 94.38 237 ASP B C 1
ATOM 5891 O O . ASP B 1 237 ? 11.148 30.938 26.578 1 94.38 237 ASP B O 1
ATOM 5895 N N . PHE B 1 238 ? 8.945 31.078 26.812 1 95.88 238 PHE B N 1
ATOM 5896 C CA . PHE B 1 238 ? 8.664 30.375 25.578 1 95.88 238 PHE B CA 1
ATOM 5897 C C . PHE B 1 238 ? 9.094 31.203 24.359 1 95.88 238 PHE B C 1
ATOM 5899 O O . PHE B 1 238 ? 9.164 32.438 24.438 1 95.88 238 PHE B O 1
ATOM 5906 N N . PHE B 1 239 ? 9.391 30.516 23.359 1 96.75 239 PHE B N 1
ATOM 5907 C CA . PHE B 1 239 ? 9.852 31.125 22.109 1 96.75 239 PHE B CA 1
ATOM 5908 C C . PHE B 1 239 ? 8.695 31.297 21.125 1 96.75 239 PHE B C 1
ATOM 5910 O O . PHE B 1 239 ? 7.664 30.625 21.25 1 96.75 239 PHE B O 1
ATOM 5917 N N . ALA B 1 240 ? 8.812 32.219 20.188 1 96.5 240 ALA B N 1
ATOM 5918 C CA . ALA B 1 240 ? 7.801 32.469 19.172 1 96.5 240 ALA B CA 1
ATOM 5919 C C . ALA B 1 240 ? 8.445 32.75 17.812 1 96.5 240 ALA B C 1
ATOM 5921 O O . ALA B 1 240 ? 9.508 33.375 17.75 1 96.5 240 ALA B O 1
ATOM 5922 N N . TRP B 1 241 ? 7.844 32.281 16.781 1 97.5 241 TRP B N 1
ATOM 5923 C CA . TRP B 1 241 ? 8.203 32.75 15.438 1 97.5 241 TRP B CA 1
ATOM 5924 C C . TRP B 1 241 ? 7.906 34.219 15.281 1 97.5 241 TRP B C 1
ATOM 5926 O O . TRP B 1 241 ? 7.16 34.812 16.062 1 97.5 241 TRP B O 1
ATOM 5936 N N . ASP B 1 242 ? 8.445 34.875 14.289 1 97.06 242 ASP B N 1
ATOM 5937 C CA . ASP B 1 242 ? 8.32 36.312 14.117 1 97.06 242 ASP B CA 1
ATOM 5938 C C . ASP B 1 242 ? 6.855 36.719 13.969 1 97.06 242 ASP B C 1
ATOM 5940 O O . ASP B 1 242 ? 6.469 37.812 14.391 1 97.06 242 ASP B O 1
ATOM 5944 N N . ASN B 1 243 ? 6.012 35.875 13.359 1 96.75 243 ASN B N 1
ATOM 5945 C CA . ASN B 1 243 ? 4.613 36.219 13.117 1 96.75 243 ASN B CA 1
ATOM 5946 C C . ASN B 1 243 ? 3.74 35.906 14.32 1 96.75 243 ASN B C 1
ATOM 5948 O O . ASN B 1 243 ? 2.52 36.062 14.273 1 96.75 243 ASN B O 1
ATOM 5952 N N . GLU B 1 244 ? 4.316 35.438 15.414 1 96.44 244 GLU B N 1
ATOM 5953 C CA . GLU B 1 244 ? 3.592 35.125 16.641 1 96.44 244 GLU B CA 1
ATOM 5954 C C . GLU B 1 244 ? 3.934 36.094 17.75 1 96.44 244 GLU B C 1
ATOM 5956 O O . GLU B 1 244 ? 3.367 36.031 18.844 1 96.44 244 GLU B O 1
ATOM 5961 N N . ARG B 1 245 ? 4.875 37 17.531 1 95.12 245 ARG B N 1
ATOM 5962 C CA . ARG B 1 245 ? 5.434 37.875 18.562 1 95.12 245 ARG B CA 1
ATOM 5963 C C . ARG B 1 245 ? 4.633 39.156 18.703 1 95.12 245 ARG B C 1
ATOM 5965 O O . ARG B 1 245 ? 3.627 39.344 18.016 1 95.12 245 ARG B O 1
ATOM 5972 N N . ASN B 1 246 ? 5.074 40 19.719 1 91.69 246 ASN B N 1
ATOM 5973 C CA . ASN B 1 246 ? 4.574 41.375 19.938 1 91.69 246 ASN B CA 1
ATOM 5974 C C . ASN B 1 246 ? 3.076 41.375 20.219 1 91.69 246 ASN B C 1
ATOM 5976 O O . ASN B 1 246 ? 2.277 41.75 19.375 1 91.69 246 ASN B O 1
ATOM 5980 N N . PRO B 1 247 ? 2.713 41.031 21.422 1 94.06 247 PRO B N 1
ATOM 5981 C CA . PRO B 1 247 ? 1.296 40.969 21.797 1 94.06 247 PRO B CA 1
ATOM 5982 C C . PRO B 1 247 ? 0.541 42.25 21.469 1 94.06 247 PRO B C 1
ATOM 5984 O O . PRO B 1 247 ? 1.081 43.375 21.641 1 94.06 247 PRO B O 1
ATOM 5987 N N . TYR B 1 248 ? -0.614 42.188 20.953 1 95.12 248 TYR B N 1
ATOM 5988 C CA . TYR B 1 248 ? -1.515 43.281 20.672 1 95.12 248 TYR B CA 1
ATOM 5989 C C . TYR B 1 248 ? -2.955 42.938 21 1 95.12 248 TYR B C 1
ATOM 5991 O O . TYR B 1 248 ? -3.307 41.75 21.062 1 95.12 248 TYR B O 1
ATOM 5999 N N . GLU B 1 249 ? -3.746 43.875 21.281 1 96.31 249 GLU B N 1
ATOM 6000 C CA . GLU B 1 249 ? -5.145 43.656 21.641 1 96.31 249 GLU B CA 1
ATOM 6001 C C . GLU B 1 249 ? -6.055 43.75 20.422 1 96.31 249 GLU B C 1
ATOM 6003 O O . GLU B 1 249 ? -5.848 44.562 19.531 1 96.31 249 GLU B O 1
ATOM 6008 N N . VAL B 1 250 ? -7.035 42.875 20.375 1 95.81 250 VAL B N 1
ATOM 6009 C CA . VAL B 1 250 ? -8.016 42.875 19.281 1 95.81 250 VAL B CA 1
ATOM 6010 C C . VAL B 1 250 ? -9.422 42.75 19.859 1 95.81 250 VAL B C 1
ATOM 6012 O O . VAL B 1 250 ? -9.641 42.062 20.859 1 95.81 250 VAL B O 1
ATOM 6015 N N . SER B 1 251 ? -10.32 43.469 19.25 1 97.06 251 SER B N 1
ATOM 6016 C CA . SER B 1 251 ? -11.734 43.375 19.594 1 97.06 251 SER B CA 1
ATOM 6017 C C . SER B 1 251 ? -12.547 42.781 18.438 1 97.06 251 SER B C 1
ATOM 6019 O O . SER B 1 251 ? -12.422 43.219 17.297 1 97.06 251 SER B O 1
ATOM 6021 N N . VAL B 1 252 ? -13.312 41.781 18.75 1 97.19 252 VAL B N 1
ATOM 6022 C CA . VAL B 1 252 ? -14.164 41.094 17.781 1 97.19 252 VAL B CA 1
ATOM 6023 C C . VAL B 1 252 ? -15.625 41.25 18.188 1 97.19 252 VAL B C 1
ATOM 6025 O O . VAL B 1 252 ? -15.984 41 19.344 1 97.19 252 VAL B O 1
ATOM 6028 N N . GLN B 1 253 ? -16.422 41.688 17.25 1 96.88 253 GLN B N 1
ATOM 6029 C CA . GLN B 1 253 ? -17.859 41.75 17.5 1 96.88 253 GLN B CA 1
ATOM 6030 C C . GLN B 1 253 ? -18.484 40.375 17.516 1 96.88 253 GLN B C 1
ATOM 6032 O O . GLN B 1 253 ? -17.875 39.406 17.031 1 96.88 253 GLN B O 1
ATOM 6037 N N . GLY B 1 254 ? -19.641 40.312 18.062 1 97.56 254 GLY B N 1
ATOM 6038 C CA . GLY B 1 254 ? -20.359 39.062 18.047 1 97.56 254 GLY B CA 1
ATOM 6039 C C . GLY B 1 254 ? -20.734 38.594 16.641 1 97.56 254 GLY B C 1
ATOM 6040 O O . GLY B 1 254 ? -21.016 39.438 15.773 1 97.56 254 GLY B O 1
ATOM 6041 N N . PHE B 1 255 ? -20.781 37.312 16.406 1 98.31 255 PHE B N 1
ATOM 6042 C CA . PHE B 1 255 ? -21.172 36.688 15.156 1 98.31 255 PHE B CA 1
ATOM 6043 C C . PHE B 1 255 ? -21.625 35.25 15.383 1 98.31 255 PHE B C 1
ATOM 6045 O O . PHE B 1 255 ? -21.797 34.812 16.531 1 98.31 255 PHE B O 1
ATOM 6052 N N . GLU B 1 256 ? -21.984 34.562 14.359 1 98.69 256 GLU B N 1
ATOM 6053 C CA . GLU B 1 256 ? -22.375 33.156 14.477 1 98.69 256 GLU B CA 1
ATOM 6054 C C . GLU B 1 256 ? -21.406 32.25 13.703 1 98.69 256 GLU B C 1
ATOM 6056 O O . GLU B 1 256 ? -20.922 32.625 12.633 1 98.69 256 GLU B O 1
ATOM 6061 N N . ALA B 1 257 ? -21.125 31.172 14.289 1 98.62 257 ALA B N 1
ATOM 6062 C CA . ALA B 1 257 ? -20.234 30.203 13.664 1 98.62 257 ALA B CA 1
ATOM 6063 C C . ALA B 1 257 ? -20.891 28.812 13.617 1 98.62 257 ALA B C 1
ATOM 6065 O O . ALA B 1 257 ? -21.609 28.438 14.539 1 98.62 257 ALA B O 1
ATOM 6066 N N . GLN B 1 258 ? -20.656 28.109 12.547 1 98.19 258 GLN B N 1
ATOM 6067 C CA . GLN B 1 258 ? -21.031 26.703 12.539 1 98.19 258 GLN B CA 1
ATOM 6068 C C . GLN B 1 258 ? -20.203 25.906 13.547 1 98.19 258 GLN B C 1
ATOM 6070 O O . GLN B 1 258 ? -19.062 26.25 13.82 1 98.19 258 GLN B O 1
ATOM 6075 N N . ALA B 1 259 ? -20.75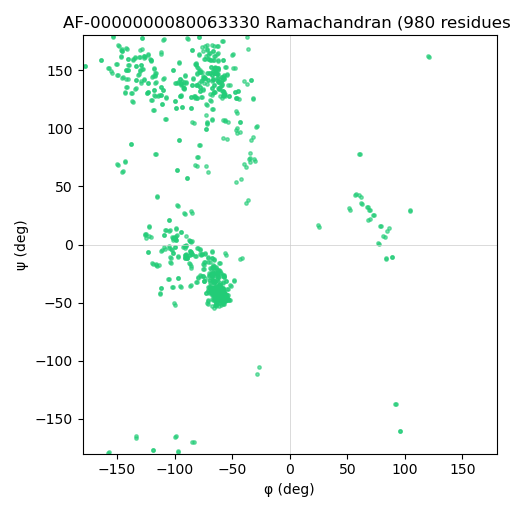 24.875 14.031 1 97.75 259 ALA B N 1
ATOM 6076 C CA . ALA B 1 259 ? -20.188 24.062 15.109 1 97.75 259 ALA B CA 1
ATOM 6077 C C . ALA B 1 259 ? -18.906 23.375 14.672 1 97.75 259 ALA B C 1
ATOM 6079 O O . ALA B 1 259 ? -18 23.172 15.477 1 97.75 259 ALA B O 1
ATOM 6080 N N . ARG B 1 260 ? -18.844 22.953 13.453 1 97.56 260 ARG B N 1
ATOM 6081 C CA . ARG B 1 260 ? -17.766 22.156 12.883 1 97.56 260 ARG B CA 1
ATOM 6082 C C . ARG B 1 260 ? -17.531 22.5 11.414 1 97.56 260 ARG B C 1
ATOM 6084 O O . ARG B 1 260 ? -18.312 23.25 10.82 1 97.56 260 ARG B O 1
ATOM 6091 N N . PRO B 1 261 ? -16.406 22.031 10.828 1 97.88 261 PRO B N 1
ATOM 6092 C CA . PRO B 1 261 ? -16.203 22.297 9.406 1 97.88 261 PRO B CA 1
ATOM 6093 C C . PRO B 1 261 ? -17.172 21.516 8.508 1 97.88 261 PRO B C 1
ATOM 6095 O O . PRO B 1 261 ? -17.844 20.594 8.977 1 97.88 261 PRO B O 1
ATOM 6098 N N . ALA B 1 262 ? -17.219 21.969 7.289 1 98.19 262 ALA B N 1
ATOM 6099 C CA . ALA B 1 262 ? -17.984 21.234 6.289 1 98.19 262 ALA B CA 1
ATOM 6100 C C . ALA B 1 262 ? -17.438 19.812 6.117 1 98.19 262 ALA B C 1
ATOM 6102 O O . ALA B 1 262 ? -16.219 19.609 6.113 1 98.19 262 ALA B O 1
ATOM 6103 N N . SER B 1 263 ? -18.312 18.875 6.055 1 97.75 263 SER B N 1
ATOM 6104 C CA . SER B 1 263 ? -17.938 17.484 5.828 1 97.75 263 SER B CA 1
ATOM 6105 C C . SER B 1 263 ? -17.781 17.188 4.34 1 97.75 263 SER B C 1
ATOM 6107 O O . SER B 1 263 ? -18.156 18.016 3.496 1 97.75 263 SER B O 1
ATOM 6109 N N . ILE B 1 264 ? -17.203 16.047 4.016 1 97.31 264 ILE B N 1
ATOM 6110 C CA . ILE B 1 264 ? -17.094 15.578 2.641 1 97.31 264 ILE B CA 1
ATOM 6111 C C . ILE B 1 264 ? -18.484 15.461 2.021 1 97.31 264 ILE B C 1
ATOM 6113 O O . ILE B 1 264 ? -18.688 15.82 0.86 1 97.31 264 ILE B O 1
ATOM 6117 N N . LEU B 1 265 ? -19.453 15.023 2.799 1 96.5 265 LEU B N 1
ATOM 6118 C CA . LEU B 1 265 ? -20.828 14.953 2.301 1 96.5 265 LEU B CA 1
ATOM 6119 C C . LEU B 1 265 ? -21.344 16.344 1.922 1 96.5 265 LEU B C 1
ATOM 6121 O O . LEU B 1 265 ? -21.969 16.5 0.87 1 96.5 265 LEU B O 1
ATOM 6125 N N . ASP B 1 266 ? -21.141 17.297 2.803 1 97.25 266 ASP B N 1
ATOM 6126 C CA . ASP B 1 266 ? -21.562 18.672 2.518 1 97.25 266 ASP B CA 1
ATOM 6127 C C . ASP B 1 266 ? -20.984 19.156 1.187 1 97.25 266 ASP B C 1
ATOM 6129 O O . ASP B 1 266 ? -21.703 19.719 0.362 1 97.25 266 ASP B O 1
ATOM 6133 N N . TYR B 1 267 ? -19.734 18.922 1.021 1 97.81 267 TYR B N 1
ATOM 6134 C CA . TYR B 1 267 ? -19.047 19.453 -0.15 1 97.81 267 TYR B CA 1
ATOM 6135 C C . TYR B 1 267 ? -19.453 18.703 -1.41 1 97.81 267 TYR B C 1
ATOM 6137 O O . TYR B 1 267 ? -19.594 19.297 -2.48 1 97.81 267 TYR B O 1
ATOM 6145 N N . ALA B 1 268 ? -19.562 17.375 -1.286 1 96.62 268 ALA B N 1
ATOM 6146 C CA . ALA B 1 268 ? -20.062 16.609 -2.418 1 96.62 268 ALA B CA 1
ATOM 6147 C C . ALA B 1 268 ? -21.438 17.125 -2.867 1 96.62 268 ALA B C 1
ATOM 6149 O O . ALA B 1 268 ? -21.703 17.219 -4.066 1 96.62 268 ALA B O 1
ATOM 6150 N N . THR B 1 269 ? -22.266 17.406 -1.939 1 96.75 269 THR B N 1
ATOM 6151 C CA . THR B 1 269 ? -23.578 17.969 -2.236 1 96.75 269 THR B CA 1
ATOM 6152 C C . THR B 1 269 ? -23.438 19.297 -2.992 1 96.75 269 THR B C 1
ATOM 6154 O O . THR B 1 269 ? -24.125 19.516 -3.986 1 96.75 269 THR B O 1
ATOM 6157 N N . TYR B 1 270 ? -22.562 20.125 -2.525 1 98 270 TYR B N 1
ATOM 6158 C CA . TYR B 1 270 ? -22.281 21.406 -3.172 1 98 270 TYR B CA 1
ATOM 6159 C C . TYR B 1 270 ? -21.875 21.203 -4.625 1 98 270 TYR B C 1
ATOM 6161 O O . TYR B 1 270 ? -22.375 21.875 -5.523 1 98 270 TYR B O 1
ATOM 6169 N N . LEU B 1 271 ? -20.938 20.219 -4.832 1 97.56 271 LEU B N 1
ATOM 6170 C CA . LEU B 1 271 ? -20.438 19.969 -6.18 1 97.56 271 LEU B CA 1
ATOM 6171 C C . LEU B 1 271 ? -21.562 19.531 -7.109 1 97.56 271 LEU B C 1
ATOM 6173 O O . LEU B 1 271 ? -21.641 19.984 -8.25 1 97.56 271 LEU B O 1
ATOM 6177 N N . VAL B 1 272 ? -22.422 18.688 -6.613 1 96.62 272 VAL B N 1
ATOM 6178 C CA . VAL B 1 272 ? -23.516 18.172 -7.43 1 96.62 272 VAL B CA 1
ATOM 6179 C C . VAL B 1 272 ? -24.531 19.281 -7.688 1 96.62 272 VAL B C 1
ATOM 6181 O O . VAL B 1 272 ? -24.953 19.5 -8.828 1 96.62 272 VAL B O 1
ATOM 6184 N N . LYS B 1 273 ? -24.953 20 -6.691 1 96.81 273 LYS B N 1
ATOM 6185 C CA . LYS B 1 273 ? -26 21 -6.781 1 96.81 273 LYS B CA 1
ATOM 6186 C C . LYS B 1 273 ? -25.562 22.188 -7.648 1 96.81 273 LYS B C 1
ATOM 6188 O O . LYS B 1 273 ? -26.391 22.859 -8.25 1 96.81 273 LYS B O 1
ATOM 6193 N N . THR B 1 274 ? -24.312 22.422 -7.711 1 97.06 274 THR B N 1
ATOM 6194 C CA . THR B 1 274 ? -23.812 23.547 -8.5 1 97.06 274 THR B CA 1
ATOM 6195 C C . THR B 1 274 ? -23.266 23.062 -9.836 1 97.06 274 THR B C 1
ATOM 6197 O O . THR B 1 274 ? -22.609 23.812 -10.555 1 97.06 274 THR B O 1
ATOM 6200 N N . SER B 1 275 ? -23.375 21.812 -10.219 1 95.44 275 SER B N 1
ATOM 6201 C CA . SER B 1 275 ? -22.938 21.188 -11.469 1 95.44 275 SER B CA 1
ATOM 6202 C C . SER B 1 275 ? -21.422 21.328 -11.656 1 95.44 275 SER B C 1
ATOM 6204 O O . SER B 1 275 ? -20.953 21.688 -12.734 1 95.44 275 SER B O 1
ATOM 6206 N N . GLN B 1 276 ? -20.672 21.109 -10.523 1 95.5 276 GLN B N 1
ATOM 6207 C CA . GLN B 1 276 ? -19.219 21.172 -10.531 1 95.5 276 GLN B CA 1
ATOM 6208 C C . GLN B 1 276 ? -18.594 19.812 -10.227 1 95.5 276 GLN B C 1
ATOM 6210 O O . GLN B 1 276 ? -17.625 19.734 -9.477 1 95.5 276 GLN B O 1
ATOM 6215 N N . LYS B 1 277 ? -19.156 18.781 -10.789 1 92.56 277 LYS B N 1
ATOM 6216 C CA . LYS B 1 277 ? -18.719 17.406 -10.523 1 92.56 277 LYS B CA 1
ATOM 6217 C C . LYS B 1 277 ? -17.297 17.172 -11.047 1 92.56 277 LYS B C 1
ATOM 6219 O O . LYS B 1 277 ? -16.625 16.234 -10.625 1 92.56 277 LYS B O 1
ATOM 6224 N N . ASP B 1 278 ? -16.844 18 -11.922 1 89.44 278 ASP B N 1
ATOM 6225 C CA . ASP B 1 278 ? -15.516 17.828 -12.523 1 89.44 278 ASP B CA 1
ATOM 6226 C C . ASP B 1 278 ? -14.445 18.562 -11.711 1 89.44 278 ASP B C 1
ATOM 6228 O O . ASP B 1 278 ? -13.25 18.391 -11.953 1 89.44 278 ASP B O 1
ATOM 6232 N N . CYS B 1 279 ? -14.812 19.344 -10.75 1 92.81 279 CYS B N 1
ATOM 6233 C CA . CYS B 1 279 ? -13.898 20.094 -9.906 1 92.81 279 CYS B CA 1
ATOM 6234 C C . CYS B 1 279 ? -13.656 19.375 -8.586 1 92.81 279 CYS B C 1
ATOM 6236 O O . CYS B 1 279 ? -13.945 19.922 -7.516 1 92.81 279 CYS B O 1
ATOM 6238 N N . LEU B 1 280 ? -13.055 18.203 -8.68 1 95.12 280 LEU B N 1
ATOM 6239 C CA . LEU B 1 280 ? -12.836 17.375 -7.496 1 95.12 280 LEU B CA 1
ATOM 6240 C C . LEU B 1 280 ? -11.633 17.875 -6.703 1 95.12 280 LEU B C 1
ATOM 6242 O O . LEU B 1 280 ? -10.625 18.266 -7.289 1 95.12 280 LEU B O 1
ATOM 6246 N N . PRO B 1 281 ? -11.758 17.891 -5.348 1 94.88 281 PRO B N 1
ATOM 6247 C CA . PRO B 1 281 ? -10.523 18.047 -4.566 1 94.88 281 PRO B CA 1
ATOM 6248 C C . PRO B 1 281 ? -9.422 17.094 -5.012 1 94.88 281 PRO B C 1
ATOM 6250 O O . PRO B 1 281 ? -9.703 15.977 -5.445 1 94.88 281 PRO B O 1
ATOM 6253 N N . VAL B 1 282 ? -8.172 17.469 -4.836 1 92.12 282 VAL B N 1
ATOM 6254 C CA . VAL B 1 282 ? -7.02 16.797 -5.418 1 92.12 282 VAL B CA 1
ATOM 6255 C C . VAL B 1 282 ? -6.887 15.391 -4.82 1 92.12 282 VAL B C 1
ATOM 6257 O O . VAL B 1 282 ? -6.352 14.484 -5.465 1 92.12 282 VAL B O 1
ATOM 6260 N N . THR B 1 283 ? -7.414 15.156 -3.621 1 92.69 283 THR B N 1
ATOM 6261 C CA . THR B 1 283 ? -7.273 13.859 -2.971 1 92.69 283 THR B CA 1
ATOM 6262 C C . THR B 1 283 ? -8.383 12.906 -3.41 1 92.69 283 THR B C 1
ATOM 6264 O O . THR B 1 283 ? -8.406 11.742 -3.006 1 92.69 283 THR B O 1
ATOM 6267 N N . TRP B 1 284 ? -9.391 13.453 -4.148 1 94.75 284 TRP B N 1
ATOM 6268 C CA . TRP B 1 284 ? -10.477 12.609 -4.648 1 94.75 284 TRP B CA 1
ATOM 6269 C C . TRP B 1 284 ? -10.156 12.07 -6.039 1 94.75 284 TRP B C 1
ATOM 6271 O O . TRP B 1 284 ? -9.484 12.734 -6.828 1 94.75 284 TRP B O 1
ATOM 6281 N N . SER B 1 285 ? -10.602 10.812 -6.367 1 91.25 285 SER B N 1
ATOM 6282 C CA . SER B 1 285 ? -10.438 10.234 -7.699 1 91.25 285 SER B CA 1
ATOM 6283 C C . SER B 1 285 ? -11.656 9.414 -8.094 1 91.25 285 SER B C 1
ATOM 6285 O O . SER B 1 285 ? -12.359 8.875 -7.23 1 91.25 285 SER B O 1
ATOM 6287 N N . THR B 1 286 ? -11.891 9.391 -9.406 1 89.12 286 THR B N 1
ATOM 6288 C CA . THR B 1 286 ? -12.945 8.539 -9.938 1 89.12 286 THR B CA 1
ATOM 6289 C C . THR B 1 286 ? -12.508 7.074 -9.938 1 89.12 286 THR B C 1
ATOM 6291 O O . THR B 1 286 ? -11.367 6.762 -10.289 1 89.12 286 THR B O 1
ATOM 6294 N N . VAL B 1 287 ? -13.328 6.23 -9.484 1 81.25 287 VAL B N 1
ATOM 6295 C CA . VAL B 1 287 ? -13.016 4.805 -9.477 1 81.25 287 VAL B CA 1
ATOM 6296 C C . VAL B 1 287 ? -14.172 4.02 -10.102 1 81.25 287 VAL B C 1
ATOM 6298 O O . VAL B 1 287 ? -15.32 4.453 -10.047 1 81.25 287 VAL B O 1
ATOM 6301 N N . SER B 1 288 ? -13.75 2.961 -10.906 1 66.69 288 SER B N 1
ATOM 6302 C CA . SER B 1 288 ? -14.75 2.055 -11.461 1 66.69 288 SER B CA 1
ATOM 6303 C C . SER B 1 288 ? -14.938 0.827 -10.578 1 66.69 288 SER B C 1
ATOM 6305 O O . SER B 1 288 ? -13.992 0.361 -9.945 1 66.69 288 SER B O 1
ATOM 6307 N N . GLY B 1 289 ? -16.172 0.302 -10.328 1 57.16 289 GLY B N 1
ATOM 6308 C CA . GLY B 1 289 ? -16.422 -0.986 -9.703 1 57.16 289 GLY B CA 1
ATOM 6309 C C . GLY B 1 289 ? -16.391 -0.935 -8.188 1 57.16 289 GLY B C 1
ATOM 6310 O O . GLY B 1 289 ? -16.047 -1.92 -7.539 1 57.16 289 GLY B O 1
ATOM 6311 N N . LEU B 1 290 ? -16.391 0.271 -7.688 1 55.47 290 LEU B N 1
ATOM 6312 C CA . LEU B 1 290 ? -16.172 0.325 -6.246 1 55.47 290 LEU B CA 1
ATOM 6313 C C . LEU B 1 290 ? -17.25 -0.462 -5.504 1 55.47 290 LEU B C 1
ATOM 6315 O O . LEU B 1 290 ? -18.312 -0.714 -6.051 1 55.47 290 LEU B O 1
ATOM 6319 N N . PRO B 1 291 ? -17.047 -0.551 -4.016 1 56.28 291 PRO B N 1
ATOM 6320 C CA . PRO B 1 291 ? -17.594 -1.444 -2.988 1 56.28 291 PRO B CA 1
ATOM 6321 C C . PRO B 1 291 ? -19.109 -1.575 -3.064 1 56.28 291 PRO B C 1
ATOM 6323 O O . PRO B 1 291 ? -19.766 -0.811 -3.779 1 56.28 291 PRO B O 1
ATOM 6326 N N . ASP B 1 292 ? -19.5 -2.598 -2.393 1 57.16 292 ASP B N 1
ATOM 6327 C CA . ASP B 1 292 ? -20.891 -2.908 -2.059 1 57.16 292 ASP B CA 1
ATOM 6328 C C . ASP B 1 292 ? -21.641 -1.657 -1.605 1 57.16 292 ASP B C 1
ATOM 6330 O O . ASP B 1 292 ? -21.266 -1.024 -0.617 1 57.16 292 ASP B O 1
ATOM 6334 N N . ARG B 1 293 ? -22.531 -1.132 -2.535 1 55.62 293 ARG B N 1
ATOM 6335 C CA . ARG B 1 293 ? -23.406 0.005 -2.277 1 55.62 293 ARG B CA 1
ATOM 6336 C C . ARG B 1 293 ? -24.016 -0.075 -0.879 1 55.62 293 ARG B C 1
ATOM 6338 O O . ARG B 1 293 ? -24.453 0.938 -0.325 1 55.62 293 ARG B O 1
ATOM 6345 N N . ASN B 1 294 ? -23.891 -1.163 -0.242 1 60.31 294 ASN B N 1
ATOM 6346 C CA . ASN B 1 294 ? -24.578 -1.297 1.04 1 60.31 294 ASN B CA 1
ATOM 6347 C C . ASN B 1 294 ? -23.672 -0.9 2.201 1 60.31 294 ASN B C 1
ATOM 6349 O O . ASN B 1 294 ? -24.125 -0.827 3.348 1 60.31 294 ASN B O 1
ATOM 6353 N N . ILE B 1 295 ? -22.547 -0.588 1.852 1 57.78 295 ILE B N 1
ATOM 6354 C CA . ILE B 1 295 ? -21.656 -0.261 2.963 1 57.78 295 ILE B CA 1
ATOM 6355 C C . ILE B 1 295 ? -21.891 1.187 3.393 1 57.78 295 ILE B C 1
ATOM 6357 O O . ILE B 1 295 ? -21.891 2.094 2.559 1 57.78 295 ILE B O 1
ATOM 6361 N N . ALA B 1 296 ? -22.125 1.436 4.645 1 53.47 296 ALA B N 1
ATOM 6362 C CA . ALA B 1 296 ? -22.297 2.723 5.316 1 53.47 296 ALA B CA 1
ATOM 6363 C C . ALA B 1 296 ? -23.328 3.588 4.602 1 53.47 296 ALA B C 1
ATOM 6365 O O . ALA B 1 296 ? -23.109 4.785 4.391 1 53.47 296 ALA B O 1
ATOM 6366 N N . SER B 1 297 ? -24.312 2.945 3.996 1 58.31 297 SER B N 1
ATOM 6367 C CA . SER B 1 297 ? -25.328 3.627 3.203 1 58.31 297 SER B CA 1
ATOM 6368 C C . SER B 1 297 ? -26.047 4.695 4.023 1 58.31 297 SER B C 1
ATOM 6370 O O . SER B 1 297 ? -26.266 4.52 5.223 1 58.31 297 SER B O 1
ATOM 6372 N N . SER B 1 298 ? -25.719 5.965 3.707 1 55.03 298 SER B N 1
ATOM 6373 C CA . SER B 1 298 ? -26.516 7.07 4.246 1 55.03 298 SER B CA 1
ATOM 6374 C C . SER B 1 298 ? -27.969 6.961 3.826 1 55.03 298 SER B C 1
ATOM 6376 O O . SER B 1 298 ? -28.281 6.367 2.793 1 55.03 298 SER B O 1
ATOM 6378 N N . PRO B 1 299 ? -28.844 7.359 4.723 1 52.56 299 PRO B N 1
ATOM 6379 C CA . PRO B 1 299 ? -30.266 7.414 4.379 1 52.56 299 PRO B CA 1
ATOM 6380 C C . PRO B 1 299 ? -30.5 7.848 2.936 1 52.56 299 PRO B C 1
ATOM 6382 O O . PRO B 1 299 ? -29.609 8.414 2.301 1 52.56 299 PRO B O 1
ATOM 6385 N N . GLN B 1 300 ? -31.875 7.664 2.457 1 57.19 300 GLN B N 1
ATOM 6386 C CA . GLN B 1 300 ? -32.594 7.965 1.22 1 57.19 300 GLN B CA 1
ATOM 6387 C C . GLN B 1 300 ? -32.219 9.344 0.694 1 57.19 300 GLN B C 1
ATOM 6389 O O . GLN B 1 300 ? -32.75 10.359 1.154 1 57.19 300 GLN B O 1
ATOM 6394 N N . GLY B 1 301 ? -30.859 9.594 0.46 1 66.88 301 GLY B N 1
ATOM 6395 C CA . GLY B 1 301 ? -30.438 10.891 -0.054 1 66.88 301 GLY B CA 1
ATOM 6396 C C . GLY B 1 301 ? -30.719 11.062 -1.533 1 66.88 301 GLY B C 1
ATOM 6397 O O . GLY B 1 301 ? -31.328 10.195 -2.16 1 66.88 301 GLY B O 1
ATOM 6398 N N . ASP B 1 302 ? -30.578 12.188 -2.064 1 84.19 302 ASP B N 1
ATOM 6399 C CA . ASP B 1 302 ? -30.672 12.578 -3.469 1 84.19 302 ASP B CA 1
ATOM 6400 C C . ASP B 1 302 ? -29.891 11.602 -4.355 1 84.19 302 ASP B C 1
ATOM 6402 O O . ASP B 1 302 ? -28.688 11.422 -4.18 1 84.19 302 ASP B O 1
ATOM 6406 N N . PRO B 1 303 ? -30.625 10.875 -5.219 1 87.12 303 PRO B N 1
ATOM 6407 C CA . PRO B 1 303 ? -30 9.844 -6.051 1 87.12 303 PRO B CA 1
ATOM 6408 C C . PRO B 1 303 ? -28.797 10.359 -6.82 1 87.12 303 PRO B C 1
ATOM 6410 O O . PRO B 1 303 ? -27.828 9.617 -7.043 1 87.12 303 PRO B O 1
ATOM 6413 N N . ASP B 1 304 ? -28.875 11.602 -7.238 1 90.62 304 ASP B N 1
ATOM 6414 C CA . ASP B 1 304 ? -27.75 12.18 -7.973 1 90.62 304 ASP B CA 1
ATOM 6415 C C . ASP B 1 304 ? -26.516 12.281 -7.09 1 90.62 304 ASP B C 1
ATOM 6417 O O . ASP B 1 304 ? -25.391 12.039 -7.547 1 90.62 304 ASP B O 1
ATOM 6421 N N . ILE B 1 305 ? -26.719 12.664 -5.891 1 92.5 305 ILE B N 1
ATOM 6422 C CA . ILE B 1 305 ? -25.609 12.797 -4.941 1 92.5 305 ILE B CA 1
ATOM 6423 C C . ILE B 1 305 ? -25.047 11.414 -4.602 1 92.5 305 ILE B C 1
ATOM 6425 O O . ILE B 1 305 ? -23.844 11.234 -4.539 1 92.5 305 ILE B O 1
ATOM 6429 N N . GLU B 1 306 ? -25.922 10.445 -4.461 1 88.81 306 GLU B N 1
ATOM 6430 C CA . GLU B 1 306 ? -25.5 9.078 -4.145 1 88.81 306 GLU B CA 1
ATOM 6431 C C . GLU B 1 306 ? -24.656 8.484 -5.27 1 88.81 306 GLU B C 1
ATOM 6433 O O . GLU B 1 306 ? -23.625 7.855 -5.02 1 88.81 306 GLU B O 1
ATOM 6438 N N . GLU B 1 307 ? -25.141 8.68 -6.441 1 87.38 307 GLU B N 1
ATOM 6439 C CA . GLU B 1 307 ? -24.406 8.172 -7.602 1 87.38 307 GLU B CA 1
ATOM 6440 C C . GLU B 1 307 ? -23.031 8.812 -7.711 1 87.38 307 GLU B C 1
ATOM 6442 O O . GLU B 1 307 ? -22.047 8.141 -8.039 1 87.38 307 GLU B O 1
ATOM 6447 N N . PHE B 1 308 ? -22.984 10.141 -7.48 1 91.81 308 PHE B N 1
ATOM 6448 C CA . PHE B 1 308 ? -21.734 10.883 -7.523 1 91.81 308 PHE B CA 1
ATOM 6449 C C . PHE B 1 308 ? -20.75 10.344 -6.484 1 91.81 308 PHE B C 1
ATOM 6451 O O . PHE B 1 308 ? -19.594 10.078 -6.801 1 91.81 308 PHE B O 1
ATOM 6458 N N . ILE B 1 309 ? -21.234 10.062 -5.316 1 92 309 ILE B N 1
ATOM 6459 C CA . ILE B 1 309 ? -20.422 9.594 -4.195 1 92 309 ILE B CA 1
ATOM 6460 C C . ILE B 1 309 ? -19.906 8.188 -4.488 1 92 309 ILE B C 1
ATOM 6462 O O . ILE B 1 309 ? -18.734 7.887 -4.238 1 92 309 ILE B O 1
ATOM 6466 N N . ASP B 1 310 ? -20.719 7.379 -5.059 1 86.56 310 ASP B N 1
ATOM 6467 C CA . ASP B 1 310 ? -20.391 5.973 -5.285 1 86.56 310 ASP B CA 1
ATOM 6468 C C . ASP B 1 310 ? -19.297 5.828 -6.336 1 86.56 310 ASP B C 1
ATOM 6470 O O . ASP B 1 310 ? -18.609 4.805 -6.383 1 86.56 310 ASP B O 1
ATOM 6474 N N . GLY B 1 311 ? -19.109 6.809 -7.137 1 86.81 311 GLY B N 1
ATOM 6475 C CA . GLY B 1 311 ? -18.094 6.758 -8.18 1 86.81 311 GLY B CA 1
ATOM 6476 C C . GLY B 1 311 ? -16.766 7.375 -7.758 1 86.81 311 GLY B C 1
ATOM 6477 O O . GLY B 1 311 ? -15.875 7.559 -8.586 1 86.81 311 GLY B O 1
ATOM 6478 N N . LEU B 1 312 ? -16.641 7.664 -6.469 1 91.81 312 LEU B N 1
ATOM 6479 C CA . LEU B 1 312 ? -15.453 8.406 -6.047 1 91.81 312 LEU B CA 1
ATOM 6480 C C . LEU B 1 312 ? -14.742 7.695 -4.898 1 91.81 312 LEU B C 1
ATOM 6482 O O . LEU B 1 312 ? -15.359 6.914 -4.172 1 91.81 312 LEU B O 1
ATOM 6486 N N . ALA B 1 313 ? -13.469 7.887 -4.828 1 92.44 313 ALA B N 1
ATOM 6487 C CA . ALA B 1 313 ? -12.633 7.461 -3.711 1 92.44 313 ALA B CA 1
ATOM 6488 C C . ALA B 1 313 ? -11.766 8.609 -3.201 1 92.44 313 ALA B C 1
ATOM 6490 O O . ALA B 1 313 ? -11.578 9.609 -3.9 1 92.44 313 ALA B O 1
ATOM 6491 N N . VAL B 1 314 ? -11.375 8.555 -1.953 1 94.56 314 VAL B N 1
ATOM 6492 C CA . VAL B 1 314 ? -10.469 9.531 -1.368 1 94.56 314 VAL B CA 1
ATOM 6493 C C . VAL B 1 314 ? -9.133 8.875 -1.053 1 94.56 314 VAL B C 1
ATOM 6495 O O . VAL B 1 314 ? -9.086 7.738 -0.568 1 94.56 314 VAL B O 1
ATOM 6498 N N . LYS B 1 315 ? -8.039 9.555 -1.398 1 93.56 315 LYS B N 1
ATOM 6499 C CA . LYS B 1 315 ? -6.691 9.031 -1.179 1 93.56 315 LYS B CA 1
ATOM 6500 C C . LYS B 1 315 ? -6.289 9.156 0.288 1 93.56 315 LYS B C 1
ATOM 6502 O O . LYS B 1 315 ? -6.469 10.211 0.901 1 93.56 315 LYS B O 1
ATOM 6507 N N . THR B 1 316 ? -5.848 8.062 0.912 1 94.75 316 THR B N 1
ATOM 6508 C CA . THR B 1 316 ? -5.27 8.016 2.25 1 94.75 316 THR B CA 1
ATOM 6509 C C . THR B 1 316 ? -3.928 7.293 2.234 1 94.75 316 THR B C 1
ATOM 6511 O O . THR B 1 316 ? -3.494 6.801 1.191 1 94.75 316 THR B O 1
ATOM 6514 N N . VAL B 1 317 ? -3.271 7.223 3.381 1 93.5 317 VAL B N 1
ATOM 6515 C CA . VAL B 1 317 ? -2.018 6.484 3.475 1 93.5 317 VAL B CA 1
ATOM 6516 C C . VAL B 1 317 ? -2.293 4.984 3.385 1 93.5 317 VAL B C 1
ATOM 6518 O O . VAL B 1 317 ? -1.371 4.188 3.197 1 93.5 317 VAL B O 1
ATOM 6521 N N . TYR B 1 318 ? -3.553 4.566 3.469 1 90.5 318 TYR B N 1
ATOM 6522 C CA . TYR B 1 318 ? -3.957 3.17 3.367 1 90.5 318 TYR B CA 1
ATOM 6523 C C . TYR B 1 318 ? -4.457 2.848 1.963 1 90.5 318 TYR B C 1
ATOM 6525 O O . TYR B 1 318 ? -5.094 1.812 1.746 1 90.5 318 TYR B O 1
ATOM 6533 N N . GLY B 1 319 ? -4.164 3.803 1.017 1 88.06 319 GLY B N 1
ATOM 6534 C CA . GLY B 1 319 ? -4.664 3.643 -0.339 1 88.06 319 GLY B CA 1
ATOM 6535 C C . GLY B 1 319 ? -5.957 4.395 -0.591 1 88.06 319 GLY B C 1
ATOM 6536 O O . GLY B 1 319 ? -6.258 5.371 0.097 1 88.06 319 GLY B O 1
ATOM 6537 N N . LEU B 1 320 ? -6.691 3.996 -1.628 1 88.81 320 LEU B N 1
ATOM 6538 C CA . LEU B 1 320 ? -7.961 4.621 -1.983 1 88.81 320 LEU B CA 1
ATOM 6539 C C . LEU B 1 320 ? -9.094 4.086 -1.113 1 88.81 320 LEU B C 1
ATOM 6541 O O . LEU B 1 320 ? -9.25 2.869 -0.969 1 88.81 320 LEU B O 1
ATOM 6545 N N . LEU B 1 321 ? -9.758 4.918 -0.516 1 91.5 321 LEU B N 1
ATOM 6546 C CA . LEU B 1 321 ? -10.945 4.602 0.271 1 91.5 321 LEU B CA 1
ATOM 6547 C C . LEU B 1 321 ? -12.203 5.062 -0.445 1 91.5 321 LEU B C 1
ATOM 6549 O O . LEU B 1 321 ? -12.289 6.211 -0.885 1 91.5 321 LEU B O 1
ATOM 6553 N N . PRO B 1 322 ? -13.188 4.121 -0.629 1 90.25 322 PRO B N 1
ATOM 6554 C CA . PRO B 1 322 ? -14.445 4.633 -1.171 1 90.25 322 PRO B CA 1
ATOM 6555 C C . PRO B 1 322 ? -14.938 5.883 -0.449 1 90.25 322 PRO B C 1
ATOM 6557 O O . PRO B 1 322 ? -14.945 5.926 0.784 1 90.25 322 PRO B O 1
ATOM 6560 N N . LEU B 1 323 ? -15.305 6.906 -1.202 1 93.25 323 LEU B N 1
ATOM 6561 C CA . LEU B 1 323 ? -15.695 8.188 -0.613 1 93.25 323 LEU B CA 1
ATOM 6562 C C . LEU B 1 323 ? -16.828 7.992 0.386 1 93.25 323 LEU B C 1
ATOM 6564 O O . LEU B 1 323 ? -16.891 8.695 1.398 1 93.25 323 LEU B O 1
ATOM 6568 N N . ARG B 1 324 ? -17.688 7.016 0.159 1 91.56 324 ARG B N 1
ATOM 6569 C CA . ARG B 1 324 ? -18.844 6.715 1.003 1 91.56 324 ARG B CA 1
ATOM 6570 C C . ARG B 1 324 ? -18.406 6.441 2.439 1 91.56 324 ARG B C 1
ATOM 6572 O O . ARG B 1 324 ? -19.156 6.715 3.381 1 91.56 324 ARG B O 1
ATOM 6579 N N . LEU B 1 325 ? -17.219 5.969 2.611 1 93.25 325 LEU B N 1
ATOM 6580 C CA . LEU B 1 325 ? -16.734 5.609 3.941 1 93.25 325 LEU B CA 1
ATOM 6581 C C . LEU B 1 325 ? -16.141 6.82 4.648 1 93.25 325 LEU B C 1
ATOM 6583 O O . LEU B 1 325 ? -15.828 6.754 5.84 1 93.25 325 LEU B O 1
ATOM 6587 N N . ALA B 1 326 ? -16.016 7.949 3.959 1 95.81 326 ALA B N 1
ATOM 6588 C CA . ALA B 1 326 ? -15.344 9.117 4.523 1 95.81 326 ALA B CA 1
ATOM 6589 C C . ALA B 1 326 ? -16.281 10.328 4.531 1 95.81 326 ALA B C 1
ATOM 6591 O O . ALA B 1 326 ? -15.828 11.461 4.73 1 95.81 326 ALA B O 1
ATOM 6592 N N . LEU B 1 327 ? -17.547 10.156 4.363 1 95.94 327 LEU B N 1
ATOM 6593 C CA . LEU B 1 327 ? -18.5 11.242 4.16 1 95.94 327 LEU B CA 1
ATOM 6594 C C . LEU B 1 327 ? -18.547 12.156 5.379 1 95.94 327 LEU B C 1
ATOM 6596 O O . LEU B 1 327 ? -18.875 13.344 5.258 1 95.94 327 LEU B O 1
ATOM 6600 N N . ASP B 1 328 ? -18.219 11.625 6.504 1 97.19 328 ASP B N 1
ATOM 6601 C CA . ASP B 1 328 ? -18.344 12.391 7.738 1 97.19 328 ASP B CA 1
ATOM 6602 C C . ASP B 1 328 ? -17.016 12.992 8.156 1 97.19 328 ASP B C 1
ATOM 6604 O O . ASP B 1 328 ? -16.891 13.57 9.234 1 97.19 328 ASP B O 1
ATOM 6608 N N . TRP B 1 329 ? -15.977 12.898 7.305 1 97.88 329 TRP B N 1
ATOM 6609 C CA . TRP B 1 329 ? -14.688 13.555 7.512 1 97.88 329 TRP B CA 1
ATOM 6610 C C . TRP B 1 329 ? -14.75 15.016 7.066 1 97.88 329 TRP B C 1
ATOM 6612 O O . TRP B 1 329 ? -15.617 15.398 6.277 1 97.88 329 TRP B O 1
ATOM 6622 N N . PRO B 1 330 ? -13.836 15.891 7.664 1 98.38 330 PRO B N 1
ATOM 6623 C CA . PRO B 1 330 ? -13.734 17.234 7.086 1 98.38 330 PRO B CA 1
ATOM 6624 C C . PRO B 1 330 ? -13.242 17.203 5.641 1 98.38 330 PRO B C 1
ATOM 6626 O O . PRO B 1 330 ? -12.383 16.391 5.285 1 98.38 330 PRO B O 1
ATOM 6629 N N . VAL B 1 331 ? -13.797 18.062 4.809 1 97.88 331 VAL B N 1
ATOM 6630 C CA . VAL B 1 331 ? -13.312 18.172 3.438 1 97.88 331 VAL B CA 1
ATOM 6631 C C . VAL B 1 331 ? -12.062 19.062 3.4 1 97.88 331 VAL B C 1
ATOM 6633 O O . VAL B 1 331 ? -11.961 20.031 4.148 1 97.88 331 VAL B O 1
ATOM 6636 N N . TYR B 1 332 ? -11.047 18.688 2.65 1 97.44 332 TYR B N 1
ATOM 6637 C CA . TYR B 1 332 ? -9.867 19.5 2.371 1 97.44 332 TYR B CA 1
ATOM 6638 C C . TYR B 1 332 ? -10.023 20.234 1.049 1 97.44 332 TYR B C 1
ATOM 6640 O O . TYR B 1 332 ? -10.344 19.641 0.024 1 97.44 332 TYR B O 1
ATOM 6648 N N . THR B 1 333 ? -9.82 21.5 1.081 1 96.62 333 THR B N 1
ATOM 6649 C CA . THR B 1 333 ? -9.984 22.281 -0.145 1 96.62 333 THR B CA 1
ATOM 6650 C C . THR B 1 333 ? -8.898 23.344 -0.258 1 96.62 333 THR B C 1
ATOM 6652 O O . THR B 1 333 ? -8.242 23.688 0.73 1 96.62 333 THR B O 1
ATOM 6655 N N . SER B 1 334 ? -8.672 23.828 -1.498 1 95.75 334 SER B N 1
ATOM 6656 C CA . SER B 1 334 ? -7.969 25.109 -1.656 1 95.75 334 SER B CA 1
ATOM 6657 C C . SER B 1 334 ? -8.797 26.266 -1.122 1 95.75 334 SER B C 1
ATOM 6659 O O . SER B 1 334 ? -9.984 26.094 -0.82 1 95.75 334 SER B O 1
ATOM 6661 N N . TYR B 1 335 ? -8.117 27.344 -0.985 1 97.44 335 TYR B N 1
ATOM 6662 C CA . TYR B 1 335 ? -8.82 28.531 -0.53 1 97.44 335 TYR B CA 1
ATOM 6663 C C . TYR B 1 335 ? -9.906 28.938 -1.522 1 97.44 335 TYR B C 1
ATOM 6665 O O . TYR B 1 335 ? -11.031 29.25 -1.127 1 97.44 335 TYR B O 1
ATOM 6673 N N . ASN B 1 336 ? -9.57 28.938 -2.787 1 95.56 336 ASN B N 1
ATOM 6674 C CA . ASN B 1 336 ? -10.531 29.297 -3.82 1 95.56 336 ASN B CA 1
ATOM 6675 C C . ASN B 1 336 ? -11.766 28.406 -3.773 1 95.56 336 ASN B C 1
ATOM 6677 O O . ASN B 1 336 ? -12.891 28.891 -3.908 1 95.56 336 ASN B O 1
ATOM 6681 N N . GLU B 1 337 ? -11.555 27.156 -3.604 1 95.81 337 GLU B N 1
ATOM 6682 C CA . GLU B 1 337 ? -12.664 26.203 -3.486 1 95.81 337 GLU B CA 1
ATOM 6683 C C . GLU B 1 337 ? -13.492 26.484 -2.23 1 95.81 337 GLU B C 1
ATOM 6685 O O . GLU B 1 337 ? -14.719 26.391 -2.258 1 95.81 337 GLU B O 1
ATOM 6690 N N . ALA B 1 338 ? -12.852 26.781 -1.16 1 98.06 338 ALA B N 1
ATOM 6691 C CA . ALA B 1 338 ? -13.531 27.078 0.101 1 98.06 338 ALA B CA 1
ATOM 6692 C C . ALA B 1 338 ? -14.422 28.312 -0.033 1 98.06 338 ALA B C 1
ATOM 6694 O O . ALA B 1 338 ? -15.539 28.328 0.491 1 98.06 338 ALA B O 1
ATOM 6695 N N . VAL B 1 339 ? -13.945 29.312 -0.695 1 97.69 339 VAL B N 1
ATOM 6696 C CA . VAL B 1 339 ? -14.711 30.547 -0.902 1 97.69 339 VAL B CA 1
ATOM 6697 C C . VAL B 1 339 ? -15.961 30.25 -1.726 1 97.69 339 VAL B C 1
ATOM 6699 O O . VAL B 1 339 ? -17.047 30.734 -1.418 1 97.69 339 VAL B O 1
ATOM 6702 N N . GLY B 1 340 ? -15.742 29.453 -2.811 1 96.88 340 GLY B N 1
ATOM 6703 C CA . GLY B 1 340 ? -16.891 29.062 -3.609 1 96.88 340 GLY B CA 1
ATOM 6704 C C . GLY B 1 340 ? -17.969 28.359 -2.803 1 96.88 340 GLY B C 1
ATOM 6705 O O . GLY B 1 340 ? -19.156 28.672 -2.941 1 96.88 340 GLY B O 1
ATOM 6706 N N . TYR B 1 341 ? -17.578 27.484 -1.964 1 98.19 341 TYR B N 1
ATOM 6707 C CA . TYR B 1 341 ? -18.516 26.766 -1.104 1 98.19 341 TYR B CA 1
ATOM 6708 C C . TYR B 1 341 ? -19.219 27.719 -0.15 1 98.19 341 TYR B C 1
ATOM 6710 O O . TYR B 1 341 ? -20.438 27.625 0.043 1 98.19 341 TYR B O 1
ATOM 6718 N N . ALA B 1 342 ? -18.484 28.578 0.507 1 98.56 342 ALA B N 1
ATOM 6719 C CA . ALA B 1 342 ? -19.031 29.516 1.477 1 98.56 342 ALA B CA 1
ATOM 6720 C C . ALA B 1 342 ? -20.078 30.422 0.826 1 98.56 342 ALA B C 1
ATOM 6722 O O . ALA B 1 342 ? -21.141 30.672 1.404 1 98.56 342 ALA B O 1
ATOM 6723 N N . GLU B 1 343 ? -19.75 30.906 -0.343 1 97.81 343 GLU B N 1
ATOM 6724 C CA . GLU B 1 343 ? -20.672 31.75 -1.075 1 97.81 343 GLU B CA 1
ATOM 6725 C C . GLU B 1 343 ? -21.969 31.016 -1.393 1 97.81 343 GLU B C 1
ATOM 6727 O O . GLU B 1 343 ? -23.062 31.562 -1.221 1 97.81 343 GLU B O 1
ATOM 6732 N N . TRP B 1 344 ? -21.75 29.812 -1.881 1 98.12 344 TRP B N 1
ATOM 6733 C CA . TRP B 1 344 ? -22.906 28.984 -2.201 1 98.12 344 TRP B CA 1
ATOM 6734 C C . TRP B 1 344 ? -23.781 28.766 -0.97 1 98.12 344 TRP B C 1
ATOM 6736 O O . TRP B 1 344 ? -25.016 28.75 -1.069 1 98.12 344 TRP B O 1
ATOM 6746 N N . ALA B 1 345 ? -23.188 28.609 0.194 1 97.62 345 ALA B N 1
ATOM 6747 C CA . ALA B 1 345 ? -23.891 28.344 1.443 1 97.62 345 ALA B CA 1
ATOM 6748 C C . ALA B 1 345 ? -24.469 29.625 2.033 1 97.62 345 ALA B C 1
ATOM 6750 O O . ALA B 1 345 ? -25.156 29.594 3.055 1 97.62 345 ALA B O 1
ATOM 6751 N N . GLY B 1 346 ? -24.234 30.75 1.431 1 97.19 346 GLY B N 1
ATOM 6752 C CA . GLY B 1 346 ? -24.75 32 1.914 1 97.19 346 GLY B CA 1
ATOM 6753 C C . GLY B 1 346 ? -24.062 32.5 3.174 1 97.19 346 GLY B C 1
ATOM 6754 O O . GLY B 1 346 ? -24.688 33.125 4.031 1 97.19 346 GLY B O 1
ATOM 6755 N N . ALA B 1 347 ? -22.875 32.094 3.367 1 98.38 347 ALA B N 1
ATOM 6756 C CA . ALA B 1 347 ? -22.062 32.469 4.523 1 98.38 347 ALA B CA 1
ATOM 6757 C C . ALA B 1 347 ? -20.641 32.875 4.102 1 98.38 347 ALA B C 1
ATOM 6759 O O . ALA B 1 347 ? -20.438 33.281 2.963 1 98.38 347 ALA B O 1
ATOM 6760 N N . ARG B 1 348 ? -19.734 32.938 5 1 98.38 348 ARG B N 1
ATOM 6761 C CA . ARG B 1 348 ? -18.359 33.312 4.676 1 98.38 348 ARG B CA 1
ATOM 6762 C C . ARG B 1 348 ? -17.375 32.562 5.566 1 98.38 348 ARG B C 1
ATOM 6764 O O . ARG B 1 348 ? -17.766 31.906 6.52 1 98.38 348 ARG B O 1
ATOM 6771 N N . LEU B 1 349 ? -16.109 32.625 5.172 1 98.69 349 LEU B N 1
ATOM 6772 C CA . LEU B 1 349 ? -15.031 32.156 6.027 1 98.69 349 LEU B CA 1
ATOM 6773 C C . LEU B 1 349 ? -14.727 33.188 7.125 1 98.69 349 LEU B C 1
ATOM 6775 O O . LEU B 1 349 ? -14.906 34.375 6.926 1 98.69 349 LEU B O 1
ATOM 6779 N N . PRO B 1 350 ? -14.312 32.781 8.25 1 98.75 350 PRO B N 1
ATOM 6780 C CA . PRO B 1 350 ? -13.961 33.75 9.297 1 98.75 350 PRO B CA 1
ATOM 6781 C C . PRO B 1 350 ? -12.672 34.5 8.992 1 98.75 350 PRO B C 1
ATOM 6783 O O . PRO B 1 350 ? -11.773 33.969 8.344 1 98.75 350 PRO B O 1
ATOM 6786 N N . ILE B 1 351 ? -12.586 35.719 9.414 1 98.25 351 ILE B N 1
ATOM 6787 C CA . ILE B 1 351 ? -11.273 36.375 9.477 1 98.25 351 ILE B CA 1
ATOM 6788 C C . ILE B 1 351 ? -10.461 35.781 10.617 1 98.25 351 ILE B C 1
ATOM 6790 O O . ILE B 1 351 ? -11.008 35.094 11.484 1 98.25 351 ILE B O 1
ATOM 6794 N N . LEU B 1 352 ? -9.172 36.062 10.664 1 98.06 352 LEU B N 1
ATOM 6795 C CA . LEU B 1 352 ? -8.258 35.469 11.633 1 98.06 352 LEU B CA 1
ATOM 6796 C C . LEU B 1 352 ? -8.781 35.625 13.055 1 98.06 352 LEU B C 1
ATOM 6798 O O . LEU B 1 352 ? -8.867 34.688 13.812 1 98.06 352 LEU B O 1
ATOM 6802 N N . HIS B 1 353 ? -9.203 36.844 13.391 1 97.75 353 HIS B N 1
ATOM 6803 C CA . HIS B 1 353 ? -9.555 37.156 14.773 1 97.75 353 HIS B CA 1
ATOM 6804 C C . HIS B 1 353 ? -10.883 36.531 15.156 1 97.75 353 HIS B C 1
ATOM 6806 O O . HIS B 1 353 ? -11.102 36.188 16.328 1 97.75 353 HIS B O 1
ATOM 6812 N N . GLU B 1 354 ? -11.773 36.344 14.203 1 98.44 354 GLU B N 1
ATOM 6813 C CA . GLU B 1 354 ? -13 35.594 14.461 1 98.44 354 GLU B CA 1
ATOM 6814 C C . GLU B 1 354 ? -12.703 34.125 14.766 1 98.44 354 GLU B C 1
ATOM 6816 O O . GLU B 1 354 ? -13.289 33.562 15.68 1 98.44 354 GLU B O 1
ATOM 6821 N N . ALA B 1 355 ? -11.82 33.531 13.969 1 98.19 355 ALA B N 1
ATOM 6822 C CA . ALA B 1 355 ? -11.43 32.156 14.242 1 98.19 355 ALA B CA 1
ATOM 6823 C C . ALA B 1 355 ? -10.852 32 15.648 1 98.19 355 ALA B C 1
ATOM 6825 O O . ALA B 1 355 ? -11.188 31.078 16.375 1 98.19 355 ALA B O 1
ATOM 6826 N N . ARG B 1 356 ? -10.023 32.906 16.031 1 97.25 356 ARG B N 1
ATOM 6827 C CA . ARG B 1 356 ? -9.43 32.906 17.359 1 97.25 356 ARG B CA 1
ATOM 6828 C C . ARG B 1 356 ? -10.492 33.094 18.438 1 97.25 356 ARG B C 1
ATOM 6830 O O . ARG B 1 356 ? -10.398 32.531 19.531 1 97.25 356 ARG B O 1
ATOM 6837 N N . SER B 1 357 ? -11.453 33.938 18.125 1 97.75 357 SER B N 1
ATOM 6838 C CA . SER B 1 357 ? -12.555 34.156 19.062 1 97.75 357 SER B CA 1
ATOM 6839 C C . SER B 1 357 ? -13.328 32.875 19.297 1 97.75 357 SER B C 1
ATOM 6841 O O . SER B 1 357 ? -13.711 32.562 20.438 1 97.75 357 SER B O 1
ATOM 6843 N N . ILE B 1 358 ? -13.586 32.125 18.25 1 98.19 358 ILE B N 1
ATOM 6844 C CA . ILE B 1 358 ? -14.258 30.844 18.359 1 98.19 358 ILE B CA 1
ATOM 6845 C C . ILE B 1 358 ? -13.461 29.922 19.281 1 98.19 358 ILE B C 1
ATOM 6847 O O . ILE B 1 358 ? -14.008 29.328 20.203 1 98.19 358 ILE B O 1
ATOM 6851 N N . HIS B 1 359 ? -12.117 29.797 19.016 1 97.38 359 HIS B N 1
ATOM 6852 C CA . HIS B 1 359 ? -11.258 28.922 19.797 1 97.38 359 HIS B CA 1
ATOM 6853 C C . HIS B 1 359 ? -11.258 29.312 21.266 1 97.38 359 HIS B C 1
ATOM 6855 O O . HIS B 1 359 ? -11.281 28.438 22.141 1 97.38 359 HIS B O 1
ATOM 6861 N N . ARG B 1 360 ? -11.227 30.578 21.531 1 95.62 360 ARG B N 1
ATOM 6862 C CA . ARG B 1 360 ? -11.211 31.062 22.906 1 95.62 360 ARG B CA 1
ATOM 6863 C C . ARG B 1 360 ? -12.516 30.734 23.609 1 95.62 360 ARG B C 1
ATOM 6865 O O . ARG B 1 360 ? -12.516 30.391 24.797 1 95.62 360 ARG B O 1
ATOM 6872 N N . GLN B 1 361 ? -13.633 30.906 22.922 1 96.75 361 GLN B N 1
ATOM 6873 C CA . GLN B 1 361 ? -14.922 30.562 23.516 1 96.75 361 GLN B CA 1
ATOM 6874 C C . GLN B 1 361 ? -14.961 29.094 23.906 1 96.75 361 GLN B C 1
ATOM 6876 O O . GLN B 1 361 ? -15.469 28.75 24.984 1 96.75 361 GLN B O 1
ATOM 6881 N N . VAL B 1 362 ? -14.492 28.266 23.047 1 96 362 VAL B N 1
ATOM 6882 C CA . VAL B 1 362 ? -14.477 26.844 23.328 1 96 362 VAL B CA 1
ATOM 6883 C C . VAL B 1 362 ? -13.586 26.562 24.547 1 96 362 VAL B C 1
ATOM 6885 O O . VAL B 1 362 ? -13.945 25.766 25.406 1 96 362 VAL B O 1
ATOM 6888 N N . ASP B 1 363 ? -12.391 27.188 24.609 1 92.75 363 ASP B N 1
ATOM 6889 C CA . ASP B 1 363 ? -11.492 27.031 25.75 1 92.75 363 ASP B CA 1
ATOM 6890 C C . ASP B 1 363 ? -12.18 27.422 27.047 1 92.75 363 ASP B C 1
ATOM 6892 O O . ASP B 1 363 ? -12.016 26.75 28.078 1 92.75 363 ASP B O 1
ATOM 6896 N N . GLU B 1 364 ? -12.891 28.516 26.984 1 91.5 364 GLU B N 1
ATOM 6897 C CA . GLU B 1 364 ? -13.617 29 28.156 1 91.5 364 GLU B CA 1
ATOM 6898 C C . GLU B 1 364 ? -14.703 28.016 28.578 1 91.5 364 GLU B C 1
ATOM 6900 O O . GLU B 1 364 ? -14.867 27.75 29.781 1 91.5 364 GLU B O 1
ATOM 6905 N N . GLU B 1 365 ? -15.414 27.531 27.594 1 90.69 365 GLU B N 1
ATOM 6906 C CA . GLU B 1 365 ? -16.469 26.578 27.875 1 90.69 365 GLU B CA 1
ATOM 6907 C C . GLU B 1 365 ? -15.906 25.297 28.484 1 90.69 365 GLU B C 1
ATOM 6909 O O . GLU B 1 365 ? -16.5 24.719 29.391 1 90.69 365 GLU B O 1
ATOM 6914 N N . ASN B 1 366 ? -14.797 24.828 27.984 1 88.31 366 ASN B N 1
ATOM 6915 C CA . ASN B 1 366 ? -14.164 23.625 28.5 1 88.31 366 ASN B CA 1
ATOM 6916 C C . ASN B 1 366 ? -13.641 23.828 29.922 1 88.31 366 ASN B C 1
ATOM 6918 O O . ASN B 1 366 ? -13.688 22.906 30.734 1 88.31 366 ASN B O 1
ATOM 6922 N N . ALA B 1 367 ? -13.086 24.953 30.203 1 85.06 367 ALA B N 1
ATOM 6923 C CA . ALA B 1 367 ? -12.578 25.266 31.531 1 85.06 367 ALA B CA 1
ATOM 6924 C C . ALA B 1 367 ? -13.711 25.297 32.562 1 85.06 367 ALA B C 1
ATOM 6926 O O . ALA B 1 367 ? -13.523 24.906 33.719 1 85.06 367 ALA B O 1
ATOM 6927 N N . GLU B 1 368 ? -14.836 25.766 32.125 1 82.25 368 GLU B N 1
ATOM 6928 C CA . GLU B 1 368 ? -15.992 25.812 33 1 82.25 368 GLU B CA 1
ATOM 6929 C C . GLU B 1 368 ? -16.484 24.422 33.344 1 82.25 368 GLU B C 1
ATOM 6931 O O . GLU B 1 368 ? -16.984 24.188 34.469 1 82.25 368 GLU B O 1
ATOM 6936 N N . LYS B 1 369 ? -16.438 23.516 32.438 1 76.31 369 LYS B N 1
ATOM 6937 C CA . LYS B 1 369 ? -16.922 22.156 32.656 1 76.31 369 LYS B CA 1
ATOM 6938 C C . LYS B 1 369 ? -16 21.375 33.594 1 76.31 369 LYS B C 1
ATOM 6940 O O . LYS B 1 369 ? -16.469 20.531 34.344 1 76.31 369 LYS B O 1
ATOM 6945 N N . THR B 1 370 ? -14.766 21.516 33.5 1 70.06 370 THR B N 1
ATOM 6946 C CA . THR B 1 370 ? -13.828 20.75 34.312 1 70.06 370 THR B CA 1
ATOM 6947 C C . THR B 1 370 ? -13.617 21.406 35.656 1 70.06 370 THR B C 1
ATOM 6949 O O . THR B 1 370 ? -12.953 20.844 36.531 1 70.06 370 THR B O 1
ATOM 6952 N N . GLN B 1 371 ? -14.594 22.188 36.219 1 61.25 371 GLN B N 1
ATOM 6953 C CA . GLN B 1 371 ? -14.5 22.891 37.5 1 61.25 371 GLN B CA 1
ATOM 6954 C C . GLN B 1 371 ? -13.047 23.188 37.844 1 61.25 371 GLN B C 1
ATOM 6956 O O . GLN B 1 371 ? -12.641 23.031 39 1 61.25 371 GLN B O 1
ATOM 6961 N N . GLU B 1 372 ? -12.219 23.094 36.969 1 55.47 372 GLU B N 1
ATOM 6962 C CA . GLU B 1 372 ? -10.82 23.375 37.281 1 55.47 372 GLU B CA 1
ATOM 6963 C C . GLU B 1 372 ? -10.664 24.75 37.906 1 55.47 372 GLU B C 1
ATOM 6965 O O . GLU B 1 372 ? -11.18 25.75 37.375 1 55.47 372 GLU B O 1
ATOM 6970 N N . GLU B 1 373 ? -10.734 24.75 39.25 1 50.41 373 GLU B N 1
ATOM 6971 C CA . GLU B 1 373 ? -10.445 25.984 39.969 1 50.41 373 GLU B CA 1
ATOM 6972 C C . GLU B 1 373 ? -9.398 26.812 39.219 1 50.41 373 GLU B C 1
ATOM 6974 O O . GLU B 1 373 ? -8.492 26.266 38.594 1 50.41 373 GLU B O 1
ATOM 6979 N N . PRO B 1 374 ? -9.812 28.125 38.969 1 46.09 374 PRO B N 1
ATOM 6980 C CA . PRO B 1 374 ? -8.797 28.938 38.312 1 46.09 374 PRO B CA 1
ATOM 6981 C C . PRO B 1 374 ? -7.387 28.641 38.812 1 46.09 374 PRO B C 1
ATOM 6983 O O . PRO B 1 374 ? -6.957 29.203 39.812 1 46.09 374 PRO B O 1
ATOM 6986 N N . ALA B 1 375 ? -7.215 27.391 39.094 1 49.41 375 ALA B N 1
ATOM 6987 C CA . ALA B 1 375 ? -5.816 27.172 39.469 1 49.41 375 ALA B CA 1
ATOM 6988 C C . ALA B 1 375 ? -4.887 28.031 38.625 1 49.41 375 ALA B C 1
ATOM 6990 O O . ALA B 1 375 ? -5.25 28.469 37.5 1 49.41 375 ALA B O 1
ATOM 6991 N N . PHE B 1 376 ? -3.881 28.609 39.25 1 47.16 376 PHE B N 1
ATOM 6992 C CA . PHE B 1 376 ? -2.809 29.422 38.688 1 47.16 376 PHE B CA 1
ATOM 6993 C C . PHE B 1 376 ? -2.471 28.969 37.281 1 47.16 376 PHE B C 1
ATOM 6995 O O . PHE B 1 376 ? -2.033 27.828 37.062 1 47.16 376 PHE B O 1
ATOM 7002 N N . LYS B 1 377 ? -3.053 29.531 36.312 1 62.97 377 LYS B N 1
ATOM 7003 C CA . LYS B 1 377 ? -2.729 29.344 34.906 1 62.97 377 LYS B CA 1
ATOM 7004 C C . LYS B 1 377 ? -1.261 29.656 34.625 1 62.97 377 LYS B C 1
ATOM 7006 O O . LYS B 1 377 ? -0.786 30.75 34.938 1 62.97 377 LYS B O 1
ATOM 7011 N N . SER B 1 378 ? -0.479 28.609 34.406 1 75.38 378 SER B N 1
ATOM 7012 C CA . SER B 1 378 ? 0.912 28.797 34 1 75.38 378 SER B CA 1
ATOM 7013 C C . SER B 1 378 ? 1.01 29.469 32.625 1 75.38 378 SER B C 1
ATOM 7015 O O . SER B 1 378 ? 0.027 29.516 31.891 1 75.38 378 SER B O 1
ATOM 7017 N N . ILE B 1 379 ? 2.023 30.141 32.406 1 77.19 379 ILE B N 1
ATOM 7018 C CA . ILE B 1 379 ? 2.311 30.781 31.141 1 77.19 379 ILE B CA 1
ATOM 7019 C C . ILE B 1 379 ? 2.105 29.766 30.016 1 77.19 379 ILE B C 1
ATOM 7021 O O . ILE B 1 379 ? 1.617 30.125 28.938 1 77.19 379 ILE B O 1
ATOM 7025 N N . ARG B 1 380 ? 2.344 28.562 30.297 1 81.88 380 ARG B N 1
ATOM 7026 C CA . ARG B 1 380 ? 2.143 27.484 29.328 1 81.88 380 ARG B CA 1
ATOM 7027 C C . ARG B 1 380 ? 0.674 27.375 28.938 1 81.88 380 ARG B C 1
ATOM 7029 O O . ARG B 1 380 ? 0.355 27.203 27.75 1 81.88 380 ARG B O 1
ATOM 7036 N N . ASP B 1 381 ? -0.146 27.531 29.875 1 80.12 381 ASP B N 1
ATOM 7037 C CA . ASP B 1 381 ? -1.575 27.359 29.625 1 80.12 381 ASP B CA 1
ATOM 7038 C C . ASP B 1 381 ? -2.146 28.562 28.875 1 80.12 381 ASP B C 1
ATOM 7040 O O . ASP B 1 381 ? -3.201 28.453 28.234 1 80.12 381 ASP B O 1
ATOM 7044 N N . ASP B 1 382 ? -1.453 29.578 28.984 1 87.06 382 ASP B N 1
ATOM 7045 C CA . ASP B 1 382 ? -1.857 30.734 28.203 1 87.06 382 ASP B CA 1
ATOM 7046 C C . ASP B 1 382 ? -1.463 30.594 26.734 1 87.06 382 ASP B C 1
ATOM 7048 O O . ASP B 1 382 ? -2.145 31.109 25.859 1 87.06 382 ASP B O 1
ATOM 7052 N N . ILE B 1 383 ? -0.438 29.844 26.531 1 93.94 383 ILE B N 1
ATOM 7053 C CA . ILE B 1 383 ? 0.153 29.75 25.203 1 93.94 383 ILE B CA 1
ATOM 7054 C C . ILE B 1 383 ? -0.418 28.547 24.469 1 93.94 383 ILE B C 1
ATOM 7056 O O . ILE B 1 383 ? -0.666 28.609 23.266 1 93.94 383 ILE B O 1
ATOM 7060 N N . TYR B 1 384 ? -0.669 27.438 25.219 1 95.94 384 TYR B N 1
ATOM 7061 C CA . TYR B 1 384 ? -1.029 26.172 24.594 1 95.94 384 TYR B CA 1
ATOM 7062 C C . TYR B 1 384 ? -2.412 25.719 25.031 1 95.94 384 TYR B C 1
ATOM 7064 O O . TYR B 1 384 ? -2.799 25.922 26.188 1 95.94 384 TYR B O 1
ATOM 7072 N N . THR B 1 385 ? -3.107 25.109 24.141 1 95.75 385 THR B N 1
ATOM 7073 C CA . THR B 1 385 ? -4.441 24.594 24.438 1 95.75 385 THR B CA 1
ATOM 7074 C C . THR B 1 385 ? -4.402 23.094 24.672 1 95.75 385 THR B C 1
ATOM 7076 O O . THR B 1 385 ? -3.469 22.406 24.234 1 95.75 385 THR B O 1
ATOM 7079 N N . ASP B 1 386 ? -5.309 22.609 25.5 1 94.75 386 ASP B N 1
ATOM 7080 C CA . ASP B 1 386 ? -5.5 21.172 25.688 1 94.75 386 ASP B CA 1
ATOM 7081 C C . ASP B 1 386 ? -6.102 20.531 24.438 1 94.75 386 ASP B C 1
ATOM 7083 O O . ASP B 1 386 ? -7.184 20.922 24 1 94.75 386 ASP B O 1
ATOM 7087 N N . LEU B 1 387 ? -5.445 19.5 23.859 1 96.81 387 LEU B N 1
ATOM 7088 C CA . LEU B 1 387 ? -5.863 18.875 22.609 1 96.81 387 LEU B CA 1
ATOM 7089 C C . LEU B 1 387 ? -6.438 17.484 22.875 1 96.81 387 LEU B C 1
ATOM 7091 O O . LEU B 1 387 ? -6.57 16.688 21.938 1 96.81 387 LEU B O 1
ATOM 7095 N N . THR B 1 388 ? -6.695 17.172 24.109 1 94.56 388 THR B N 1
ATOM 7096 C CA . THR B 1 388 ? -7.246 15.859 24.438 1 94.56 388 THR B CA 1
ATOM 7097 C C . THR B 1 388 ? -8.492 15.57 23.609 1 94.56 388 THR B C 1
ATOM 7099 O O . THR B 1 388 ? -9.398 16.406 23.531 1 94.56 388 THR B O 1
ATOM 7102 N N . GLY B 1 389 ? -8.492 14.469 22.984 1 93 389 GLY B N 1
ATOM 7103 C CA . GLY B 1 389 ? -9.641 14.062 22.188 1 93 389 GLY B CA 1
ATOM 7104 C C . GLY B 1 389 ? -9.57 14.555 20.75 1 93 389 GLY B C 1
ATOM 7105 O O . GLY B 1 389 ? -10.383 14.156 19.906 1 93 389 GLY B O 1
ATOM 7106 N N . CYS B 1 390 ? -8.648 15.445 20.406 1 96.31 390 CYS B N 1
ATOM 7107 C CA . CYS B 1 390 ? -8.5 15.969 19.062 1 96.31 390 CYS B CA 1
ATOM 7108 C C . CYS B 1 390 ? -7.66 15.031 18.203 1 96.31 390 CYS B C 1
ATOM 7110 O O . CYS B 1 390 ? -6.793 14.32 18.703 1 96.31 390 CYS B O 1
ATOM 7112 N N . ASN B 1 391 ? -8.039 14.906 16.906 1 96.75 391 ASN B N 1
ATOM 7113 C CA . ASN B 1 391 ? -7.25 14.141 15.953 1 96.75 391 ASN B CA 1
ATOM 7114 C C . ASN B 1 391 ? -6.055 14.938 15.438 1 96.75 391 ASN B C 1
ATOM 7116 O O . ASN B 1 391 ? -6.062 15.414 14.297 1 96.75 391 ASN B O 1
ATOM 7120 N N . VAL B 1 392 ? -4.992 15.094 16.25 1 96.38 392 VAL B N 1
ATOM 7121 C CA . VAL B 1 392 ? -3.744 15.789 15.953 1 96.38 392 VAL B CA 1
ATOM 7122 C C . VAL B 1 392 ? -2.561 14.938 16.422 1 96.38 392 VAL B C 1
ATOM 7124 O O . VAL B 1 392 ? -2.738 13.961 17.156 1 96.38 392 VAL B O 1
ATOM 7127 N N . GLY B 1 393 ? -1.409 15.195 15.93 1 97 393 GLY B N 1
ATOM 7128 C CA . GLY B 1 393 ? -0.199 14.57 16.438 1 97 393 GLY B CA 1
ATOM 7129 C C . GLY B 1 393 ? -0.134 13.086 16.172 1 97 393 GLY B C 1
ATOM 7130 O O . GLY B 1 393 ? 0.281 12.305 17.031 1 97 393 GLY B O 1
ATOM 7131 N N . LEU B 1 394 ? -0.678 12.648 15.102 1 96.88 394 LEU B N 1
ATOM 7132 C CA . LEU B 1 394 ? -0.599 11.273 14.617 1 96.88 394 LEU B CA 1
ATOM 7133 C C . LEU B 1 394 ? -1.396 10.336 15.516 1 96.88 394 LEU B C 1
ATOM 7135 O O . LEU B 1 394 ? -0.999 9.188 15.727 1 96.88 394 LEU B O 1
ATOM 7139 N N . GLN B 1 395 ? -2.461 10.945 16.125 1 96.38 395 GLN B N 1
ATOM 7140 C CA . GLN B 1 395 ? -3.395 10.039 16.797 1 96.38 395 GLN B CA 1
ATOM 7141 C C . GLN B 1 395 ? -3.961 9.016 15.82 1 96.38 395 GLN B C 1
ATOM 7143 O O . GLN B 1 395 ? -4.191 7.859 16.188 1 96.38 395 GLN B O 1
ATOM 7148 N N . ASN B 1 396 ? -4.258 9.469 14.664 1 95.75 396 ASN B N 1
ATOM 7149 C CA . ASN B 1 396 ? -4.648 8.695 13.492 1 95.75 396 ASN B CA 1
ATOM 7150 C C . ASN B 1 396 ? -3.896 9.156 12.242 1 95.75 396 ASN B C 1
ATOM 7152 O O . ASN B 1 396 ? -3.471 10.305 12.164 1 95.75 396 ASN B O 1
ATOM 7156 N N . PHE B 1 397 ? -3.742 8.25 11.297 1 96.38 397 PHE B N 1
ATOM 7157 C CA . PHE B 1 397 ? -3.074 8.594 10.047 1 96.38 397 PHE B CA 1
ATOM 7158 C C . PHE B 1 397 ? -4.09 8.922 8.961 1 96.38 397 PHE B C 1
ATOM 7160 O O . PHE B 1 397 ? -3.918 8.523 7.805 1 96.38 397 PHE B O 1
ATOM 7167 N N . HIS B 1 398 ? -5.188 9.484 9.367 1 95.88 398 HIS B N 1
ATOM 7168 C CA . HIS B 1 398 ? -6.312 9.891 8.531 1 95.88 398 HIS B CA 1
ATOM 7169 C C . HIS B 1 398 ? -7.23 10.859 9.266 1 95.88 398 HIS B C 1
ATOM 7171 O O . HIS B 1 398 ? -7.184 10.953 10.492 1 95.88 398 HIS B O 1
ATOM 7177 N N . PRO B 1 399 ? -8.039 11.656 8.492 1 97.31 399 PRO B N 1
ATOM 7178 C CA . PRO B 1 399 ? -9.07 12.438 9.172 1 97.31 399 PRO B CA 1
ATOM 7179 C C . PRO B 1 399 ? -10.102 11.562 9.891 1 97.31 399 PRO B C 1
ATOM 7181 O O . PRO B 1 399 ? -10.203 10.367 9.609 1 97.31 399 PRO B O 1
ATOM 7184 N N . THR B 1 400 ? -10.781 12.117 10.852 1 97.5 400 THR B N 1
ATOM 7185 C CA . THR B 1 400 ? -11.82 11.406 11.586 1 97.5 400 THR B CA 1
ATOM 7186 C C . THR B 1 400 ? -13.164 12.125 11.445 1 97.5 400 THR B C 1
ATOM 7188 O O . THR B 1 400 ? -13.203 13.312 11.109 1 97.5 400 THR B O 1
ATOM 7191 N N . PRO B 1 401 ? -14.242 11.383 11.672 1 97.38 401 PRO B N 1
ATOM 7192 C CA . PRO B 1 401 ? -15.57 11.984 11.547 1 97.38 401 PRO B CA 1
ATOM 7193 C C . PRO B 1 401 ? -15.75 13.203 12.453 1 97.38 401 PRO B C 1
ATOM 7195 O O . PRO B 1 401 ? -15.242 13.219 13.578 1 97.38 401 PRO B O 1
ATOM 7198 N N . ILE B 1 402 ? -16.516 14.195 11.969 1 97.5 402 ILE B N 1
ATOM 7199 C CA . ILE B 1 402 ? -16.719 15.445 12.695 1 97.5 402 ILE B CA 1
ATOM 7200 C C . ILE B 1 402 ? -18.219 15.703 12.875 1 97.5 402 ILE B C 1
ATOM 7202 O O . ILE B 1 402 ? -18.609 16.75 13.383 1 97.5 402 ILE B O 1
ATOM 7206 N N . THR B 1 403 ? -19.062 14.758 12.562 1 95.62 403 THR B N 1
ATOM 7207 C CA . THR B 1 403 ? -20.5 15.055 12.461 1 95.62 403 THR B CA 1
ATOM 7208 C C . THR B 1 403 ? -21.25 14.555 13.688 1 95.62 403 THR B C 1
ATOM 7210 O O . THR B 1 403 ? -22.438 14.82 13.844 1 95.62 403 THR B O 1
ATOM 7213 N N . GLN B 1 404 ? -20.516 13.883 14.57 1 90.31 404 GLN B N 1
ATOM 7214 C CA . GLN B 1 404 ? -21.219 13.141 15.609 1 90.31 404 GLN B CA 1
ATOM 7215 C C . GLN B 1 404 ? -21.422 14 16.859 1 90.31 404 GLN B C 1
ATOM 7217 O O . GLN B 1 404 ? -22.188 13.633 17.75 1 90.31 404 GLN B O 1
ATOM 7222 N N . ASN B 1 405 ? -20.734 15.164 16.922 1 87.44 405 ASN B N 1
ATOM 7223 C CA . ASN B 1 405 ? -20.75 15.945 18.156 1 87.44 405 ASN B CA 1
ATOM 7224 C C . ASN B 1 405 ? -21.812 17.047 18.109 1 87.44 405 ASN B C 1
ATOM 7226 O O . ASN B 1 405 ? -21.484 18.219 17.875 1 87.44 405 ASN B O 1
ATOM 7230 N N . GLY B 1 406 ? -23.078 16.719 18.578 1 89.56 406 GLY B N 1
ATOM 7231 C CA . GLY B 1 406 ? -24.141 17.703 18.594 1 89.56 406 GLY B CA 1
ATOM 7232 C C . GLY B 1 406 ? -24.062 18.656 19.781 1 89.56 406 GLY B C 1
ATOM 7233 O O . GLY B 1 406 ? -23.562 18.297 20.844 1 89.56 406 GLY B O 1
ATOM 7234 N N . ASN B 1 407 ? -24.484 19.906 19.562 1 92.94 407 ASN B N 1
ATOM 7235 C CA . ASN B 1 407 ? -24.578 20.938 20.594 1 92.94 407 ASN B CA 1
ATOM 7236 C C . ASN B 1 407 ? -23.203 21.266 21.172 1 92.94 407 ASN B C 1
ATOM 7238 O O . ASN B 1 407 ? -23.062 21.438 22.375 1 92.94 407 ASN B O 1
ATOM 7242 N N . ARG B 1 408 ? -22.297 21.188 20.281 1 93.5 408 ARG B N 1
ATOM 7243 C CA . ARG B 1 408 ? -20.938 21.453 20.703 1 93.5 408 ARG B CA 1
ATOM 7244 C C . ARG B 1 408 ? -20.156 22.203 19.625 1 93.5 408 ARG B C 1
ATOM 7246 O O . ARG B 1 408 ? -20.234 21.844 18.438 1 93.5 408 ARG B O 1
ATOM 7253 N N . LEU B 1 409 ? -19.516 23.281 20.094 1 96.44 409 LEU B N 1
ATOM 7254 C CA . LEU B 1 409 ? -18.641 24.062 19.219 1 96.44 409 LEU B CA 1
ATOM 7255 C C . LEU B 1 409 ? -17.234 23.469 19.188 1 96.44 409 LEU B C 1
ATOM 7257 O O . LEU B 1 409 ? -16.656 23.172 20.234 1 96.44 409 LEU B O 1
ATOM 7261 N N . SER B 1 410 ? -16.734 23.203 17.938 1 97 410 SER B N 1
ATOM 7262 C CA . SER B 1 410 ? -15.375 22.688 17.812 1 97 410 SER B CA 1
ATOM 7263 C C . SER B 1 410 ? -14.344 23.797 17.984 1 97 410 SER B C 1
ATOM 7265 O O . SER B 1 410 ? -14.5 24.891 17.453 1 97 410 SER B O 1
ATOM 7267 N N . GLY B 1 411 ? -13.344 23.547 18.812 1 96.62 411 GLY B N 1
ATOM 7268 C CA . GLY B 1 411 ? -12.25 24.484 19.031 1 96.62 411 GLY B CA 1
ATOM 7269 C C . GLY B 1 411 ? -11.008 24.156 18.234 1 96.62 411 GLY B C 1
ATOM 7270 O O . GLY B 1 411 ? -11.07 23.406 17.25 1 96.62 411 GLY B O 1
ATOM 7271 N N . GLN B 1 412 ? -9.906 24.797 18.641 1 96.44 412 GLN B N 1
ATOM 7272 C CA . GLN B 1 412 ? -8.625 24.562 17.984 1 96.44 412 GLN B CA 1
ATOM 7273 C C . GLN B 1 412 ? -8.227 23.094 18.047 1 96.44 412 GLN B C 1
ATOM 7275 O O . GLN B 1 412 ? -8.266 22.484 19.125 1 96.44 412 GLN B O 1
ATOM 7280 N N . GLY B 1 413 ? -7.895 22.547 16.859 1 95 413 GLY B N 1
ATOM 7281 C CA . GLY B 1 413 ? -7.496 21.141 16.781 1 95 413 GLY B CA 1
ATOM 7282 C C . GLY B 1 413 ? -8.672 20.188 16.703 1 95 413 GLY B C 1
ATOM 7283 O O . GLY B 1 413 ? -8.508 19.016 16.391 1 95 413 GLY B O 1
ATOM 7284 N N . GLY B 1 414 ? -9.859 20.672 16.953 1 95.12 414 GLY B N 1
ATOM 7285 C CA . GLY B 1 414 ? -11.039 19.828 17.031 1 95.12 414 GLY B CA 1
ATOM 7286 C C . GLY B 1 414 ? -11.766 19.672 15.703 1 95.12 414 GLY B C 1
ATOM 7287 O O . GLY B 1 414 ? -12.969 19.438 15.672 1 95.12 414 GLY B O 1
ATOM 7288 N N . LEU B 1 415 ? -11.078 19.812 14.641 1 96.31 415 LEU B N 1
ATOM 7289 C CA . LEU B 1 415 ? -11.734 19.844 13.336 1 96.31 415 LEU B CA 1
ATOM 7290 C C . LEU B 1 415 ? -11.531 18.531 12.594 1 96.31 415 LEU B C 1
ATOM 7292 O O . LEU B 1 415 ? -11.555 18.5 11.359 1 96.31 415 LEU B O 1
ATOM 7296 N N . GLY B 1 416 ? -11.211 17.438 13.312 1 97.31 416 GLY B N 1
ATOM 7297 C CA . GLY B 1 416 ? -11.125 16.109 12.727 1 97.31 416 GLY B CA 1
ATOM 7298 C C . GLY B 1 416 ? -9.836 15.867 11.969 1 97.31 416 GLY B C 1
ATOM 7299 O O . GLY B 1 416 ? -9.773 14.984 11.109 1 97.31 416 GLY B O 1
ATOM 7300 N N . GLY B 1 417 ? -8.852 16.719 12.211 1 97.5 417 GLY B N 1
ATOM 7301 C CA . GLY B 1 417 ? -7.559 16.547 11.562 1 97.5 417 GLY B CA 1
ATOM 7302 C C . GLY B 1 417 ? -7.336 17.531 10.43 1 97.5 417 GLY B C 1
ATOM 7303 O O . GLY B 1 417 ? -6.648 17.234 9.453 1 97.5 417 GLY B O 1
ATOM 7304 N N . ALA B 1 418 ? -7.934 18.703 10.539 1 97.94 418 ALA B N 1
ATOM 7305 C CA . ALA B 1 418 ? -7.809 19.734 9.516 1 97.94 418 ALA B CA 1
ATOM 7306 C C . ALA B 1 418 ? -7.465 21.094 10.133 1 97.94 418 ALA B C 1
ATOM 7308 O O . ALA B 1 418 ? -7.926 21.406 11.227 1 97.94 418 ALA B O 1
ATOM 7309 N N . TYR B 1 419 ? -6.652 21.844 9.344 1 98.19 419 TYR B N 1
ATOM 7310 C CA . TYR B 1 419 ? -6.582 23.281 9.594 1 98.19 419 TYR B CA 1
ATOM 7311 C C . TYR B 1 419 ? -7.91 23.953 9.289 1 98.19 419 TYR B C 1
ATOM 7313 O O . TYR B 1 419 ? -8.844 23.312 8.789 1 98.19 419 TYR B O 1
ATOM 7321 N N . GLU B 1 420 ? -7.945 25.172 9.672 1 97.56 420 GLU B N 1
ATOM 7322 C CA . GLU B 1 420 ? -9.102 26 9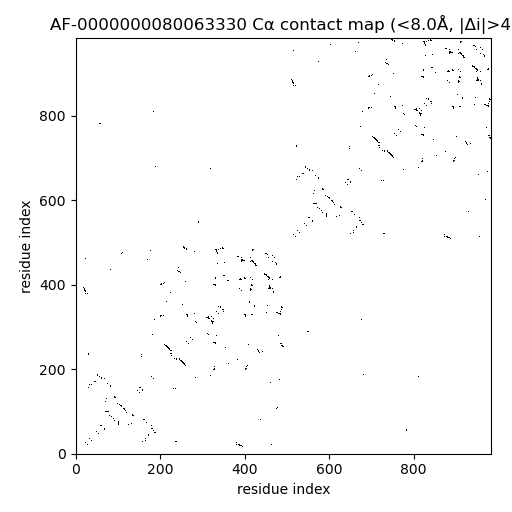.359 1 97.56 420 GLU B CA 1
ATOM 7323 C C . GLU B 1 420 ? -8.703 27.219 8.516 1 97.56 420 GLU B C 1
ATOM 7325 O O . GLU B 1 420 ? -7.832 28 8.914 1 97.56 420 GLU B O 1
ATOM 7330 N N . TRP B 1 421 ? -9.391 27.344 7.328 1 98.25 421 TRP B N 1
ATOM 7331 C CA . TRP B 1 421 ? -9.18 28.547 6.52 1 98.25 421 TRP B CA 1
ATOM 7332 C C . TRP B 1 421 ? -9.719 29.781 7.23 1 98.25 421 TRP B C 1
ATOM 7334 O O . TRP B 1 421 ? -10.797 29.734 7.84 1 98.25 421 TRP B O 1
ATOM 7344 N N . THR B 1 422 ? -9.023 30.812 7.105 1 98.62 422 THR B N 1
ATOM 7345 C CA . THR B 1 422 ? -9.578 32.156 7.348 1 98.62 422 THR B CA 1
ATOM 7346 C C . THR B 1 422 ? -9.703 32.938 6.039 1 98.62 422 THR B C 1
ATOM 7348 O O . THR B 1 422 ? -9.359 32.406 4.973 1 98.62 422 THR B O 1
ATOM 7351 N N . SER B 1 423 ? -10.25 34.094 6.133 1 98.25 423 SER B N 1
ATOM 7352 C CA . SER B 1 423 ? -10.305 34.969 4.957 1 98.25 423 SER B CA 1
ATOM 7353 C C . SER B 1 423 ? -9.273 36.094 5.047 1 98.25 423 SER B C 1
ATOM 7355 O O . SER B 1 423 ? -9.336 37.062 4.285 1 98.25 423 SER B O 1
ATOM 7357 N N . SER B 1 424 ? -8.336 36 5.98 1 98.25 424 SER B N 1
ATOM 7358 C CA . SER B 1 424 ? -7.336 37.031 6.172 1 98.25 424 SER B CA 1
ATOM 7359 C C . SER B 1 424 ? -6.078 36.75 5.355 1 98.25 424 SER B C 1
ATOM 7361 O O . SER B 1 424 ? -5.578 35.625 5.348 1 98.25 424 SER B O 1
ATOM 7363 N N . LEU B 1 425 ? -5.602 37.75 4.719 1 97.69 425 LEU B N 1
ATOM 7364 C CA . LEU B 1 425 ? -4.312 37.688 4.043 1 97.69 425 LEU B CA 1
ATOM 7365 C C . LEU B 1 425 ? -3.174 37.562 5.051 1 97.69 425 LEU B C 1
ATOM 7367 O O . LEU B 1 425 ? -3.254 38.125 6.148 1 97.69 425 LEU B O 1
ATOM 7371 N N . PHE B 1 426 ? -2.17 36.844 4.652 1 97.62 426 PHE B N 1
ATOM 7372 C CA . PHE B 1 426 ? -0.957 36.844 5.461 1 97.62 426 PHE B CA 1
ATOM 7373 C C . PHE B 1 426 ? -0.217 38.156 5.344 1 97.62 426 PHE B C 1
ATOM 7375 O O . PHE B 1 426 ? 0.431 38.438 4.332 1 97.62 426 PHE B O 1
ATOM 7382 N N . GLU B 1 427 ? -0.344 38.938 6.367 1 96.81 427 GLU B N 1
ATOM 7383 C CA . GLU B 1 427 ? 0.231 40.281 6.434 1 96.81 427 GLU B CA 1
ATOM 7384 C C . GLU B 1 427 ? 0.891 40.531 7.785 1 96.81 427 GLU B C 1
ATOM 7386 O O . GLU B 1 427 ? 0.611 39.844 8.758 1 96.81 427 GLU B O 1
ATOM 7391 N N . PRO B 1 428 ? 1.789 41.531 7.805 1 95.25 428 PRO B N 1
ATOM 7392 C CA . PRO B 1 428 ? 2.443 41.812 9.078 1 95.25 428 PRO B CA 1
ATOM 7393 C C . PRO B 1 428 ? 1.454 42.219 10.172 1 95.25 428 PRO B C 1
ATOM 7395 O O . PRO B 1 428 ? 0.59 43.062 9.953 1 95.25 428 PRO B O 1
ATOM 7398 N N . GLN B 1 429 ? 1.533 41.562 11.297 1 91.94 429 GLN B N 1
ATOM 7399 C CA . GLN B 1 429 ? 0.795 41.969 12.484 1 91.94 429 GLN B CA 1
ATOM 7400 C C . GLN B 1 429 ? 1.412 43.219 13.102 1 91.94 429 GLN B C 1
ATOM 7402 O O . GLN B 1 429 ? 2.49 43.656 12.695 1 91.94 429 GLN B O 1
ATOM 7407 N N . PRO B 1 430 ? 0.725 43.812 14.094 1 91.44 430 PRO B N 1
ATOM 7408 C CA . PRO B 1 430 ? 1.287 45.031 14.711 1 91.44 430 PRO B CA 1
ATOM 7409 C C . PRO B 1 430 ? 2.695 44.812 15.258 1 91.44 430 PRO B C 1
ATOM 7411 O O . PRO B 1 430 ? 2.936 43.844 15.984 1 91.44 430 PRO B O 1
ATOM 7414 N N . ASN B 1 431 ? 3.646 45.656 14.875 1 92.19 431 ASN B N 1
ATOM 7415 C CA . ASN B 1 431 ? 5.031 45.656 15.336 1 92.19 431 ASN B CA 1
ATOM 7416 C C . ASN B 1 431 ? 5.801 44.438 14.812 1 92.19 431 ASN B C 1
ATOM 7418 O O . ASN B 1 431 ? 6.789 44.031 15.422 1 92.19 431 ASN B O 1
ATOM 7422 N N . PHE B 1 432 ? 5.305 43.906 13.773 1 94.94 432 PHE B N 1
ATOM 7423 C CA . PHE B 1 432 ? 5.961 42.75 13.156 1 94.94 432 PHE B CA 1
ATOM 7424 C C . PHE B 1 432 ? 7.391 43.094 12.758 1 94.94 432 PHE B C 1
ATOM 7426 O O . PHE B 1 432 ? 7.641 44.156 12.18 1 94.94 432 PHE B O 1
ATOM 7433 N N . LYS B 1 433 ? 8.352 42.281 13.078 1 95.19 433 LYS B N 1
ATOM 7434 C CA . LYS B 1 433 ? 9.734 42.312 12.633 1 95.19 433 LYS B CA 1
ATOM 7435 C C . LYS B 1 433 ? 10.227 40.906 12.289 1 95.19 433 LYS B C 1
ATOM 7437 O O . LYS B 1 433 ? 10.133 39.969 13.117 1 95.19 433 LYS B O 1
ATOM 7442 N N . PRO B 1 434 ? 10.711 40.75 11.016 1 95.44 434 PRO B N 1
ATOM 7443 C CA . PRO B 1 434 ? 11.273 39.438 10.703 1 95.44 434 PRO B CA 1
ATOM 7444 C C . PRO B 1 434 ? 12.375 39 11.68 1 95.44 434 PRO B C 1
ATOM 7446 O O . PRO B 1 434 ? 13.148 39.844 12.141 1 95.44 434 PRO B O 1
ATOM 7449 N N . MET B 1 435 ? 12.453 37.688 11.953 1 94.94 435 MET B N 1
ATOM 7450 C CA . MET B 1 435 ? 13.508 37.188 12.82 1 94.94 435 MET B CA 1
ATOM 7451 C C . MET B 1 435 ? 14.891 37.5 12.242 1 94.94 435 MET B C 1
ATOM 7453 O O . MET B 1 435 ? 15.109 37.344 11.039 1 94.94 435 MET B O 1
ATOM 7457 N N . ASP B 1 436 ? 15.82 37.875 13.07 1 94.75 436 ASP B N 1
ATOM 7458 C CA . ASP B 1 436 ? 17.188 38.125 12.625 1 94.75 436 ASP B CA 1
ATOM 7459 C C . ASP B 1 436 ? 17.859 36.844 12.141 1 94.75 436 ASP B C 1
ATOM 7461 O O . ASP B 1 436 ? 18.578 36.875 11.141 1 94.75 436 ASP B O 1
ATOM 7465 N N . ILE B 1 437 ? 17.609 35.75 12.812 1 93.62 437 ILE B N 1
ATOM 7466 C CA . ILE B 1 437 ? 18.344 34.531 12.586 1 93.62 437 ILE B CA 1
ATOM 7467 C C . ILE B 1 437 ? 17.688 33.719 11.453 1 93.62 437 ILE B C 1
ATOM 7469 O O . ILE B 1 437 ? 18.281 32.781 10.945 1 93.62 437 ILE B O 1
ATOM 7473 N N . TYR B 1 438 ? 16.453 34 11.07 1 93.56 438 TYR B N 1
ATOM 7474 C CA . TYR B 1 438 ? 15.703 33.375 10 1 93.56 438 TYR B CA 1
ATOM 7475 C C . TYR B 1 438 ? 14.719 34.344 9.359 1 93.56 438 TYR B C 1
ATOM 7477 O O . TYR B 1 438 ? 13.508 34.156 9.43 1 93.56 438 TYR B O 1
ATOM 7485 N N . PRO B 1 439 ? 15.195 35.375 8.641 1 90.88 439 PRO B N 1
ATOM 7486 C CA . PRO B 1 439 ? 14.359 36.469 8.133 1 90.88 439 PRO B CA 1
ATOM 7487 C C . PRO B 1 439 ? 13.336 36 7.102 1 90.88 439 PRO B C 1
ATOM 7489 O O . PRO B 1 439 ? 12.297 36.625 6.922 1 90.88 439 PRO B O 1
ATOM 7492 N N . GLY B 1 440 ? 13.555 34.938 6.465 1 90.19 440 GLY B N 1
ATOM 7493 C CA . GLY B 1 440 ? 12.688 34.5 5.387 1 90.19 440 GLY B CA 1
ATOM 7494 C C . GLY B 1 440 ? 11.555 33.594 5.867 1 90.19 440 GLY B C 1
ATOM 7495 O O . GLY B 1 440 ? 10.781 33.094 5.062 1 90.19 440 GLY B O 1
ATOM 7496 N N . TYR B 1 441 ? 11.43 33.469 7.172 1 94.25 441 TYR B N 1
ATOM 7497 C CA . TYR B 1 441 ? 10.375 32.594 7.672 1 94.25 441 TYR B CA 1
ATOM 7498 C C . TYR B 1 441 ? 9 33.094 7.234 1 94.25 441 TYR B C 1
ATOM 7500 O O . TYR B 1 441 ? 8.211 32.344 6.66 1 94.25 441 TYR B O 1
ATOM 7508 N N . SER B 1 442 ? 8.664 34.406 7.496 1 94.75 442 SER B N 1
ATOM 7509 C CA . SER B 1 442 ? 7.324 34.938 7.246 1 94.75 442 SER B CA 1
ATOM 7510 C C . SER B 1 442 ? 7.344 35.969 6.129 1 94.75 442 SER B C 1
ATOM 7512 O O . SER B 1 442 ? 6.5 35.938 5.227 1 94.75 442 SER B O 1
ATOM 7514 N N . ALA B 1 443 ? 8.289 36.812 6.094 1 93.31 443 ALA B N 1
ATOM 7515 C CA . ALA B 1 443 ? 8.273 38.062 5.316 1 93.31 443 ALA B CA 1
ATOM 7516 C C . ALA B 1 443 ? 8.117 37.781 3.828 1 93.31 443 ALA B C 1
ATOM 7518 O O . ALA B 1 443 ? 7.422 38.5 3.117 1 93.31 443 ALA B O 1
ATOM 7519 N N . ASP B 1 444 ? 8.703 36.75 3.35 1 91.31 444 ASP B N 1
ATOM 7520 C CA . ASP B 1 444 ? 8.695 36.406 1.929 1 91.31 444 ASP B CA 1
ATOM 7521 C C . ASP B 1 444 ? 7.285 36.094 1.446 1 91.31 444 ASP B C 1
ATOM 7523 O O . ASP B 1 444 ? 7.008 36.125 0.247 1 91.31 444 ASP B O 1
ATOM 7527 N N . PHE B 1 445 ? 6.41 35.781 2.35 1 93.94 445 PHE B N 1
ATOM 7528 C CA . PHE B 1 445 ? 5.098 35.25 1.969 1 93.94 445 PHE B CA 1
ATOM 7529 C C . PHE B 1 445 ? 4.016 36.281 2.236 1 93.94 445 PHE B C 1
ATOM 7531 O O . PHE B 1 445 ? 2.826 36.031 2.064 1 93.94 445 PHE B O 1
ATOM 7538 N N . MET B 1 446 ? 4.41 37.438 2.793 1 94.69 446 MET B N 1
ATOM 7539 C CA . MET B 1 446 ? 3.514 38.562 2.932 1 94.69 446 MET B CA 1
ATOM 7540 C C . MET B 1 446 ? 3.434 39.375 1.627 1 94.69 446 MET B C 1
ATOM 7542 O O . MET B 1 446 ? 3.861 40.531 1.566 1 94.69 446 MET B O 1
ATOM 7546 N N . ASP B 1 447 ? 2.828 38.719 0.609 1 92 447 ASP B N 1
ATOM 7547 C CA . ASP B 1 447 ? 2.885 39.188 -0.778 1 92 447 ASP B CA 1
ATOM 7548 C C . ASP B 1 447 ? 1.483 39.344 -1.356 1 92 447 ASP B C 1
ATOM 7550 O O . ASP B 1 447 ? 1.323 39.531 -2.566 1 92 447 ASP B O 1
ATOM 7554 N N . GLY B 1 448 ? 0.5 39.219 -0.553 1 92.75 448 GLY B N 1
ATOM 7555 C CA . GLY B 1 448 ? -0.875 39.375 -0.997 1 92.75 448 GLY B CA 1
ATOM 7556 C C . GLY B 1 448 ? -1.446 38.156 -1.654 1 92.75 448 GLY B C 1
ATOM 7557 O O . GLY B 1 448 ? -2.582 38.156 -2.135 1 92.75 448 GLY B O 1
ATOM 7558 N N . LYS B 1 449 ? -0.732 37.062 -1.63 1 93.12 449 LYS B N 1
ATOM 7559 C CA . LYS B 1 449 ? -1.182 35.844 -2.314 1 93.12 449 LYS B CA 1
ATOM 7560 C C . LYS B 1 449 ? -1.456 34.719 -1.321 1 93.12 449 LYS B C 1
ATOM 7562 O O . LYS B 1 449 ? -2.129 33.75 -1.652 1 93.12 449 LYS B O 1
ATOM 7567 N N . HIS B 1 450 ? -0.938 34.844 -0.155 1 96.69 450 HIS B N 1
ATOM 7568 C CA . HIS B 1 450 ? -1.073 33.812 0.861 1 96.69 450 HIS B CA 1
ATOM 7569 C C . HIS B 1 450 ? -2.184 34.156 1.85 1 96.69 450 HIS B C 1
ATOM 7571 O O . HIS B 1 450 ? -2.359 35.312 2.217 1 96.69 450 HIS B O 1
ATOM 7577 N N . ILE B 1 451 ? -2.938 33.125 2.207 1 97.94 451 ILE B N 1
ATOM 7578 C CA . ILE B 1 451 ? -4.027 33.25 3.168 1 97.94 451 ILE B CA 1
ATOM 7579 C C . ILE B 1 451 ? -3.656 32.562 4.465 1 97.94 451 ILE B C 1
ATOM 7581 O O . ILE B 1 451 ? -3.084 31.453 4.441 1 97.94 451 ILE B O 1
ATOM 7585 N N . LEU B 1 452 ? -4.07 33.156 5.574 1 98.06 452 LEU B N 1
ATOM 7586 C CA . LEU B 1 452 ? -3.756 32.625 6.887 1 98.06 452 LEU B CA 1
ATOM 7587 C C . LEU B 1 452 ? -4.652 31.422 7.203 1 98.06 452 LEU B C 1
ATOM 7589 O O . LEU B 1 452 ? -5.84 31.438 6.879 1 98.06 452 LEU B O 1
ATOM 7593 N N . VAL B 1 453 ? -4.07 30.406 7.836 1 97.81 453 VAL B N 1
ATOM 7594 C CA . VAL B 1 453 ? -4.812 29.266 8.359 1 97.81 453 VAL B CA 1
ATOM 7595 C C . VAL B 1 453 ? -4.422 29.016 9.812 1 97.81 453 VAL B C 1
ATOM 7597 O O . VAL B 1 453 ? -3.305 29.328 10.227 1 97.81 453 VAL B O 1
ATOM 7600 N N . VAL B 1 454 ? -5.359 28.484 10.617 1 97.94 454 VAL B N 1
ATOM 7601 C CA . VAL B 1 454 ? -5.102 28.25 12.039 1 97.94 454 VAL B CA 1
ATOM 7602 C C . VAL B 1 454 ? -5.422 26.797 12.375 1 97.94 454 VAL B C 1
ATOM 7604 O O . VAL B 1 454 ? -6.113 26.109 11.617 1 97.94 454 VAL B O 1
ATOM 7607 N N . GLY B 1 455 ? -4.879 26.344 13.469 1 96.69 455 GLY B N 1
ATOM 7608 C CA . GLY B 1 455 ? -5.059 24.969 13.898 1 96.69 455 GLY B CA 1
ATOM 7609 C C . GLY B 1 455 ? -3.965 24.031 13.406 1 96.69 455 GLY B C 1
ATOM 7610 O O . GLY B 1 455 ? -2.779 24.344 13.531 1 96.69 455 GLY B O 1
ATOM 7611 N N . GLY B 1 456 ? -4.453 22.844 12.961 1 96.75 456 GLY B N 1
ATOM 7612 C CA . GLY B 1 456 ? -3.502 21.844 12.508 1 96.75 456 GLY B CA 1
ATOM 7613 C C . GLY B 1 456 ? -4.168 20.578 11.977 1 96.75 456 GLY B C 1
ATOM 7614 O O . GLY B 1 456 ? -5.293 20.266 12.359 1 96.75 456 GLY B O 1
ATOM 7615 N N . SER B 1 457 ? -3.467 19.938 11.109 1 97.5 457 SER B N 1
ATOM 7616 C CA . SER B 1 457 ? -3.924 18.656 10.578 1 97.5 457 SER B CA 1
ATOM 7617 C C . SER B 1 457 ? -3.658 17.531 11.57 1 97.5 457 SER B C 1
ATOM 7619 O O . SER B 1 457 ? -3.104 17.75 12.648 1 97.5 457 SER B O 1
ATOM 7621 N N . TRP B 1 458 ? -4.078 16.344 11.172 1 97.5 458 TRP B N 1
ATOM 7622 C CA . TRP B 1 458 ? -3.879 15.164 12.023 1 97.5 458 TRP B CA 1
ATOM 7623 C C . TRP B 1 458 ? -2.398 14.82 12.141 1 97.5 458 TRP B C 1
ATOM 7625 O O . TRP B 1 458 ? -1.994 14.086 13.039 1 97.5 458 TRP B O 1
ATOM 7635 N N . ALA B 1 459 ? -1.556 15.445 11.297 1 97.19 459 ALA B N 1
ATOM 7636 C CA . ALA B 1 459 ? -0.148 15.062 11.242 1 97.19 459 ALA B CA 1
ATOM 7637 C C . ALA B 1 459 ? 0.729 16.078 11.961 1 97.19 459 ALA B C 1
ATOM 7639 O O . ALA B 1 459 ? 1.916 15.836 12.195 1 97.19 459 ALA B O 1
ATOM 7640 N N . LEU B 1 460 ? 0.194 17.188 12.305 1 98 460 LEU B N 1
ATOM 7641 C CA . LEU B 1 460 ? 1.01 18.266 12.859 1 98 460 LEU B CA 1
ATOM 7642 C C . LEU B 1 460 ? 1.343 18 14.32 1 98 460 LEU B C 1
ATOM 7644 O O . LEU B 1 460 ? 0.476 17.578 15.094 1 98 460 LEU B O 1
ATOM 7648 N N . HIS B 1 461 ? 2.557 18.203 14.688 1 98.38 461 HIS B N 1
ATOM 7649 C CA . HIS B 1 461 ? 2.998 18.031 16.062 1 98.38 461 HIS B CA 1
ATOM 7650 C C . HIS B 1 461 ? 2.213 18.938 17.016 1 98.38 461 HIS B C 1
ATOM 7652 O O . HIS B 1 461 ? 2.023 20.109 16.734 1 98.38 461 HIS B O 1
ATOM 7658 N N . PRO B 1 462 ? 1.86 18.484 18.203 1 98.25 462 PRO B N 1
ATOM 7659 C CA . PRO B 1 462 ? 1.003 19.25 19.109 1 98.25 462 PRO B CA 1
ATOM 7660 C C . PRO B 1 462 ? 1.682 20.5 19.656 1 98.25 462 PRO B C 1
ATOM 7662 O O . PRO B 1 462 ? 1.008 21.484 19.969 1 98.25 462 PRO B O 1
ATOM 7665 N N . ARG B 1 463 ? 2.965 20.516 19.734 1 97.69 463 ARG B N 1
ATOM 7666 C CA . ARG B 1 463 ? 3.674 21.703 20.156 1 97.69 463 ARG B CA 1
ATOM 7667 C C . ARG B 1 463 ? 3.4 22.875 19.203 1 97.69 463 ARG B C 1
ATOM 7669 O O . ARG B 1 463 ? 3.525 24.031 19.594 1 97.69 463 ARG B O 1
ATOM 7676 N N . ILE B 1 464 ? 3.021 22.531 18.031 1 98.31 464 ILE B N 1
ATOM 7677 C CA . ILE B 1 464 ? 2.727 23.531 17.016 1 98.31 464 ILE B CA 1
ATOM 7678 C C . ILE B 1 464 ? 1.216 23.734 16.906 1 98.31 464 ILE B C 1
ATOM 7680 O O . ILE B 1 464 ? 0.723 24.844 17.078 1 98.31 464 ILE B O 1
ATOM 7684 N N . SER B 1 465 ? 0.489 22.656 16.766 1 97.75 465 SER B N 1
ATOM 7685 C CA . SER B 1 465 ? -0.952 22.734 16.547 1 97.75 465 SER B CA 1
ATOM 7686 C C . SER B 1 465 ? -1.672 23.219 17.797 1 97.75 465 SER B C 1
ATOM 7688 O O . SER B 1 465 ? -2.768 23.781 17.719 1 97.75 465 SER B O 1
ATOM 7690 N N . GLY B 1 466 ? -1.048 23.016 18.922 1 97.69 466 GLY B N 1
ATOM 7691 C CA . GLY B 1 466 ? -1.667 23.422 20.172 1 97.69 466 GLY B CA 1
ATOM 7692 C C . GLY B 1 466 ? -1.331 24.844 20.562 1 97.69 466 GLY B C 1
ATOM 7693 O O . GLY B 1 466 ? -1.901 25.375 21.516 1 97.69 466 GLY B O 1
ATOM 7694 N N . LYS B 1 467 ? -0.394 25.422 19.906 1 97.56 467 LYS B N 1
ATOM 7695 C CA . LYS B 1 467 ? -0.01 26.797 20.188 1 97.56 467 LYS B CA 1
ATOM 7696 C C . LYS B 1 467 ? -1.071 27.781 19.688 1 97.56 467 LYS B C 1
ATOM 7698 O O . LYS B 1 467 ? -1.35 27.844 18.484 1 97.56 467 LYS B O 1
ATOM 7703 N N . LYS B 1 468 ? -1.589 28.547 20.578 1 96.25 468 LYS B N 1
ATOM 7704 C CA . LYS B 1 468 ? -2.729 29.406 20.281 1 96.25 468 LYS B CA 1
ATOM 7705 C C . LYS B 1 468 ? -2.348 30.5 19.297 1 96.25 468 LYS B C 1
ATOM 7707 O O . LYS B 1 468 ? -3.213 31.047 18.609 1 96.25 468 LYS B O 1
ATOM 7712 N N . THR B 1 469 ? -1.052 30.766 19.172 1 96 469 THR B N 1
ATOM 7713 C CA . THR B 1 469 ? -0.608 31.875 18.328 1 96 469 THR B CA 1
ATOM 7714 C C . THR B 1 469 ? -0.108 31.375 16.984 1 96 469 THR B C 1
ATOM 7716 O O . THR B 1 469 ? 0.171 32.156 16.078 1 96 469 THR B O 1
ATOM 7719 N N . PHE B 1 470 ? 0.014 30.078 16.797 1 97.38 470 PHE B N 1
ATOM 7720 C CA . PHE B 1 470 ? 0.607 29.531 15.57 1 97.38 470 PHE B CA 1
ATOM 7721 C C . PHE B 1 470 ? -0.216 29.922 14.352 1 97.38 470 PHE B C 1
ATOM 7723 O O . PHE B 1 470 ? -1.447 29.859 14.383 1 97.38 470 PHE B O 1
ATOM 7730 N N . LEU B 1 471 ? 0.486 30.359 13.328 1 97.38 471 LEU B N 1
ATOM 7731 C CA . LEU B 1 471 ? -0.093 30.672 12.031 1 97.38 471 LEU B CA 1
ATOM 7732 C C . LEU B 1 471 ? 0.586 29.875 10.922 1 97.38 471 LEU B C 1
ATOM 7734 O O . LEU B 1 471 ? 1.813 29.75 10.898 1 97.38 471 LEU B O 1
ATOM 7738 N N . ASN B 1 472 ? -0.169 29.25 10.094 1 97.25 472 ASN B N 1
ATOM 7739 C CA . ASN B 1 472 ? 0.283 28.734 8.805 1 97.25 472 ASN B CA 1
ATOM 7740 C C . ASN B 1 472 ? -0.359 29.5 7.645 1 97.25 472 ASN B C 1
ATOM 7742 O O . ASN B 1 472 ? -1.214 30.359 7.859 1 97.25 472 ASN B O 1
ATOM 7746 N N . TRP B 1 473 ? 0.144 29.391 6.461 1 97.31 473 TRP B N 1
ATOM 7747 C CA . TRP B 1 473 ? -0.345 30.141 5.305 1 97.31 473 TRP B CA 1
ATOM 7748 C C . TRP B 1 473 ? -0.154 29.328 4.02 1 97.31 473 TRP B C 1
ATOM 7750 O O . TRP B 1 473 ? 0.795 28.562 3.9 1 97.31 473 TRP B O 1
ATOM 7760 N N . TRP B 1 474 ? -1.066 29.469 3.107 1 95.81 474 TRP B N 1
ATOM 7761 C CA . TRP B 1 474 ? -1.012 28.844 1.789 1 95.81 474 TRP B CA 1
ATOM 7762 C C . TRP B 1 474 ? -1.519 29.797 0.714 1 95.81 474 TRP B C 1
ATOM 7764 O O . TRP B 1 474 ? -2.334 30.688 0.994 1 95.81 474 TRP B O 1
ATOM 7774 N N . GLN B 1 475 ? -0.971 29.625 -0.457 1 95 475 GLN B N 1
ATOM 7775 C CA . GLN B 1 475 ? -1.453 30.406 -1.585 1 95 475 GLN B CA 1
ATOM 7776 C C . GLN B 1 475 ? -2.902 30.062 -1.919 1 95 475 GLN B C 1
ATOM 7778 O O . GLN B 1 475 ? -3.314 28.906 -1.798 1 95 475 GLN B O 1
ATOM 7783 N N . LYS B 1 476 ? -3.617 30.984 -2.445 1 92.19 476 LYS B N 1
ATOM 7784 C CA . LYS B 1 476 ? -5.051 30.891 -2.699 1 92.19 476 LYS B CA 1
ATOM 7785 C C . LYS B 1 476 ? -5.375 29.688 -3.596 1 92.19 476 LYS B C 1
ATOM 7787 O O . LYS B 1 476 ? -6.328 28.953 -3.338 1 92.19 476 LYS B O 1
ATOM 7792 N N . GLY B 1 477 ? -4.598 29.453 -4.582 1 90.06 477 GLY B N 1
ATOM 7793 C CA . GLY B 1 477 ? -4.906 28.438 -5.566 1 90.06 477 GLY B CA 1
ATOM 7794 C C . GLY B 1 477 ? -4.176 27.125 -5.324 1 90.06 477 GLY B C 1
ATOM 7795 O O . GLY B 1 477 ? -4.305 26.188 -6.105 1 90.06 477 GLY B O 1
ATOM 7796 N N . TYR B 1 478 ? -3.438 27.047 -4.227 1 93.25 478 TYR B N 1
ATOM 7797 C CA . TYR B 1 478 ? -2.691 25.828 -3.928 1 93.25 478 TYR B CA 1
ATOM 7798 C C . TYR B 1 478 ? -3.633 24.688 -3.609 1 93.25 478 TYR B C 1
ATOM 7800 O O . TYR B 1 478 ? -4.367 24.719 -2.619 1 93.25 478 TYR B O 1
ATOM 7808 N N . PRO B 1 479 ? -3.678 23.625 -4.367 1 91.44 479 PRO B N 1
ATOM 7809 C CA . PRO B 1 479 ? -4.742 22.625 -4.266 1 91.44 479 PRO B CA 1
ATOM 7810 C C . PRO B 1 479 ? -4.453 21.547 -3.211 1 91.44 479 PRO B C 1
ATOM 7812 O O . PRO B 1 479 ? -5.312 20.719 -2.92 1 91.44 479 PRO B O 1
ATOM 7815 N N . TYR B 1 480 ? -3.316 21.531 -2.598 1 86.94 480 TYR B N 1
ATOM 7816 C CA . TYR B 1 480 ? -2.9 20.359 -1.839 1 86.94 480 TYR B CA 1
ATOM 7817 C C . TYR B 1 480 ? -3.117 20.578 -0.345 1 86.94 480 TYR B C 1
ATOM 7819 O O . TYR B 1 480 ? -2.775 19.703 0.466 1 86.94 480 TYR B O 1
ATOM 7827 N N . PRO B 1 481 ? -3.641 21.562 0.172 1 82.25 481 PRO B N 1
ATOM 7828 C CA . PRO B 1 481 ? -3.594 21.766 1.622 1 82.25 481 PRO B CA 1
ATOM 782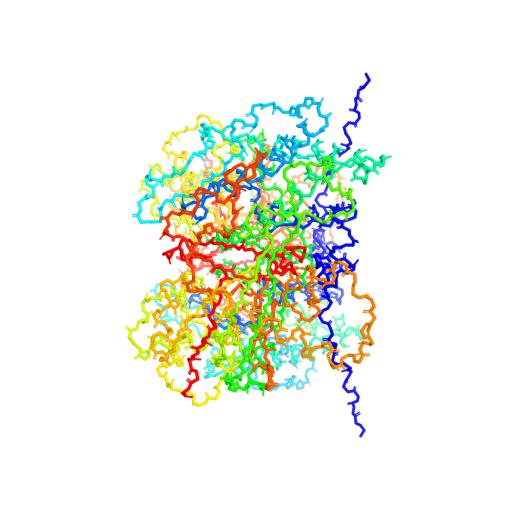9 C C . PRO B 1 481 ? -4.598 20.891 2.373 1 82.25 481 PRO B C 1
ATOM 7831 O O . PRO B 1 481 ? -5.656 20.562 1.831 1 82.25 481 PRO B O 1
ATOM 7834 N N . TRP B 1 482 ? -4.285 20.484 3.598 1 93.69 482 TRP B N 1
ATOM 7835 C CA . TRP B 1 482 ? -5.148 19.75 4.52 1 93.69 482 TRP B CA 1
ATOM 7836 C C . TRP B 1 482 ? -5.965 20.703 5.383 1 93.69 482 TRP B C 1
ATOM 7838 O O . TRP B 1 482 ? -5.926 20.625 6.613 1 93.69 482 TRP B O 1
ATOM 7848 N N . ILE B 1 483 ? -6.711 21.531 4.719 1 97.62 483 ILE B N 1
ATOM 7849 C CA . ILE B 1 483 ? -7.414 22.625 5.395 1 97.62 483 ILE B CA 1
ATOM 7850 C C . ILE B 1 483 ? -8.914 22.516 5.113 1 97.62 483 ILE B C 1
ATOM 7852 O O . ILE B 1 483 ? -9.32 22.328 3.969 1 97.62 483 ILE B O 1
ATOM 7856 N N . GLY B 1 484 ? -9.711 22.609 6.191 1 97.75 484 GLY B N 1
ATOM 7857 C CA . GLY B 1 484 ? -11.156 22.516 6.094 1 97.75 484 GLY B CA 1
ATOM 7858 C C . GLY B 1 484 ? -11.836 23.859 6.051 1 97.75 484 GLY B C 1
ATOM 7859 O O . GLY B 1 484 ? -11.172 24.906 6.035 1 97.75 484 GLY B O 1
ATOM 7860 N N . ILE B 1 485 ? -13.242 23.812 6.004 1 98.25 485 ILE B N 1
ATOM 7861 C CA . ILE B 1 485 ? -14.086 25 5.859 1 98.25 485 ILE B CA 1
ATOM 7862 C C . ILE B 1 485 ? -14.992 25.141 7.078 1 98.25 485 ILE B C 1
ATOM 7864 O O . ILE B 1 485 ? -15.852 24.297 7.32 1 98.25 485 ILE B O 1
ATOM 7868 N N . ARG B 1 486 ? -14.82 26.125 7.777 1 98.38 486 ARG B N 1
ATOM 7869 C CA . ARG B 1 486 ? -15.844 26.5 8.75 1 98.38 486 ARG B CA 1
ATOM 7870 C C . ARG B 1 486 ? -16.547 27.781 8.336 1 98.38 486 ARG B C 1
ATOM 7872 O O . ARG B 1 486 ? -15.898 28.781 8.008 1 98.38 486 ARG B O 1
ATOM 7879 N N . LEU B 1 487 ? -17.859 27.766 8.398 1 98.75 487 LEU B N 1
ATOM 7880 C CA . LEU B 1 487 ? -18.641 28.922 7.973 1 98.75 487 LEU B CA 1
ATOM 7881 C C . LEU B 1 487 ? -19 29.812 9.164 1 98.75 487 LEU B C 1
ATOM 7883 O O . LEU B 1 487 ? -19.266 29.312 10.25 1 98.75 487 LEU B O 1
ATOM 7887 N N . VAL B 1 488 ? -18.984 31.078 8.93 1 98.75 488 VAL B N 1
ATOM 7888 C CA . VAL B 1 488 ? -19.484 32.062 9.891 1 98.75 488 VAL B CA 1
ATOM 7889 C C . VAL B 1 488 ? -20.438 33.031 9.188 1 98.75 488 VAL B C 1
ATOM 7891 O O . VAL B 1 488 ? -20.484 33.094 7.961 1 98.75 488 VAL B O 1
ATOM 7894 N N . ARG B 1 489 ? -21.188 33.656 9.977 1 98.25 489 ARG B N 1
ATOM 7895 C CA . ARG B 1 489 ? -22.094 34.688 9.461 1 98.25 489 ARG B CA 1
ATOM 7896 C C . ARG B 1 489 ? -22.344 35.781 10.5 1 98.25 489 ARG B C 1
ATOM 7898 O O . ARG B 1 489 ? -22.141 35.562 11.695 1 98.25 489 ARG B O 1
ATOM 7905 N N . ASP B 1 490 ? -22.688 36.938 9.992 1 95.19 490 ASP B N 1
ATOM 7906 C CA . ASP B 1 490 ? -22.953 38.094 10.883 1 95.19 490 ASP B CA 1
ATOM 7907 C C . ASP B 1 490 ? -24.312 37.906 11.578 1 95.19 490 ASP B C 1
ATOM 7909 O O . ASP B 1 490 ? -25.219 37.281 11.039 1 95.19 490 ASP B O 1
ATOM 7913 N N . THR B 1 491 ? -24.328 38.344 12.82 1 83.25 491 THR B N 1
ATOM 7914 C CA . THR B 1 491 ? -25.594 38.344 13.531 1 83.25 491 THR B CA 1
ATOM 7915 C C . THR B 1 491 ? -26.547 39.406 12.945 1 83.25 491 THR B C 1
ATOM 7917 O O . THR B 1 491 ? -26.109 40.469 12.516 1 83.25 491 THR B O 1
ATOM 7920 N N . LYS B 1 492 ? -27.719 39.062 12.633 1 57.94 492 LYS B N 1
ATOM 7921 C CA . LYS B 1 492 ? -28.734 40.031 12.234 1 57.94 492 LYS B CA 1
ATOM 7922 C C . LYS B 1 492 ? -29 41.031 13.344 1 57.94 492 LYS B C 1
ATOM 7924 O O . LYS B 1 492 ? -28.906 40.688 14.531 1 57.94 492 LYS B O 1
#

Nearest PDB structures (foldseek):
  8vii-assembly1_A  TM=7.814E-01  e=2.057E-23  Crocosphaera subtropica ATCC 51142
  8vil-assembly1_A  TM=7.921E-01  e=2.581E-23  Crocosphaera subtropica ATCC 51142
  8vih-assembly1_A  TM=7.938E-01  e=6.053E-23  Crocosphaera subtropica ATCC 51142
  8vik-assembly1_A  TM=7.590E-01  e=9.010E-23  Crocosphaera subtropica ATCC 51142
  8khq-assembly2_D  TM=7.765E-01  e=5.386E-21  Hydrogenimonas thermophila

Radius of gyration: 32.39 Å; Cα contacts (8 Å, |Δi|>4): 1840; chains: 2; bounding box: 75×96×74 Å

InterPro domains:
  IPR005532 Sulfatase-modifying factor enzyme-like domain [PF03781] (240-489)
  IPR016187 C-type lectin fold [SSF56436] (208-490)
  IPR024775 Hercynine oxygenase, DinB-like domain [PF12867] (37-174)
  IPR034660 DinB/YfiT-like putative metalloenzymes [G3DSA:1.20.120.450] (26-172)
  IPR034660 DinB/YfiT-like putative metalloenzymes [SSF109854] (19-172)
  IPR042095 Sulfatase-modifying factor enzyme superfamily [G3DSA:3.90.1580.10] (198-492)
  IPR051128 EgtD Methyltransferase [PTHR43397] (30-490)

Sequence (984 aa):
MGANYPGTPNLTETSQYAFPLKPKDYAPGAVPTLEEWQKLWAAWDLVTLKMFPKEALHEQPIALRNPLIFYLGHIPTFEDIHLARATKTPPTEPKYYEQIFERGIDPDVDDPSQCHDHSEVPNTWPELSDILEFREKVCARITALYQTQKPWQDRTIGRALWIGFEHEGLHLETFLWMTLMSPNILPPPDVPRPDFIRMAEQAVRGRVDNQWFSIKPRTFTIGIEDTDDDSALSPADFFAWDNERNPYEVSVQGFEAQARPASILDYATYLVKTSQKDCLPVTWSTVSGLPDRNIASSPQGDPDIEEFIDGLAVKTVYGLLPLRLALDWPVYTSYNEAVGYAEWAGARLPILHEARSIHRQVDEENAEKTQEEPAFKSIRDDIYTDLTGCNVGLQNFHPTPITQNGNRLSGQGGLGGAYEWTSSLFEPQPNFKPMDIYPGYSADFMDGKHILVVGGSWALHPRISGKKTFLNWWQKGYPYPWIGIRLVRDTKMGANYPGTPNLTETSQYAFPLKPKDYAPGAVPTLEEWQKLWAAWDLVTLKMFPKEALHEQPIALRNPLIFYLGHIPTFEDIHLARATKTPPTEPKYYEQIFERGIDPDVDDPSQCHDHSEVPNTWPELSDILEFREKVCARITALYQTQKPWQDRTIGRALWIGFEHEGLHLETFLWMTLMSPNILPPPDVPRPDFIRMAEQAVRGRVDNQWFSIKPRTFTIGIEDTDDDSALSPADFFAWDNERNPYEVSVQGFEAQARPASILDYATYLVKTSQKDCLPVTWSTVSGLPDRNIASSPQGDPDIEEFIDGLAVKTVYGLLPLRLALDWPVYTSYNEAVGYAEWAGARLPILHEARSIHRQVDEENAEKTQEEPAFKSIRDDIYTDLTGCNVGLQNFHPTPITQNGNRLSGQGGLGGAYEWTSSLFEPQPNFKPMDIYPGYSADFMDGKHILVVGGSWALHPRISGKKTFLNWWQKGYPYPWIGIRLVRDTK